Protein AF-0000000076604266 (afdb_homodimer)

InterPro domains:
  IPR003706 CstA, N-terminal domain [PF02554] (2-363)
  IPR003706 CstA, N-terminal domain [PF02554] (373-525)
  IPR051605 Peptide Transporter Carbon Starvation [PTHR30252] (1-569)

Secondary structure (DSSP, 8-state):
-BTHHHHHHHHHHHHHIIIIIHHHIIIIIS---TT---HHHHT--SSS---B-HHHHHHHHHHHH-SSHHHHHHHHHGGG-HHHHHHHHHHHIIIIIHHHHHHHHHHHHTTTT--HHHHHHHHT-HHHHHHHHHHHHHHHHHHHHHHHHHHHHHHHH-GGGHHHHHHHHHHHHHHHHHHHHH---SHHHHHHHHHHHHHHHHHHHH-GGG---HHHHTT-TT-B-GGG-BHHHHHHHHHHHHHHHHHHHHHHS-TTTTHHHHHHHHHHHHHHHHHHHHHHHHHH-PBP-S-SS-TT--SS-HHHHHHHHS-TTT--HHHHHHIIIIIHHHBSSTTHHIIIIIHHHHHHHHHHHHHHHHHHTSSSSHHHHHHHTSSHHHHHHHHHHHHHHHHHHHHGGGT--HHHHHHHHHHHHHHHHHHHHHHHHHHHHHHHHHHHHHTT-GGGGSHHHHHHHHHHHHHHHHHS--BTTBSS-HHHHHHHHHHHHHHHHHHHHHHHHHHHHHHTT---HHHHHHHHHHHHHHHHHHHHIIIIIIT-TTSSPP-HHHHHHHHHHHHHHHHHHHHHHHHHHS-------SGGG-/-BTHHHHHHHHHHHHHIIIIIHHHIIIIIS---TT---HHHHT--SSS---B-HHHHHHHHHHHH-SSHHHHHHHHHGGG-HHHHHHHHHHHIIIIIHHHHHHHHHHHHTTTT--HHHHHHHHT-HHHHHHHHHHHHHHHHHHHHHHHHHHHHHHHH-GGGHHHHHHHHHHHHHHHHHHHHH---SHHHHHHHHHHHHHHHHHHHH-GGG---HHHHTT-TT-B-GGG-BHHHHHHHHHHHHHHHHHHHHHHS-TTTTHHHHHHHHHHHHHHHHHHHHHHHHHH-PBP-S-SS-TT--SS-HHHHHHHHS-TTT--HHHHHHIIIIIHHHBSSTTHHIIIIIHHHHHHHHHHHHHHHHHHTSSSSHHHHHHHTSSHHHHHHHHHHHHHHHHHHHHGGGT--HHHHHHHHHHHHHHHHHHHHHHHHHHHHHHHHHHHHHTT-GGGGSHHHHHHHHHHHHHHHHHS-EETTEES-HHHHHHHHHHHHHHHHHHHHHHHHHHHHHHTT---HHHHHHHHHHHHHHHHHHHHIIIIIIS-TTSSPP-HHHHHHHHHHHHHHHHHHHHHHHHHHS-------STT--

Solvent-accessible surface area (backbone atoms only — not comparable to full-atom values): 54873 Å² total; per-residue (Å²): 95,59,46,54,54,58,54,50,53,45,47,52,52,50,50,48,29,55,67,48,51,48,45,48,40,42,59,72,51,71,47,62,42,80,81,47,81,22,24,3,64,78,55,53,66,78,76,71,17,34,63,36,60,58,71,60,47,22,35,46,47,30,31,52,62,40,32,43,48,20,38,36,16,32,28,28,37,41,49,50,4,46,48,64,43,49,50,46,30,52,49,24,12,53,55,32,18,14,51,44,24,23,42,34,23,52,54,11,29,77,49,70,24,36,33,59,48,57,46,32,30,76,74,74,25,62,38,52,16,53,54,46,46,48,53,50,46,54,38,32,42,40,47,37,13,31,35,49,44,51,43,33,51,45,35,69,74,38,19,30,25,42,53,28,55,56,54,44,52,64,49,15,35,51,49,17,50,47,29,69,73,63,70,47,80,63,63,65,61,30,51,51,49,46,49,52,29,52,52,40,22,51,49,21,57,74,34,70,88,60,28,59,46,53,29,63,75,46,64,25,72,82,24,77,48,74,96,74,29,32,7,51,51,44,35,40,51,51,42,47,51,52,51,39,53,49,43,50,52,60,49,71,43,60,54,59,44,37,57,50,37,39,37,50,32,47,27,52,49,49,51,51,53,50,52,44,35,54,50,3,36,68,63,52,50,48,49,48,21,51,51,57,62,33,84,80,44,69,91,57,62,54,80,41,44,43,68,31,46,32,15,38,27,15,36,43,17,66,38,30,49,44,20,4,61,48,49,14,20,24,37,48,43,48,60,43,38,51,58,27,24,25,47,24,28,44,52,30,22,52,48,17,50,50,22,38,51,18,42,30,41,53,40,94,35,50,67,56,37,44,63,55,39,65,39,73,68,40,14,64,70,40,14,56,58,40,28,35,53,11,39,9,56,26,26,35,40,72,71,41,54,55,66,43,26,34,29,49,44,44,35,51,49,41,53,22,22,47,45,29,34,44,52,30,51,35,48,36,22,52,50,44,21,51,51,15,60,76,69,70,35,68,71,39,45,38,67,68,49,18,36,47,52,44,42,52,52,23,50,46,50,20,48,64,38,72,38,97,79,35,71,45,21,21,16,69,69,38,45,67,57,39,20,41,45,29,41,49,43,30,26,50,54,23,47,52,49,24,52,52,28,48,74,70,72,39,77,29,60,71,37,41,52,46,23,53,53,43,49,50,37,44,49,52,35,42,55,49,39,36,57,36,41,24,44,16,72,70,73,42,73,47,35,69,67,59,27,48,56,39,24,36,49,44,47,48,49,53,47,50,52,52,46,50,53,53,64,73,62,54,76,81,68,75,68,73,76,67,71,81,69,116,96,58,46,55,53,60,53,51,52,46,48,52,52,51,50,48,29,56,64,48,52,47,45,48,42,42,59,70,51,70,48,61,42,81,80,46,82,23,24,4,65,76,55,53,67,76,74,70,17,34,62,36,60,60,71,59,48,21,34,47,47,28,31,52,61,40,32,43,48,20,39,37,16,31,28,27,37,41,48,50,5,46,47,65,42,47,49,46,29,50,49,23,13,53,54,33,18,15,49,45,25,23,43,32,23,52,53,11,28,76,50,70,25,35,32,59,49,56,46,30,31,74,75,75,25,62,38,53,18,55,55,46,46,48,54,51,46,53,39,33,42,41,48,37,13,30,35,47,44,50,40,35,51,46,35,69,76,38,18,31,24,42,51,27,56,58,55,44,53,64,50,15,34,50,48,17,51,48,29,70,73,63,72,48,78,64,62,65,60,30,52,50,49,46,50,51,30,53,52,40,23,50,49,20,57,74,34,70,86,62,29,58,45,51,29,62,75,47,64,25,73,84,23,76,48,73,98,75,29,31,7,51,52,44,33,41,52,50,41,47,51,52,50,40,54,48,43,51,52,60,49,71,43,60,53,57,45,38,57,48,38,39,37,49,32,46,27,53,48,50,52,49,50,51,50,46,34,54,50,3,36,68,64,53,50,48,48,47,20,51,51,58,63,32,83,80,45,71,88,57,61,55,82,42,42,44,66,30,47,33,15,39,26,14,36,46,17,65,37,32,50,45,20,5,61,48,50,14,20,25,37,48,43,49,59,44,38,52,57,28,23,24,47,26,29,44,52,30,22,52,48,16,52,51,21,38,53,18,43,30,41,53,39,95,35,52,68,56,36,45,64,56,39,66,40,73,67,39,15,63,72,39,14,58,57,40,28,36,54,11,40,8,56,25,26,34,40,72,69,42,54,56,66,44,26,34,31,47,44,45,35,51,47,41,51,22,22,48,43,29,35,44,53,32,51,35,50,37,22,51,49,43,22,51,50,15,61,74,70,70,36,68,71,40,45,38,66,68,49,17,38,48,52,44,42,51,54,23,48,47,48,19,47,63,40,71,37,97,80,34,72,44,24,20,17,70,69,39,46,67,56,40,20,41,46,29,40,50,43,30,26,49,53,24,48,54,49,22,54,53,29,48,73,71,73,38,77,29,61,70,37,42,52,47,23,52,52,44,49,50,36,44,50,53,35,41,54,50,40,37,57,37,41,25,44,16,73,69,73,41,74,46,34,67,67,59,27,48,57,39,24,36,51,45,48,48,48,53,47,50,53,52,48,50,52,53,64,72,62,52,77,81,67,76,70,71,76,69,69,83,69,117

Nearest PDB structures (foldseek):
  8j74-assembly1_B  TM=5.129E-01  e=2.762E-05  Homo sapiens
  8y91-assembly1_D  TM=5.102E-01  e=1.073E-04  Homo sapiens
  6yu3-assembly1_A  TM=5.644E-01  e=4.756E-04  Halalkalibacterium halodurans
  3ncy-assembly1_A  TM=5.770E-01  e=7.503E-03  Salmonella enterica subsp. enterica serovar Typhimurium
  3ncy-assembly1_B  TM=5.090E-01  e=2.447E-02  Salmonella enterica subsp. enterica serovar Typhimurium

Foldseek 3Di:
DFLVVLVVVLVVLLVCLLPPVLVCCCCAFLNFDQPDFWLLRVVPPVFFRHADDLVLLLLLLLLQLQALLLQQLLLLLCLFPLQVSSCLLSCLLRQAQLCLQLLLLSVLRLVSLAALLVLCCVQFRDVRSLLLLVLLLVLLLLLLQQLLQVLLVLCQVQLLQVVLLVLLQVLLLVLLVCCVVVVDDLVVSLVVNLVVSLVSLLVSLPDVVPGDHQLVVQPHQADQHPPRDHSSLVSSLVSLVVLLVVLLVLLLDRCSRGLSSLSSSLSVLLVVLLVLLSLLSVQVRFDFARHRGDPLAPVDDVFLLSCLSNDFSSHWLVSSRCSSNRSSSHHNGSSSSSVNRSVSSSSSNSVSSSSSSLLRRLDPHNVVSCVCSVYSLSSLVCSSVSSLSSSLNSSCSVPDDSSSSSSSSSSSNSSSSSSNSSVSLNVSLVSQLVVCVVVVNNVSVDNSNSSCCSSVSSSCQQAPDQDPVGGRCSSSVCSSVSSLSGLLSSLSSLLSSLSVSVLVVGDSCSSVVVSVVSLVRSLVVLVCCQPPNQCCVVPHDHDPVCNVSSVSVNVVSVVSVVSSCVSVVDDSPDNPPPVSVD/DFLVVLVVVLVVLLVCLLVPVLVCCCCAFLNFDQPDFWLLRVVPPVFFRHADDLVLLLLLLLLQLQALLLQQLLLLLCLFPLQVSSCLLSCLLRQAQLCLQLLLLSVLRLVSLAALLVLCCVQFRDVRSLLLLVLLLVLLLLLLQQLLQVLLVLCQVQLLQVVLLVLLQVLLLVLLVCCVVVVDDLVVSLVVSLCVSLVSLLVSLPDVVPGDNQLVVQPHQADQHPPRDHSSLVSSLVSLVVLLVVLLVLLLDRCSRGLSSLSSSLSVLLVVLLVLLSLLSVQVRFDFAEHRGDPLAPVDDVFLLSCLSNDFSSHWLVSSRCSSPRSSSHHNGSSSSSVSRSVSSSSSNSVSSSSSSLLRRLDPHHVVSCVCSVYSLSSLVCSSVSSLSSSLNSSCSVPDDSSSSSSSSSSSNSSSSSSNSSVSLNSSLVSQLVVCVVVVNNVSVDNSNSSCCSSVSSSCQQAPDQDPVGGRCSSSVCSSVSSLSGLLSSLSSLLSSLSVSVLVVGDSCSSVVVSVVSLVRSLVVLVCCQPPNQCCVVPHDHDPVCNVSSVSVNVVSVVSVVSSCVSVVDDNPDNPPVVSVD

Sequence (1164 aa):
MSAIWLAVVGTIVFVLGYRYYSKFVAEKIYRLDPNFVTPAHEFRDDVDFVPTKRSVLWGHHFTSVAGAAPILGPAIAVYWGWLPALLWVVLGTVFAAGVHDFGTLVLSVRNKGQSVGTLANKLIGRNAKLLFLFIILILVLMVNAVFAWVISNLFIRFPASVLPVLIEIPLAIWIGYAVFKRKKSMLIPSIIALLVMYGTAVVTSKVPFLQIDLVRYFGGEGSTVLFGLDGVSMAFFVWIIILMVYCYIASTLPVWKLLQPRDYINSHQLVVGLVIMYAGLLFLNPEITAPMTNPDAADKSWLPLMFITIACGAISGFHGLVSSGTTSKQLDKETDARFVGYFGAVGEGFLALISIIACVTLFANIGEFKEAYSSFGAANQGGLGNFIAGGAQLVTGIGIPADIARTIISVIVVSFAATTLDSSVRLMRYIISELGVEYKVPTITKTHVATSIAVLSSAALVLLPKGPNGFGSGGYILWPLFGTTNQLLAGISLLLISVWLKRQGRNYLVTFIPMVFLLVMTTWAMIQQVFFEWSGLQGTNANLLLFIFGAIILVFAIWIVLTAIYELSKKDNNSLDNTFKQMSAIWLAVVGTIVFVLGYRYYSKFVAEKIYRLDPNFVTPAHEFRDDVDFVPTKRSVLWGHHFTSVAGAAPILGPAIAVYWGWLPALLWVVLGTVFAAGVHDFGTLVLSVRNKGQSVGTLANKLIGRNAKLLFLFIILILVLMVNAVFAWVISNLFIRFPASVLPVLIEIPLAIWIGYAVFKRKKSMLIPSIIALLVMYGTAVVTSKVPFLQIDLVRYFGGEGSTVLFGLDGVSMAFFVWIIILMVYCYIASTLPVWKLLQPRDYINSHQLVVGLVIMYAGLLFLNPEITAPMTNPDAADKSWLPLMFITIACGAISGFHGLVSSGTTSKQLDKETDARFVGYFGAVGEGFLALISIIACVTLFANIGEFKEAYSSFGAANQGGLGNFIAGGAQLVTGIGIPADIARTIISVIVVSFAATTLDSSVRLMRYIISELGVEYKVPTITKTHVATSIAVLSSAALVLLPKGPNGFGSGGYILWPLFGTTNQLLAGISLLLISVWLKRQGRNYLVTFIPMVFLLVMTTWAMIQQVFFEWSGLQGTNANLLLFIFGAIILVFAIWIVLTAIYELSKKDNNSLDNTFKQ

Organism: NCBI:txid33932

pLDDT: mean 89.99, std 10.27, range [22.59, 98.38]

Structure (mmCIF, N/CA/C/O backbone):
data_AF-0000000076604266-model_v1
#
loop_
_entity.id
_entity.type
_entity.pdbx_description
1 polymer 'Carbon starvation protein A'
#
loop_
_atom_site.group_PDB
_atom_site.id
_atom_site.type_symbol
_atom_site.label_atom_id
_atom_site.label_alt_id
_atom_site.label_comp_id
_atom_site.label_asym_id
_atom_site.label_entity_id
_atom_site.label_seq_id
_atom_site.pdbx_PDB_ins_code
_atom_site.Cartn_x
_atom_site.Cartn_y
_atom_site.Cartn_z
_atom_site.occupancy
_atom_site.B_iso_or_equiv
_atom_site.auth_seq_id
_atom_site.auth_comp_id
_atom_site.auth_asym_id
_atom_site.auth_atom_id
_atom_site.pdbx_PDB_model_num
ATOM 1 N N . MET A 1 1 ? -20.531 27.516 33.062 1 87.69 1 MET A N 1
ATOM 2 C CA . MET A 1 1 ? -19.234 28.109 33.375 1 87.69 1 MET A CA 1
ATOM 3 C C . MET A 1 1 ? -18.781 29.047 32.25 1 87.69 1 MET A C 1
ATOM 5 O O . MET A 1 1 ? -19.016 28.766 31.078 1 87.69 1 MET A O 1
ATOM 9 N N . SER A 1 2 ? -18.203 30.109 32.688 1 94.38 2 SER A N 1
ATOM 10 C CA . SER A 1 2 ? -17.734 31.078 31.703 1 94.38 2 SER A CA 1
ATOM 11 C C . SER A 1 2 ? -16.531 30.531 30.922 1 94.38 2 SER A C 1
ATOM 13 O O . SER A 1 2 ? -15.617 29.969 31.516 1 94.38 2 SER A O 1
ATOM 15 N N . ALA A 1 3 ? -16.594 30.734 29.641 1 96.31 3 ALA A N 1
ATOM 16 C CA . ALA A 1 3 ? -15.57 30.172 28.766 1 96.31 3 ALA A CA 1
ATOM 17 C C . ALA A 1 3 ? -14.242 30.922 28.938 1 96.31 3 ALA A C 1
ATOM 19 O O . ALA A 1 3 ? -13.188 30.406 28.531 1 96.31 3 ALA A O 1
ATOM 20 N N . ILE A 1 4 ? -14.242 32.062 29.516 1 96.38 4 ILE A N 1
ATOM 21 C CA . ILE A 1 4 ? -13.047 32.875 29.703 1 96.38 4 ILE A CA 1
ATOM 22 C C . ILE A 1 4 ? -12.039 32.094 30.562 1 96.38 4 ILE A C 1
ATOM 24 O O . ILE A 1 4 ? -10.828 32.25 30.391 1 96.38 4 ILE A O 1
ATOM 28 N N . TRP A 1 5 ? -12.477 31.266 31.422 1 96 5 TRP A N 1
ATOM 29 C CA . TRP A 1 5 ? -11.602 30.531 32.312 1 96 5 TRP A CA 1
ATOM 30 C C . TRP A 1 5 ? -10.75 29.531 31.547 1 96 5 TRP A C 1
ATOM 32 O O . TRP A 1 5 ? -9.602 29.266 31.922 1 96 5 TRP A O 1
ATOM 42 N N . LEU A 1 6 ? -11.312 28.953 30.516 1 97.25 6 LEU A N 1
ATOM 43 C CA . LEU A 1 6 ? -10.516 28.062 29.656 1 97.25 6 LEU A CA 1
ATOM 44 C C . LEU A 1 6 ? -9.352 28.828 29.031 1 97.25 6 LEU A C 1
ATOM 46 O O . LEU A 1 6 ? -8.227 28.312 28.984 1 97.25 6 LEU A O 1
ATOM 50 N N . ALA A 1 7 ? -9.633 30.047 28.547 1 97.5 7 ALA A N 1
ATOM 51 C CA . ALA A 1 7 ? -8.602 30.891 27.938 1 97.5 7 ALA A CA 1
ATOM 52 C C . ALA A 1 7 ? -7.547 31.281 28.969 1 97.5 7 ALA A C 1
ATOM 54 O O . ALA A 1 7 ? -6.348 31.297 28.672 1 97.5 7 ALA A O 1
ATOM 55 N N . VAL A 1 8 ? -7.996 31.609 30.141 1 97.38 8 VAL A N 1
ATOM 56 C CA . VAL A 1 8 ? -7.094 32.062 31.203 1 97.38 8 VAL A CA 1
ATOM 57 C C . VAL A 1 8 ? -6.172 30.922 31.609 1 97.38 8 VAL A C 1
ATOM 59 O O . VAL A 1 8 ? -4.953 31.094 31.688 1 97.38 8 VAL A O 1
ATOM 62 N N . VAL A 1 9 ? -6.719 29.766 31.844 1 97.06 9 VAL A N 1
ATOM 63 C CA . VAL A 1 9 ? -5.934 28.609 32.25 1 97.06 9 VAL A CA 1
ATOM 64 C C . VAL A 1 9 ? -4.945 28.234 31.141 1 97.06 9 VAL A C 1
ATOM 66 O O . VAL A 1 9 ? -3.766 28 31.406 1 97.06 9 VAL A O 1
ATOM 69 N N . GLY A 1 10 ? -5.461 28.141 29.891 1 97.81 10 GLY A N 1
ATOM 70 C CA . GLY A 1 10 ? -4.578 27.844 28.766 1 97.81 10 GLY A CA 1
ATOM 71 C C . GLY A 1 10 ? -3.439 28.844 28.641 1 97.81 10 GLY A C 1
ATOM 72 O O . GLY A 1 10 ? -2.287 28.453 28.438 1 97.81 10 GLY A O 1
ATOM 73 N N . THR A 1 11 ? -3.738 30.109 28.812 1 97.56 11 THR A N 1
ATOM 74 C CA . THR A 1 11 ? -2.742 31.172 28.688 1 97.56 11 THR A CA 1
ATOM 75 C C . THR A 1 11 ? -1.697 31.062 29.797 1 97.56 11 THR A C 1
ATOM 77 O O . THR A 1 11 ? -0.502 31.234 29.547 1 97.56 11 THR A O 1
ATOM 80 N N . ILE A 1 12 ? -2.135 30.797 30.953 1 98 12 ILE A N 1
ATOM 81 C CA . ILE A 1 12 ? -1.216 30.672 32.094 1 98 12 ILE A CA 1
ATOM 82 C C . ILE A 1 12 ? -0.241 29.531 31.828 1 98 12 ILE A C 1
ATOM 84 O O . ILE A 1 12 ? 0.966 29.672 32.031 1 98 12 ILE A O 1
ATOM 88 N N . VAL A 1 13 ? -0.745 28.406 31.406 1 98.25 13 VAL A N 1
ATOM 89 C CA . VAL A 1 13 ? 0.103 27.25 31.141 1 98.25 13 VAL A CA 1
ATOM 90 C C . VAL A 1 13 ? 1.072 27.562 30 1 98.25 13 VAL A C 1
ATOM 92 O O . VAL A 1 13 ? 2.252 27.219 30.062 1 98.25 13 VAL A O 1
ATOM 95 N N . PHE A 1 14 ? 0.575 28.25 28.969 1 98.38 14 PHE A N 1
ATOM 96 C CA . PHE A 1 14 ? 1.421 28.609 27.828 1 98.38 14 PHE A CA 1
ATOM 97 C C . PHE A 1 14 ? 2.525 29.562 28.266 1 98.38 14 PHE A C 1
ATOM 99 O O . PHE A 1 14 ? 3.682 29.406 27.859 1 98.38 14 PHE A O 1
ATOM 106 N N . VAL A 1 15 ? 2.18 30.531 29.078 1 97.75 15 VAL A N 1
ATOM 107 C CA . VAL A 1 15 ? 3.145 31.531 29.516 1 97.75 15 VAL A CA 1
ATOM 108 C C . VAL A 1 15 ? 4.188 30.859 30.422 1 97.75 15 VAL A C 1
ATOM 110 O O . VAL A 1 15 ? 5.387 31.125 30.281 1 97.75 15 VAL A O 1
ATOM 113 N N . LEU A 1 16 ? 3.766 30.031 31.328 1 97.94 16 LEU A N 1
ATOM 114 C CA . LEU A 1 16 ? 4.691 29.328 32.188 1 97.94 16 LEU A CA 1
ATOM 115 C C . LEU A 1 16 ? 5.57 28.375 31.391 1 97.94 16 LEU A C 1
ATOM 117 O O . LEU A 1 16 ? 6.758 28.219 31.703 1 97.94 16 LEU A O 1
ATOM 121 N N . GLY A 1 17 ? 4.98 27.734 30.469 1 98 17 GLY A N 1
ATOM 122 C CA . GLY A 1 17 ? 5.75 26.859 29.594 1 98 17 GLY A CA 1
ATOM 123 C C . GLY A 1 17 ? 6.84 27.578 28.828 1 98 17 GLY A C 1
ATOM 124 O O . GLY A 1 17 ? 7.977 27.109 28.766 1 98 17 GLY A O 1
ATOM 125 N N . TYR A 1 18 ? 6.492 28.734 28.297 1 97.94 18 TYR A N 1
ATOM 126 C CA . TYR A 1 18 ? 7.477 29.484 27.531 1 97.94 18 TYR A CA 1
ATOM 127 C C . TYR A 1 18 ? 8.523 30.109 28.438 1 97.94 18 TYR A C 1
ATOM 129 O O . TYR A 1 18 ? 9.711 30.125 28.109 1 97.94 18 TYR A O 1
ATOM 137 N N . ARG A 1 19 ? 8.117 30.609 29.562 1 97.88 19 ARG A N 1
ATOM 138 C CA . ARG A 1 19 ? 9.016 31.344 30.438 1 97.88 19 ARG A CA 1
ATOM 139 C C . ARG A 1 19 ? 9.984 30.406 31.141 1 97.88 19 ARG A C 1
ATOM 141 O O . ARG A 1 19 ? 11.172 30.719 31.266 1 97.88 19 ARG A O 1
ATOM 148 N N . TYR A 1 20 ? 9.492 29.281 31.578 1 97.81 20 TYR A N 1
ATOM 149 C CA . TYR A 1 20 ? 10.328 28.438 32.438 1 97.81 20 TYR A CA 1
ATOM 150 C C . TYR A 1 20 ? 10.758 27.172 31.688 1 97.81 20 TYR A C 1
ATOM 152 O O . TYR A 1 20 ? 11.953 26.891 31.562 1 97.81 20 TYR A O 1
ATOM 160 N N . TYR A 1 21 ? 9.844 26.453 31.188 1 97.81 21 TYR A N 1
ATOM 161 C CA . TYR A 1 21 ? 10.172 25.156 30.578 1 97.81 21 TYR A CA 1
ATOM 162 C C . TYR A 1 21 ? 11.008 25.344 29.328 1 97.81 21 TYR A C 1
ATOM 164 O O . TYR A 1 21 ? 12.008 24.656 29.125 1 97.81 21 TYR A O 1
ATOM 172 N N . SER A 1 22 ? 10.562 26.219 28.469 1 98.12 22 SER A N 1
ATOM 173 C CA . SER A 1 22 ? 11.305 26.438 27.219 1 98.12 22 SER A CA 1
ATOM 174 C C . SER A 1 22 ? 12.719 26.938 27.5 1 98.12 22 SER A C 1
ATOM 176 O O . SER A 1 22 ? 13.656 26.594 26.781 1 98.12 22 SER A O 1
ATOM 178 N N . LYS A 1 23 ? 12.906 27.75 28.516 1 98 23 LYS A N 1
ATOM 179 C CA . LYS A 1 23 ? 14.234 28.219 28.906 1 98 23 LYS A CA 1
ATOM 180 C C . LYS A 1 23 ? 15.102 27.062 29.391 1 98 23 LYS A C 1
ATOM 182 O O . LYS A 1 23 ? 16.281 26.984 29.062 1 98 23 LYS A O 1
ATOM 187 N N . PHE A 1 24 ? 14.508 26.266 30.188 1 97.88 24 PHE A N 1
ATOM 188 C CA . PHE A 1 24 ? 15.195 25.078 30.672 1 97.88 24 PHE A CA 1
ATOM 189 C C . PHE A 1 24 ? 15.672 24.219 29.5 1 97.88 24 PHE A C 1
ATOM 191 O O . PHE A 1 24 ? 16.828 23.781 29.453 1 97.88 24 PHE A O 1
ATOM 198 N N . VAL A 1 25 ? 14.844 24.016 28.531 1 98.12 25 VAL A N 1
ATOM 199 C CA . VAL A 1 25 ? 15.18 23.203 27.375 1 98.12 25 VAL A CA 1
ATOM 200 C C . VAL A 1 25 ? 16.281 23.891 26.562 1 98.12 25 VAL A C 1
ATOM 202 O O . VAL A 1 25 ? 17.219 23.234 26.109 1 98.12 25 VAL A O 1
ATOM 205 N N . ALA A 1 26 ? 16.203 25.172 26.391 1 98.19 26 ALA A N 1
ATOM 206 C CA . ALA A 1 26 ? 17.156 25.953 25.594 1 98.19 26 ALA A CA 1
ATOM 207 C C . ALA A 1 26 ? 18.547 25.922 26.203 1 98.19 26 ALA A C 1
ATOM 209 O O . ALA A 1 26 ? 19.547 25.781 25.5 1 98.19 26 ALA A O 1
ATOM 210 N N . GLU A 1 27 ? 18.625 26 27.531 1 97.5 27 GLU A N 1
ATOM 211 C CA . GLU A 1 27 ? 19.906 26.219 28.188 1 97.5 27 GLU A CA 1
ATOM 212 C C . GLU A 1 27 ? 20.5 24.906 28.688 1 97.5 27 GLU A C 1
ATOM 214 O O . GLU A 1 27 ? 21.703 24.703 28.641 1 97.5 27 GLU A O 1
ATOM 219 N N . LYS A 1 28 ? 19.656 23.984 29.094 1 97.69 28 LYS A N 1
ATOM 220 C CA . LYS A 1 28 ? 20.172 22.797 29.75 1 97.69 28 LYS A CA 1
ATOM 221 C C . LYS A 1 28 ? 20.125 21.578 28.828 1 97.69 28 LYS A C 1
ATOM 223 O O . LYS A 1 28 ? 20.922 20.641 28.984 1 97.69 28 LYS A O 1
ATOM 228 N N . ILE A 1 29 ? 19.234 21.594 27.953 1 97.94 29 ILE A N 1
ATOM 229 C CA . ILE A 1 29 ? 19.062 20.406 27.125 1 97.94 29 ILE A CA 1
ATOM 230 C C . ILE A 1 29 ? 19.703 20.625 25.766 1 97.94 29 ILE A C 1
ATOM 232 O O . ILE A 1 29 ? 20.75 20.047 25.453 1 97.94 29 ILE A O 1
ATOM 236 N N . TYR A 1 30 ? 19.141 21.625 24.984 1 97.94 30 TYR A N 1
ATOM 237 C CA . TYR A 1 30 ? 19.688 21.891 23.656 1 97.94 30 TYR A CA 1
ATOM 238 C C . TYR A 1 30 ? 20.969 22.719 23.766 1 97.94 30 TYR A C 1
ATOM 240 O O . TYR A 1 30 ? 21.781 22.734 22.828 1 97.94 30 TYR A O 1
ATOM 248 N N . ARG A 1 31 ? 21.234 23.438 24.844 1 97.56 31 ARG A N 1
ATOM 249 C CA . ARG A 1 31 ? 22.453 24.203 25.109 1 97.56 31 ARG A CA 1
ATOM 250 C C . ARG A 1 31 ? 22.797 25.109 23.938 1 97.56 31 ARG A C 1
ATOM 252 O O . ARG A 1 31 ? 23.875 25 23.359 1 97.56 31 ARG A O 1
ATOM 259 N N . LEU A 1 32 ? 21.938 26.062 23.734 1 97.81 32 LEU A N 1
ATOM 260 C CA . LEU A 1 32 ? 22.109 27 22.625 1 97.81 32 LEU A CA 1
ATOM 261 C C . LEU A 1 32 ? 23.359 27.859 22.828 1 97.81 32 LEU A C 1
ATOM 263 O O . LEU A 1 32 ? 23.656 28.25 23.953 1 97.81 32 LEU A O 1
ATOM 267 N N . ASP A 1 33 ? 24.062 28.094 21.719 1 96.88 33 ASP A N 1
ATOM 268 C CA . ASP A 1 33 ? 25.297 28.891 21.703 1 96.88 33 ASP A CA 1
ATOM 269 C C . ASP A 1 33 ? 25.094 30.203 20.953 1 96.88 33 ASP A C 1
ATOM 271 O O . ASP A 1 33 ? 24.906 30.203 19.734 1 96.88 33 ASP A O 1
ATOM 275 N N . PRO A 1 34 ? 25.203 31.297 21.703 1 95.31 34 PRO A N 1
ATOM 276 C CA . PRO A 1 34 ? 25 32.594 21.031 1 95.31 34 PRO A CA 1
ATOM 277 C C . PRO A 1 34 ? 26.062 32.875 19.969 1 95.31 34 PRO A C 1
ATOM 279 O O . PRO A 1 34 ? 25.859 33.688 19.094 1 95.31 34 PRO A O 1
ATOM 282 N N . ASN A 1 35 ? 27.172 32.125 19.969 1 95.94 35 ASN A N 1
ATOM 283 C CA . ASN A 1 35 ? 28.266 32.406 19.047 1 95.94 35 ASN A CA 1
ATOM 284 C C . ASN A 1 35 ? 28.266 31.391 17.891 1 95.94 35 ASN A C 1
ATOM 286 O O . ASN A 1 35 ? 29.125 31.453 17.016 1 95.94 35 ASN A O 1
ATOM 290 N N . PHE A 1 36 ? 27.297 30.594 17.938 1 96.69 36 PHE A N 1
ATOM 291 C CA . PHE A 1 36 ? 27.219 29.609 16.844 1 96.69 36 PHE A CA 1
ATOM 292 C C . PHE A 1 36 ? 26.906 30.297 15.523 1 96.69 36 PHE A C 1
ATOM 294 O O . PHE A 1 36 ? 26 31.109 15.445 1 96.69 36 PHE A O 1
ATOM 301 N N . VAL A 1 37 ? 27.719 29.984 14.484 1 97.31 37 VAL A N 1
ATOM 302 C CA . VAL A 1 37 ? 27.453 30.531 13.156 1 97.31 37 VAL A CA 1
ATOM 303 C C . VAL A 1 37 ? 26.406 29.672 12.453 1 97.31 37 VAL A C 1
ATOM 305 O O . VAL A 1 37 ? 26.688 28.531 12.055 1 97.31 37 VAL A O 1
ATOM 308 N N . THR A 1 38 ? 25.266 30.188 12.258 1 97.25 38 THR A N 1
ATOM 309 C CA . THR A 1 38 ? 24.141 29.438 11.695 1 97.25 38 THR A CA 1
ATOM 310 C C . THR A 1 38 ? 24.328 29.25 10.188 1 97.25 38 THR A C 1
ATOM 312 O O . THR A 1 38 ? 25.078 30 9.555 1 97.25 38 THR A O 1
ATOM 315 N N . PRO A 1 39 ? 23.609 28.312 9.625 1 96.12 39 PRO A N 1
ATOM 316 C CA . PRO A 1 39 ? 23.688 28.078 8.18 1 96.12 39 PRO A CA 1
ATOM 317 C C . PRO A 1 39 ? 23.25 29.297 7.363 1 96.12 39 PRO A C 1
ATOM 319 O O . PRO A 1 39 ? 23.719 29.5 6.246 1 96.12 39 PRO A O 1
ATOM 322 N N . ALA A 1 40 ? 22.406 30.078 7.887 1 93.12 40 ALA A N 1
ATOM 323 C CA . ALA A 1 40 ? 21.953 31.297 7.207 1 93.12 40 ALA A CA 1
ATOM 324 C C . ALA A 1 40 ? 23.141 32.219 6.883 1 93.12 40 ALA A C 1
ATOM 326 O O . ALA A 1 40 ? 23.125 32.906 5.871 1 93.12 40 ALA A O 1
ATOM 327 N N . HIS A 1 41 ? 24.141 32.188 7.73 1 95.31 41 HIS A N 1
ATOM 328 C CA . HIS A 1 41 ? 25.344 33 7.535 1 95.31 41 HIS A CA 1
ATOM 329 C C . HIS A 1 41 ? 26.406 32.219 6.781 1 95.31 41 HIS A C 1
ATOM 331 O O . HIS A 1 41 ? 27.016 32.719 5.84 1 95.31 41 HIS A O 1
ATOM 337 N N . GLU A 1 42 ? 26.625 31 7.133 1 96.12 42 GLU A N 1
ATOM 338 C CA . GLU A 1 42 ? 27.688 30.156 6.578 1 96.12 42 GLU A CA 1
ATOM 339 C C . GLU A 1 42 ? 27.469 29.922 5.086 1 96.12 42 GLU A C 1
ATOM 341 O O . GLU A 1 42 ? 28.422 29.891 4.309 1 96.12 42 GLU A O 1
ATOM 346 N N . PHE A 1 43 ? 26.234 29.703 4.777 1 93.5 43 PHE A N 1
ATOM 347 C CA . PHE A 1 43 ? 25.922 29.344 3.395 1 93.5 43 PHE A CA 1
ATOM 348 C C . PHE A 1 43 ? 25.094 30.422 2.729 1 93.5 43 PHE A C 1
ATOM 350 O O . PHE A 1 43 ? 24.297 30.141 1.832 1 93.5 43 PHE A O 1
ATOM 357 N N . ARG A 1 44 ? 25.281 31.578 3.051 1 90.12 44 ARG A N 1
ATOM 358 C CA . ARG A 1 44 ? 24.453 32.688 2.566 1 90.12 44 ARG A CA 1
ATOM 359 C C . ARG A 1 44 ? 24.5 32.781 1.044 1 90.12 44 ARG A C 1
ATOM 361 O O . ARG A 1 44 ? 25.562 32.875 0.452 1 90.12 44 ARG A O 1
ATOM 368 N N . ASP A 1 45 ? 23.328 32.625 0.415 1 82.5 45 ASP A N 1
ATOM 369 C CA . ASP A 1 45 ? 23.203 32.75 -1.034 1 82.5 45 ASP A CA 1
ATOM 370 C C . ASP A 1 45 ? 22.125 33.75 -1.404 1 82.5 45 ASP A C 1
ATOM 372 O O . ASP A 1 45 ? 21.875 34 -2.586 1 82.5 45 ASP A O 1
ATOM 376 N N . ASP A 1 46 ? 21.438 34.312 -0.39 1 74.06 46 ASP A N 1
ATOM 377 C CA . ASP A 1 46 ? 20.375 35.312 -0.521 1 74.06 46 ASP A CA 1
ATOM 378 C C . ASP A 1 46 ? 19.219 34.781 -1.365 1 74.06 46 ASP A C 1
ATOM 380 O O . ASP A 1 46 ? 18.531 35.531 -2.043 1 74.06 46 ASP A O 1
ATOM 384 N N . VAL A 1 47 ? 19.188 33.531 -1.424 1 73.88 47 VAL A N 1
ATOM 385 C CA . VAL A 1 47 ? 18.062 32.844 -2.076 1 73.88 47 VAL A CA 1
ATOM 386 C C . VAL A 1 47 ? 17.344 31.953 -1.07 1 73.88 47 VAL A C 1
ATOM 388 O O . VAL A 1 47 ? 16.266 32.312 -0.593 1 73.88 47 VAL A O 1
ATOM 391 N N . ASP A 1 48 ? 18.109 31.047 -0.615 1 73.31 48 ASP A N 1
ATOM 392 C CA . ASP A 1 48 ? 17.516 30.141 0.369 1 73.31 48 ASP A CA 1
ATOM 393 C C . ASP A 1 48 ? 18.078 30.406 1.765 1 73.31 48 ASP A C 1
ATOM 395 O O . ASP A 1 48 ? 17.344 30.359 2.754 1 73.31 48 ASP A O 1
ATOM 399 N N . PHE A 1 49 ? 19.312 30.641 1.793 1 86 49 PHE A N 1
ATOM 400 C CA . PHE A 1 49 ? 20 30.922 3.055 1 86 49 PHE A CA 1
ATOM 401 C C . PHE A 1 49 ? 20.141 32.406 3.27 1 86 49 PHE A C 1
ATOM 403 O O . PHE A 1 49 ? 20.969 33.062 2.631 1 86 49 PHE A O 1
ATOM 410 N N . VAL A 1 50 ? 19.453 32.938 4.141 1 83.88 50 VAL A N 1
ATOM 411 C CA . VAL A 1 50 ? 19.406 34.375 4.375 1 83.88 50 VAL A CA 1
ATOM 412 C C . VAL A 1 50 ? 19.188 34.625 5.855 1 83.88 50 VAL A C 1
ATOM 414 O O . VAL A 1 50 ? 18.125 34.312 6.398 1 83.88 50 VAL A O 1
ATOM 417 N N . PRO A 1 51 ? 20.141 35.312 6.461 1 91.38 51 PRO A N 1
ATOM 418 C CA . PRO A 1 51 ? 19.875 35.688 7.852 1 91.38 51 PRO A CA 1
ATOM 419 C C . PRO A 1 51 ? 18.688 36.625 7.992 1 91.38 51 PRO A C 1
ATOM 421 O O . PRO A 1 51 ? 18.641 37.688 7.336 1 91.38 51 PRO A O 1
ATOM 424 N N . THR A 1 52 ? 17.734 36.219 8.758 1 86.25 52 THR A N 1
ATOM 425 C CA . THR A 1 52 ? 16.484 36.969 8.883 1 86.25 52 THR A CA 1
ATOM 426 C C . THR A 1 52 ? 16.219 37.344 10.336 1 86.25 52 THR A C 1
ATOM 428 O O . THR A 1 52 ? 16.531 36.562 11.25 1 86.25 52 THR A O 1
ATOM 431 N N . LYS A 1 53 ? 15.625 38.562 10.453 1 87.19 53 LYS A N 1
ATOM 432 C CA . LYS A 1 53 ? 15.258 39 11.797 1 87.19 53 LYS A CA 1
ATOM 433 C C . LYS A 1 53 ? 14.305 38 12.461 1 87.19 53 LYS A C 1
ATOM 435 O O . LYS A 1 53 ? 13.406 37.469 11.805 1 87.19 53 LYS A O 1
ATOM 440 N N . ARG A 1 54 ? 14.445 37.75 13.773 1 90.69 54 ARG A N 1
ATOM 441 C CA . ARG A 1 54 ? 13.727 36.719 14.484 1 90.69 54 ARG A CA 1
ATOM 442 C C . ARG A 1 54 ? 12.219 36.906 14.398 1 90.69 54 ARG A C 1
ATOM 444 O O . ARG A 1 54 ? 11.461 35.938 14.297 1 90.69 54 ARG A O 1
ATOM 451 N N . SER A 1 55 ? 11.734 38.188 14.43 1 85.5 55 SER A N 1
ATOM 452 C CA . SER A 1 55 ? 10.305 38.469 14.375 1 85.5 55 SER A CA 1
ATOM 453 C C . SER A 1 55 ? 9.719 38.094 13.016 1 85.5 55 SER A C 1
ATOM 455 O O . SER A 1 55 ? 8.617 37.562 12.93 1 85.5 55 SER A O 1
ATOM 457 N N . VAL A 1 56 ? 10.453 38.344 11.992 1 78.94 56 VAL A N 1
ATOM 458 C CA . VAL A 1 56 ? 10.039 38.031 10.625 1 78.94 56 VAL A CA 1
ATOM 459 C C . VAL A 1 56 ? 10.039 36.5 10.43 1 78.94 56 VAL A C 1
ATOM 461 O O . VAL A 1 56 ? 9.102 35.938 9.859 1 78.94 56 VAL A O 1
ATOM 464 N N . LEU A 1 57 ? 11.078 35.938 10.898 1 87.81 57 LEU A N 1
ATOM 465 C CA . LEU A 1 57 ? 11.195 34.5 10.742 1 87.81 57 LEU A CA 1
ATOM 466 C C . LEU A 1 57 ? 10.117 33.781 11.547 1 87.81 57 LEU A C 1
ATOM 468 O O . LEU A 1 57 ? 9.602 32.75 11.117 1 87.81 57 LEU A O 1
ATOM 472 N N . TRP A 1 58 ? 9.836 34.281 12.742 1 89.94 58 TRP A N 1
ATOM 473 C CA . TRP A 1 58 ? 8.742 33.75 13.531 1 89.94 58 TRP A CA 1
ATOM 474 C C . TRP A 1 58 ? 7.43 33.781 12.758 1 89.94 58 TRP A C 1
ATOM 476 O O . TRP A 1 58 ? 6.656 32.844 12.766 1 89.94 58 TRP A O 1
ATOM 486 N N . GLY A 1 59 ? 7.125 34.938 12.148 1 82.12 59 GLY A N 1
ATOM 487 C CA . GLY A 1 59 ? 5.922 35.062 11.344 1 82.12 59 GLY A CA 1
ATOM 488 C C . GLY A 1 59 ? 5.828 34 10.25 1 82.12 59 GLY A C 1
ATOM 489 O O . GLY A 1 59 ? 4.773 33.406 10.047 1 82.12 59 GLY A O 1
ATOM 490 N N . HIS A 1 60 ? 6.922 33.875 9.609 1 79.12 60 HIS A N 1
ATOM 491 C CA . HIS A 1 60 ? 6.977 32.875 8.555 1 79.12 60 HIS A CA 1
ATOM 492 C C . HIS A 1 60 ? 6.742 31.453 9.102 1 79.12 60 HIS A C 1
ATOM 494 O O . HIS A 1 60 ? 5.949 30.688 8.547 1 79.12 60 HIS A O 1
ATOM 500 N N . HIS A 1 61 ? 7.461 31.094 10.156 1 87.94 61 HIS A N 1
ATOM 501 C CA . HIS A 1 61 ? 7.34 29.781 10.766 1 87.94 61 HIS A CA 1
ATOM 502 C C . HIS A 1 61 ? 5.93 29.547 11.289 1 87.94 61 HIS A C 1
ATOM 504 O O . HIS A 1 61 ? 5.324 28.516 11.016 1 87.94 61 HIS A O 1
ATOM 510 N N . PHE A 1 62 ? 5.406 30.547 11.922 1 87.94 62 PHE A N 1
ATOM 511 C CA . PHE A 1 62 ? 4.094 30.453 12.555 1 87.94 62 PHE A CA 1
ATOM 512 C C . PHE A 1 62 ? 3.004 30.25 11.508 1 87.94 62 PHE A C 1
ATOM 514 O O . PHE A 1 62 ? 2.139 29.391 11.664 1 87.94 62 PHE A O 1
ATOM 521 N N . THR A 1 63 ? 3.006 30.953 10.461 1 82.25 63 THR A N 1
ATOM 522 C CA . THR A 1 63 ? 1.955 30.859 9.445 1 82.25 63 THR A CA 1
ATOM 523 C C . THR A 1 63 ? 2.074 29.578 8.641 1 82.25 63 THR A C 1
ATOM 525 O O . THR A 1 63 ? 1.079 29.062 8.125 1 82.25 63 THR A O 1
ATOM 528 N N . SER A 1 64 ? 3.266 29.078 8.586 1 82.44 64 SER A N 1
ATOM 529 C CA . SER A 1 64 ? 3.477 27.844 7.855 1 82.44 64 SER A CA 1
ATOM 530 C C . SER A 1 64 ? 2.936 26.641 8.633 1 82.44 64 SER A C 1
ATOM 532 O O . SER A 1 64 ? 2.469 25.672 8.039 1 82.44 64 SER A O 1
ATOM 534 N N . VAL A 1 65 ? 3.006 26.734 9.922 1 87.56 65 VAL A N 1
ATOM 535 C CA . VAL A 1 65 ? 2.637 25.578 10.734 1 87.56 65 VAL A CA 1
ATOM 536 C C . VAL A 1 65 ? 1.185 25.703 11.188 1 87.56 65 VAL A C 1
ATOM 538 O O . VAL A 1 65 ? 0.535 24.703 11.5 1 87.56 65 VAL A O 1
ATOM 541 N N . ALA A 1 66 ? 0.737 26.984 11.258 1 86.88 66 ALA A N 1
ATOM 542 C CA . ALA A 1 66 ? -0.638 27.219 11.688 1 86.88 66 ALA A CA 1
ATOM 543 C C . ALA A 1 66 ? -1.609 27.109 10.516 1 86.88 66 ALA A C 1
ATOM 545 O O . ALA A 1 66 ? -2.033 28.125 9.953 1 86.88 66 ALA A O 1
ATOM 546 N N . GLY A 1 67 ? -2.023 25.969 10.117 1 81.62 67 GLY A N 1
ATOM 547 C CA . GLY A 1 67 ? -2.965 25.75 9.023 1 81.62 67 GLY A CA 1
ATOM 548 C C . GLY A 1 67 ? -4.371 25.453 9.508 1 81.62 67 GLY A C 1
ATOM 549 O O . GLY A 1 67 ? -4.84 26.047 10.477 1 81.62 67 GLY A O 1
ATOM 550 N N . ALA A 1 68 ? -5.055 24.688 8.789 1 85.94 68 ALA A N 1
ATOM 551 C CA . ALA A 1 68 ? -6.445 24.375 9.109 1 85.94 68 ALA A CA 1
ATOM 552 C C . ALA A 1 68 ? -6.527 23.25 10.141 1 85.94 68 ALA A C 1
ATOM 554 O O . ALA A 1 68 ? -7.535 23.109 10.836 1 85.94 68 ALA A O 1
ATOM 555 N N . ALA A 1 69 ? -5.477 22.531 10.258 1 89.69 69 ALA A N 1
ATOM 556 C CA . ALA A 1 69 ? -5.52 21.328 11.086 1 89.69 69 ALA A CA 1
ATOM 557 C C . ALA A 1 69 ? -5.637 21.688 12.562 1 89.69 69 ALA A C 1
ATOM 559 O O . ALA A 1 69 ? -6.379 21.047 13.305 1 89.69 69 ALA A O 1
ATOM 560 N N . PRO A 1 70 ? -4.973 22.734 13.062 1 94.06 70 PRO A N 1
ATOM 561 C CA . PRO A 1 70 ? -5.125 23.125 14.469 1 94.06 70 PRO A CA 1
ATOM 562 C C . PRO A 1 70 ? -6.5 23.703 14.781 1 94.06 70 PRO A C 1
ATOM 564 O O . PRO A 1 70 ? -6.836 23.922 15.945 1 94.06 70 PRO A O 1
ATOM 567 N N . ILE A 1 71 ? -7.234 23.938 13.766 1 94.38 71 ILE A N 1
ATOM 568 C CA . ILE A 1 71 ? -8.609 24.406 13.914 1 94.38 71 ILE A CA 1
ATOM 569 C C . ILE A 1 71 ? -9.562 23.219 13.859 1 94.38 71 ILE A C 1
ATOM 571 O O . ILE A 1 71 ? -10.375 23.016 14.766 1 94.38 71 ILE A O 1
ATOM 575 N N . LEU A 1 72 ? -9.359 22.422 12.867 1 92.56 72 LEU A N 1
ATOM 576 C CA . LEU A 1 72 ? -10.281 21.328 12.586 1 92.56 72 LEU A CA 1
ATOM 577 C C . LEU A 1 72 ? -10.172 20.234 13.641 1 92.56 72 LEU A C 1
ATOM 579 O O . LEU A 1 72 ? -11.188 19.703 14.109 1 92.56 72 LEU A O 1
ATOM 583 N N . GLY A 1 73 ? -9.023 19.844 14 1 94.56 73 GLY A N 1
ATOM 584 C CA . GLY A 1 73 ? -8.82 18.797 14.984 1 94.56 73 GLY A CA 1
ATOM 585 C C . GLY A 1 73 ? -9.547 19.047 16.297 1 94.56 73 GLY A C 1
ATOM 586 O O . GLY A 1 73 ? -10.398 18.266 16.703 1 94.56 73 GLY A O 1
ATOM 587 N N . PRO A 1 74 ? -9.25 20.172 16.875 1 97.06 74 PRO A N 1
ATOM 588 C CA . PRO A 1 74 ? -9.922 20.516 18.125 1 97.06 74 PRO A CA 1
ATOM 589 C C . PRO A 1 74 ? -11.438 20.656 17.969 1 97.06 74 PRO A C 1
ATOM 591 O O . PRO A 1 74 ? -12.203 20.266 18.844 1 97.06 74 PRO A O 1
ATOM 594 N N . ALA A 1 75 ? -11.844 21.203 16.844 1 96.69 75 ALA A N 1
ATOM 595 C CA . ALA A 1 75 ? -13.273 21.359 16.594 1 96.69 75 ALA A CA 1
ATOM 596 C C . ALA A 1 75 ? -13.984 20.016 16.578 1 96.69 75 ALA A C 1
ATOM 598 O O . ALA A 1 75 ? -15.141 19.906 17.016 1 96.69 75 ALA A O 1
ATOM 599 N N . ILE A 1 76 ? -13.312 19.016 16.125 1 95.06 76 ILE A N 1
ATOM 600 C CA . ILE A 1 76 ? -13.883 17.672 16.078 1 95.06 76 ILE A CA 1
ATOM 601 C C . ILE A 1 76 ? -13.773 17.016 17.453 1 95.06 76 ILE A C 1
ATOM 603 O O . ILE A 1 76 ? -14.711 16.359 17.906 1 95.06 76 ILE A O 1
ATOM 607 N N . ALA A 1 77 ? -12.734 17.266 18.156 1 96.94 77 ALA A N 1
ATOM 608 C CA . ALA A 1 77 ? -12.383 16.531 19.375 1 96.94 77 ALA A CA 1
ATOM 609 C C . ALA A 1 77 ? -13.305 16.906 20.516 1 96.94 77 ALA A C 1
ATOM 611 O O . ALA A 1 77 ? -13.43 16.156 21.5 1 96.94 77 ALA A O 1
ATOM 612 N N . VAL A 1 78 ? -13.977 18.031 20.422 1 97.56 78 VAL A N 1
ATOM 613 C CA . VAL A 1 78 ? -14.883 18.422 21.5 1 97.56 78 VAL A CA 1
ATOM 614 C C . VAL A 1 78 ? -16.062 17.453 21.547 1 97.56 78 VAL A C 1
ATOM 616 O O . VAL A 1 78 ? -16.828 17.438 22.516 1 97.56 78 VAL A O 1
ATOM 619 N N . TYR A 1 79 ? -16.156 16.609 20.5 1 97.12 79 TYR A N 1
ATOM 620 C CA . TYR A 1 79 ? -17.109 15.516 20.484 1 97.12 79 TYR A CA 1
ATOM 621 C C . TYR A 1 79 ? -16.984 14.672 21.75 1 97.12 79 TYR A C 1
ATOM 623 O O . TYR A 1 79 ? -18 14.227 22.297 1 97.12 79 TYR A O 1
ATOM 631 N N . TRP A 1 80 ? -15.82 14.523 22.234 1 97.38 80 TRP A N 1
ATOM 632 C CA . TRP A 1 80 ? -15.586 13.688 23.406 1 97.38 80 TRP A CA 1
ATOM 633 C C . TRP A 1 80 ? -15.68 14.508 24.688 1 97.38 80 TRP A C 1
ATOM 635 O O . TRP A 1 80 ? -15.586 13.969 25.797 1 97.38 80 TRP A O 1
ATOM 645 N N . GLY A 1 81 ? -15.883 15.773 24.609 1 97 81 GLY A N 1
ATOM 646 C CA . GLY A 1 81 ? -15.867 16.703 25.719 1 97 81 GLY A CA 1
ATOM 647 C C . GLY A 1 81 ? -14.766 17.734 25.625 1 97 81 GLY A C 1
ATOM 648 O O . GLY A 1 81 ? -13.703 17.469 25.062 1 97 81 GLY A O 1
ATOM 649 N N . TRP A 1 82 ? -15.008 18.891 26.203 1 97.06 82 TRP A N 1
ATOM 650 C CA . TRP A 1 82 ? -14.039 19.984 26.016 1 97.06 82 TRP A CA 1
ATOM 651 C C . TRP A 1 82 ? -12.828 19.781 26.922 1 97.06 82 TRP A C 1
ATOM 653 O O . TRP A 1 82 ? -11.734 20.266 26.609 1 97.06 82 TRP A O 1
ATOM 663 N N . LEU A 1 83 ? -12.945 19.047 28.016 1 97.25 83 LEU A N 1
ATOM 664 C CA . LEU A 1 83 ? -11.844 18.922 28.953 1 97.25 83 LEU A CA 1
ATOM 665 C C . LEU A 1 83 ? -10.719 18.078 28.375 1 97.25 83 LEU A C 1
ATOM 667 O O . LEU A 1 83 ? -9.555 18.484 28.391 1 97.25 83 LEU A O 1
ATOM 671 N N . PRO A 1 84 ? -11.039 16.859 27.891 1 96.88 84 PRO A N 1
ATOM 672 C CA . PRO A 1 84 ? -9.93 16.094 27.297 1 96.88 84 PRO A CA 1
ATOM 673 C C . PRO A 1 84 ? -9.258 16.828 26.141 1 96.88 84 PRO A C 1
ATOM 675 O O . PRO A 1 84 ? -8.039 16.766 26 1 96.88 84 PRO A O 1
ATOM 678 N N . ALA A 1 85 ? -10.039 17.469 25.344 1 97.56 85 ALA A N 1
ATOM 679 C CA . ALA A 1 85 ? -9.484 18.234 24.219 1 97.56 85 ALA A CA 1
ATOM 680 C C . ALA A 1 85 ? -8.594 19.359 24.719 1 97.56 85 ALA A C 1
ATOM 682 O O . ALA A 1 85 ? -7.496 19.578 24.203 1 97.56 85 ALA A O 1
ATOM 683 N N . LEU A 1 86 ? -9.07 20.047 25.719 1 97.94 86 LEU A N 1
ATOM 684 C CA . LEU A 1 86 ? -8.32 21.156 26.297 1 97.94 86 LEU A CA 1
ATOM 685 C C . LEU A 1 86 ? -6.996 20.672 26.875 1 97.94 86 LEU A C 1
ATOM 687 O O . LEU A 1 86 ? -5.949 21.281 26.656 1 97.94 86 LEU A O 1
ATOM 691 N N . LEU A 1 87 ? -7.055 19.594 27.594 1 97.88 87 LEU A N 1
ATOM 692 C CA . LEU A 1 87 ? -5.859 19.078 28.25 1 97.88 87 LEU A CA 1
ATOM 693 C C . LEU A 1 87 ? -4.805 18.672 27.219 1 97.88 87 LEU A C 1
ATOM 695 O O . LEU A 1 87 ? -3.617 18.969 27.406 1 97.88 87 LEU A O 1
ATOM 699 N N . TRP A 1 88 ? -5.199 18.047 26.203 1 97.69 88 TRP A N 1
ATOM 700 C CA . TRP A 1 88 ? -4.25 17.609 25.172 1 97.69 88 TRP A CA 1
ATOM 701 C C . TRP A 1 88 ? -3.645 18.812 24.453 1 97.69 88 TRP A C 1
ATOM 703 O O . TRP A 1 88 ? -2.438 18.844 24.203 1 97.69 88 TRP A O 1
ATOM 713 N N . VAL A 1 89 ? -4.441 19.812 24.156 1 98.19 89 VAL A N 1
ATOM 714 C CA . VAL A 1 89 ? -3.963 21 23.438 1 98.19 89 VAL A CA 1
ATOM 715 C C . VAL A 1 89 ? -2.965 21.75 24.312 1 98.19 89 VAL A C 1
ATOM 717 O O . VAL A 1 89 ? -1.876 22.109 23.859 1 98.19 89 VAL A O 1
ATOM 720 N N . VAL A 1 90 ? -3.295 21.938 25.562 1 98.12 90 VAL A N 1
ATOM 721 C CA . VAL A 1 90 ? -2.486 22.797 26.438 1 98.12 90 VAL A CA 1
ATOM 722 C C . VAL A 1 90 ? -1.204 22.062 26.828 1 98.12 90 VAL A C 1
ATOM 724 O O . VAL A 1 90 ? -0.107 22.609 26.703 1 98.12 90 VAL A O 1
ATOM 727 N N . LEU A 1 91 ? -1.321 20.812 27.219 1 97.81 91 LEU A N 1
ATOM 728 C CA . LEU A 1 91 ? -0.15 20.047 27.625 1 97.81 91 LEU A CA 1
ATOM 729 C C . LEU A 1 91 ? 0.688 19.625 26.422 1 97.81 91 LEU A C 1
ATOM 731 O O . LEU A 1 91 ? 1.919 19.625 26.5 1 97.81 91 LEU A O 1
ATOM 735 N N . GLY A 1 92 ? 0.034 19.266 25.375 1 97.56 92 GLY A N 1
ATOM 736 C CA . GLY A 1 92 ? 0.74 18.906 24.156 1 97.56 92 GLY A CA 1
ATOM 737 C C . GLY A 1 92 ? 1.56 20.031 23.578 1 97.56 92 GLY A C 1
ATOM 738 O O . GLY A 1 92 ? 2.686 19.828 23.125 1 97.56 92 GLY A O 1
ATOM 739 N N . THR A 1 93 ? 1.026 21.234 23.641 1 97.88 93 THR A N 1
ATOM 740 C CA . THR A 1 93 ? 1.73 22.406 23.125 1 97.88 93 THR A CA 1
ATOM 741 C C . THR A 1 93 ? 3.021 22.641 23.906 1 97.88 93 THR A C 1
ATOM 743 O O . THR A 1 93 ? 4.074 22.875 23.312 1 97.88 93 THR A O 1
ATOM 746 N N . VAL A 1 94 ? 2.945 22.484 25.172 1 98.12 94 VAL A N 1
ATOM 747 C CA . VAL A 1 94 ? 4.066 22.859 26.031 1 98.12 94 VAL A CA 1
ATOM 748 C C . VAL A 1 94 ? 5.098 21.719 26.047 1 98.12 94 VAL A C 1
ATOM 750 O O . VAL A 1 94 ? 6.293 21.969 25.859 1 98.12 94 VAL A O 1
ATOM 753 N N . PHE A 1 95 ? 4.652 20.484 26.141 1 97.94 95 PHE A N 1
ATOM 754 C CA . PHE A 1 95 ? 5.586 19.406 26.438 1 97.94 95 PHE A CA 1
ATOM 755 C C . PHE A 1 95 ? 5.906 18.609 25.172 1 97.94 95 PHE A C 1
ATOM 757 O O . PHE A 1 95 ? 6.871 17.844 25.141 1 97.94 95 PHE A O 1
ATOM 764 N N . ALA A 1 96 ? 5.148 18.812 24.156 1 97.75 96 ALA A N 1
ATOM 765 C CA . ALA A 1 96 ? 5.387 18.031 22.938 1 97.75 96 ALA A CA 1
ATOM 766 C C . ALA A 1 96 ? 5.684 18.922 21.75 1 97.75 96 ALA A C 1
ATOM 768 O O . ALA A 1 96 ? 6.82 18.984 21.281 1 97.75 96 ALA A O 1
ATOM 769 N N . ALA A 1 97 ? 4.793 19.797 21.359 1 97.62 97 ALA A N 1
ATOM 770 C CA . ALA A 1 97 ? 4.941 20.625 20.172 1 97.62 97 ALA A CA 1
ATOM 771 C C . ALA A 1 97 ? 6.121 21.578 20.328 1 97.62 97 ALA A C 1
ATOM 773 O O . ALA A 1 97 ? 6.922 21.734 19.391 1 97.62 97 ALA A O 1
ATOM 774 N N . GLY A 1 98 ? 6.16 22.25 21.438 1 97.81 98 GLY A N 1
ATOM 775 C CA . GLY A 1 98 ? 7.246 23.188 21.672 1 97.81 98 GLY A CA 1
ATOM 776 C C . GLY A 1 98 ? 8.617 22.562 21.594 1 97.81 98 GLY A C 1
ATOM 777 O O . GLY A 1 98 ? 9.516 23.078 20.922 1 97.81 98 GLY A O 1
ATOM 778 N N . VAL A 1 99 ? 8.75 21.406 22.188 1 97.69 99 VAL A N 1
ATOM 779 C CA . VAL A 1 99 ? 10.016 20.672 22.219 1 97.69 99 VAL A CA 1
ATOM 780 C C . VAL A 1 99 ? 10.344 20.141 20.812 1 97.69 99 VAL A C 1
ATOM 782 O O . VAL A 1 99 ? 11.5 20.188 20.391 1 97.69 99 VAL A O 1
ATOM 785 N N . HIS A 1 100 ? 9.344 19.703 20.188 1 97.88 100 HIS A N 1
ATOM 786 C CA . HIS A 1 100 ? 9.469 19.109 18.859 1 97.88 100 HIS A CA 1
ATOM 787 C C . HIS A 1 100 ? 9.891 20.141 17.828 1 97.88 100 HIS A C 1
ATOM 789 O O . HIS A 1 100 ? 10.898 19.969 17.141 1 97.88 100 HIS A O 1
ATOM 795 N N . ASP A 1 101 ? 9.164 21.281 17.734 1 97.5 101 ASP A N 1
ATOM 796 C CA . ASP A 1 101 ? 9.461 22.312 16.75 1 97.5 101 ASP A CA 1
ATOM 797 C C . ASP A 1 101 ? 10.82 22.953 17.031 1 97.5 101 ASP A C 1
ATOM 799 O O . ASP A 1 101 ? 11.625 23.156 16.109 1 97.5 101 ASP A O 1
ATOM 803 N N . PHE A 1 102 ? 11.016 23.25 18.266 1 98 102 PHE A N 1
ATOM 804 C CA . PHE A 1 102 ? 12.266 23.828 18.75 1 98 102 PHE A CA 1
ATOM 805 C C . PHE A 1 102 ? 13.438 22.891 18.484 1 98 102 PHE A C 1
ATOM 807 O O . PHE A 1 102 ? 14.461 23.312 17.938 1 98 102 PHE A O 1
ATOM 814 N N . GLY A 1 103 ? 13.281 21.703 18.781 1 98.06 103 GLY A N 1
ATOM 815 C CA . GLY A 1 103 ? 14.328 20.703 18.641 1 98.06 103 GLY A CA 1
ATOM 816 C C . GLY A 1 103 ? 14.695 20.406 17.203 1 98.06 103 GLY A C 1
ATOM 817 O O . GLY A 1 103 ? 15.875 20.25 16.875 1 98.06 103 GLY A O 1
ATOM 818 N N . THR A 1 104 ? 13.75 20.281 16.359 1 97.88 104 THR A N 1
ATOM 819 C CA . THR A 1 104 ? 14.023 20 14.953 1 97.88 104 THR A CA 1
ATOM 820 C C . THR A 1 104 ? 14.75 21.172 14.305 1 97.88 104 THR A C 1
ATOM 822 O O . THR A 1 104 ? 15.609 20.984 13.438 1 97.88 104 THR A O 1
ATOM 825 N N . LEU A 1 105 ? 14.406 22.344 14.734 1 97.75 105 LEU A N 1
ATOM 826 C CA . LEU A 1 105 ? 15.078 23.547 14.242 1 97.75 105 LEU A CA 1
ATOM 827 C C . LEU A 1 105 ? 16.547 23.547 14.664 1 97.75 105 LEU A C 1
ATOM 829 O O . LEU A 1 105 ? 17.438 23.766 13.828 1 97.75 105 LEU A O 1
ATOM 833 N N . VAL A 1 106 ? 16.812 23.266 15.906 1 98 106 VAL A N 1
ATOM 834 C CA . VAL A 1 106 ? 18.172 23.266 16.438 1 98 106 VAL A CA 1
ATOM 835 C C . VAL A 1 106 ? 18.984 22.156 15.773 1 98 106 VAL A C 1
ATOM 837 O O . VAL A 1 106 ? 20.125 22.391 15.367 1 98 106 VAL A O 1
ATOM 840 N N . LEU A 1 107 ? 18.344 21.062 15.688 1 97.62 107 LEU A N 1
ATOM 841 C CA . LEU A 1 107 ? 19.031 19.922 15.078 1 97.62 107 LEU A CA 1
ATOM 842 C C . LEU A 1 107 ? 19.422 20.234 13.633 1 97.62 107 LEU A C 1
ATOM 844 O O . LEU A 1 107 ? 20.547 19.953 13.219 1 97.62 107 LEU A O 1
ATOM 848 N N . SER A 1 108 ? 18.562 20.797 12.891 1 96.81 108 SER A N 1
ATOM 849 C CA . SER A 1 108 ? 18.828 21.156 11.5 1 96.81 108 SER A CA 1
ATOM 850 C C . SER A 1 108 ? 19.906 22.234 11.398 1 96.81 108 SER A C 1
ATOM 852 O O . SER A 1 108 ? 20.812 22.125 10.578 1 96.81 108 SER A O 1
ATOM 854 N N . VAL A 1 109 ? 19.859 23.234 12.227 1 97.25 109 VAL A N 1
ATOM 855 C CA . VAL A 1 109 ? 20.797 24.344 12.211 1 97.25 109 VAL A CA 1
ATOM 856 C C . VAL A 1 109 ? 22.203 23.844 12.523 1 97.25 109 VAL A C 1
ATOM 858 O O . VAL A 1 109 ? 23.172 24.297 11.906 1 97.25 109 VAL A O 1
ATOM 861 N N . ARG A 1 110 ? 22.281 22.953 13.352 1 97.12 110 ARG A N 1
ATOM 862 C CA . ARG A 1 110 ? 23.594 22.438 13.742 1 97.12 110 ARG A CA 1
ATOM 863 C C . ARG A 1 110 ? 24.094 21.406 12.742 1 97.12 110 ARG A C 1
ATOM 865 O O . ARG A 1 110 ? 25.203 20.875 12.883 1 97.12 110 ARG A O 1
ATOM 872 N N . ASN A 1 111 ? 23.281 21.078 11.867 1 96.25 111 ASN A N 1
ATOM 873 C CA . ASN A 1 111 ? 23.656 20.172 10.789 1 96.25 111 ASN A CA 1
ATOM 874 C C . ASN A 1 111 ? 23.469 20.812 9.422 1 96.25 111 ASN A C 1
ATOM 876 O O . ASN A 1 111 ? 22.828 20.25 8.539 1 96.25 111 ASN A O 1
ATOM 880 N N . LYS A 1 112 ? 23.922 22.031 9.328 1 94.19 112 LYS A N 1
ATOM 881 C CA . LYS A 1 112 ? 24.062 22.781 8.078 1 94.19 112 LYS A CA 1
ATOM 882 C C . LYS A 1 112 ? 22.703 23.062 7.449 1 94.19 112 LYS A C 1
ATOM 884 O O . LYS A 1 112 ? 22.578 23.141 6.227 1 94.19 112 LYS A O 1
ATOM 889 N N . GLY A 1 113 ? 21.688 23.047 8.234 1 93.12 113 GLY A N 1
ATOM 890 C CA . GLY A 1 113 ? 20.375 23.375 7.723 1 93.12 113 GLY A CA 1
ATOM 891 C C . GLY A 1 113 ? 19.734 22.25 6.926 1 93.12 113 GLY A C 1
ATOM 892 O O . GLY A 1 113 ? 18.906 22.5 6.055 1 93.12 113 GLY A O 1
ATOM 893 N N . GLN A 1 114 ? 20.094 21.062 7.188 1 90.69 114 GLN A N 1
ATOM 894 C CA . GLN A 1 114 ? 19.594 19.906 6.449 1 90.69 114 GLN A CA 1
ATOM 895 C C . GLN A 1 114 ? 18.203 19.516 6.922 1 90.69 114 GLN A C 1
ATOM 897 O O . GLN A 1 114 ? 17.844 19.75 8.078 1 90.69 114 GLN A O 1
ATOM 902 N N . SER A 1 115 ? 17.484 18.891 6.004 1 88.62 115 SER A N 1
ATOM 903 C CA . SER A 1 115 ? 16.125 18.469 6.301 1 88.62 115 SER A CA 1
ATOM 904 C C . SER A 1 115 ? 16.109 17.234 7.195 1 88.62 115 SER A C 1
ATOM 906 O O . SER A 1 115 ? 17.125 16.531 7.305 1 88.62 115 SER A O 1
ATOM 908 N N . VAL A 1 116 ? 14.977 16.984 7.832 1 89.56 116 VAL A N 1
ATOM 909 C CA . VAL A 1 116 ? 14.805 15.828 8.711 1 89.56 116 VAL A CA 1
ATOM 910 C C . VAL A 1 116 ? 15.086 14.547 7.941 1 89.56 116 VAL A C 1
ATOM 912 O O . VAL A 1 116 ? 15.625 13.586 8.5 1 89.56 116 VAL A O 1
ATOM 915 N N . GLY A 1 117 ? 14.734 14.484 6.676 1 85.56 117 GLY A N 1
ATOM 916 C CA . GLY A 1 117 ? 15.039 13.32 5.859 1 85.56 117 GLY A CA 1
ATOM 917 C C . GLY A 1 117 ? 16.531 13.055 5.742 1 85.56 117 GLY A C 1
ATOM 918 O O . GLY A 1 117 ? 16.969 11.922 5.93 1 85.56 117 GLY A O 1
ATOM 919 N N . THR A 1 118 ? 17.25 14.094 5.473 1 87.56 118 THR A N 1
ATOM 920 C CA . THR A 1 118 ? 18.703 13.969 5.344 1 87.56 118 THR A CA 1
ATOM 921 C C . THR A 1 118 ? 19.344 13.648 6.695 1 87.56 118 THR A C 1
ATOM 923 O O . THR A 1 118 ? 20.312 12.906 6.766 1 87.56 118 THR A O 1
ATOM 926 N N . LEU A 1 119 ? 18.797 14.195 7.66 1 92.94 119 LEU A N 1
ATOM 927 C CA . LEU A 1 119 ? 19.312 13.969 9 1 92.94 119 LEU A CA 1
ATOM 928 C C . LEU A 1 119 ? 19.078 12.523 9.438 1 92.94 119 LEU A C 1
ATOM 930 O O . LEU A 1 119 ? 19.859 11.969 10.219 1 92.94 119 LEU A O 1
ATOM 934 N N . ALA A 1 120 ? 18.016 11.961 8.93 1 91.44 120 ALA A N 1
ATOM 935 C CA . ALA A 1 120 ? 17.766 10.547 9.203 1 91.44 120 ALA A CA 1
ATOM 936 C C . ALA A 1 120 ? 18.891 9.68 8.648 1 91.44 120 ALA A C 1
ATOM 938 O O . ALA A 1 120 ? 19.281 8.688 9.266 1 91.44 120 ALA A O 1
ATOM 939 N N . ASN A 1 121 ? 19.344 10.07 7.496 1 90.69 121 ASN A N 1
ATOM 940 C CA . ASN A 1 121 ? 20.484 9.359 6.91 1 90.69 121 ASN A CA 1
ATOM 941 C C . ASN A 1 121 ? 21.719 9.453 7.793 1 90.69 121 ASN A C 1
ATOM 943 O O . ASN A 1 121 ? 22.391 8.453 8.031 1 90.69 121 ASN A O 1
ATOM 947 N N . LYS A 1 122 ? 21.953 10.602 8.289 1 91.25 122 LYS A N 1
ATOM 948 C CA . LYS A 1 122 ? 23.156 10.875 9.078 1 91.25 122 LYS A CA 1
ATOM 949 C C . LYS A 1 122 ? 23.078 10.195 10.445 1 91.25 122 LYS A C 1
ATOM 951 O O . LYS A 1 122 ? 24.078 9.688 10.945 1 91.25 122 LYS A O 1
ATOM 956 N N . LEU A 1 123 ? 21.938 10.164 11.016 1 92.44 123 LEU A N 1
ATOM 957 C CA . LEU A 1 123 ? 21.812 9.75 12.406 1 92.44 123 LEU A CA 1
ATOM 958 C C . LEU A 1 123 ? 21.453 8.273 12.508 1 92.44 123 LEU A C 1
ATOM 960 O O . LEU A 1 123 ? 21.797 7.613 13.484 1 92.44 123 LEU A O 1
ATOM 964 N N . ILE A 1 124 ? 20.75 7.781 11.547 1 90.31 124 ILE A N 1
ATOM 965 C CA . ILE A 1 124 ? 20.281 6.406 11.641 1 90.31 124 ILE A CA 1
ATOM 966 C C . ILE A 1 124 ? 20.828 5.586 10.477 1 90.31 124 ILE A C 1
ATOM 968 O O . ILE A 1 124 ? 21.406 4.516 10.688 1 90.31 124 ILE A O 1
ATOM 972 N N . GLY A 1 125 ? 20.703 6.078 9.273 1 89.69 125 GLY A N 1
ATOM 973 C CA . GLY A 1 125 ? 21.219 5.371 8.117 1 89.69 125 GLY A CA 1
ATOM 974 C C . GLY A 1 125 ? 20.391 5.574 6.867 1 89.69 125 GLY A C 1
ATOM 975 O O . GLY A 1 125 ? 19.312 6.172 6.922 1 89.69 125 GLY A O 1
ATOM 976 N N . ARG A 1 126 ? 20.859 5.047 5.816 1 87.81 126 ARG A N 1
ATOM 977 C CA . ARG A 1 126 ? 20.266 5.262 4.5 1 87.81 126 ARG A CA 1
ATOM 978 C C . ARG A 1 126 ? 18.891 4.613 4.41 1 87.81 126 ARG A C 1
ATOM 980 O O . ARG A 1 126 ? 17.969 5.168 3.799 1 87.81 126 ARG A O 1
ATOM 987 N N . ASN A 1 127 ? 18.75 3.455 4.949 1 86.94 127 ASN A N 1
ATOM 988 C CA . ASN A 1 127 ? 17.469 2.77 4.914 1 86.94 127 ASN A CA 1
ATOM 989 C C . ASN A 1 127 ? 16.375 3.588 5.598 1 86.94 127 ASN A C 1
ATOM 991 O O . ASN A 1 127 ? 15.258 3.693 5.09 1 86.94 127 ASN A O 1
ATOM 995 N N . ALA A 1 128 ? 16.781 4.141 6.699 1 87.69 128 ALA A N 1
ATOM 996 C CA . ALA A 1 128 ? 15.844 4.988 7.422 1 87.69 128 ALA A CA 1
ATOM 997 C C . ALA A 1 128 ? 15.469 6.219 6.602 1 87.69 128 ALA A C 1
ATOM 999 O O . ALA A 1 128 ? 14.305 6.621 6.562 1 87.69 128 ALA A O 1
ATOM 1000 N N . LYS A 1 129 ? 16.422 6.797 5.977 1 89.44 129 LYS A N 1
ATOM 1001 C CA . LYS A 1 129 ? 16.172 7.957 5.133 1 89.44 129 LYS A CA 1
ATOM 1002 C C . LYS A 1 129 ? 15.125 7.637 4.059 1 89.44 129 LYS A C 1
ATOM 1004 O O . LYS A 1 129 ? 14.172 8.383 3.871 1 89.44 129 LYS A O 1
ATOM 1009 N N . LEU A 1 130 ? 15.297 6.547 3.414 1 88 130 LEU A N 1
ATOM 1010 C CA . LEU A 1 130 ? 14.406 6.164 2.322 1 88 130 LEU A CA 1
ATOM 1011 C C . LEU A 1 130 ? 12.984 5.938 2.83 1 88 130 LEU A C 1
ATOM 1013 O O . LEU A 1 130 ? 12.023 6.398 2.219 1 88 130 LEU A O 1
ATOM 1017 N N . LEU A 1 131 ? 12.938 5.246 3.844 1 86.25 131 LEU A N 1
ATOM 1018 C CA . LEU A 1 131 ? 11.617 4.949 4.398 1 86.25 131 LEU A CA 1
ATOM 1019 C C . LEU A 1 131 ? 10.953 6.215 4.93 1 86.25 131 LEU A C 1
ATOM 1021 O O . LEU A 1 131 ? 9.75 6.406 4.762 1 86.25 131 LEU A O 1
ATOM 1025 N N . PHE A 1 132 ? 11.727 7.09 5.484 1 88.5 132 PHE A N 1
ATOM 1026 C CA . PHE A 1 132 ? 11.188 8.344 6 1 88.5 132 PHE A CA 1
ATOM 1027 C C . PHE A 1 132 ? 10.727 9.242 4.863 1 88.5 132 PHE A C 1
ATOM 1029 O O . PHE A 1 132 ? 9.688 9.898 4.961 1 88.5 132 PHE A O 1
ATOM 1036 N N . LEU A 1 133 ? 11.531 9.266 3.826 1 89.56 133 LEU A N 1
ATOM 1037 C CA . LEU A 1 133 ? 11.125 10.047 2.666 1 89.56 133 LEU A CA 1
ATOM 1038 C C . LEU A 1 133 ? 9.789 9.555 2.117 1 89.56 133 LEU A C 1
ATOM 1040 O O . LEU A 1 133 ? 8.961 10.359 1.693 1 89.56 133 LEU A O 1
ATOM 1044 N N . PHE A 1 134 ? 9.641 8.305 2.227 1 89.62 134 PHE A N 1
ATOM 1045 C CA . PHE A 1 134 ? 8.406 7.73 1.717 1 89.62 134 PHE A CA 1
ATOM 1046 C C . PHE A 1 134 ? 7.223 8.133 2.59 1 89.62 134 PHE A C 1
ATOM 1048 O O . PHE A 1 134 ? 6.16 8.492 2.076 1 89.62 134 PHE A O 1
ATOM 1055 N N . ILE A 1 135 ? 7.32 8.047 3.826 1 88.25 135 ILE A N 1
ATOM 1056 C CA . ILE A 1 135 ? 6.227 8.406 4.723 1 88.25 135 ILE A CA 1
ATOM 1057 C C . ILE A 1 135 ? 5.926 9.898 4.598 1 88.25 135 ILE A C 1
ATOM 1059 O O . ILE A 1 135 ? 4.773 10.32 4.719 1 88.25 135 ILE A O 1
ATOM 1063 N N . ILE A 1 136 ? 6.961 10.711 4.441 1 91 136 ILE A N 1
ATOM 1064 C CA . ILE A 1 136 ? 6.77 12.141 4.23 1 91 136 ILE A CA 1
ATOM 1065 C C . ILE A 1 136 ? 5.957 12.367 2.957 1 91 136 ILE A C 1
ATOM 1067 O O . ILE A 1 136 ? 5.059 13.211 2.93 1 91 136 ILE A O 1
ATOM 1071 N N . LEU A 1 137 ? 6.309 11.57 1.972 1 91.81 137 LEU A N 1
ATOM 1072 C CA . LEU A 1 137 ? 5.59 11.688 0.707 1 91.81 137 LEU A CA 1
ATOM 1073 C C . LEU A 1 137 ? 4.105 11.398 0.896 1 91.81 137 LEU A C 1
ATOM 1075 O O . LEU A 1 137 ? 3.256 12.133 0.38 1 91.81 137 LEU A O 1
ATOM 1079 N N . ILE A 1 138 ? 3.801 10.359 1.613 1 90.56 138 ILE A N 1
ATOM 1080 C CA . ILE A 1 138 ? 2.412 9.992 1.868 1 90.56 138 ILE A CA 1
ATOM 1081 C C . ILE A 1 138 ? 1.723 11.102 2.664 1 90.56 138 ILE A C 1
ATOM 1083 O O . ILE A 1 138 ? 0.583 11.469 2.369 1 90.56 138 ILE A O 1
ATOM 1087 N N . LEU A 1 139 ? 2.332 11.641 3.613 1 91.88 139 LEU A N 1
ATOM 1088 C CA . LEU A 1 139 ? 1.762 12.688 4.449 1 91.88 139 LEU A CA 1
ATOM 1089 C C . LEU A 1 139 ? 1.44 13.93 3.625 1 91.88 139 LEU A C 1
ATOM 1091 O O . LEU A 1 139 ? 0.328 14.461 3.695 1 91.88 139 LEU A O 1
ATOM 1095 N N . VAL A 1 140 ? 2.441 14.375 2.875 1 92.31 140 VAL A N 1
ATOM 1096 C CA . VAL A 1 140 ? 2.242 15.625 2.145 1 92.31 140 VAL A CA 1
ATOM 1097 C C . VAL A 1 140 ? 1.169 15.43 1.076 1 92.31 140 VAL A C 1
ATOM 1099 O O . VAL A 1 140 ? 0.411 16.359 0.774 1 92.31 140 VAL A O 1
ATOM 1102 N N . LEU A 1 141 ? 1.134 14.234 0.534 1 92.81 141 LEU A N 1
ATOM 1103 C CA . LEU A 1 141 ? 0.056 13.914 -0.398 1 92.81 141 LEU A CA 1
ATOM 1104 C C . LEU A 1 141 ? -1.304 14.047 0.28 1 92.81 141 LEU A C 1
ATOM 1106 O O . LEU A 1 141 ? -2.234 14.617 -0.29 1 92.81 141 LEU A O 1
ATOM 1110 N N . MET A 1 142 ? -1.39 13.57 1.427 1 90.62 142 MET A N 1
ATOM 1111 C CA . MET A 1 142 ? -2.646 13.625 2.168 1 90.62 142 MET A CA 1
ATOM 1112 C C . MET A 1 142 ? -2.973 15.055 2.59 1 90.62 142 MET A C 1
ATOM 1114 O O . MET A 1 142 ? -4.133 15.469 2.535 1 90.62 142 MET A O 1
ATOM 1118 N N . VAL A 1 143 ? -2.002 15.758 3.02 1 90.81 143 VAL A N 1
ATOM 1119 C CA . VAL A 1 143 ? -2.189 17.156 3.381 1 90.81 143 VAL A CA 1
ATOM 1120 C C . VAL A 1 143 ? -2.762 17.922 2.193 1 90.81 143 VAL A C 1
ATOM 1122 O O . VAL A 1 143 ? -3.717 18.688 2.342 1 90.81 143 VAL A O 1
ATOM 1125 N N . ASN A 1 144 ? -2.168 17.688 1.043 1 93.94 144 ASN A N 1
ATOM 1126 C CA . ASN A 1 144 ? -2.629 18.359 -0.163 1 93.94 144 ASN A CA 1
ATOM 1127 C C . ASN A 1 144 ? -4.094 18.062 -0.453 1 93.94 144 ASN A C 1
ATOM 1129 O O . ASN A 1 144 ? -4.875 18.969 -0.76 1 93.94 144 ASN A O 1
ATOM 1133 N N . ALA A 1 145 ? -4.43 16.844 -0.283 1 91.56 145 ALA A N 1
ATOM 1134 C CA . ALA A 1 145 ? -5.797 16.422 -0.58 1 91.56 145 ALA A CA 1
ATOM 1135 C C . ALA A 1 145 ? -6.777 17 0.436 1 91.56 145 ALA A C 1
ATOM 1137 O O . ALA A 1 145 ? -7.832 17.516 0.063 1 91.56 145 ALA A O 1
ATOM 1138 N N . VAL A 1 146 ? -6.457 16.922 1.656 1 88.94 146 VAL A N 1
ATOM 1139 C CA . VAL A 1 146 ? -7.344 17.359 2.732 1 88.94 146 VAL A CA 1
ATOM 1140 C C . VAL A 1 146 ? -7.535 18.875 2.678 1 88.94 146 VAL A C 1
ATOM 1142 O O . VAL A 1 146 ? -8.656 19.359 2.787 1 88.94 146 VAL A O 1
ATOM 1145 N N . PHE A 1 147 ? -6.496 19.594 2.496 1 92 147 PHE A N 1
ATOM 1146 C CA . PHE A 1 147 ? -6.594 21.047 2.547 1 92 147 PHE A CA 1
ATOM 1147 C C . PHE A 1 147 ? -7.215 21.594 1.266 1 92 147 PHE A C 1
ATOM 1149 O O . PHE A 1 147 ? -7.922 22.609 1.292 1 92 147 PHE A O 1
ATOM 1156 N N . ALA A 1 148 ? -6.984 20.922 0.151 1 93.88 148 ALA A N 1
ATOM 1157 C CA . ALA A 1 148 ? -7.723 21.297 -1.055 1 93.88 148 ALA A CA 1
ATOM 1158 C C . ALA A 1 148 ? -9.219 21.078 -0.872 1 93.88 148 ALA A C 1
ATOM 1160 O O . ALA A 1 148 ? -10.031 21.891 -1.323 1 93.88 148 ALA A O 1
ATOM 1161 N N . TRP A 1 149 ? -9.516 20 -0.254 1 90.81 149 TRP A N 1
ATOM 1162 C CA . TRP A 1 149 ? -10.906 19.688 0.048 1 90.81 149 TRP A CA 1
ATOM 1163 C C . TRP A 1 149 ? -11.516 20.734 0.967 1 90.81 149 TRP A C 1
ATOM 1165 O O . TRP A 1 149 ? -12.633 21.203 0.727 1 90.81 149 TRP A O 1
ATOM 1175 N N . VAL A 1 150 ? -10.82 21.156 1.971 1 89.31 150 VAL A N 1
ATOM 1176 C CA . VAL A 1 150 ? -11.289 22.125 2.947 1 89.31 150 VAL A CA 1
ATOM 1177 C C . VAL A 1 150 ? -11.523 23.469 2.264 1 89.31 150 VAL A C 1
ATOM 1179 O O . VAL A 1 150 ? -12.578 24.094 2.434 1 89.31 150 VAL A O 1
ATOM 1182 N N . ILE A 1 151 ? -10.625 23.906 1.501 1 93.94 151 ILE A N 1
ATOM 1183 C CA . ILE A 1 151 ? -10.703 25.219 0.849 1 93.94 151 ILE A CA 1
ATOM 1184 C C . ILE A 1 151 ? -11.883 25.234 -0.12 1 93.94 151 ILE A C 1
ATOM 1186 O O . ILE A 1 151 ? -12.672 26.188 -0.123 1 93.94 151 ILE A O 1
ATOM 1190 N N . SER A 1 152 ? -11.984 24.203 -0.913 1 93.44 152 SER A N 1
ATOM 1191 C CA . SER A 1 152 ? -13.047 24.141 -1.905 1 93.44 152 SER A CA 1
ATOM 1192 C C . SER A 1 152 ? -14.422 24.141 -1.241 1 93.44 152 SER A C 1
ATOM 1194 O O . SER A 1 152 ? -15.336 24.828 -1.703 1 93.44 152 SER A O 1
ATOM 1196 N N . ASN A 1 153 ? -14.531 23.453 -0.176 1 89.75 153 ASN A N 1
ATOM 1197 C CA . ASN A 1 153 ? -15.805 23.406 0.535 1 89.75 153 ASN A CA 1
ATOM 1198 C C . ASN A 1 153 ? -16.125 24.75 1.186 1 89.75 153 ASN A C 1
ATOM 1200 O O . ASN A 1 153 ? -17.297 25.156 1.247 1 89.75 153 ASN A O 1
ATOM 1204 N N . LEU A 1 154 ? -15.18 25.406 1.672 1 90.62 154 LEU A N 1
ATOM 1205 C CA . LEU A 1 154 ? -15.398 26.703 2.285 1 90.62 154 LEU A CA 1
ATOM 1206 C C . LEU A 1 154 ? -15.773 27.75 1.231 1 90.62 154 LEU A C 1
ATOM 1208 O O . LEU A 1 154 ? -16.625 28.609 1.471 1 90.62 154 LEU A O 1
ATOM 1212 N N . PHE A 1 155 ? -15.156 27.641 0.073 1 94 155 PHE A N 1
ATOM 1213 C CA . PHE A 1 155 ? -15.492 28.562 -1.013 1 94 155 PHE A CA 1
ATOM 1214 C C . PHE A 1 155 ? -16.938 28.344 -1.471 1 94 155 PHE A C 1
ATOM 1216 O O . PHE A 1 155 ? -17.609 29.312 -1.854 1 94 155 PHE A O 1
ATOM 1223 N N . ILE A 1 156 ? -17.359 27.156 -1.441 1 91.69 156 ILE A N 1
ATOM 1224 C CA . ILE A 1 156 ? -18.734 26.828 -1.851 1 91.69 156 ILE A CA 1
ATOM 1225 C C . ILE A 1 156 ? -19.719 27.297 -0.785 1 91.69 156 ILE A C 1
ATOM 1227 O O . ILE A 1 156 ? -20.75 27.891 -1.104 1 91.69 156 ILE A O 1
ATOM 1231 N N . ARG A 1 157 ? -19.359 27.125 0.45 1 88.88 157 ARG A N 1
ATOM 1232 C CA . ARG A 1 157 ? -20.266 27.453 1.549 1 88.88 157 ARG A CA 1
ATOM 1233 C C . ARG A 1 157 ? -20.266 28.953 1.825 1 88.88 157 ARG A C 1
ATOM 1235 O O . ARG A 1 157 ? -21.281 29.516 2.244 1 88.88 157 ARG A O 1
ATOM 1242 N N . PHE A 1 158 ? -19.141 29.562 1.651 1 91.75 158 PHE A N 1
ATOM 1243 C CA . PHE A 1 158 ? -18.984 30.984 1.914 1 91.75 158 PHE A CA 1
ATOM 1244 C C . PHE A 1 158 ? -18.406 31.703 0.696 1 91.75 158 PHE A C 1
ATOM 1246 O O . PHE A 1 158 ? -17.281 32.188 0.73 1 91.75 158 PHE A O 1
ATOM 1253 N N . PRO A 1 159 ? -19.25 31.875 -0.279 1 94.06 159 PRO A N 1
ATOM 1254 C CA . PRO A 1 159 ? -18.781 32.469 -1.531 1 94.06 159 PRO A CA 1
ATOM 1255 C C . PRO A 1 159 ? -18.234 33.875 -1.348 1 94.06 159 PRO A C 1
ATOM 1257 O O . PRO A 1 159 ? -17.422 34.344 -2.146 1 94.06 159 PRO A O 1
ATOM 1260 N N . ALA A 1 160 ? -18.656 34.594 -0.273 1 94.31 160 ALA A N 1
ATOM 1261 C CA . ALA A 1 160 ? -18.203 35.938 0.008 1 94.31 160 ALA A CA 1
ATOM 1262 C C . ALA A 1 160 ? -16.703 35.969 0.324 1 94.31 160 ALA A C 1
ATOM 1264 O O . ALA A 1 160 ? -16.062 37.031 0.24 1 94.31 160 ALA A O 1
ATOM 1265 N N . SER A 1 161 ? -16.156 34.875 0.672 1 94.94 161 SER A N 1
ATOM 1266 C CA . SER A 1 161 ? -14.758 34.812 1.096 1 94.94 161 SER A CA 1
ATOM 1267 C C . SER A 1 161 ? -13.828 34.656 -0.099 1 94.94 161 SER A C 1
ATOM 1269 O O . SER A 1 161 ? -12.617 34.844 0.022 1 94.94 161 SER A O 1
ATOM 1271 N N . VAL A 1 162 ? -14.32 34.344 -1.306 1 96.19 162 VAL A N 1
ATOM 1272 C CA . VAL A 1 162 ? -13.508 33.969 -2.459 1 96.19 162 VAL A CA 1
ATOM 1273 C C . VAL A 1 162 ? -12.695 35.188 -2.936 1 96.19 162 VAL A C 1
ATOM 1275 O O . VAL A 1 162 ? -11.469 35.094 -3.035 1 96.19 162 VAL A O 1
ATOM 1278 N N . LEU A 1 163 ? -13.32 36.281 -3.178 1 95.88 163 LEU A N 1
ATOM 1279 C CA . LEU A 1 163 ? -12.656 37.438 -3.754 1 95.88 163 LEU A CA 1
ATOM 1280 C C . LEU A 1 163 ? -11.602 38 -2.803 1 95.88 163 LEU A C 1
ATOM 1282 O O . LEU A 1 163 ? -10.492 38.312 -3.227 1 95.88 163 LEU A O 1
ATOM 1286 N N . PRO A 1 164 ? -11.891 38.156 -1.518 1 95.88 164 PRO A N 1
ATOM 1287 C CA . PRO A 1 164 ? -10.859 38.625 -0.591 1 95.88 164 PRO A CA 1
ATOM 1288 C C . PRO A 1 164 ? -9.617 37.719 -0.599 1 95.88 164 PRO A C 1
ATOM 1290 O O . PRO A 1 164 ? -8.492 38.219 -0.444 1 95.88 164 PRO A O 1
ATOM 1293 N N . VAL A 1 165 ? -9.773 36.438 -0.739 1 95.5 165 VAL A N 1
ATOM 1294 C CA . VAL A 1 165 ? -8.641 35.531 -0.731 1 95.5 165 VAL A CA 1
ATOM 1295 C C . VAL A 1 165 ? -7.887 35.625 -2.055 1 95.5 165 VAL A C 1
ATOM 1297 O O . VAL A 1 165 ? -6.652 35.625 -2.076 1 95.5 165 VAL A O 1
ATOM 1300 N N . LEU A 1 166 ? -8.602 35.75 -3.178 1 95.38 166 LEU A N 1
ATOM 1301 C CA . LEU A 1 166 ? -7.98 35.75 -4.5 1 95.38 166 LEU A CA 1
ATOM 1302 C C . LEU A 1 166 ? -7.227 37.062 -4.742 1 95.38 166 LEU A C 1
ATOM 1304 O O . LEU A 1 166 ? -6.211 37.062 -5.438 1 95.38 166 LEU A O 1
ATOM 1308 N N . ILE A 1 167 ? -7.715 38.125 -4.191 1 95.75 167 ILE A N 1
ATOM 1309 C CA . ILE A 1 167 ? -7.086 39.406 -4.406 1 95.75 167 ILE A CA 1
ATOM 1310 C C . ILE A 1 167 ? -5.719 39.438 -3.73 1 95.75 167 ILE A C 1
ATOM 1312 O O . ILE A 1 167 ? -4.852 40.25 -4.105 1 95.75 167 ILE A O 1
ATOM 1316 N N . GLU A 1 168 ? -5.547 38.625 -2.748 1 95.38 168 GLU A N 1
ATOM 1317 C CA . GLU A 1 168 ? -4.273 38.5 -2.039 1 95.38 168 GLU A CA 1
ATOM 1318 C C . GLU A 1 168 ? -3.148 38.094 -2.98 1 95.38 168 GLU A C 1
ATOM 1320 O O . GLU A 1 168 ? -2.002 38.531 -2.809 1 95.38 168 GLU A O 1
ATOM 1325 N N . ILE A 1 169 ? -3.463 37.344 -4.012 1 94.5 169 ILE A N 1
ATOM 1326 C CA . ILE A 1 169 ? -2.453 36.75 -4.887 1 94.5 169 ILE A CA 1
ATOM 1327 C C . ILE A 1 169 ? -1.758 37.875 -5.68 1 94.5 169 ILE A C 1
ATOM 1329 O O . ILE A 1 169 ? -0.536 38 -5.609 1 94.5 169 ILE A O 1
ATOM 1333 N N . PRO A 1 170 ? -2.496 38.719 -6.41 1 94.94 170 PRO A N 1
ATOM 1334 C CA . PRO A 1 170 ? -1.811 39.812 -7.113 1 94.94 170 PRO A CA 1
ATOM 1335 C C . PRO A 1 170 ? -1.148 40.812 -6.16 1 94.94 170 PRO A C 1
ATOM 1337 O O . PRO A 1 170 ? -0.1 41.375 -6.48 1 94.94 170 PRO A O 1
ATOM 1340 N N . LEU A 1 171 ? -1.697 41 -5.027 1 94.56 171 LEU A N 1
ATOM 1341 C CA . LEU A 1 171 ? -1.096 41.906 -4.043 1 94.56 171 LEU A CA 1
ATOM 1342 C C . LEU A 1 171 ? 0.233 41.344 -3.543 1 94.56 171 LEU A C 1
ATOM 1344 O O . LEU A 1 171 ? 1.205 42.094 -3.395 1 94.56 171 LEU A O 1
ATOM 1348 N N . ALA A 1 172 ? 0.244 40.062 -3.23 1 93.31 172 ALA A N 1
ATOM 1349 C CA . ALA A 1 172 ? 1.467 39.438 -2.764 1 93.31 172 ALA A CA 1
ATOM 1350 C C . ALA A 1 172 ? 2.562 39.5 -3.826 1 93.31 172 ALA A C 1
ATOM 1352 O O . ALA A 1 172 ? 3.729 39.75 -3.51 1 93.31 172 ALA A O 1
ATOM 1353 N N . ILE A 1 173 ? 2.215 39.25 -5.086 1 91.88 173 ILE A N 1
ATOM 1354 C CA . ILE A 1 173 ? 3.178 39.312 -6.184 1 91.88 173 ILE A CA 1
ATOM 1355 C C . ILE A 1 173 ? 3.744 40.75 -6.297 1 91.88 173 ILE A C 1
ATOM 1357 O O . ILE A 1 173 ? 4.953 40.906 -6.473 1 91.88 173 ILE A O 1
ATOM 1361 N N . TRP A 1 174 ? 2.854 41.656 -6.168 1 92.69 174 TRP A N 1
ATOM 1362 C CA . TRP A 1 174 ? 3.275 43.062 -6.23 1 92.69 174 TRP A CA 1
ATOM 1363 C C . TRP A 1 174 ? 4.238 43.375 -5.094 1 92.69 174 TRP A C 1
ATOM 1365 O O . TRP A 1 174 ? 5.25 44.062 -5.305 1 92.69 174 TRP A O 1
ATOM 1375 N N . ILE A 1 175 ? 3.949 42.969 -3.959 1 90.25 175 ILE A N 1
ATOM 1376 C CA . ILE A 1 175 ? 4.793 43.188 -2.795 1 90.25 175 ILE A CA 1
ATOM 1377 C C . ILE A 1 175 ? 6.137 42.5 -2.977 1 90.25 175 ILE A C 1
ATOM 1379 O O . ILE A 1 175 ? 7.188 43.062 -2.674 1 90.25 175 ILE A O 1
ATOM 1383 N N . GLY A 1 176 ? 6.121 41.281 -3.424 1 85.56 176 GLY A N 1
ATOM 1384 C CA . GLY A 1 176 ? 7.359 40.562 -3.689 1 85.56 176 GLY A CA 1
ATOM 1385 C C . GLY A 1 176 ? 8.281 41.312 -4.645 1 85.56 176 GLY A C 1
ATOM 1386 O O . GLY A 1 176 ? 9.477 41.406 -4.391 1 85.56 176 GLY A O 1
ATOM 1387 N N . TYR A 1 177 ? 7.785 41.844 -5.664 1 86 177 TYR A N 1
ATOM 1388 C CA . TYR A 1 177 ? 8.555 42.562 -6.66 1 86 177 TYR A CA 1
ATOM 1389 C C . TYR A 1 177 ? 9.086 43.875 -6.082 1 86 177 TYR A C 1
ATOM 1391 O O . TYR A 1 177 ? 10.227 44.281 -6.34 1 86 177 TYR A O 1
ATOM 1399 N N . ALA A 1 178 ? 8.273 44.469 -5.348 1 85.38 178 ALA A N 1
ATOM 1400 C CA . ALA A 1 178 ? 8.656 45.75 -4.754 1 85.38 178 ALA A CA 1
ATOM 1401 C C . ALA A 1 178 ? 9.797 45.562 -3.754 1 85.38 178 ALA A C 1
ATOM 1403 O O . ALA A 1 178 ? 10.719 46.375 -3.699 1 85.38 178 ALA A O 1
ATOM 1404 N N . VAL A 1 179 ? 9.703 44.594 -3.014 1 80.25 179 VAL A N 1
ATOM 1405 C CA . VAL A 1 179 ? 10.711 44.344 -1.99 1 80.25 179 VAL A CA 1
ATOM 1406 C C . VAL A 1 179 ? 12 43.844 -2.646 1 80.25 179 VAL A C 1
ATOM 1408 O O . VAL A 1 179 ? 13.102 44.188 -2.227 1 80.25 179 VAL A O 1
ATOM 1411 N N . PHE A 1 180 ? 11.859 43 -3.545 1 72 180 PHE A N 1
ATOM 1412 C CA . PHE A 1 180 ? 13.023 42.469 -4.238 1 72 180 PHE A CA 1
ATOM 1413 C C . PHE A 1 180 ? 13.773 43.562 -4.988 1 72 180 PHE A C 1
ATOM 1415 O O . PHE A 1 180 ? 15.008 43.594 -4.977 1 72 180 PHE A O 1
ATOM 1422 N N . LYS A 1 181 ? 13.141 44.469 -5.594 1 72 181 LYS A N 1
ATOM 1423 C CA . LYS A 1 181 ? 13.766 45.5 -6.398 1 72 181 LYS A CA 1
ATOM 1424 C C . LYS A 1 181 ? 14.227 46.688 -5.531 1 72 181 LYS A C 1
ATOM 1426 O O . LYS A 1 181 ? 15.289 47.25 -5.766 1 72 181 LYS A O 1
ATOM 1431 N N . ARG A 1 182 ? 13.461 47.031 -4.586 1 73.25 182 ARG A N 1
ATOM 1432 C CA . ARG A 1 182 ? 13.734 48.25 -3.883 1 73.25 182 ARG A CA 1
ATOM 1433 C C . ARG A 1 182 ? 14.289 48 -2.49 1 73.25 182 ARG A C 1
ATOM 1435 O O . ARG A 1 182 ? 14.617 48.938 -1.755 1 73.25 182 ARG A O 1
ATOM 1442 N N . LYS A 1 183 ? 14.508 46.812 -2.08 1 65.69 183 LYS A N 1
ATOM 1443 C CA . LYS A 1 183 ? 15.062 46.406 -0.793 1 65.69 183 LYS A CA 1
ATOM 1444 C C . LYS A 1 183 ? 14.328 47.094 0.36 1 65.69 183 LYS A C 1
ATOM 1446 O O . LYS A 1 183 ? 14.953 47.594 1.294 1 65.69 183 LYS A O 1
ATOM 1451 N N . LYS A 1 184 ? 13.031 47.375 0.187 1 71 184 LYS A N 1
ATOM 1452 C CA . LYS A 1 184 ? 12.227 48 1.229 1 71 184 LYS A CA 1
ATOM 1453 C C . LYS A 1 184 ? 11.594 46.969 2.137 1 71 184 LYS A C 1
ATOM 1455 O O . LYS A 1 184 ? 11.609 45.781 1.825 1 71 184 LYS A O 1
ATOM 1460 N N . SER A 1 185 ? 11.148 47.5 3.293 1 79.81 185 SER A N 1
ATOM 1461 C CA . SER A 1 185 ? 10.508 46.656 4.281 1 79.81 185 SER A CA 1
ATOM 1462 C C . SER A 1 185 ? 9.164 46.125 3.775 1 79.81 185 SER A C 1
ATOM 1464 O O . SER A 1 185 ? 8.453 46.844 3.057 1 79.81 185 SER A O 1
ATOM 1466 N N . MET A 1 186 ? 8.852 44.844 4.07 1 83 186 MET A N 1
ATOM 1467 C CA . MET A 1 186 ? 7.625 44.188 3.643 1 83 186 MET A CA 1
ATOM 1468 C C . MET A 1 186 ? 6.469 44.531 4.578 1 83 186 MET A C 1
ATOM 1470 O O . MET A 1 186 ? 5.305 44.312 4.234 1 83 186 MET A O 1
ATOM 1474 N N . LEU A 1 187 ? 6.656 45.094 5.719 1 84.94 187 LEU A N 1
ATOM 1475 C CA . LEU A 1 187 ? 5.664 45.25 6.781 1 84.94 187 LEU A CA 1
ATOM 1476 C C . LEU A 1 187 ? 4.527 46.156 6.332 1 84.94 187 LEU A C 1
ATOM 1478 O O . LEU A 1 187 ? 3.357 45.781 6.371 1 84.94 187 LEU A O 1
ATOM 1482 N N . ILE A 1 188 ? 4.875 47.375 5.867 1 88.38 188 ILE A N 1
ATOM 1483 C CA . ILE A 1 188 ? 3.855 48.375 5.539 1 88.38 188 ILE A CA 1
ATOM 1484 C C . ILE A 1 188 ? 3.023 47.875 4.359 1 88.38 188 ILE A C 1
ATOM 1486 O O . ILE A 1 188 ? 1.791 47.875 4.422 1 88.38 188 ILE A O 1
ATOM 1490 N N . PRO A 1 189 ? 3.67 47.469 3.305 1 89.44 189 PRO A N 1
ATOM 1491 C CA . PRO A 1 189 ? 2.861 46.938 2.199 1 89.44 189 PRO A CA 1
ATOM 1492 C C . PRO A 1 189 ? 1.98 45.75 2.613 1 89.44 189 PRO A C 1
ATOM 1494 O O . PRO A 1 189 ? 0.867 45.625 2.104 1 89.44 189 PRO A O 1
ATOM 1497 N N . SER A 1 190 ? 2.402 44.938 3.473 1 90.94 190 SER A N 1
ATOM 1498 C CA . SER A 1 190 ? 1.629 43.781 3.91 1 90.94 190 SER A CA 1
ATOM 1499 C C . SER A 1 190 ? 0.419 44.219 4.734 1 90.94 190 SER A C 1
ATOM 1501 O O . SER A 1 190 ? -0.639 43.594 4.664 1 90.94 190 SER A O 1
ATOM 1503 N N . ILE A 1 191 ? 0.578 45.188 5.523 1 92.31 191 ILE A N 1
ATOM 1504 C CA . ILE A 1 191 ? -0.537 45.719 6.312 1 92.31 191 ILE A CA 1
ATOM 1505 C C . ILE A 1 191 ? -1.59 46.312 5.391 1 92.31 191 ILE A C 1
ATOM 1507 O O . ILE A 1 191 ? -2.791 46.156 5.605 1 92.31 191 ILE A O 1
ATOM 1511 N N . ILE A 1 192 ? -1.124 47 4.41 1 93.44 192 ILE A N 1
ATOM 1512 C CA . ILE A 1 192 ? -2.035 47.562 3.434 1 93.44 192 ILE A CA 1
ATOM 1513 C C . ILE A 1 192 ? -2.799 46.469 2.711 1 93.44 192 ILE A C 1
ATOM 1515 O O . ILE A 1 192 ? -4.008 46.562 2.498 1 93.44 192 ILE A O 1
ATOM 1519 N N . ALA A 1 193 ? -2.051 45.5 2.334 1 94.62 193 ALA A N 1
ATOM 1520 C CA . ALA A 1 193 ? -2.689 44.344 1.674 1 94.62 193 ALA A CA 1
ATOM 1521 C C . ALA A 1 193 ? -3.758 43.719 2.566 1 94.62 193 ALA A C 1
ATOM 1523 O O . ALA A 1 193 ? -4.824 43.344 2.088 1 94.62 193 ALA A O 1
ATOM 1524 N N . LEU A 1 194 ? -3.482 43.594 3.826 1 94.75 194 LEU A N 1
ATOM 1525 C CA . LEU A 1 194 ? -4.43 43.031 4.785 1 94.75 194 LEU A CA 1
ATOM 1526 C C . LEU A 1 194 ? -5.684 43.906 4.875 1 94.75 194 LEU A C 1
ATOM 1528 O O . LEU A 1 194 ? -6.801 43.375 4.91 1 94.75 194 LEU A O 1
ATOM 1532 N N . LEU A 1 195 ? -5.504 45.188 4.895 1 95.19 195 LEU A N 1
ATOM 1533 C CA . LEU A 1 195 ? -6.629 46.094 4.945 1 95.19 195 LEU A CA 1
ATOM 1534 C C . LEU A 1 195 ? -7.492 46 3.693 1 95.19 195 LEU A C 1
ATOM 1536 O O . LEU A 1 195 ? -8.719 46.062 3.77 1 95.19 195 LEU A O 1
ATOM 1540 N N . VAL A 1 196 ? -6.812 45.844 2.623 1 95.69 196 VAL A N 1
ATOM 1541 C CA . VAL A 1 196 ? -7.535 45.688 1.366 1 95.69 196 VAL A CA 1
ATOM 1542 C C . VAL A 1 196 ? -8.336 44.375 1.402 1 95.69 196 VAL A C 1
ATOM 1544 O O . VAL A 1 196 ? -9.5 44.344 0.98 1 95.69 196 VAL A O 1
ATOM 1547 N N . MET A 1 197 ? -7.766 43.312 1.881 1 95.44 197 MET A N 1
ATOM 1548 C CA . MET A 1 197 ? -8.438 42 1.962 1 95.44 197 MET A CA 1
ATOM 1549 C C . MET A 1 197 ? -9.664 42.094 2.865 1 95.44 197 MET A C 1
ATOM 1551 O O . MET A 1 197 ? -10.75 41.656 2.484 1 95.44 197 MET A O 1
ATOM 1555 N N . TYR A 1 198 ? -9.5 42.688 4.055 1 94.44 198 TYR A N 1
ATOM 1556 C CA . TYR A 1 198 ? -10.609 42.781 5 1 94.44 198 TYR A CA 1
ATOM 1557 C C . TYR A 1 198 ? -11.656 43.75 4.523 1 94.44 198 TYR A C 1
ATOM 1559 O O . TYR A 1 198 ? -12.852 43.562 4.754 1 94.44 198 TYR A O 1
ATOM 1567 N N . GLY A 1 199 ? -11.172 44.844 3.936 1 95.12 199 GLY A N 1
ATOM 1568 C CA . GLY A 1 199 ? -12.133 45.75 3.309 1 95.12 199 GLY A CA 1
ATOM 1569 C C . GLY A 1 199 ? -12.984 45.094 2.252 1 95.12 199 GLY A C 1
ATOM 1570 O O . GLY A 1 199 ? -14.195 45.312 2.188 1 95.12 199 GLY A O 1
ATOM 1571 N N . THR A 1 200 ? -12.352 44.281 1.443 1 95.81 200 THR A N 1
ATOM 1572 C CA . THR A 1 200 ? -13.062 43.531 0.416 1 95.81 200 THR A CA 1
ATOM 1573 C C . THR A 1 200 ? -14.023 42.531 1.048 1 95.81 200 THR A C 1
ATOM 1575 O O . THR A 1 200 ? -15.117 42.312 0.535 1 95.81 200 THR A O 1
ATOM 1578 N N . ALA A 1 201 ? -13.625 41.875 2.141 1 94.62 201 ALA A N 1
ATOM 1579 C CA . ALA A 1 201 ? -14.477 40.938 2.846 1 94.62 201 ALA A CA 1
ATOM 1580 C C . ALA A 1 201 ? -15.75 41.594 3.355 1 94.62 201 ALA A C 1
ATOM 1582 O O . ALA A 1 201 ? -16.828 41.031 3.285 1 94.62 201 ALA A O 1
ATOM 1583 N N . VAL A 1 202 ? -15.594 42.812 3.855 1 94.44 202 VAL A N 1
ATOM 1584 C CA . VAL A 1 202 ? -16.75 43.562 4.348 1 94.44 202 VAL A CA 1
ATOM 1585 C C . VAL A 1 202 ? -17.688 43.875 3.188 1 94.44 202 VAL A C 1
ATOM 1587 O O . VAL A 1 202 ? -18.906 43.719 3.303 1 94.44 202 VAL A O 1
ATOM 1590 N N . VAL A 1 203 ? -17.094 44.25 2.07 1 95.5 203 VAL A N 1
ATOM 1591 C CA . VAL A 1 203 ? -17.891 44.656 0.913 1 95.5 203 VAL A CA 1
ATOM 1592 C C . VAL A 1 203 ? -18.594 43.438 0.316 1 95.5 203 VAL A C 1
ATOM 1594 O O . VAL A 1 203 ? -19.781 43.5 -0.002 1 95.5 203 VAL A O 1
ATOM 1597 N N . THR A 1 204 ? -17.875 42.375 0.167 1 94.94 204 THR A N 1
ATOM 1598 C CA . THR A 1 204 ? -18.438 41.188 -0.474 1 94.94 204 THR A CA 1
ATOM 1599 C C . THR A 1 204 ? -19.516 40.562 0.4 1 94.94 204 THR A C 1
ATOM 1601 O O . THR A 1 204 ? -20.422 39.906 -0.105 1 94.94 204 THR A O 1
ATOM 1604 N N . SER A 1 205 ? -19.438 40.75 1.752 1 92.69 205 SER A N 1
ATOM 1605 C CA . SER A 1 205 ? -20.469 40.219 2.646 1 92.69 205 SER A CA 1
ATOM 1606 C C . SER A 1 205 ? -21.797 40.938 2.439 1 92.69 205 SER A C 1
ATOM 1608 O O . SER A 1 205 ? -22.859 40.344 2.672 1 92.69 205 SER A O 1
ATOM 1610 N N . LYS A 1 206 ? -21.734 42.156 1.922 1 92.06 206 LYS A N 1
ATOM 1611 C CA . LYS A 1 206 ? -22.938 43 1.812 1 92.06 206 LYS A CA 1
ATOM 1612 C C . LYS A 1 206 ? -23.406 43.094 0.364 1 92.06 206 LYS A C 1
ATOM 1614 O O . LYS A 1 206 ? -24.578 43.406 0.104 1 92.06 206 LYS A O 1
ATOM 1619 N N . VAL A 1 207 ? -22.547 42.781 -0.557 1 93.19 207 VAL A N 1
ATOM 1620 C CA . VAL A 1 207 ? -22.875 42.938 -1.972 1 93.19 207 VAL A CA 1
ATOM 1621 C C . VAL A 1 207 ? -22.875 41.562 -2.65 1 93.19 207 VAL A C 1
ATOM 1623 O O . VAL A 1 207 ? -21.844 41.094 -3.15 1 93.19 207 VAL A O 1
ATOM 1626 N N . PRO A 1 208 ? -24.031 41.031 -2.928 1 88.44 208 PRO A N 1
ATOM 1627 C CA . PRO A 1 208 ? -24.156 39.656 -3.463 1 88.44 208 PRO A CA 1
ATOM 1628 C C . PRO A 1 208 ? -23.531 39.5 -4.844 1 88.44 208 PRO A C 1
ATOM 1630 O O . PRO A 1 208 ? -23.016 38.438 -5.176 1 88.44 208 PRO A O 1
ATOM 1633 N N . PHE A 1 209 ? -23.484 40.562 -5.57 1 88.62 209 PHE A N 1
ATOM 1634 C CA . PHE A 1 209 ? -22.953 40.5 -6.93 1 88.62 209 PHE A CA 1
ATOM 1635 C C . PHE A 1 209 ? -21.469 40.219 -6.922 1 88.62 209 PHE A C 1
ATOM 1637 O O . PHE A 1 209 ? -20.922 39.688 -7.883 1 88.62 209 PHE A O 1
ATOM 1644 N N . LEU A 1 210 ? -20.797 40.5 -5.84 1 90 210 LEU A N 1
ATOM 1645 C CA . LEU A 1 210 ? -19.344 40.344 -5.754 1 90 210 LEU A CA 1
ATOM 1646 C C . LEU A 1 210 ? -18.984 39 -5.191 1 90 210 LEU A C 1
ATOM 1648 O O . LEU A 1 210 ? -17.797 38.625 -5.156 1 90 210 LEU A O 1
ATOM 1652 N N . GLN A 1 211 ? -20 38.25 -4.844 1 91.25 211 GLN A N 1
ATOM 1653 C CA . GLN A 1 211 ? -19.766 36.906 -4.344 1 91.25 211 GLN A CA 1
ATOM 1654 C C . GLN A 1 211 ? -19.594 35.906 -5.492 1 91.25 211 GLN A C 1
ATOM 1656 O O . GLN A 1 211 ? -20.344 35.938 -6.465 1 91.25 211 GLN A O 1
ATOM 1661 N N . ILE A 1 212 ? -18.547 35.188 -5.508 1 92.38 212 ILE A N 1
ATOM 1662 C CA . ILE A 1 212 ? -18.297 34.188 -6.543 1 92.38 212 ILE A CA 1
ATOM 1663 C C . ILE A 1 212 ? -18.906 32.844 -6.121 1 92.38 212 ILE A C 1
ATOM 1665 O O . ILE A 1 212 ? -18.234 32.031 -5.488 1 92.38 212 ILE A O 1
ATOM 1669 N N . ASP A 1 213 ? -20.078 32.625 -6.508 1 92.25 213 ASP A N 1
ATOM 1670 C CA . ASP A 1 213 ? -20.844 31.438 -6.172 1 92.25 213 ASP A CA 1
ATOM 1671 C C . ASP A 1 213 ? -20.953 30.5 -7.367 1 92.25 213 ASP A C 1
ATOM 1673 O O . ASP A 1 213 ? -21.938 30.531 -8.102 1 92.25 213 ASP A O 1
ATOM 1677 N N . LEU A 1 214 ? -20.047 29.594 -7.438 1 90.12 214 LEU A N 1
ATOM 1678 C CA . LEU A 1 214 ? -19.984 28.688 -8.586 1 90.12 214 LEU A CA 1
ATOM 1679 C C . LEU A 1 214 ? -21.188 27.766 -8.617 1 90.12 214 LEU A C 1
ATOM 1681 O O . LEU A 1 214 ? -21.656 27.391 -9.695 1 90.12 214 LEU A O 1
ATOM 1685 N N . VAL A 1 215 ? -21.688 27.438 -7.449 1 89.75 215 VAL A N 1
ATOM 1686 C CA . VAL A 1 215 ? -22.859 26.562 -7.395 1 89.75 215 VAL A CA 1
ATOM 1687 C C . VAL A 1 215 ? -24.031 27.234 -8.109 1 89.75 215 VAL A C 1
ATOM 1689 O O . VAL A 1 215 ? -24.734 26.594 -8.891 1 89.75 215 VAL A O 1
ATOM 1692 N N . ARG A 1 216 ? -24.219 28.484 -7.793 1 87.88 216 ARG A N 1
ATOM 1693 C CA . ARG A 1 216 ? -25.281 29.25 -8.438 1 87.88 216 ARG A CA 1
ATOM 1694 C C . ARG A 1 216 ? -25.016 29.406 -9.93 1 87.88 216 ARG A C 1
ATOM 1696 O O . ARG A 1 216 ? -25.953 29.344 -10.734 1 87.88 216 ARG A O 1
ATOM 1703 N N . TYR A 1 217 ? -23.766 29.609 -10.312 1 89.19 217 TYR A N 1
ATOM 1704 C CA . TYR A 1 217 ? -23.406 29.781 -11.711 1 89.19 217 TYR A CA 1
ATOM 1705 C C . TYR A 1 217 ? -23.703 28.5 -12.508 1 89.19 217 TYR A C 1
ATOM 1707 O O . TYR A 1 217 ? -23.984 28.562 -13.703 1 89.19 217 TYR A O 1
ATOM 1715 N N . PHE A 1 218 ? -23.672 27.328 -11.828 1 88.12 218 PHE A N 1
ATOM 1716 C CA . PHE A 1 218 ? -23.906 26.062 -12.508 1 88.12 218 PHE A CA 1
ATOM 1717 C C . PHE A 1 218 ? -25.359 25.609 -12.359 1 88.12 218 PHE A C 1
ATOM 1719 O O . PHE A 1 218 ? -25.688 24.453 -12.594 1 88.12 218 PHE A O 1
ATOM 1726 N N . GLY A 1 219 ? -26.25 26.375 -11.898 1 83.5 219 GLY A N 1
ATOM 1727 C CA . GLY A 1 219 ? -27.672 26.109 -11.906 1 83.5 219 GLY A CA 1
ATOM 1728 C C . GLY A 1 219 ? -28.203 25.672 -10.555 1 83.5 219 GLY A C 1
ATOM 1729 O O . GLY A 1 219 ? -29.375 25.297 -10.43 1 83.5 219 GLY A O 1
ATOM 1730 N N . GLY A 1 220 ? -27.328 25.578 -9.562 1 83 220 GLY A N 1
ATOM 1731 C CA . GLY A 1 220 ? -27.797 25.266 -8.211 1 83 220 GLY A CA 1
ATOM 1732 C C . GLY A 1 220 ? -27.594 23.812 -7.832 1 83 220 GLY A C 1
ATOM 1733 O O . GLY A 1 220 ? -27.078 23.031 -8.625 1 83 220 GLY A O 1
ATOM 1734 N N . GLU A 1 221 ? -27.781 23.25 -6.578 1 77.12 221 GLU A N 1
ATOM 1735 C CA . GLU A 1 221 ? -27.5 21.953 -5.98 1 77.12 221 GLU A CA 1
ATOM 1736 C C . GLU A 1 221 ? -28.188 20.828 -6.738 1 77.12 221 GLU A C 1
ATOM 1738 O O . GLU A 1 221 ? -27.641 19.734 -6.895 1 77.12 221 GLU A O 1
ATOM 1743 N N . GLY A 1 222 ? -29.203 21.031 -7.488 1 76.06 222 GLY A N 1
ATOM 1744 C CA . GLY A 1 222 ? -30.031 20.016 -8.117 1 76.06 222 GLY A CA 1
ATOM 1745 C C . GLY A 1 222 ? -29.891 19.984 -9.625 1 76.06 222 GLY A C 1
ATOM 1746 O O . GLY A 1 222 ? -30.422 19.094 -10.289 1 76.06 222 GLY A O 1
ATOM 1747 N N . SER A 1 223 ? -29.047 20.703 -10.133 1 80 223 SER A N 1
ATOM 1748 C CA . SER A 1 223 ? -28.938 20.797 -11.578 1 80 223 SER A CA 1
ATOM 1749 C C . SER A 1 223 ? -27.906 19.797 -12.117 1 80 223 SER A C 1
ATOM 1751 O O . SER A 1 223 ? -26.953 19.453 -11.43 1 80 223 SER A O 1
ATOM 1753 N N . THR A 1 224 ? -28.25 19.141 -13.203 1 80.75 224 THR A N 1
ATOM 1754 C CA . THR A 1 224 ? -27.281 18.266 -13.867 1 80.75 224 THR A CA 1
ATOM 1755 C C . THR A 1 224 ? -26.406 19.062 -14.836 1 80.75 224 THR A C 1
ATOM 1757 O O . THR A 1 224 ? -26.922 19.75 -15.719 1 80.75 224 THR A O 1
ATOM 1760 N N . VAL A 1 225 ? -25.219 19 -14.547 1 79.12 225 VAL A N 1
ATOM 1761 C CA . VAL A 1 225 ? -24.281 19.797 -15.344 1 79.12 225 VAL A CA 1
ATOM 1762 C C . VAL A 1 225 ? -23.422 18.875 -16.219 1 79.12 225 VAL A C 1
ATOM 1764 O O . VAL A 1 225 ? -23.891 17.828 -16.672 1 79.12 225 VAL A O 1
ATOM 1767 N N . LEU A 1 226 ? -22.156 19.156 -16.406 1 70.56 226 LEU A N 1
ATOM 1768 C CA . LEU A 1 226 ? -21.234 18.406 -17.266 1 70.56 226 LEU A CA 1
ATOM 1769 C C . LEU A 1 226 ? -20.828 17.094 -16.609 1 70.56 226 LEU A C 1
ATOM 1771 O O . LEU A 1 226 ? -20.625 17.031 -15.398 1 70.56 226 LEU A O 1
ATOM 1775 N N . PHE A 1 227 ? -20.625 16 -17.328 1 70.31 227 PHE A N 1
ATOM 1776 C CA . PHE A 1 227 ? -20.141 14.695 -16.922 1 70.31 227 PHE A CA 1
ATOM 1777 C C . PHE A 1 227 ? -21.109 14.023 -15.953 1 70.31 227 PHE A C 1
ATOM 1779 O O . PHE A 1 227 ? -20.703 13.188 -15.148 1 70.31 227 PHE A O 1
ATOM 1786 N N . GLY A 1 228 ? -22.359 14.625 -15.852 1 70.31 228 GLY A N 1
ATOM 1787 C CA . GLY A 1 228 ? -23.375 14.023 -15.016 1 70.31 228 GLY A CA 1
ATOM 1788 C C . GLY A 1 228 ? -23.281 14.445 -13.562 1 70.31 228 GLY A C 1
ATOM 1789 O O . GLY A 1 228 ? -23.922 13.844 -12.695 1 70.31 228 GLY A O 1
ATOM 1790 N N . LEU A 1 229 ? -22.484 15.5 -13.297 1 79.38 229 LEU A N 1
ATOM 1791 C CA . LEU A 1 229 ? -22.328 16 -11.938 1 79.38 229 LEU A CA 1
ATOM 1792 C C . LEU A 1 229 ? -23.391 17.047 -11.609 1 79.38 229 LEU A C 1
ATOM 1794 O O . LEU A 1 229 ? -23.906 17.703 -12.5 1 79.38 229 LEU A O 1
ATOM 1798 N N . ASP A 1 230 ? -23.75 17.172 -10.328 1 83.94 230 ASP A N 1
ATOM 1799 C CA . ASP A 1 230 ? -24.672 18.219 -9.906 1 83.94 230 ASP A CA 1
ATOM 1800 C C . ASP A 1 230 ? -23.922 19.531 -9.688 1 83.94 230 ASP A C 1
ATOM 1802 O O . ASP A 1 230 ? -22.688 19.578 -9.781 1 83.94 230 ASP A O 1
ATOM 1806 N N . GLY A 1 231 ? -24.641 20.562 -9.438 1 84.81 231 GLY A N 1
ATOM 1807 C CA . GLY A 1 231 ? -24.062 21.891 -9.305 1 84.81 231 GLY A CA 1
ATOM 1808 C C . GLY A 1 231 ? -23 21.984 -8.227 1 84.81 231 GLY A C 1
ATOM 1809 O O . GLY A 1 231 ? -21.969 22.641 -8.414 1 84.81 231 GLY A O 1
ATOM 1810 N N . VAL A 1 232 ? -23.156 21.391 -7.121 1 86.5 232 VAL A N 1
ATOM 1811 C CA . VAL A 1 232 ? -22.219 21.438 -5.996 1 86.5 232 VAL A CA 1
ATOM 1812 C C . VAL A 1 232 ? -20.953 20.641 -6.34 1 86.5 232 VAL A C 1
ATOM 1814 O O . VAL A 1 232 ? -19.844 21.125 -6.109 1 86.5 232 VAL A O 1
ATOM 1817 N N . SER A 1 233 ? -21.172 19.484 -6.938 1 86.44 233 SER A N 1
ATOM 1818 C CA . SER A 1 233 ? -20.031 18.641 -7.316 1 86.44 233 SER A CA 1
ATOM 1819 C C . SER A 1 233 ? -19.203 19.297 -8.406 1 86.44 233 SER A C 1
ATOM 1821 O O . SER A 1 233 ? -17.969 19.188 -8.406 1 86.44 233 SER A O 1
ATOM 1823 N N . MET A 1 234 ? -19.891 19.953 -9.281 1 88.06 234 MET A N 1
ATOM 1824 C CA . MET A 1 234 ? -19.172 20.641 -10.352 1 88.06 234 MET A CA 1
ATOM 1825 C C . MET A 1 234 ? -18.375 21.812 -9.797 1 88.06 234 MET A C 1
ATOM 1827 O O . MET A 1 234 ? -17.234 22.047 -10.211 1 88.06 234 MET A O 1
ATOM 1831 N N . ALA A 1 235 ? -19.016 22.562 -8.953 1 91.69 235 ALA A N 1
ATOM 1832 C CA . ALA A 1 235 ? -18.312 23.656 -8.312 1 91.69 235 ALA A CA 1
ATOM 1833 C C . ALA A 1 235 ? -17.062 23.156 -7.582 1 91.69 235 ALA A C 1
ATOM 1835 O O . ALA A 1 235 ? -16 23.781 -7.656 1 91.69 235 ALA A O 1
ATOM 1836 N N . PHE A 1 236 ? -17.219 22.094 -6.914 1 91.81 236 PHE A N 1
ATOM 1837 C CA . PHE A 1 236 ? -16.109 21.469 -6.195 1 91.81 236 PHE A CA 1
ATOM 1838 C C . PHE A 1 236 ? -15 21.062 -7.152 1 91.81 236 PHE A C 1
ATOM 1840 O O . PHE A 1 236 ? -13.828 21.344 -6.906 1 91.81 236 PHE A O 1
ATOM 1847 N N . PHE A 1 237 ? -15.391 20.469 -8.242 1 90.25 237 PHE A N 1
ATOM 1848 C CA . PHE A 1 237 ? -14.438 20.047 -9.258 1 90.25 237 PHE A CA 1
ATOM 1849 C C . PHE A 1 237 ? -13.656 21.234 -9.812 1 90.25 237 PHE A C 1
ATOM 1851 O O . PHE A 1 237 ? -12.43 21.172 -9.922 1 90.25 237 PHE A O 1
ATOM 1858 N N . VAL A 1 238 ? -14.328 22.25 -10.109 1 92.75 238 VAL A N 1
ATOM 1859 C CA . VAL A 1 238 ? -13.711 23.422 -10.711 1 92.75 238 VAL A CA 1
ATOM 1860 C C . VAL A 1 238 ? -12.758 24.078 -9.711 1 92.75 238 VAL A C 1
ATOM 1862 O O . VAL A 1 238 ? -11.648 24.469 -10.078 1 92.75 238 VAL A O 1
ATOM 1865 N N . TRP A 1 239 ? -13.172 24.188 -8.469 1 95.06 239 TRP A N 1
ATOM 1866 C CA . TRP A 1 239 ? -12.305 24.781 -7.449 1 95.06 239 TRP A CA 1
ATOM 1867 C C . TRP A 1 239 ? -11.039 23.969 -7.27 1 95.06 239 TRP A C 1
ATOM 1869 O O . TRP A 1 239 ? -9.953 24.516 -7.078 1 95.06 239 TRP A O 1
ATOM 1879 N N . ILE A 1 240 ? -11.148 22.656 -7.312 1 94.62 240 ILE A N 1
ATOM 1880 C CA . ILE A 1 240 ? -9.977 21.812 -7.164 1 94.62 240 ILE A CA 1
ATOM 1881 C C . ILE A 1 240 ? -9.008 22.062 -8.32 1 94.62 240 ILE A C 1
ATOM 1883 O O . ILE A 1 240 ? -7.801 22.172 -8.117 1 94.62 240 ILE A O 1
ATOM 1887 N N . ILE A 1 241 ? -9.539 22.141 -9.539 1 94.44 241 ILE A N 1
ATOM 1888 C CA . ILE A 1 241 ? -8.695 22.375 -10.711 1 94.44 241 ILE A CA 1
ATOM 1889 C C . ILE A 1 241 ? -8 23.734 -10.594 1 94.44 241 ILE A C 1
ATOM 1891 O O . ILE A 1 241 ? -6.801 23.844 -10.852 1 94.44 241 ILE A O 1
ATOM 1895 N N . ILE A 1 242 ? -8.734 24.703 -10.18 1 95.56 242 ILE A N 1
ATOM 1896 C CA . ILE A 1 242 ? -8.18 26.047 -10.039 1 95.56 242 ILE A CA 1
ATOM 1897 C C . ILE A 1 242 ? -7.074 26.031 -8.977 1 95.56 242 ILE A C 1
ATOM 1899 O O . ILE A 1 242 ? -6 26.609 -9.188 1 95.56 242 ILE A O 1
ATOM 1903 N N . LEU A 1 243 ? -7.383 25.391 -7.875 1 95.81 243 LEU A N 1
ATOM 1904 C CA . LEU A 1 243 ? -6.414 25.312 -6.785 1 95.81 243 LEU A CA 1
ATOM 1905 C C . LEU A 1 243 ? -5.156 24.578 -7.219 1 95.81 243 LEU A C 1
ATOM 1907 O O . LEU A 1 243 ? -4.043 24.984 -6.883 1 95.81 243 LEU A O 1
ATOM 1911 N N . MET A 1 244 ? -5.359 23.5 -7.98 1 95.94 244 MET A N 1
ATOM 1912 C CA . MET A 1 244 ? -4.215 22.703 -8.414 1 95.94 244 MET A CA 1
ATOM 1913 C C . MET A 1 244 ? -3.365 23.469 -9.414 1 95.94 244 MET A C 1
ATOM 1915 O O . MET A 1 244 ? -2.135 23.391 -9.383 1 95.94 244 MET A O 1
ATOM 1919 N N . VAL A 1 245 ? -3.977 24.156 -10.32 1 95.88 245 VAL A N 1
ATOM 1920 C CA . VAL A 1 245 ? -3.248 25 -11.273 1 95.88 245 VAL A CA 1
ATOM 1921 C C . VAL A 1 245 ? -2.482 26.078 -10.523 1 95.88 245 VAL A C 1
ATOM 1923 O O . VAL A 1 245 ? -1.313 26.344 -10.812 1 95.88 245 VAL A O 1
ATOM 1926 N N . TYR A 1 246 ? -3.148 26.703 -9.594 1 95.75 246 TYR A N 1
ATOM 1927 C CA . TYR A 1 246 ? -2.504 27.703 -8.758 1 95.75 246 TYR A CA 1
ATOM 1928 C C . TYR A 1 246 ? -1.299 27.125 -8.031 1 95.75 246 TYR A C 1
ATOM 1930 O O . TYR A 1 246 ? -0.22 27.719 -8.023 1 95.75 246 TYR A O 1
ATOM 1938 N N . CYS A 1 247 ? -1.479 25.969 -7.398 1 94.88 247 CYS A N 1
ATOM 1939 C CA . CYS A 1 247 ? -0.401 25.344 -6.645 1 94.88 247 CYS A CA 1
ATOM 1940 C C . CYS A 1 247 ? 0.772 25 -7.555 1 94.88 247 CYS A C 1
ATOM 1942 O O . CYS A 1 247 ? 1.93 25.062 -7.137 1 94.88 247 CYS A O 1
ATOM 1944 N N . TYR A 1 248 ? 0.442 24.594 -8.797 1 95.19 248 TYR A N 1
ATOM 1945 C CA . TYR A 1 248 ? 1.498 24.328 -9.766 1 95.19 248 TYR A CA 1
ATOM 1946 C C . TYR A 1 248 ? 2.365 25.547 -9.992 1 95.19 248 TYR A C 1
ATOM 1948 O O . TYR A 1 248 ? 3.594 25.469 -9.945 1 95.19 248 TYR A O 1
ATOM 1956 N N . ILE A 1 249 ? 1.744 26.609 -10.148 1 93.56 249 ILE A N 1
ATOM 1957 C CA . ILE A 1 249 ? 2.445 27.859 -10.414 1 93.56 249 ILE A CA 1
ATOM 1958 C C . ILE A 1 249 ? 3.199 28.297 -9.164 1 93.56 249 ILE A C 1
ATOM 1960 O O . ILE A 1 249 ? 4.379 28.656 -9.234 1 93.56 249 ILE A O 1
ATOM 1964 N N . ALA A 1 250 ? 2.557 28.266 -8.07 1 90 250 ALA A N 1
ATOM 1965 C CA . ALA A 1 250 ? 3.15 28.719 -6.816 1 90 250 ALA A CA 1
ATOM 1966 C C . ALA A 1 250 ? 4.371 27.875 -6.453 1 90 250 ALA A C 1
ATOM 1968 O O . ALA A 1 250 ? 5.352 28.391 -5.918 1 90 250 ALA A O 1
ATOM 1969 N N . SER A 1 251 ? 4.328 26.594 -6.727 1 88.31 251 SER A N 1
ATOM 1970 C CA . SER A 1 251 ? 5.406 25.688 -6.355 1 88.31 251 SER A CA 1
ATOM 1971 C C . SER A 1 251 ? 6.625 25.875 -7.258 1 88.31 251 SER A C 1
ATOM 1973 O O . SER A 1 251 ? 7.742 25.516 -6.879 1 88.31 251 SER A O 1
ATOM 1975 N N . THR A 1 252 ? 6.445 26.375 -8.477 1 89.62 252 THR A N 1
ATOM 1976 C CA . THR A 1 252 ? 7.535 26.5 -9.438 1 89.62 252 THR A CA 1
ATOM 1977 C C . THR A 1 252 ? 8.141 27.891 -9.398 1 89.62 252 THR A C 1
ATOM 1979 O O . THR A 1 252 ? 9.258 28.109 -9.883 1 89.62 252 THR A O 1
ATOM 1982 N N . LEU A 1 253 ? 7.465 28.828 -8.781 1 85.12 253 LEU A N 1
ATOM 1983 C CA . LEU A 1 253 ? 7.969 30.188 -8.672 1 85.12 253 LEU A CA 1
ATOM 1984 C C . LEU A 1 253 ? 8.961 30.312 -7.52 1 85.12 253 LEU A C 1
ATOM 1986 O O . LEU A 1 253 ? 8.859 29.594 -6.527 1 85.12 253 LEU A O 1
ATOM 1990 N N . PRO A 1 254 ? 9.891 31.203 -7.746 1 79.75 254 PRO A N 1
ATOM 1991 C CA . PRO A 1 254 ? 10.758 31.484 -6.602 1 79.75 254 PRO A CA 1
ATOM 1992 C C . PRO A 1 254 ? 9.984 31.938 -5.367 1 79.75 254 PRO A C 1
ATOM 1994 O O . PRO A 1 254 ? 9 32.656 -5.488 1 79.75 254 PRO A O 1
ATOM 1997 N N . VAL A 1 255 ? 10.477 31.609 -4.227 1 75.25 255 VAL A N 1
ATOM 1998 C CA . VAL A 1 255 ? 9.773 31.812 -2.959 1 75.25 255 VAL A CA 1
ATOM 1999 C C . VAL A 1 255 ? 9.516 33.281 -2.732 1 75.25 255 VAL A C 1
ATOM 2001 O O . VAL A 1 255 ? 8.469 33.656 -2.199 1 75.25 255 VAL A O 1
ATOM 2004 N N . TRP A 1 256 ? 10.406 34.125 -3.168 1 75 256 TRP A N 1
ATOM 2005 C CA . TRP A 1 256 ? 10.297 35.562 -2.889 1 75 256 TRP A CA 1
ATOM 2006 C C . TRP A 1 256 ? 9.203 36.188 -3.736 1 75 256 TRP A C 1
ATOM 2008 O O . TRP A 1 256 ? 8.711 37.281 -3.41 1 75 256 TRP A O 1
ATOM 2018 N N . LYS A 1 257 ? 8.805 35.531 -4.773 1 83.5 257 LYS A N 1
ATOM 2019 C CA . LYS A 1 257 ? 7.883 36.156 -5.727 1 83.5 257 LYS A CA 1
ATOM 2020 C C . LYS A 1 257 ? 6.441 36.062 -5.238 1 83.5 257 LYS A C 1
ATOM 2022 O O . LYS A 1 257 ? 5.625 36.938 -5.516 1 83.5 257 LYS A O 1
ATOM 2027 N N . LEU A 1 258 ? 6.109 35.062 -4.559 1 86.69 258 LEU A N 1
ATOM 2028 C CA . LEU A 1 258 ? 4.707 34.875 -4.199 1 86.69 258 LEU A CA 1
ATOM 2029 C C . LEU A 1 258 ? 4.578 34.312 -2.791 1 86.69 258 LEU A C 1
ATOM 2031 O O . LEU A 1 258 ? 3.951 34.906 -1.924 1 86.69 258 LEU A O 1
ATOM 2035 N N . LEU A 1 259 ? 5.258 33.188 -2.514 1 81.12 259 LEU A N 1
ATOM 2036 C CA . LEU A 1 259 ? 5.035 32.438 -1.277 1 81.12 259 LEU A CA 1
ATOM 2037 C C . LEU A 1 259 ? 5.422 33.281 -0.063 1 81.12 259 LEU A C 1
ATOM 2039 O O . LEU A 1 259 ? 4.652 33.406 0.893 1 81.12 259 LEU A O 1
ATOM 2043 N N . GLN A 1 260 ? 6.582 33.844 -0.076 1 77 260 GLN A N 1
ATOM 2044 C CA . GLN A 1 260 ? 7.086 34.594 1.068 1 77 260 GLN A CA 1
ATOM 2045 C C . GLN A 1 260 ? 6.211 35.812 1.357 1 77 260 GLN A C 1
ATOM 2047 O O . GLN A 1 260 ? 5.766 36 2.49 1 77 260 GLN A O 1
ATOM 2052 N N . PRO A 1 261 ? 5.938 36.656 0.364 1 85.75 261 PRO A N 1
ATOM 2053 C CA . PRO A 1 261 ? 5.086 37.781 0.649 1 85.75 261 PRO A CA 1
ATOM 2054 C C . PRO A 1 261 ? 3.672 37.406 1.068 1 85.75 261 PRO A C 1
ATOM 2056 O O . PRO A 1 261 ? 3.084 38.031 1.952 1 85.75 261 PRO A O 1
ATOM 2059 N N . ARG A 1 262 ? 3.107 36.469 0.452 1 89.5 262 ARG A N 1
ATOM 2060 C CA . ARG A 1 262 ? 1.771 36.031 0.816 1 89.5 262 ARG A CA 1
ATOM 2061 C C . ARG A 1 262 ? 1.751 35.469 2.24 1 89.5 262 ARG A C 1
ATOM 2063 O O . ARG A 1 262 ? 0.816 35.75 2.998 1 89.5 262 ARG A O 1
ATOM 2070 N N . ASP A 1 263 ? 2.717 34.719 2.598 1 83.62 263 ASP A N 1
ATOM 2071 C CA . ASP A 1 263 ? 2.822 34.188 3.945 1 83.62 263 ASP A CA 1
ATOM 2072 C C . ASP A 1 263 ? 2.955 35.281 4.984 1 83.62 263 ASP A C 1
ATOM 2074 O O . ASP A 1 263 ? 2.436 35.188 6.094 1 83.62 263 ASP A O 1
ATOM 2078 N N . TYR A 1 264 ? 3.664 36.281 4.578 1 83.19 264 TYR A N 1
ATOM 2079 C CA . TYR A 1 264 ? 3.832 37.406 5.492 1 83.19 264 TYR A CA 1
ATOM 2080 C C . TYR A 1 264 ? 2.51 38.125 5.715 1 83.19 264 TYR A C 1
ATOM 2082 O O . TYR A 1 264 ? 2.188 38.5 6.844 1 83.19 264 TYR A O 1
ATOM 2090 N N . ILE A 1 265 ? 1.759 38.312 4.711 1 90.25 265 ILE A N 1
ATOM 2091 C CA . ILE A 1 265 ? 0.425 38.906 4.836 1 90.25 265 ILE A CA 1
ATOM 2092 C C . ILE A 1 265 ? -0.431 38.031 5.75 1 90.25 265 ILE A C 1
ATOM 2094 O O . ILE A 1 265 ? -1.089 38.531 6.664 1 90.25 265 ILE A O 1
ATOM 2098 N N . ASN A 1 266 ? -0.364 36.75 5.535 1 89.88 266 ASN A N 1
ATOM 2099 C CA . ASN A 1 266 ? -1.193 35.812 6.277 1 89.88 266 ASN A CA 1
ATOM 2100 C C . ASN A 1 266 ? -0.782 35.75 7.746 1 89.88 266 ASN A C 1
ATOM 2102 O O . ASN A 1 266 ? -1.612 35.469 8.617 1 89.88 266 ASN A O 1
ATOM 2106 N N . SER A 1 267 ? 0.479 36 7.996 1 86.75 267 SER A N 1
ATOM 2107 C CA . SER A 1 267 ? 0.915 36 9.391 1 86.75 267 SER A CA 1
ATOM 2108 C C . SER A 1 267 ? 0.236 37.125 10.164 1 86.75 267 SER A C 1
ATOM 2110 O O . SER A 1 267 ? -0.168 36.938 11.312 1 86.75 267 SER A O 1
ATOM 2112 N N . HIS A 1 268 ? 0.119 38.25 9.5 1 89.44 268 HIS A N 1
ATOM 2113 C CA . HIS A 1 268 ? -0.607 39.344 10.117 1 89.44 268 HIS A CA 1
ATOM 2114 C C . HIS A 1 268 ? -2.09 39 10.266 1 89.44 268 HIS A C 1
ATOM 2116 O O . HIS A 1 268 ? -2.717 39.375 11.258 1 89.44 268 HIS A O 1
ATOM 2122 N N . GLN A 1 269 ? -2.547 38.375 9.266 1 91.75 269 GLN A N 1
ATOM 2123 C CA . GLN A 1 269 ? -3.949 38 9.297 1 91.75 269 GLN A CA 1
ATOM 2124 C C . GLN A 1 269 ? -4.234 37.062 10.477 1 91.75 269 GLN A C 1
ATOM 2126 O O . GLN A 1 269 ? -5.266 37.188 11.133 1 91.75 269 GLN A O 1
ATOM 2131 N N . LEU A 1 270 ? -3.379 36.156 10.688 1 88.25 270 LEU A N 1
ATOM 2132 C CA . LEU A 1 270 ? -3.547 35.219 11.781 1 88.25 270 LEU A CA 1
ATOM 2133 C C . LEU A 1 270 ? -3.533 35.906 13.133 1 88.25 270 LEU A C 1
ATOM 2135 O O . LEU A 1 270 ? -4.363 35.625 13.992 1 88.25 270 LEU A O 1
ATOM 2139 N N . VAL A 1 271 ? -2.643 36.812 13.297 1 88.88 271 VAL A N 1
ATOM 2140 C CA . VAL A 1 271 ? -2.525 37.531 14.555 1 88.88 271 VAL A CA 1
ATOM 2141 C C . VAL A 1 271 ? -3.779 38.375 14.781 1 88.88 271 VAL A C 1
ATOM 2143 O O . VAL A 1 271 ? -4.344 38.375 15.883 1 88.88 271 VAL A O 1
ATOM 2146 N N . VAL A 1 272 ? -4.168 39 13.75 1 90.81 272 VAL A N 1
ATOM 2147 C CA . VAL A 1 272 ? -5.371 39.844 13.852 1 90.81 272 VAL A CA 1
ATOM 2148 C C . VAL A 1 272 ? -6.574 38.938 14.164 1 90.81 272 VAL A C 1
ATOM 2150 O O . VAL A 1 272 ? -7.418 39.312 14.992 1 90.81 272 VAL A O 1
ATOM 2153 N N . GLY A 1 273 ? -6.684 37.844 13.477 1 91.62 273 GLY A N 1
ATOM 2154 C CA . GLY A 1 273 ? -7.762 36.906 13.727 1 91.62 273 GLY A CA 1
ATOM 2155 C C . GLY A 1 273 ? -7.809 36.438 15.164 1 91.62 273 GLY A C 1
ATOM 2156 O O . GLY A 1 273 ? -8.875 36.375 15.773 1 91.62 273 GLY A O 1
ATOM 2157 N N . LEU A 1 274 ? -6.668 36.094 15.703 1 93.62 274 LEU A N 1
ATOM 2158 C CA . LEU A 1 274 ? -6.586 35.656 17.094 1 93.62 274 LEU A CA 1
ATOM 2159 C C . LEU A 1 274 ? -6.98 36.781 18.047 1 93.62 274 LEU A C 1
ATOM 2161 O O . LEU A 1 274 ? -7.758 36.562 18.984 1 93.62 274 LEU A O 1
ATOM 2165 N N . VAL A 1 275 ? -6.492 37.938 17.734 1 95.12 275 VAL A N 1
ATOM 2166 C CA . VAL A 1 275 ? -6.746 39.094 18.609 1 95.12 275 VAL A CA 1
ATOM 2167 C C . VAL A 1 275 ? -8.242 39.406 18.641 1 95.12 275 VAL A C 1
ATOM 2169 O O . VAL A 1 275 ? -8.82 39.594 19.703 1 95.12 275 VAL A O 1
ATOM 2172 N N . ILE A 1 276 ? -8.883 39.406 17.5 1 95.69 276 ILE A N 1
ATOM 2173 C CA . ILE A 1 276 ? -10.289 39.781 17.469 1 95.69 276 ILE A CA 1
ATOM 2174 C C . ILE A 1 276 ? -11.148 38.688 18.109 1 95.69 276 ILE A C 1
ATOM 2176 O O . ILE A 1 276 ? -12.148 39 18.766 1 95.69 276 ILE A O 1
ATOM 2180 N N . MET A 1 277 ? -10.82 37.438 17.953 1 96.88 277 MET A N 1
ATOM 2181 C CA . MET A 1 277 ? -11.602 36.375 18.547 1 96.88 277 MET A CA 1
ATOM 2182 C C . MET A 1 277 ? -11.438 36.344 20.062 1 96.88 277 MET A C 1
ATOM 2184 O O . MET A 1 277 ? -12.414 36.188 20.797 1 96.88 277 MET A O 1
ATOM 2188 N N . TYR A 1 278 ? -10.203 36.5 20.594 1 97.44 278 TYR A N 1
ATOM 2189 C CA . TYR A 1 278 ? -9.984 36.531 22.031 1 97.44 278 TYR A CA 1
ATOM 2190 C C . TYR A 1 278 ? -10.578 37.781 22.672 1 97.44 278 TYR A C 1
ATOM 2192 O O . TYR A 1 278 ? -11.086 37.719 23.781 1 97.44 278 TYR A O 1
ATOM 2200 N N . ALA A 1 279 ? -10.438 38.906 21.938 1 97.44 279 ALA A N 1
ATOM 2201 C CA . ALA A 1 279 ? -11.102 40.125 22.422 1 97.44 279 ALA A CA 1
ATOM 2202 C C . ALA A 1 279 ? -12.609 39.906 22.484 1 97.44 279 ALA A C 1
ATOM 2204 O O . ALA A 1 279 ? -13.258 40.344 23.453 1 97.44 279 ALA A O 1
ATOM 2205 N N . GLY A 1 280 ? -13.141 39.344 21.422 1 97.56 280 GLY A N 1
ATOM 2206 C CA . GLY A 1 280 ? -14.562 39 21.422 1 97.56 280 GLY A CA 1
ATOM 2207 C C . GLY A 1 280 ? -14.961 38.094 22.578 1 97.56 280 GLY A C 1
ATOM 2208 O O . GLY A 1 280 ? -16.031 38.281 23.172 1 97.56 280 GLY A O 1
ATOM 2209 N N . LEU A 1 281 ? -14.164 37.156 22.906 1 97.31 281 LEU A N 1
ATOM 2210 C CA . LEU A 1 281 ? -14.398 36.281 24.031 1 97.31 281 LEU A CA 1
ATOM 2211 C C . LEU A 1 281 ? -14.461 37.062 25.344 1 97.31 281 LEU A C 1
ATOM 2213 O O . LEU A 1 281 ? -15.336 36.812 26.172 1 97.31 281 LEU A O 1
ATOM 2217 N N . LEU A 1 282 ? -13.555 38 25.516 1 96.31 282 LEU A N 1
ATOM 2218 C CA . LEU A 1 282 ? -13.469 38.781 26.734 1 96.31 282 LEU A CA 1
ATOM 2219 C C . LEU A 1 282 ? -14.719 39.656 26.906 1 96.31 282 LEU A C 1
ATOM 2221 O O . LEU A 1 282 ? -15.258 39.75 28.016 1 96.31 282 LEU A O 1
ATOM 2225 N N . PHE A 1 283 ? -15.242 40.219 25.859 1 96.5 283 PHE A N 1
ATOM 2226 C CA . PHE A 1 283 ? -16.359 41.156 25.938 1 96.5 283 PHE A CA 1
ATOM 2227 C C . PHE A 1 283 ? -17.688 40.406 25.984 1 96.5 283 PHE A C 1
ATOM 2229 O O . PHE A 1 283 ? -18.609 40.812 26.688 1 96.5 283 PHE A O 1
ATOM 2236 N N . LEU A 1 284 ? -17.766 39.312 25.25 1 94.75 284 LEU A N 1
ATOM 2237 C CA . LEU A 1 284 ? -19.016 38.562 25.219 1 94.75 284 LEU A CA 1
ATOM 2238 C C . LEU A 1 284 ? -19.156 37.688 26.453 1 94.75 284 LEU A C 1
ATOM 2240 O O . LEU A 1 284 ? -20.266 37.469 26.953 1 94.75 284 LEU A O 1
ATOM 2244 N N . ASN A 1 285 ? -18.094 37.094 26.953 1 95.38 285 ASN A N 1
ATOM 2245 C CA . ASN A 1 285 ? -18.031 36.188 28.109 1 95.38 285 ASN A CA 1
ATOM 2246 C C . ASN A 1 285 ? -19.125 35.125 28.062 1 95.38 285 ASN A C 1
ATOM 2248 O O . ASN A 1 285 ? -19.922 35 28.984 1 95.38 285 ASN A O 1
ATOM 2252 N N . PRO A 1 286 ? -19.094 34.406 26.984 1 95.69 286 PRO A N 1
ATOM 2253 C CA . PRO A 1 286 ? -20.141 33.406 26.828 1 95.69 286 PRO A CA 1
ATOM 2254 C C . PRO A 1 286 ? -20 32.219 27.766 1 95.69 286 PRO A C 1
ATOM 2256 O O . PRO A 1 286 ? -18.906 31.984 28.312 1 95.69 286 PRO A O 1
ATOM 2259 N N . GLU A 1 287 ? -21.125 31.484 27.938 1 96.38 287 GLU A N 1
ATOM 2260 C CA . GLU A 1 287 ? -21.125 30.266 28.766 1 96.38 287 GLU A CA 1
ATOM 2261 C C . GLU A 1 287 ? -20.828 29.031 27.922 1 96.38 287 GLU A C 1
ATOM 2263 O O . GLU A 1 287 ? -21.172 28.984 26.734 1 96.38 287 GLU A O 1
ATOM 2268 N N . ILE A 1 288 ? -20.156 28.047 28.531 1 97.44 288 ILE A N 1
ATOM 2269 C CA . ILE A 1 288 ? -19.875 26.781 27.875 1 97.44 288 ILE A CA 1
ATOM 2270 C C . ILE A 1 288 ? -21.141 25.922 27.828 1 97.44 288 ILE A C 1
ATOM 2272 O O . ILE A 1 288 ? -21.781 25.703 28.844 1 97.44 288 ILE A O 1
ATOM 2276 N N . THR A 1 289 ? -21.453 25.531 26.688 1 96.62 289 THR A N 1
ATOM 2277 C CA . THR A 1 289 ? -22.688 24.766 26.516 1 96.62 289 THR A CA 1
ATOM 2278 C C . THR A 1 289 ? -22.375 23.344 26.078 1 96.62 289 THR A C 1
ATOM 2280 O O . THR A 1 289 ? -23.281 22.562 25.766 1 96.62 289 THR A O 1
ATOM 2283 N N . ALA A 1 290 ? -21.141 22.984 25.984 1 96.88 290 ALA A N 1
ATOM 2284 C CA . ALA A 1 290 ? -20.688 21.625 25.703 1 96.88 290 ALA A CA 1
ATOM 2285 C C . ALA A 1 290 ? -20.328 20.875 26.984 1 96.88 290 ALA A C 1
ATOM 2287 O O . ALA A 1 290 ? -19.953 21.5 27.984 1 96.88 290 ALA A O 1
ATOM 2288 N N . PRO A 1 291 ? -20.516 19.594 27.016 1 96.38 291 PRO A N 1
ATOM 2289 C CA . PRO A 1 291 ? -20.188 18.844 28.234 1 96.38 291 PRO A CA 1
ATOM 2290 C C . PRO A 1 291 ? -18.672 18.781 28.484 1 96.38 291 PRO A C 1
ATOM 2292 O O . PRO A 1 291 ? -17.891 18.828 27.547 1 96.38 291 PRO A O 1
ATOM 2295 N N . MET A 1 292 ? -18.328 18.688 29.719 1 96.19 292 MET A N 1
ATOM 2296 C CA . MET A 1 292 ? -16.938 18.531 30.109 1 96.19 292 MET A CA 1
ATOM 2297 C C . MET A 1 292 ? -16.359 17.219 29.578 1 96.19 292 MET A C 1
ATOM 2299 O O . MET A 1 292 ? -15.258 17.203 29.047 1 96.19 292 MET A O 1
ATOM 2303 N N . THR A 1 293 ? -17 16.156 29.781 1 95.88 293 THR A N 1
ATOM 2304 C CA . THR A 1 293 ? -16.812 14.852 29.156 1 95.88 293 THR A CA 1
ATOM 2305 C C . THR A 1 293 ? -18.109 14.336 28.562 1 95.88 293 THR A C 1
ATOM 2307 O O . THR A 1 293 ? -19.188 14.562 29.125 1 95.88 293 THR A O 1
ATOM 2310 N N . ASN A 1 294 ? -18.031 13.727 27.406 1 95.31 294 ASN A N 1
ATOM 2311 C CA . ASN A 1 294 ? -19.234 13.266 26.734 1 95.31 294 ASN A CA 1
ATOM 2312 C C . ASN A 1 294 ? -19.359 11.742 26.75 1 95.31 294 ASN A C 1
ATOM 2314 O O . ASN A 1 294 ? -18.953 11.07 25.797 1 95.31 294 ASN A O 1
ATOM 2318 N N . PRO A 1 295 ? -19.984 11.18 27.734 1 90.69 295 PRO A N 1
ATOM 2319 C CA . PRO A 1 295 ? -20.141 9.727 27.812 1 90.69 295 PRO A CA 1
ATOM 2320 C C . PRO A 1 295 ? -21 9.164 26.688 1 90.69 295 PRO A C 1
ATOM 2322 O O . PRO A 1 295 ? -20.938 7.965 26.406 1 90.69 295 PRO A O 1
ATOM 2325 N N . ASP A 1 296 ? -21.781 10.023 26.062 1 90.75 296 ASP A N 1
ATOM 2326 C CA . ASP A 1 296 ? -22.672 9.586 25 1 90.75 296 ASP A CA 1
ATOM 2327 C C . ASP A 1 296 ? -21.906 9.328 23.703 1 90.75 296 ASP A C 1
ATOM 2329 O O . ASP A 1 296 ? -22.438 8.758 22.766 1 90.75 296 ASP A O 1
ATOM 2333 N N . ALA A 1 297 ? -20.688 9.781 23.672 1 92.44 297 ALA A N 1
ATOM 2334 C CA . ALA A 1 297 ? -19.844 9.516 22.5 1 92.44 297 ALA A CA 1
ATOM 2335 C C . ALA A 1 297 ? -19.406 8.062 22.469 1 92.44 297 ALA A C 1
ATOM 2337 O O . ALA A 1 297 ? -18.219 7.758 22.609 1 92.44 297 ALA A O 1
ATOM 2338 N N . ALA A 1 298 ? -20.25 7.113 22.188 1 84.94 298 ALA A N 1
ATOM 2339 C CA . ALA A 1 298 ? -20.031 5.68 22.344 1 84.94 298 ALA A CA 1
ATOM 2340 C C . ALA A 1 298 ? -19.562 5.047 21.031 1 84.94 298 ALA A C 1
ATOM 2342 O O . ALA A 1 298 ? -19 3.955 21.031 1 84.94 298 ALA A O 1
ATOM 2343 N N . ASP A 1 299 ? -19.766 5.781 19.969 1 88 299 ASP A N 1
ATOM 2344 C CA . ASP A 1 299 ? -19.438 5.16 18.688 1 88 299 ASP A CA 1
ATOM 2345 C C . ASP A 1 299 ? -17.922 5.082 18.484 1 88 299 ASP A C 1
ATOM 2347 O O . ASP A 1 299 ? -17.438 4.191 17.781 1 88 299 ASP A O 1
ATOM 2351 N N . LYS A 1 300 ? -17.234 6.07 19.016 1 89.88 300 LYS A N 1
ATOM 2352 C CA . LYS A 1 300 ? -15.773 6.078 18.953 1 89.88 300 LYS A CA 1
ATOM 2353 C C . LYS A 1 300 ? -15.164 6.477 20.297 1 89.88 300 LYS A C 1
ATOM 2355 O O . LYS A 1 300 ? -15.5 7.527 20.844 1 89.88 300 LYS A O 1
ATOM 2360 N N . SER A 1 301 ? -14.266 5.641 20.703 1 90.75 301 SER A N 1
ATOM 2361 C CA . SER A 1 301 ? -13.594 5.945 21.969 1 90.75 301 SER A CA 1
ATOM 2362 C C . SER A 1 301 ? -12.562 7.055 21.781 1 90.75 301 SER A C 1
ATOM 2364 O O . SER A 1 301 ? -11.898 7.129 20.75 1 90.75 301 SER A O 1
ATOM 2366 N N . TRP A 1 302 ? -12.43 7.93 22.797 1 92.81 302 TRP A N 1
ATOM 2367 C CA . TRP A 1 302 ? -11.461 9.023 22.719 1 92.81 302 TRP A CA 1
ATOM 2368 C C . TRP A 1 302 ? -10.031 8.492 22.828 1 92.81 302 TRP A C 1
ATOM 2370 O O . TRP A 1 302 ? -9.102 9.07 22.266 1 92.81 302 TRP A O 1
ATOM 2380 N N . LEU A 1 303 ? -9.875 7.41 23.609 1 91.25 303 LEU A N 1
ATOM 2381 C CA . LEU A 1 303 ? -8.57 6.777 23.75 1 91.25 303 LEU A CA 1
ATOM 2382 C C . LEU A 1 303 ? -8.43 5.613 22.781 1 91.25 303 LEU A C 1
ATOM 2384 O O . LEU A 1 303 ? -9.141 4.613 22.891 1 91.25 303 LEU A O 1
ATOM 2388 N N . PRO A 1 304 ? -7.562 5.707 21.844 1 94.38 304 PRO A N 1
ATOM 2389 C CA . PRO A 1 304 ? -6.484 6.676 21.641 1 94.38 304 PRO A CA 1
ATOM 2390 C C . PRO A 1 304 ? -6.812 7.715 20.578 1 94.38 304 PRO A C 1
ATOM 2392 O O . PRO A 1 304 ? -5.977 8.57 20.266 1 94.38 304 PRO A O 1
ATOM 2395 N N . LEU A 1 305 ? -7.926 7.789 20.094 1 92.94 305 LEU A N 1
ATOM 2396 C CA . LEU A 1 305 ? -8.266 8.469 18.859 1 92.94 305 LEU A CA 1
ATOM 2397 C C . LEU A 1 305 ? -8.172 9.984 19.016 1 92.94 305 LEU A C 1
ATOM 2399 O O . LEU A 1 305 ? -7.875 10.695 18.047 1 92.94 305 LEU A O 1
ATOM 2403 N N . MET A 1 306 ? -8.359 10.477 20.141 1 95.19 306 MET A N 1
ATOM 2404 C CA . MET A 1 306 ? -8.328 11.922 20.375 1 95.19 306 MET A CA 1
ATOM 2405 C C . MET A 1 306 ? -6.941 12.492 20.094 1 95.19 306 MET A C 1
ATOM 2407 O O . MET A 1 306 ? -6.816 13.586 19.562 1 95.19 306 MET A O 1
ATOM 2411 N N . PHE A 1 307 ? -5.898 11.727 20.375 1 95.31 307 PHE A N 1
ATOM 2412 C CA . PHE A 1 307 ? -4.523 12.203 20.266 1 95.31 307 PHE A CA 1
ATOM 2413 C C . PHE A 1 307 ? -4.09 12.273 18.797 1 95.31 307 PHE A C 1
ATOM 2415 O O . PHE A 1 307 ? -3.121 12.961 18.469 1 95.31 307 PHE A O 1
ATOM 2422 N N . ILE A 1 308 ? -4.84 11.625 17.953 1 92.62 308 ILE A N 1
ATOM 2423 C CA . ILE A 1 308 ? -4.551 11.68 16.531 1 92.62 308 ILE A CA 1
ATOM 2424 C C . ILE A 1 308 ? -5.48 12.68 15.852 1 92.62 308 ILE A C 1
ATOM 2426 O O . ILE A 1 308 ? -5.141 13.25 14.805 1 92.62 308 ILE A O 1
ATOM 2430 N N . THR A 1 309 ? -6.652 12.852 16.453 1 93.69 309 THR A N 1
ATOM 2431 C CA . THR A 1 309 ? -7.605 13.828 15.93 1 93.69 309 THR A CA 1
ATOM 2432 C C . THR A 1 309 ? -7.074 15.25 16.094 1 93.69 309 THR A C 1
ATOM 2434 O O . THR A 1 309 ? -7.172 16.062 15.172 1 93.69 309 THR A O 1
ATOM 2437 N N . ILE A 1 310 ? -6.512 15.414 17.281 1 96.12 310 ILE A N 1
ATOM 2438 C CA . ILE A 1 310 ? -5.801 16.672 17.484 1 96.12 310 ILE A CA 1
ATOM 2439 C C . ILE A 1 310 ? -4.309 16.469 17.219 1 96.12 310 ILE A C 1
ATOM 2441 O O . ILE A 1 310 ? -3.527 16.328 18.172 1 96.12 310 ILE A O 1
ATOM 2445 N N . ALA A 1 311 ? -4.043 16.438 15.984 1 92.44 311 ALA A N 1
ATOM 2446 C CA . ALA A 1 311 ? -2.629 16.391 15.625 1 92.44 311 ALA A CA 1
ATOM 2447 C C . ALA A 1 311 ? -1.989 17.766 15.703 1 92.44 311 ALA A C 1
ATOM 2449 O O . ALA A 1 311 ? -1.604 18.219 16.781 1 92.44 311 ALA A O 1
ATOM 2450 N N . CYS A 1 312 ? -2.207 18.516 14.633 1 90.5 312 CYS A N 1
ATOM 2451 C CA . CYS A 1 312 ? -1.79 19.906 14.719 1 90.5 312 CYS A CA 1
ATOM 2452 C C . CYS A 1 312 ? -2.57 20.641 15.797 1 90.5 312 CYS A C 1
ATOM 2454 O O . CYS A 1 312 ? -3.783 20.453 15.922 1 90.5 312 CYS A O 1
ATOM 2456 N N . GLY A 1 313 ? -1.925 21.344 16.641 1 92.38 313 GLY A N 1
ATOM 2457 C CA . GLY A 1 313 ? -2.496 22 17.797 1 92.38 313 GLY A CA 1
ATOM 2458 C C . GLY A 1 313 ? -1.901 21.5 19.109 1 92.38 313 GLY A C 1
ATOM 2459 O O . GLY A 1 313 ? -1.964 22.203 20.125 1 92.38 313 GLY A O 1
ATOM 2460 N N . ALA A 1 314 ? -1.484 20.281 19 1 94.5 314 ALA A N 1
ATOM 2461 C CA . ALA A 1 314 ? -0.77 19.703 20.141 1 94.5 314 ALA A CA 1
ATOM 2462 C C . ALA A 1 314 ? 0.643 19.281 19.734 1 94.5 314 ALA A C 1
ATOM 2464 O O . ALA A 1 314 ? 1.605 19.578 20.453 1 94.5 314 ALA A O 1
ATOM 2465 N N . ILE A 1 315 ? 0.775 18.609 18.641 1 95.88 315 ILE A N 1
ATOM 2466 C CA . ILE A 1 315 ? 2.066 18.266 18.062 1 95.88 315 ILE A CA 1
ATOM 2467 C C . ILE A 1 315 ? 1.876 17.844 16.609 1 95.88 315 ILE A C 1
ATOM 2469 O O . ILE A 1 315 ? 0.867 17.234 16.266 1 95.88 315 ILE A O 1
ATOM 2473 N N . SER A 1 316 ? 2.85 18.203 15.766 1 95.5 316 SER A N 1
ATOM 2474 C CA . SER A 1 316 ? 2.719 17.875 14.344 1 95.5 316 SER A CA 1
ATOM 2475 C C . SER A 1 316 ? 4.074 17.562 13.719 1 95.5 316 SER A C 1
ATOM 2477 O O . SER A 1 316 ? 5.035 18.328 13.898 1 95.5 316 SER A O 1
ATOM 2479 N N . GLY A 1 317 ? 4.102 16.516 13.023 1 94.12 317 GLY A N 1
ATOM 2480 C CA . GLY A 1 317 ? 5.301 16.172 12.281 1 94.12 317 GLY A CA 1
ATOM 2481 C C . GLY A 1 317 ? 5.613 17.141 11.156 1 94.12 317 GLY A C 1
ATOM 2482 O O . GLY A 1 317 ? 6.781 17.375 10.844 1 94.12 317 GLY A O 1
ATOM 2483 N N . PHE A 1 318 ? 4.578 17.703 10.57 1 91.69 318 PHE A N 1
ATOM 2484 C CA . PHE A 1 318 ? 4.738 18.672 9.5 1 91.69 318 PHE A CA 1
ATOM 2485 C C . PHE A 1 318 ? 5.59 19.859 9.961 1 91.69 318 PHE A C 1
ATOM 2487 O O . PHE A 1 318 ? 6.359 20.422 9.172 1 91.69 318 PHE A O 1
ATOM 2494 N N . HIS A 1 319 ? 5.508 20.141 11.203 1 94.38 319 HIS A N 1
ATOM 2495 C CA . HIS A 1 319 ? 6.266 21.266 11.75 1 94.38 319 HIS A CA 1
ATOM 2496 C C . HIS A 1 319 ? 7.766 21 11.664 1 94.38 319 HIS A C 1
ATOM 2498 O O . HIS A 1 319 ? 8.547 21.938 11.438 1 94.38 319 HIS A O 1
ATOM 2504 N N . GLY A 1 320 ? 8.086 19.75 11.828 1 94.12 320 GLY A N 1
ATOM 2505 C CA . GLY A 1 320 ? 9.492 19.391 11.695 1 94.12 320 GLY A CA 1
ATOM 2506 C C . GLY A 1 320 ? 10.031 19.594 10.297 1 94.12 320 GLY A C 1
ATOM 2507 O O . GLY A 1 320 ? 11.203 19.953 10.125 1 94.12 320 GLY A O 1
ATOM 2508 N N . LEU A 1 321 ? 9.18 19.422 9.359 1 90.81 321 LEU A N 1
ATOM 2509 C CA . LEU A 1 321 ? 9.578 19.625 7.969 1 90.81 321 LEU A CA 1
ATOM 2510 C C . LEU A 1 321 ? 9.797 21.109 7.684 1 90.81 321 LEU A C 1
ATOM 2512 O O . LEU A 1 321 ? 10.758 21.469 6.992 1 90.81 321 LEU A O 1
ATOM 2516 N N . VAL A 1 322 ? 8.969 21.875 8.242 1 88.69 322 VAL A N 1
ATOM 2517 C CA . VAL A 1 322 ? 9.086 23.328 8.062 1 88.69 322 VAL A CA 1
ATOM 2518 C C . VAL A 1 322 ? 10.312 23.844 8.812 1 88.69 322 VAL A C 1
ATOM 2520 O O . VAL A 1 322 ? 11.094 24.625 8.273 1 88.69 322 VAL A O 1
ATOM 2523 N N . SER A 1 323 ? 10.477 23.359 10.023 1 94.12 323 SER A N 1
ATOM 2524 C CA . SER A 1 323 ? 11.594 23.781 10.867 1 94.12 323 SER A CA 1
ATOM 2525 C C . SER A 1 323 ? 12.93 23.438 10.227 1 94.12 323 SER A C 1
ATOM 2527 O O . SER A 1 323 ? 13.852 24.25 10.211 1 94.12 323 SER A O 1
ATOM 2529 N N . SER A 1 324 ? 13.055 22.25 9.68 1 91.31 324 SER A N 1
ATOM 2530 C CA . SER A 1 324 ? 14.32 21.766 9.148 1 91.31 324 SER A CA 1
ATOM 2531 C C . SER A 1 324 ? 14.492 22.156 7.684 1 91.31 324 SER A C 1
ATOM 2533 O O . SER A 1 324 ? 15.617 22.312 7.203 1 91.31 324 SER A O 1
ATOM 2535 N N . GLY A 1 325 ? 13.477 22.391 7 1 81.62 325 GLY A N 1
ATOM 2536 C CA . GLY A 1 325 ? 13.562 22.594 5.562 1 81.62 325 GLY A CA 1
ATOM 2537 C C . GLY A 1 325 ? 13.617 24.047 5.172 1 81.62 325 GLY A C 1
ATOM 2538 O O . GLY A 1 325 ? 14.141 24.391 4.109 1 81.62 325 GLY A O 1
ATOM 2539 N N . THR A 1 326 ? 12.992 24.859 5.949 1 81.62 326 THR A N 1
ATOM 2540 C CA . THR A 1 326 ? 12.906 26.266 5.551 1 81.62 326 THR A CA 1
ATOM 2541 C C . THR A 1 326 ? 13.383 27.172 6.676 1 81.62 326 THR A C 1
ATOM 2543 O O . THR A 1 326 ? 14.367 27.906 6.516 1 81.62 326 THR A O 1
ATOM 2546 N N . THR A 1 327 ? 12.852 27.047 7.844 1 90 327 THR A N 1
ATOM 2547 C CA . THR A 1 327 ? 13.133 27.953 8.953 1 90 327 THR A CA 1
ATOM 2548 C C . THR A 1 327 ? 14.609 27.891 9.336 1 90 327 THR A C 1
ATOM 2550 O O . THR A 1 327 ? 15.219 28.922 9.641 1 90 327 THR A O 1
ATOM 2553 N N . SER A 1 328 ? 15.195 26.781 9.258 1 94.62 328 SER A N 1
ATOM 2554 C CA . SER A 1 328 ? 16.578 26.578 9.68 1 94.62 328 SER A CA 1
ATOM 2555 C C . SER A 1 328 ? 17.547 27.328 8.766 1 94.62 328 SER A C 1
ATOM 2557 O O . SER A 1 328 ? 18.641 27.719 9.195 1 94.62 328 SER A O 1
ATOM 2559 N N . LYS A 1 329 ? 17.188 27.578 7.629 1 89.31 329 LYS A N 1
ATOM 2560 C CA . LYS A 1 329 ? 18.047 28.203 6.637 1 89.31 329 LYS A CA 1
ATOM 2561 C C . LYS A 1 329 ? 18.016 29.734 6.758 1 89.31 329 LYS A C 1
ATOM 2563 O O . LYS A 1 329 ? 18.859 30.422 6.176 1 89.31 329 LYS A O 1
ATOM 2568 N N . GLN A 1 330 ? 17.141 30.188 7.582 1 89.69 330 GLN A N 1
ATOM 2569 C CA . GLN A 1 330 ? 16.953 31.625 7.691 1 89.69 330 GLN A CA 1
ATOM 2570 C C . GLN A 1 330 ? 17.234 32.094 9.109 1 89.69 330 GLN A C 1
ATOM 2572 O O . GLN A 1 330 ? 17.188 33.312 9.383 1 89.69 330 GLN A O 1
ATOM 2577 N N . LEU A 1 331 ? 17.547 31.234 10.016 1 94.62 331 LEU A N 1
ATOM 2578 C CA . LEU A 1 331 ? 17.75 31.578 11.414 1 94.62 331 LEU A CA 1
ATOM 2579 C C . LEU A 1 331 ? 19 32.438 11.57 1 94.62 331 LEU A C 1
ATOM 2581 O O . LEU A 1 331 ? 20.109 32 11.234 1 94.62 331 LEU A O 1
ATOM 2585 N N . ASP A 1 332 ? 18.906 33.594 12.094 1 95.06 332 ASP A N 1
ATOM 2586 C CA . ASP A 1 332 ? 20.016 34.531 12.242 1 95.06 332 ASP A CA 1
ATOM 2587 C C . ASP A 1 332 ? 20.938 34.125 13.367 1 95.06 332 ASP A C 1
ATOM 2589 O O . ASP A 1 332 ? 22.141 33.938 13.156 1 95.06 332 ASP A O 1
ATOM 2593 N N . LYS A 1 333 ? 20.375 33.969 14.562 1 97.5 333 LYS A N 1
ATOM 2594 C CA . LYS A 1 333 ? 21.109 33.5 15.727 1 97.5 333 LYS A CA 1
ATOM 2595 C C . LYS A 1 333 ? 20.531 32.219 16.266 1 97.5 333 LYS A C 1
ATOM 2597 O O . LYS A 1 333 ? 19.312 32.031 16.297 1 97.5 333 LYS A O 1
ATOM 2602 N N . GLU A 1 334 ? 21.406 31.406 16.688 1 97.56 334 GLU A N 1
ATOM 2603 C CA . GLU A 1 334 ? 20.938 30.125 17.203 1 97.56 334 GLU A CA 1
ATOM 2604 C C . GLU A 1 334 ? 19.969 30.312 18.375 1 97.56 334 GLU A C 1
ATOM 2606 O O . GLU A 1 334 ? 19.031 29.531 18.531 1 97.56 334 GLU A O 1
ATOM 2611 N N . THR A 1 335 ? 20.188 31.328 19.188 1 97.5 335 THR A N 1
ATOM 2612 C CA . THR A 1 335 ? 19.375 31.562 20.375 1 97.5 335 THR A CA 1
ATOM 2613 C C . THR A 1 335 ? 17.953 31.969 19.984 1 97.5 335 THR A C 1
ATOM 2615 O O . THR A 1 335 ? 17.031 31.859 20.797 1 97.5 335 THR A O 1
ATOM 2618 N N . ASP A 1 336 ? 17.797 32.406 18.734 1 97.75 336 ASP A N 1
ATOM 2619 C CA . ASP A 1 336 ? 16.469 32.781 18.25 1 97.75 336 ASP A CA 1
ATOM 2620 C C . ASP A 1 336 ? 15.602 31.562 18.047 1 97.75 336 ASP A C 1
ATOM 2622 O O . ASP A 1 336 ? 14.383 31.672 17.891 1 97.75 336 ASP A O 1
ATOM 2626 N N . ALA A 1 337 ? 16.203 30.391 18.109 1 98.12 337 ALA A N 1
ATOM 2627 C CA . ALA A 1 337 ? 15.469 29.156 17.844 1 98.12 337 ALA A CA 1
ATOM 2628 C C . ALA A 1 337 ? 14.359 28.938 18.875 1 98.12 337 ALA A C 1
ATOM 2630 O O . ALA A 1 337 ? 13.312 28.375 18.547 1 98.12 337 ALA A O 1
ATOM 2631 N N . ARG A 1 338 ? 14.602 29.359 20.078 1 98.19 338 ARG A N 1
ATOM 2632 C CA . ARG A 1 338 ? 13.586 29.25 21.109 1 98.19 338 ARG A CA 1
ATOM 2633 C C . ARG A 1 338 ? 12.359 30.078 20.766 1 98.19 338 ARG A C 1
ATOM 2635 O O . ARG A 1 338 ? 11.227 29.594 20.844 1 98.19 338 ARG A O 1
ATOM 2642 N N . PHE A 1 339 ? 12.617 31.297 20.375 1 97.25 339 PHE A N 1
ATOM 2643 C CA . PHE A 1 339 ? 11.539 32.219 20.031 1 97.25 339 PHE A CA 1
ATOM 2644 C C . PHE A 1 339 ? 10.82 31.766 18.766 1 97.25 339 PHE A C 1
ATOM 2646 O O . PHE A 1 339 ? 9.586 31.734 18.734 1 97.25 339 PHE A O 1
ATOM 2653 N N . VAL A 1 340 ? 11.508 31.359 17.781 1 95.75 340 VAL A N 1
ATOM 2654 C CA . VAL A 1 340 ? 10.922 31.016 16.5 1 95.75 340 VAL A CA 1
ATOM 2655 C C . VAL A 1 340 ? 10.25 29.641 16.578 1 95.75 340 VAL A C 1
ATOM 2657 O O . VAL A 1 340 ? 9.086 29.5 16.203 1 95.75 340 VAL A O 1
ATOM 2660 N N . GLY A 1 341 ? 10.953 28.703 17.125 1 96.44 341 GLY A N 1
ATOM 2661 C CA . GLY A 1 341 ? 10.453 27.328 17.141 1 96.44 341 GLY A CA 1
ATOM 2662 C C . GLY A 1 341 ? 9.453 27.094 18.266 1 96.44 341 GLY A C 1
ATOM 2663 O O . GLY A 1 341 ? 8.305 26.734 18.016 1 96.44 341 GLY A O 1
ATOM 2664 N N . TYR A 1 342 ? 9.836 27.312 19.516 1 97.94 342 TYR A N 1
ATOM 2665 C CA . TYR A 1 342 ? 8.992 27.016 20.672 1 97.94 342 TYR A CA 1
ATOM 2666 C C . TYR A 1 342 ? 7.812 27.984 20.75 1 97.94 342 TYR A C 1
ATOM 2668 O O . TYR A 1 342 ? 6.668 27.562 20.938 1 97.94 342 TYR A O 1
ATOM 2676 N N . PHE A 1 343 ? 8.102 29.234 20.625 1 96.81 343 PHE A N 1
ATOM 2677 C CA . PHE A 1 343 ? 7.027 30.219 20.719 1 96.81 343 PHE A CA 1
ATOM 2678 C C . PHE A 1 343 ? 6.098 30.109 19.516 1 96.81 343 PHE A C 1
ATOM 2680 O O . PHE A 1 343 ? 4.906 30.406 19.609 1 96.81 343 PHE A O 1
ATOM 2687 N N . GLY A 1 344 ? 6.602 29.703 18.359 1 94 344 GLY A N 1
ATOM 2688 C CA . GLY A 1 344 ? 5.742 29.391 17.234 1 94 344 GLY A CA 1
ATOM 2689 C C . GLY A 1 344 ? 4.73 28.297 17.547 1 94 344 GLY A C 1
ATOM 2690 O O . GLY A 1 344 ? 3.559 28.406 17.172 1 94 344 GLY A O 1
ATOM 2691 N N . ALA A 1 345 ? 5.191 27.297 18.25 1 95.62 345 ALA A N 1
ATOM 2692 C CA . ALA A 1 345 ? 4.309 26.219 18.672 1 95.62 345 ALA A CA 1
ATOM 2693 C C . ALA A 1 345 ? 3.254 26.719 19.656 1 95.62 345 ALA A C 1
ATOM 2695 O O . ALA A 1 345 ? 2.104 26.281 19.625 1 95.62 345 ALA A O 1
ATOM 2696 N N . VAL A 1 346 ? 3.664 27.609 20.484 1 96.25 346 VAL A N 1
ATOM 2697 C CA . VAL A 1 346 ? 2.734 28.188 21.438 1 96.25 346 VAL A CA 1
ATOM 2698 C C . VAL A 1 346 ? 1.664 28.984 20.688 1 96.25 346 VAL A C 1
ATOM 2700 O O . VAL A 1 346 ? 0.492 28.984 21.078 1 96.25 346 VAL A O 1
ATOM 2703 N N . GLY A 1 347 ? 2.072 29.703 19.672 1 94 347 GLY A N 1
ATOM 2704 C CA . GLY A 1 347 ? 1.105 30.391 18.844 1 94 347 GLY A CA 1
ATOM 2705 C C . GLY A 1 347 ? 0.038 29.484 18.281 1 94 347 GLY A C 1
ATOM 2706 O O . GLY A 1 347 ? -1.148 29.812 18.297 1 94 347 GLY A O 1
ATOM 2707 N N . GLU A 1 348 ? 0.415 28.359 17.766 1 93.88 348 GLU A N 1
ATOM 2708 C CA . GLU A 1 348 ? -0.544 27.391 17.25 1 93.88 348 GLU A CA 1
ATOM 2709 C C . GLU A 1 348 ? -1.437 26.859 18.375 1 93.88 348 GLU A C 1
ATOM 2711 O O . GLU A 1 348 ? -2.615 26.562 18.156 1 93.88 348 GLU A O 1
ATOM 2716 N N . GLY A 1 349 ? -0.798 26.688 19.547 1 96.56 349 GLY A N 1
ATOM 2717 C CA . GLY A 1 349 ? -1.591 26.297 20.703 1 96.56 349 GLY A CA 1
ATOM 2718 C C . GLY A 1 349 ? -2.729 27.266 21 1 96.56 349 GLY A C 1
ATOM 2719 O O . GLY A 1 349 ? -3.842 26.828 21.297 1 96.56 349 GLY A O 1
ATOM 2720 N N . PHE A 1 350 ? -2.439 28.516 20.875 1 96.62 350 PHE A N 1
ATOM 2721 C CA . PHE A 1 350 ? -3.465 29.531 21.094 1 96.62 350 PHE A CA 1
ATOM 2722 C C . PHE A 1 350 ? -4.57 29.422 20.047 1 96.62 350 PHE A C 1
ATOM 2724 O O . PHE A 1 350 ? -5.742 29.656 20.344 1 96.62 350 PHE A O 1
ATOM 2731 N N . LEU A 1 351 ? -4.168 29.109 18.844 1 95.81 351 LEU A N 1
ATOM 2732 C CA . LEU A 1 351 ? -5.152 28.906 17.797 1 95.81 351 LEU A CA 1
ATOM 2733 C C . LEU A 1 351 ? -6.043 27.703 18.094 1 95.81 351 LEU A C 1
ATOM 2735 O O . LEU A 1 351 ? -7.266 27.781 17.938 1 95.81 351 LEU A O 1
ATOM 2739 N N . ALA A 1 352 ? -5.457 26.641 18.516 1 97.75 352 ALA A N 1
ATOM 2740 C CA . ALA A 1 352 ? -6.215 25.438 18.859 1 97.75 352 ALA A CA 1
ATOM 2741 C C . ALA A 1 352 ? -7.133 25.688 20.047 1 97.75 352 ALA A C 1
ATOM 2743 O O . ALA A 1 352 ? -8.258 25.188 20.094 1 97.75 352 ALA A O 1
ATOM 2744 N N . LEU A 1 353 ? -6.645 26.469 21 1 98.12 353 LEU A N 1
ATOM 2745 C CA . LEU A 1 353 ? -7.414 26.781 22.203 1 98.12 353 LEU A CA 1
ATOM 2746 C C . LEU A 1 353 ? -8.664 27.578 21.844 1 98.12 353 LEU A C 1
ATOM 2748 O O . LEU A 1 353 ? -9.758 27.281 22.328 1 98.12 353 LEU A O 1
ATOM 2752 N N . ILE A 1 354 ? -8.523 28.562 21.016 1 97.75 354 ILE A N 1
ATOM 2753 C CA . ILE A 1 354 ? -9.672 29.391 20.656 1 97.75 354 ILE A CA 1
ATOM 2754 C C . ILE A 1 354 ? -10.648 28.594 19.797 1 97.75 354 ILE A C 1
ATOM 2756 O O . ILE A 1 354 ? -11.852 28.844 19.812 1 97.75 354 ILE A O 1
ATOM 2760 N N . SER A 1 355 ? -10.156 27.609 19.031 1 97.56 355 SER A N 1
ATOM 2761 C CA . SER A 1 355 ? -11.031 26.719 18.281 1 97.56 355 SER A CA 1
ATOM 2762 C C . SER A 1 355 ? -11.93 25.906 19.203 1 97.56 355 SER A C 1
ATOM 2764 O O . SER A 1 355 ? -13.133 25.781 18.953 1 97.56 355 SER A O 1
ATOM 2766 N N . ILE A 1 356 ? -11.367 25.391 20.281 1 98.19 356 ILE A N 1
ATOM 2767 C CA . ILE A 1 356 ? -12.156 24.672 21.266 1 98.19 356 ILE A CA 1
ATOM 2768 C C . ILE A 1 356 ? -13.219 25.594 21.859 1 98.19 356 ILE A C 1
ATOM 2770 O O . ILE A 1 356 ? -14.398 25.25 21.891 1 98.19 356 ILE A O 1
ATOM 2774 N N . ILE A 1 357 ? -12.82 26.781 22.219 1 98.31 357 ILE A N 1
ATOM 2775 C CA . ILE A 1 357 ? -13.695 27.734 22.891 1 98.31 357 ILE A CA 1
ATOM 2776 C C . ILE A 1 357 ? -14.828 28.141 21.953 1 98.31 357 ILE A C 1
ATOM 2778 O O . ILE A 1 357 ? -15.992 28.203 22.359 1 98.31 357 ILE A O 1
ATOM 2782 N N . ALA A 1 358 ? -14.492 28.406 20.719 1 97.88 358 ALA A N 1
ATOM 2783 C CA . ALA A 1 358 ? -15.492 28.812 19.734 1 97.88 358 ALA A CA 1
ATOM 2784 C C . ALA A 1 358 ? -16.547 27.719 19.547 1 97.88 358 ALA A C 1
ATOM 2786 O O . ALA A 1 358 ? -17.75 28.031 19.453 1 97.88 358 ALA A O 1
ATOM 2787 N N . CYS A 1 359 ? -16.172 26.484 19.547 1 97.94 359 CYS A N 1
ATOM 2788 C CA . CYS A 1 359 ? -17.094 25.375 19.281 1 97.94 359 CYS A CA 1
ATOM 2789 C C . CYS A 1 359 ? -17.953 25.094 20.516 1 97.94 359 CYS A C 1
ATOM 2791 O O . CYS A 1 359 ? -19.125 24.75 20.375 1 97.94 359 CYS A O 1
ATOM 2793 N N . VAL A 1 360 ? -17.406 25.25 21.719 1 98 360 VAL A N 1
ATOM 2794 C CA . VAL A 1 360 ? -18.125 24.812 22.906 1 98 360 VAL A CA 1
ATOM 2795 C C . VAL A 1 360 ? -19.016 25.938 23.406 1 98 360 VAL A C 1
ATOM 2797 O O . VAL A 1 360 ? -19.859 25.719 24.297 1 98 360 VAL A O 1
ATOM 2800 N N . THR A 1 361 ? -18.938 27.156 22.828 1 97.56 361 THR A N 1
ATOM 2801 C CA . THR A 1 361 ? -19.781 28.266 23.219 1 97.56 361 THR A CA 1
ATOM 2802 C C . THR A 1 361 ? -20.75 28.625 22.109 1 97.56 361 THR A C 1
ATOM 2804 O O . THR A 1 361 ? -21.5 29.609 22.219 1 97.56 361 THR A O 1
ATOM 2807 N N . LEU A 1 362 ? -20.719 27.938 21.062 1 96.94 362 LEU A N 1
ATOM 2808 C CA . LEU A 1 362 ? -21.5 28.25 19.859 1 96.94 362 LEU A CA 1
ATOM 2809 C C . LEU A 1 362 ? -22.984 28.047 20.109 1 96.94 362 LEU A C 1
ATOM 2811 O O . LEU A 1 362 ? -23.812 28.844 19.672 1 96.94 362 LEU A O 1
ATOM 2815 N N . PHE A 1 363 ? -23.344 27.047 20.844 1 96.38 363 PHE A N 1
ATOM 2816 C CA . PHE A 1 363 ? -24.719 26.594 20.922 1 96.38 363 PHE A CA 1
ATOM 2817 C C . PHE A 1 363 ? -25.438 27.203 22.109 1 96.38 363 PHE A C 1
ATOM 2819 O O . PHE A 1 363 ? -24.797 27.594 23.094 1 96.38 363 PHE A O 1
ATOM 2826 N N . ALA A 1 364 ? -26.766 27.203 22.031 1 94 364 ALA A N 1
ATOM 2827 C CA . ALA A 1 364 ? -27.562 27.844 23.062 1 94 364 ALA A CA 1
ATOM 2828 C C . ALA A 1 364 ? -27.625 26.984 24.328 1 94 364 ALA A C 1
ATOM 2830 O O . ALA A 1 364 ? -27.703 27.516 25.438 1 94 364 ALA A O 1
ATOM 2831 N N . ASN A 1 365 ? -27.609 25.672 24.141 1 94.56 365 ASN A N 1
ATOM 2832 C CA . ASN A 1 365 ? -27.688 24.75 25.266 1 94.56 365 ASN A CA 1
ATOM 2833 C C . ASN A 1 365 ? -27.016 23.422 24.938 1 94.56 365 ASN A C 1
ATOM 2835 O O . ASN A 1 365 ? -26.562 23.203 23.812 1 94.56 365 ASN A O 1
ATOM 2839 N N . ILE A 1 366 ? -26.938 22.609 25.922 1 94.69 366 ILE A N 1
ATOM 2840 C CA . ILE A 1 366 ? -26.234 21.328 25.812 1 94.69 366 ILE A CA 1
ATOM 2841 C C . ILE A 1 366 ? -26.969 20.422 24.812 1 94.69 366 ILE A C 1
ATOM 2843 O O . ILE A 1 366 ? -26.328 19.641 24.109 1 94.69 366 ILE A O 1
ATOM 2847 N N . GLY A 1 367 ? -28.297 20.516 24.734 1 94.94 367 GLY A N 1
ATOM 2848 C CA . GLY A 1 367 ? -29.078 19.734 23.797 1 94.94 367 GLY A CA 1
ATOM 2849 C C . GLY A 1 367 ? -28.719 20.016 22.344 1 94.94 367 GLY A C 1
ATOM 2850 O O . GLY A 1 367 ? -28.578 19.078 21.547 1 94.94 367 GLY A O 1
ATOM 2851 N N . GLU A 1 368 ? -28.578 21.266 22.031 1 96.31 368 GLU A N 1
ATOM 2852 C CA . GLU A 1 368 ? -28.219 21.656 20.672 1 96.31 368 GLU A CA 1
ATOM 2853 C C . GLU A 1 368 ? -26.797 21.203 20.328 1 96.31 368 GLU A C 1
ATOM 2855 O O . GLU A 1 368 ? -26.531 20.828 19.188 1 96.31 368 GLU A O 1
ATOM 2860 N N . PHE A 1 369 ? -25.969 21.281 21.312 1 96.75 369 PHE A N 1
ATOM 2861 C CA . PHE A 1 369 ? -24.609 20.781 21.109 1 96.75 369 PHE A CA 1
ATOM 2862 C C . PHE A 1 369 ? -24.625 19.297 20.781 1 96.75 369 PHE A C 1
ATOM 2864 O O . PHE A 1 369 ? -23.969 18.859 19.812 1 96.75 369 PHE A O 1
ATOM 2871 N N . LYS A 1 370 ? -25.375 18.578 21.547 1 95.56 370 LYS A N 1
ATOM 2872 C CA . LYS A 1 370 ? -25.422 17.125 21.375 1 95.56 370 LYS A CA 1
ATOM 2873 C C . LYS A 1 370 ? -26.031 16.734 20.031 1 95.56 370 LYS A C 1
ATOM 2875 O O . LYS A 1 370 ? -25.656 15.727 19.438 1 95.56 370 LYS A O 1
ATOM 2880 N N . GLU A 1 371 ? -26.922 17.578 19.547 1 95.31 371 GLU A N 1
ATOM 2881 C CA . GLU A 1 371 ? -27.5 17.328 18.234 1 95.31 371 GLU A CA 1
ATOM 2882 C C . GLU A 1 371 ? -26.484 17.547 17.109 1 95.31 371 GLU A C 1
ATOM 2884 O O . GLU A 1 371 ? -26.422 16.766 16.172 1 95.31 371 GLU A O 1
ATOM 2889 N N . ALA A 1 372 ? -25.703 18.562 17.281 1 95.12 372 ALA A N 1
ATOM 2890 C CA . ALA A 1 372 ? -24.688 18.891 16.297 1 95.12 372 ALA A CA 1
ATOM 2891 C C . ALA A 1 372 ? -23.531 17.891 16.344 1 95.12 372 ALA A C 1
ATOM 2893 O O . ALA A 1 372 ? -22.922 17.594 15.312 1 95.12 372 ALA A O 1
ATOM 2894 N N . TYR A 1 373 ? -23.281 17.391 17.516 1 96.56 373 TYR A N 1
ATOM 2895 C CA . TYR A 1 373 ? -22.234 16.406 17.75 1 96.56 373 TYR A CA 1
ATOM 2896 C C . TYR A 1 373 ? -22.812 15.055 18.109 1 96.56 373 TYR A C 1
ATOM 2898 O O . TYR A 1 373 ? -22.375 14.43 19.094 1 96.56 373 TYR A O 1
ATOM 2906 N N . SER A 1 374 ? -23.766 14.555 17.344 1 94.81 374 SER A N 1
ATOM 2907 C CA . SER A 1 374 ? -24.531 13.344 17.625 1 94.81 374 SER A CA 1
ATOM 2908 C C . SER A 1 374 ? -23.703 12.086 17.375 1 94.81 374 SER A C 1
ATOM 2910 O O . SER A 1 374 ? -23.984 11.031 17.938 1 94.81 374 SER A O 1
ATOM 2912 N N . SER A 1 375 ? -22.719 12.203 16.531 1 93.62 375 SER A N 1
ATOM 2913 C CA . SER A 1 375 ? -21.797 11.125 16.203 1 93.62 375 SER A CA 1
ATOM 2914 C C . SER A 1 375 ? -20.438 11.664 15.797 1 93.62 375 SER A C 1
ATOM 2916 O O . SER A 1 375 ? -20.281 12.859 15.547 1 93.62 375 SER A O 1
ATOM 2918 N N . PHE A 1 376 ? -19.484 10.781 15.805 1 91.38 376 PHE A N 1
ATOM 2919 C CA . PHE A 1 376 ? -18.156 11.195 15.367 1 91.38 376 PHE A CA 1
ATOM 2920 C C . PHE A 1 376 ? -18.188 11.648 13.906 1 91.38 376 PHE A C 1
ATOM 2922 O O . PHE A 1 376 ? -17.484 12.594 13.531 1 91.38 376 PHE A O 1
ATOM 2929 N N . GLY A 1 377 ? -19.016 10.977 13.125 1 86.88 377 GLY A N 1
ATOM 2930 C CA . GLY A 1 377 ? -19.219 11.391 11.75 1 86.88 377 GLY A CA 1
ATOM 2931 C C . GLY A 1 377 ? -19.797 12.797 11.625 1 86.88 377 GLY A C 1
ATOM 2932 O O . GLY A 1 377 ? -19.359 13.578 10.773 1 86.88 377 GLY A O 1
ATOM 2933 N N . ALA A 1 378 ? -20.75 13.109 12.438 1 90.88 378 ALA A N 1
ATOM 2934 C CA . ALA A 1 378 ? -21.344 14.445 12.453 1 90.88 378 ALA A CA 1
ATOM 2935 C C . ALA A 1 378 ? -20.328 15.5 12.875 1 90.88 378 ALA A C 1
ATOM 2937 O O . ALA A 1 378 ? -20.297 16.609 12.328 1 90.88 378 ALA A O 1
ATOM 2938 N N . ALA A 1 379 ? -19.531 15.133 13.836 1 92.81 379 ALA A N 1
ATOM 2939 C CA . ALA A 1 379 ? -18.469 16.031 14.297 1 92.81 379 ALA A CA 1
ATOM 2940 C C . ALA A 1 379 ? -17.469 16.328 13.188 1 92.81 379 ALA A C 1
ATOM 2942 O O . ALA A 1 379 ? -17.031 17.469 13.023 1 92.81 379 ALA A O 1
ATOM 2943 N N . ASN A 1 380 ? -17.125 15.297 12.477 1 88.19 380 ASN A N 1
ATOM 2944 C CA . ASN A 1 380 ? -16.172 15.43 11.383 1 88.19 380 ASN A CA 1
ATOM 2945 C C . ASN A 1 380 ? -16.734 16.297 10.258 1 88.19 380 ASN A C 1
ATOM 2947 O O . ASN A 1 380 ? -16 17.094 9.672 1 88.19 380 ASN A O 1
ATOM 2951 N N . GLN A 1 381 ? -17.969 16.172 10.016 1 83.56 381 GLN A N 1
ATOM 2952 C CA . GLN A 1 381 ? -18.594 16.891 8.914 1 83.56 381 GLN A CA 1
ATOM 2953 C C . GLN A 1 381 ? -18.859 18.359 9.297 1 83.56 381 GLN A C 1
ATOM 2955 O O . GLN A 1 381 ? -18.75 19.25 8.453 1 83.56 381 GLN A O 1
ATOM 2960 N N . GLY A 1 382 ? -19.188 18.531 10.492 1 88.94 382 GLY A N 1
ATOM 2961 C CA . GLY A 1 382 ? -19.672 19.844 10.898 1 88.94 382 GLY A CA 1
ATOM 2962 C C . GLY A 1 382 ? -18.625 20.656 11.648 1 88.94 382 GLY A C 1
ATOM 2963 O O . GLY A 1 382 ? -18.797 21.859 11.867 1 88.94 382 GLY A O 1
ATOM 2964 N N . GLY A 1 383 ? -17.484 20.031 11.984 1 91.31 383 GLY A N 1
ATOM 2965 C CA . GLY A 1 383 ? -16.516 20.656 12.867 1 91.31 383 GLY A CA 1
ATOM 2966 C C . GLY A 1 383 ? -16.016 22 12.367 1 91.31 383 GLY A C 1
ATOM 2967 O O . GLY A 1 383 ? -16.047 22.984 13.102 1 91.31 383 GLY A O 1
ATOM 2968 N N . LEU A 1 384 ? -15.648 22.109 11.164 1 89.69 384 LEU A N 1
ATOM 2969 C CA . LEU A 1 384 ? -15.109 23.344 10.602 1 89.69 384 LEU A CA 1
ATOM 2970 C C . LEU A 1 384 ? -16.172 24.422 10.547 1 89.69 384 LEU A C 1
ATOM 2972 O O . LEU A 1 384 ? -15.906 25.594 10.844 1 89.69 384 LEU A O 1
ATOM 2976 N N . GLY A 1 385 ? -17.359 24.031 10.156 1 91.31 385 GLY A N 1
ATOM 2977 C CA . GLY A 1 385 ? -18.469 24.969 10.156 1 91.31 385 GLY A CA 1
ATOM 2978 C C . GLY A 1 385 ? -18.797 25.5 11.531 1 91.31 385 GLY A C 1
ATOM 2979 O O . GLY A 1 385 ? -19.109 26.688 11.688 1 91.31 385 GLY A O 1
ATOM 2980 N N . ASN A 1 386 ? -18.766 24.609 12.469 1 95.44 386 ASN A N 1
ATOM 2981 C CA . ASN A 1 386 ? -19.031 25.031 13.852 1 95.44 386 ASN A CA 1
ATOM 2982 C C . ASN A 1 386 ? -18 26.031 14.344 1 95.44 386 ASN A C 1
ATOM 2984 O O . ASN A 1 386 ? -18.328 26.969 15.07 1 95.44 386 ASN A O 1
ATOM 2988 N N . PHE A 1 387 ? -16.781 25.812 13.969 1 96.5 387 PHE A N 1
ATOM 2989 C CA . PHE A 1 387 ? -15.742 26.766 14.344 1 96.5 387 PHE A CA 1
ATOM 2990 C C . PHE A 1 387 ? -16.016 28.125 13.719 1 96.5 387 PHE A C 1
ATOM 2992 O O . PHE A 1 387 ? -15.906 29.156 14.391 1 96.5 387 PHE A O 1
ATOM 2999 N N . ILE A 1 388 ? -16.297 28.141 12.453 1 94.88 388 ILE A N 1
ATOM 3000 C CA . ILE A 1 388 ? -16.531 29.391 11.758 1 94.88 388 ILE A CA 1
ATOM 3001 C C . ILE A 1 388 ? -17.703 30.141 12.383 1 94.88 388 ILE A C 1
ATOM 3003 O O . ILE A 1 388 ? -17.625 31.344 12.641 1 94.88 388 ILE A O 1
ATOM 3007 N N . ALA A 1 389 ? -18.781 29.391 12.695 1 95.38 389 ALA A N 1
ATOM 3008 C CA . ALA A 1 389 ? -19.953 29.984 13.328 1 95.38 389 ALA A CA 1
ATOM 3009 C C . ALA A 1 389 ? -19.625 30.469 14.742 1 95.38 389 ALA A C 1
ATOM 3011 O O . ALA A 1 389 ? -20.016 31.578 15.125 1 95.38 389 ALA A O 1
ATOM 3012 N N . GLY A 1 390 ? -18.953 29.641 15.469 1 97.06 390 GLY A N 1
ATOM 3013 C CA . GLY A 1 390 ? -18.578 30.016 16.828 1 97.06 390 GLY A CA 1
ATOM 3014 C C . GLY A 1 390 ? -17.594 31.172 16.859 1 97.06 390 GLY A C 1
ATOM 3015 O O . GLY A 1 390 ? -17.703 32.062 17.719 1 97.06 390 GLY A O 1
ATOM 3016 N N . GLY A 1 391 ? -16.625 31.141 16.016 1 96.94 391 GLY A N 1
ATOM 3017 C CA . GLY A 1 391 ? -15.68 32.25 15.898 1 96.94 391 GLY A CA 1
ATOM 3018 C C . GLY A 1 391 ? -16.359 33.562 15.539 1 96.94 391 GLY A C 1
ATOM 3019 O O . GLY A 1 391 ? -16.016 34.625 16.094 1 96.94 391 GLY A O 1
ATOM 3020 N N . ALA A 1 392 ? -17.234 33.406 14.609 1 96.25 392 ALA A N 1
ATOM 3021 C CA . ALA A 1 392 ? -17.984 34.594 14.219 1 96.25 392 ALA A CA 1
ATOM 3022 C C . ALA A 1 392 ? -18.781 35.156 15.398 1 96.25 392 ALA A C 1
ATOM 3024 O O . ALA A 1 392 ? -18.859 36.375 15.57 1 96.25 392 ALA A O 1
ATOM 3025 N N . GLN A 1 393 ? -19.406 34.312 16.094 1 96.75 393 GLN A N 1
ATOM 3026 C CA . GLN A 1 393 ? -20.172 34.75 17.266 1 96.75 393 GLN A CA 1
ATOM 3027 C C . GLN A 1 393 ? -19.266 35.469 18.266 1 96.75 393 GLN A C 1
ATOM 3029 O O . GLN A 1 393 ? -19.656 36.469 18.844 1 96.75 393 GLN A O 1
ATOM 3034 N N . LEU A 1 394 ? -18.109 34.938 18.547 1 97.06 394 LEU A N 1
ATOM 3035 C CA . LEU A 1 394 ? -17.172 35.594 19.453 1 97.06 394 LEU A CA 1
ATOM 3036 C C . LEU A 1 394 ? -16.828 37 18.969 1 97.06 394 LEU A C 1
ATOM 3038 O O . LEU A 1 394 ? -16.812 37.938 19.75 1 97.06 394 LEU A O 1
ATOM 3042 N N . VAL A 1 395 ? -16.594 37.125 17.703 1 96.69 395 VAL A N 1
ATOM 3043 C CA . VAL A 1 395 ? -16.141 38.375 17.109 1 96.69 395 VAL A CA 1
ATOM 3044 C C . VAL A 1 395 ? -17.234 39.438 17.219 1 96.69 395 VAL A C 1
ATOM 3046 O O . VAL A 1 395 ? -16.953 40.656 17.25 1 96.69 395 VAL A O 1
ATOM 3049 N N . THR A 1 396 ? -18.469 39.062 17.281 1 96.12 396 THR A N 1
ATOM 3050 C CA . THR A 1 396 ? -19.547 40.031 17.469 1 96.12 396 THR A CA 1
ATOM 3051 C C . THR A 1 396 ? -19.375 40.781 18.797 1 96.12 396 THR A C 1
ATOM 3053 O O . THR A 1 396 ? -19.906 41.875 18.969 1 96.12 396 THR A O 1
ATOM 3056 N N . GLY A 1 397 ? -18.641 40.219 19.734 1 95.62 397 GLY A N 1
ATOM 3057 C CA . GLY A 1 397 ? -18.391 40.844 21.016 1 95.62 397 GLY A CA 1
ATOM 3058 C C . GLY A 1 397 ? -17.672 42.188 20.891 1 95.62 397 GLY A C 1
ATOM 3059 O O . GLY A 1 397 ? -17.766 43.031 21.781 1 95.62 397 GLY A O 1
ATOM 3060 N N . ILE A 1 398 ? -17.031 42.375 19.797 1 95.94 398 ILE A N 1
ATOM 3061 C CA . ILE A 1 398 ? -16.312 43.656 19.625 1 95.94 398 ILE A CA 1
ATOM 3062 C C . ILE A 1 398 ? -17.062 44.531 18.625 1 95.94 398 ILE A C 1
ATOM 3064 O O . ILE A 1 398 ? -16.484 45.5 18.094 1 95.94 398 ILE A O 1
ATOM 3068 N N . GLY A 1 399 ? -18.219 44.188 18.281 1 94.44 399 GLY A N 1
ATOM 3069 C CA . GLY A 1 399 ? -19.094 45.094 17.531 1 94.44 399 GLY A CA 1
ATOM 3070 C C . GLY A 1 399 ? -19.125 44.781 16.047 1 94.44 399 GLY A C 1
ATOM 3071 O O . GLY A 1 399 ? -19.719 45.531 15.281 1 94.44 399 GLY A O 1
ATOM 3072 N N . ILE A 1 400 ? -18.578 43.75 15.594 1 94.69 400 ILE A N 1
ATOM 3073 C CA . ILE A 1 400 ? -18.625 43.375 14.188 1 94.69 400 ILE A CA 1
ATOM 3074 C C . ILE A 1 400 ? -19.859 42.5 13.922 1 94.69 400 ILE A C 1
ATOM 3076 O O . ILE A 1 400 ? -20.078 41.5 14.609 1 94.69 400 ILE A O 1
ATOM 3080 N N . PRO A 1 401 ? -20.625 42.906 12.953 1 94.75 401 PRO A N 1
ATOM 3081 C CA . PRO A 1 401 ? -21.828 42.125 12.672 1 94.75 401 PRO A CA 1
ATOM 3082 C C . PRO A 1 401 ? -21.531 40.688 12.305 1 94.75 401 PRO A C 1
ATOM 3084 O O . PRO A 1 401 ? -20.5 40.406 11.688 1 94.75 401 PRO A O 1
ATOM 3087 N N . ALA A 1 402 ? -22.484 39.844 12.57 1 92.12 402 ALA A N 1
ATOM 3088 C CA . ALA A 1 402 ? -22.312 38.406 12.453 1 92.12 402 ALA A CA 1
ATOM 3089 C C . ALA A 1 402 ? -21.984 38 11.023 1 92.12 402 ALA A C 1
ATOM 3091 O O . ALA A 1 402 ? -21.188 37.094 10.789 1 92.12 402 ALA A O 1
ATOM 3092 N N . ASP A 1 403 ? -22.609 38.562 10.055 1 91.5 403 ASP A N 1
ATOM 3093 C CA . ASP A 1 403 ? -22.406 38.188 8.648 1 91.5 403 ASP A CA 1
ATOM 3094 C C . ASP A 1 403 ? -21 38.562 8.195 1 91.5 403 ASP A C 1
ATOM 3096 O O . ASP A 1 403 ? -20.328 37.781 7.512 1 91.5 403 ASP A O 1
ATOM 3100 N N . ILE A 1 404 ? -20.578 39.719 8.617 1 93.88 404 ILE A N 1
ATOM 3101 C CA . ILE A 1 404 ? -19.234 40.156 8.297 1 93.88 404 ILE A CA 1
ATOM 3102 C C . ILE A 1 404 ? -18.219 39.281 9.039 1 93.88 404 ILE A C 1
ATOM 3104 O O . ILE A 1 404 ? -17.188 38.906 8.469 1 93.88 404 ILE A O 1
ATOM 3108 N N . ALA A 1 405 ? -18.531 38.969 10.273 1 95.62 405 ALA A N 1
ATOM 3109 C CA . ALA A 1 405 ? -17.641 38.125 11.094 1 95.62 405 ALA A CA 1
ATOM 3110 C C . ALA A 1 405 ? -17.453 36.75 10.477 1 95.62 405 ALA A C 1
ATOM 3112 O O . ALA A 1 405 ? -16.328 36.25 10.453 1 95.62 405 ALA A O 1
ATOM 3113 N N . ARG A 1 406 ? -18.5 36.219 9.984 1 94.5 406 ARG A N 1
ATOM 3114 C CA . ARG A 1 406 ? -18.422 34.906 9.352 1 94.5 406 ARG A CA 1
ATOM 3115 C C . ARG A 1 406 ? -17.531 34.938 8.125 1 94.5 406 ARG A C 1
ATOM 3117 O O . ARG A 1 406 ? -16.734 34 7.891 1 94.5 406 ARG A O 1
ATOM 3124 N N . THR A 1 407 ? -17.656 35.938 7.348 1 94.19 407 THR A N 1
ATOM 3125 C CA . THR A 1 407 ? -16.828 36.094 6.156 1 94.19 407 THR A CA 1
ATOM 3126 C C . THR A 1 407 ? -15.367 36.25 6.539 1 94.19 407 THR A C 1
ATOM 3128 O O . THR A 1 407 ? -14.484 35.625 5.945 1 94.19 407 THR A O 1
ATOM 3131 N N . ILE A 1 408 ? -15.164 37.062 7.535 1 94.06 408 ILE A N 1
ATOM 3132 C CA . ILE A 1 408 ? -13.805 37.344 7.98 1 94.06 408 ILE A CA 1
ATOM 3133 C C . ILE A 1 408 ? -13.148 36.062 8.492 1 94.06 408 ILE A C 1
ATOM 3135 O O . ILE A 1 408 ? -12.016 35.75 8.125 1 94.06 408 ILE A O 1
ATOM 3139 N N . ILE A 1 409 ? -13.844 35.281 9.289 1 94.5 409 ILE A N 1
ATOM 3140 C CA . ILE A 1 409 ? -13.289 34.031 9.852 1 94.5 409 ILE A CA 1
ATOM 3141 C C . ILE A 1 409 ? -13.055 33.031 8.734 1 94.5 409 ILE A C 1
ATOM 3143 O O . ILE A 1 409 ? -12.055 32.312 8.742 1 94.5 409 ILE A O 1
ATOM 3147 N N . SER A 1 410 ? -13.969 33 7.809 1 94.44 410 SER A N 1
ATOM 3148 C CA . SER A 1 410 ? -13.797 32.094 6.672 1 94.44 410 SER A CA 1
ATOM 3149 C C . SER A 1 410 ? -12.555 32.469 5.863 1 94.44 410 SER A C 1
ATOM 3151 O O . SER A 1 410 ? -11.805 31.594 5.441 1 94.44 410 SER A O 1
ATOM 3153 N N . VAL A 1 411 ? -12.352 33.719 5.629 1 94.69 411 VAL A N 1
ATOM 3154 C CA . VAL A 1 411 ? -11.18 34.219 4.902 1 94.69 411 VAL A CA 1
ATOM 3155 C C . VAL A 1 411 ? -9.906 33.812 5.637 1 94.69 411 VAL A C 1
ATOM 3157 O O . VAL A 1 411 ? -8.93 33.375 5.012 1 94.69 411 VAL A O 1
ATOM 3160 N N . ILE A 1 412 ? -9.938 33.906 6.91 1 92.62 412 ILE A N 1
ATOM 3161 C CA . ILE A 1 412 ? -8.781 33.531 7.73 1 92.62 412 ILE A CA 1
ATOM 3162 C C . ILE A 1 412 ? -8.484 32.062 7.578 1 92.62 412 ILE A C 1
ATOM 3164 O O . ILE A 1 412 ? -7.348 31.672 7.312 1 92.62 412 ILE A O 1
ATOM 3168 N N . VAL A 1 413 ? -9.484 31.203 7.703 1 92.38 413 VAL A N 1
ATOM 3169 C CA . VAL A 1 413 ? -9.305 29.75 7.656 1 92.38 413 VAL A CA 1
ATOM 3170 C C . VAL A 1 413 ? -8.82 29.344 6.266 1 92.38 413 VAL A C 1
ATOM 3172 O O . VAL A 1 413 ? -7.914 28.516 6.141 1 92.38 413 VAL A O 1
ATOM 3175 N N . VAL A 1 414 ? -9.391 29.906 5.234 1 94.12 414 VAL A N 1
ATOM 3176 C CA . VAL A 1 414 ? -9.016 29.578 3.865 1 94.12 414 VAL A CA 1
ATOM 3177 C C . VAL A 1 414 ? -7.578 30 3.598 1 94.12 414 VAL A C 1
ATOM 3179 O O . VAL A 1 414 ? -6.812 29.281 2.959 1 94.12 414 VAL A O 1
ATOM 3182 N N . SER A 1 415 ? -7.234 31.172 4.047 1 92.56 415 SER A N 1
ATOM 3183 C CA . SER A 1 415 ? -5.891 31.688 3.822 1 92.56 415 SER A CA 1
ATOM 3184 C C . SER A 1 415 ? -4.84 30.812 4.496 1 92.56 415 SER A C 1
ATOM 3186 O O . SER A 1 415 ? -3.787 30.531 3.916 1 92.56 415 SER A O 1
ATOM 3188 N N . PHE A 1 416 ? -5.141 30.375 5.656 1 89.75 416 PHE A N 1
ATOM 3189 C CA . PHE A 1 416 ? -4.199 29.516 6.371 1 89.75 416 PHE A CA 1
ATOM 3190 C C . PHE A 1 416 ? -4.098 28.156 5.699 1 89.75 416 PHE A C 1
ATOM 3192 O O . PHE A 1 416 ? -3.004 27.609 5.57 1 89.75 416 PHE A O 1
ATOM 3199 N N . ALA A 1 417 ? -5.211 27.641 5.336 1 91.25 417 ALA A N 1
ATOM 3200 C CA . ALA A 1 417 ? -5.215 26.359 4.637 1 91.25 417 ALA A CA 1
ATOM 3201 C C . ALA A 1 417 ? -4.43 26.453 3.328 1 91.25 417 ALA A C 1
ATOM 3203 O O . ALA A 1 417 ? -3.709 25.516 2.969 1 91.25 417 ALA A O 1
ATOM 3204 N N . ALA A 1 418 ? -4.574 27.562 2.668 1 91.69 418 ALA A N 1
ATOM 3205 C CA . ALA A 1 418 ? -3.895 27.75 1.391 1 91.69 418 ALA A CA 1
ATOM 3206 C C . ALA A 1 418 ? -2.385 27.859 1.585 1 91.69 418 ALA A C 1
ATOM 3208 O O . ALA A 1 418 ? -1.61 27.391 0.749 1 91.69 418 ALA A O 1
ATOM 3209 N N . THR A 1 419 ? -2.004 28.516 2.631 1 87.88 419 THR A N 1
ATOM 3210 C CA . THR A 1 419 ? -0.579 28.625 2.928 1 87.88 419 THR A CA 1
ATOM 3211 C C . THR A 1 419 ? 0.023 27.234 3.172 1 87.88 419 THR A C 1
ATOM 3213 O O . THR A 1 419 ? 1.099 26.922 2.658 1 87.88 419 THR A O 1
ATOM 3216 N N . THR A 1 420 ? -0.608 26.484 3.975 1 88.31 420 THR A N 1
ATOM 3217 C CA . THR A 1 420 ? -0.131 25.125 4.242 1 88.31 420 THR A CA 1
ATOM 3218 C C . THR A 1 420 ? -0.113 24.297 2.959 1 88.31 420 THR A C 1
ATOM 3220 O O . THR A 1 420 ? 0.821 23.531 2.725 1 88.31 420 THR A O 1
ATOM 3223 N N . LEU A 1 421 ? -1.149 24.469 2.156 1 91.69 421 LEU A N 1
ATOM 3224 C CA . LEU A 1 421 ? -1.236 23.734 0.897 1 91.69 421 LEU A CA 1
ATOM 3225 C C . LEU A 1 421 ? -0.069 24.094 -0.019 1 91.69 421 LEU A C 1
ATOM 3227 O O . LEU A 1 421 ? 0.554 23.203 -0.607 1 91.69 421 LEU A O 1
ATOM 3231 N N . ASP A 1 422 ? 0.263 25.375 -0.083 1 89.94 422 ASP A N 1
ATOM 3232 C CA . ASP A 1 422 ? 1.382 25.828 -0.898 1 89.94 422 ASP A CA 1
ATOM 3233 C C . ASP A 1 422 ? 2.695 25.203 -0.433 1 89.94 422 ASP A C 1
ATOM 3235 O O . ASP A 1 422 ? 3.473 24.703 -1.248 1 89.94 422 ASP A O 1
ATOM 3239 N N . SER A 1 423 ? 2.852 25.328 0.824 1 85.88 423 SER A N 1
ATOM 3240 C CA . SER A 1 423 ? 4.078 24.781 1.396 1 85.88 423 SER A CA 1
ATOM 3241 C C . SER A 1 423 ? 4.16 23.266 1.207 1 85.88 423 SER A C 1
ATOM 3243 O O . SER A 1 423 ? 5.23 22.734 0.921 1 85.88 423 SER A O 1
ATOM 3245 N N . SER A 1 424 ? 3.074 22.656 1.363 1 91.19 424 SER A N 1
ATOM 3246 C CA . SER A 1 424 ? 3.033 21.203 1.274 1 91.19 424 SER A CA 1
ATOM 3247 C C . SER A 1 424 ? 3.33 20.719 -0.144 1 91.19 424 SER A C 1
ATOM 3249 O O . SER A 1 424 ? 4.051 19.734 -0.337 1 91.19 424 SER A O 1
ATOM 3251 N N . VAL A 1 425 ? 2.797 21.375 -1.175 1 92.75 425 VAL A N 1
ATOM 3252 C CA . VAL A 1 425 ? 3.031 20.984 -2.561 1 92.75 425 VAL A CA 1
ATOM 3253 C C . VAL A 1 425 ? 4.504 21.188 -2.91 1 92.75 425 VAL A C 1
ATOM 3255 O O . VAL A 1 425 ? 5.105 20.344 -3.6 1 92.75 425 VAL A O 1
ATOM 3258 N N . ARG A 1 426 ? 5.059 22.234 -2.441 1 85.62 426 ARG A N 1
ATOM 3259 C CA . ARG A 1 426 ? 6.48 22.484 -2.666 1 85.62 426 ARG A CA 1
ATOM 3260 C C . ARG A 1 426 ? 7.336 21.422 -1.993 1 85.62 426 ARG A C 1
ATOM 3262 O O . ARG A 1 426 ? 8.297 20.922 -2.584 1 85.62 426 ARG A O 1
ATOM 3269 N N . LEU A 1 427 ? 6.965 21.156 -0.781 1 85.56 427 LEU A N 1
ATOM 3270 C CA . LEU A 1 427 ? 7.684 20.109 -0.057 1 85.56 427 LEU A CA 1
ATOM 3271 C C . LEU A 1 427 ? 7.57 18.781 -0.775 1 85.56 427 LEU A C 1
ATOM 3273 O O . LEU A 1 427 ? 8.539 18.016 -0.822 1 85.56 427 LEU A O 1
ATOM 3277 N N . MET A 1 428 ? 6.387 18.516 -1.267 1 92 428 MET A N 1
ATOM 3278 C CA . MET A 1 428 ? 6.191 17.266 -1.991 1 92 428 MET A CA 1
ATOM 3279 C C . MET A 1 428 ? 7.086 17.203 -3.225 1 92 428 MET A C 1
ATOM 3281 O O . MET A 1 428 ? 7.664 16.156 -3.525 1 92 428 MET A O 1
ATOM 3285 N N . ARG A 1 429 ? 7.188 18.312 -3.918 1 90.12 429 ARG A N 1
ATOM 3286 C CA . ARG A 1 429 ? 8.078 18.375 -5.07 1 90.12 429 ARG A CA 1
ATOM 3287 C C . ARG A 1 429 ? 9.516 18.062 -4.668 1 90.12 429 ARG A C 1
ATOM 3289 O O . ARG A 1 429 ? 10.203 17.281 -5.348 1 90.12 429 ARG A O 1
ATOM 3296 N N . TYR A 1 430 ? 9.953 18.609 -3.578 1 83.38 430 TYR A N 1
ATOM 3297 C CA . TYR A 1 430 ? 11.312 18.375 -3.1 1 83.38 430 TYR A CA 1
ATOM 3298 C C . TYR A 1 430 ? 11.531 16.906 -2.758 1 83.38 430 TYR A C 1
ATOM 3300 O O . TYR A 1 430 ? 12.578 16.344 -3.068 1 83.38 430 TYR A O 1
ATOM 3308 N N . ILE A 1 431 ? 10.586 16.359 -2.109 1 87.38 431 ILE A N 1
ATOM 3309 C CA . ILE A 1 431 ? 10.695 14.961 -1.688 1 87.38 431 ILE A CA 1
ATOM 3310 C C . ILE A 1 431 ? 10.742 14.055 -2.914 1 87.38 431 ILE A C 1
ATOM 3312 O O . ILE A 1 431 ? 11.516 13.094 -2.955 1 87.38 431 ILE A O 1
ATOM 3316 N N . ILE A 1 432 ? 9.914 14.32 -3.934 1 90.56 432 ILE A N 1
ATOM 3317 C CA . ILE A 1 432 ? 9.898 13.555 -5.176 1 90.56 432 ILE A CA 1
ATOM 3318 C C . ILE A 1 432 ? 11.266 13.664 -5.855 1 90.56 432 ILE A C 1
ATOM 3320 O O . ILE A 1 432 ? 11.812 12.656 -6.312 1 90.56 432 ILE A O 1
ATOM 3324 N N . SER A 1 433 ? 11.828 14.852 -5.871 1 87.69 433 SER A N 1
ATOM 3325 C CA . SER A 1 433 ? 13.141 15.07 -6.457 1 87.69 433 SER A CA 1
ATOM 3326 C C . SER A 1 433 ? 14.219 14.297 -5.699 1 87.69 433 SER A C 1
ATOM 3328 O O . SER A 1 433 ? 15.125 13.727 -6.312 1 87.69 433 SER A O 1
ATOM 3330 N N . GLU A 1 434 ? 14.125 14.328 -4.379 1 85.44 434 GLU A N 1
ATOM 3331 C CA . GLU A 1 434 ? 15.102 13.617 -3.561 1 85.44 434 GLU A CA 1
ATOM 3332 C C . GLU A 1 434 ? 15.016 12.109 -3.791 1 85.44 434 GLU A C 1
ATOM 3334 O O . GLU A 1 434 ? 16.047 11.422 -3.824 1 85.44 434 GLU A O 1
ATOM 3339 N N . LEU A 1 435 ? 13.875 11.602 -3.883 1 86.06 435 LEU A N 1
ATOM 3340 C CA . LEU A 1 435 ? 13.688 10.188 -4.184 1 86.06 435 LEU A CA 1
ATOM 3341 C C . LEU A 1 435 ? 14.234 9.852 -5.566 1 86.06 435 LEU A C 1
ATOM 3343 O O . LEU A 1 435 ? 14.805 8.773 -5.773 1 86.06 435 LEU A O 1
ATOM 3347 N N . GLY A 1 436 ? 14.023 10.734 -6.504 1 86.38 436 GLY A N 1
ATOM 3348 C CA . GLY A 1 436 ? 14.586 10.555 -7.832 1 86.38 436 GLY A CA 1
ATOM 3349 C C . GLY A 1 436 ? 16.094 10.453 -7.832 1 86.38 436 GLY A C 1
ATOM 3350 O O . GLY A 1 436 ? 16.672 9.648 -8.57 1 86.38 436 GLY A O 1
ATOM 3351 N N . VAL A 1 437 ? 16.703 11.25 -7 1 84.31 437 VAL A N 1
ATOM 3352 C CA . VAL A 1 437 ? 18.156 11.219 -6.879 1 84.31 437 VAL A CA 1
ATOM 3353 C C . VAL A 1 437 ? 18.609 9.906 -6.242 1 84.31 437 VAL A C 1
ATOM 3355 O O . VAL A 1 437 ? 19.547 9.273 -6.711 1 84.31 437 VAL A O 1
ATOM 3358 N N . GLU A 1 438 ? 17.922 9.477 -5.199 1 81.44 438 GLU A N 1
ATOM 3359 C CA . GLU A 1 438 ? 18.266 8.258 -4.477 1 81.44 438 GLU A CA 1
ATOM 3360 C C . GLU A 1 438 ? 18.125 7.031 -5.367 1 81.44 438 GLU A C 1
ATOM 3362 O O . GLU A 1 438 ? 18.906 6.09 -5.266 1 81.44 438 GLU A O 1
ATOM 3367 N N . TYR A 1 439 ? 17.156 6.988 -6.262 1 78.75 439 TYR A N 1
ATOM 3368 C CA . TYR A 1 439 ? 16.891 5.832 -7.109 1 78.75 439 TYR A CA 1
ATOM 3369 C C . TYR A 1 439 ? 17.469 6.031 -8.5 1 78.75 439 TYR A C 1
ATOM 3371 O O . TYR A 1 439 ? 17.203 5.246 -9.414 1 78.75 439 TYR A O 1
ATOM 3379 N N . LYS A 1 440 ? 18.188 7.094 -8.711 1 80.19 440 LYS A N 1
ATOM 3380 C CA . LYS A 1 440 ? 18.906 7.418 -9.945 1 80.19 440 LYS A CA 1
ATOM 3381 C C . LYS A 1 440 ? 17.953 7.512 -11.125 1 80.19 440 LYS A C 1
ATOM 3383 O O . LYS A 1 440 ? 18.188 6.91 -12.18 1 80.19 440 LYS A O 1
ATOM 3388 N N . VAL A 1 441 ? 16.875 8.203 -10.898 1 82.31 441 VAL A N 1
ATOM 3389 C CA . VAL A 1 441 ? 15.922 8.531 -11.953 1 82.31 441 VAL A CA 1
ATOM 3390 C C . VAL A 1 441 ? 15.906 10.039 -12.188 1 82.31 441 VAL A C 1
ATOM 3392 O O . VAL A 1 441 ? 15.023 10.742 -11.688 1 82.31 441 VAL A O 1
ATOM 3395 N N . PRO A 1 442 ? 16.641 10.477 -13.07 1 85.12 442 PRO A N 1
ATOM 3396 C CA . PRO A 1 442 ? 16.828 11.922 -13.242 1 85.12 442 PRO A CA 1
ATOM 3397 C C . PRO A 1 442 ? 15.578 12.617 -13.773 1 85.12 442 PRO A C 1
ATOM 3399 O O . PRO A 1 442 ? 15.352 13.797 -13.5 1 85.12 442 PRO A O 1
ATOM 3402 N N . THR A 1 443 ? 14.75 11.938 -14.43 1 83.5 443 THR A N 1
ATOM 3403 C CA . THR A 1 443 ? 13.562 12.531 -15.023 1 83.5 443 THR A CA 1
ATOM 3404 C C . THR A 1 443 ? 12.633 13.086 -13.945 1 83.5 443 THR A C 1
ATOM 3406 O O . THR A 1 443 ? 12.023 14.141 -14.125 1 83.5 443 THR A O 1
ATOM 3409 N N . ILE A 1 444 ? 12.609 12.453 -12.859 1 89.12 444 ILE A N 1
ATOM 3410 C CA . ILE A 1 444 ? 11.656 12.859 -11.828 1 89.12 444 ILE A CA 1
ATOM 3411 C C . ILE A 1 444 ? 12.273 13.945 -10.953 1 89.12 444 ILE A C 1
ATOM 3413 O O . ILE A 1 444 ? 11.586 14.562 -10.133 1 89.12 444 ILE A O 1
ATOM 3417 N N . THR A 1 445 ? 13.547 14.281 -11.172 1 88.5 445 THR A N 1
ATOM 3418 C CA . THR A 1 445 ? 14.211 15.336 -10.422 1 88.5 445 THR A CA 1
ATOM 3419 C C . THR A 1 445 ? 13.922 16.703 -11.031 1 88.5 445 THR A C 1
ATOM 3421 O O . THR A 1 445 ? 14.148 17.734 -10.391 1 88.5 445 THR A O 1
ATOM 3424 N N . LYS A 1 446 ? 13.461 16.641 -12.234 1 91 446 LYS A N 1
ATOM 3425 C CA . LYS A 1 446 ? 13.141 17.891 -12.914 1 91 446 LYS A CA 1
ATOM 3426 C C . LYS A 1 446 ? 11.961 18.594 -12.258 1 91 446 LYS A C 1
ATOM 3428 O O . LYS A 1 446 ? 10.961 17.953 -11.914 1 91 446 LYS A O 1
ATOM 3433 N N . THR A 1 447 ? 11.992 19.875 -12.102 1 90.56 447 THR A N 1
ATOM 3434 C CA . THR A 1 447 ? 11.039 20.672 -11.352 1 90.56 447 THR A CA 1
ATOM 3435 C C . THR A 1 447 ? 9.625 20.5 -11.898 1 90.56 447 THR A C 1
ATOM 3437 O O . THR A 1 447 ? 8.695 20.234 -11.141 1 90.56 447 THR A O 1
ATOM 3440 N N . HIS A 1 448 ? 9.492 20.594 -13.156 1 92.44 448 HIS A N 1
ATOM 3441 C CA . HIS A 1 448 ? 8.156 20.562 -13.742 1 92.44 448 HIS A CA 1
ATOM 3442 C C . HIS A 1 448 ? 7.574 19.156 -13.703 1 92.44 448 HIS A C 1
ATOM 3444 O O . HIS A 1 448 ? 6.359 18.984 -13.578 1 92.44 448 HIS A O 1
ATOM 3450 N N . VAL A 1 449 ? 8.422 18.172 -13.82 1 91.69 449 VAL A N 1
ATOM 3451 C CA . VAL A 1 449 ? 7.941 16.797 -13.75 1 91.69 449 VAL A CA 1
ATOM 3452 C C . VAL A 1 449 ? 7.531 16.469 -12.32 1 91.69 449 VAL A C 1
ATOM 3454 O O . VAL A 1 449 ? 6.441 15.93 -12.086 1 91.69 449 VAL A O 1
ATOM 3457 N N . ALA A 1 450 ? 8.406 16.781 -11.422 1 92.56 450 ALA A N 1
ATOM 3458 C CA . ALA A 1 450 ? 8.117 16.531 -10.016 1 92.56 450 ALA A CA 1
ATOM 3459 C C . ALA A 1 450 ? 6.855 17.266 -9.57 1 92.56 450 ALA A C 1
ATOM 3461 O O . ALA A 1 450 ? 6.023 16.703 -8.852 1 92.56 450 ALA A O 1
ATOM 3462 N N . THR A 1 451 ? 6.695 18.469 -10.047 1 93.88 451 THR A N 1
ATOM 3463 C CA . THR A 1 451 ? 5.531 19.266 -9.688 1 93.88 451 THR A CA 1
ATOM 3464 C C . THR A 1 451 ? 4.262 18.672 -10.305 1 93.88 451 THR A C 1
ATOM 3466 O O . THR A 1 451 ? 3.211 18.641 -9.656 1 93.88 451 THR A O 1
ATOM 3469 N N . SER A 1 452 ? 4.363 18.297 -11.531 1 95.12 452 SER A N 1
ATOM 3470 C CA . SER A 1 452 ? 3.207 17.688 -12.188 1 95.12 452 SER A CA 1
ATOM 3471 C C . SER A 1 452 ? 2.746 16.438 -11.453 1 95.12 452 SER A C 1
ATOM 3473 O O . SER A 1 452 ? 1.546 16.219 -11.273 1 95.12 452 SER A O 1
ATOM 3475 N N . ILE A 1 453 ? 3.68 15.656 -11.047 1 93 453 ILE A N 1
ATOM 3476 C CA . ILE A 1 453 ? 3.354 14.445 -10.297 1 93 453 ILE A CA 1
ATOM 3477 C C . ILE A 1 453 ? 2.672 14.82 -8.984 1 93 453 ILE A C 1
ATOM 3479 O O . ILE A 1 453 ? 1.67 14.211 -8.602 1 93 453 ILE A O 1
ATOM 3483 N N . ALA A 1 454 ? 3.199 15.812 -8.344 1 93.75 454 ALA A N 1
ATOM 3484 C CA . ALA A 1 454 ? 2.664 16.25 -7.055 1 93.75 454 ALA A CA 1
ATOM 3485 C C . ALA A 1 454 ? 1.226 16.734 -7.195 1 93.75 454 ALA A C 1
ATOM 3487 O O . ALA A 1 454 ? 0.338 16.297 -6.461 1 93.75 454 ALA A O 1
ATOM 3488 N N . VAL A 1 455 ? 1.001 17.547 -8.164 1 95.69 455 VAL A N 1
ATOM 3489 C CA . VAL A 1 455 ? -0.291 18.203 -8.328 1 95.69 455 VAL A CA 1
ATOM 3490 C C . VAL A 1 455 ? -1.315 17.203 -8.867 1 95.69 455 VAL A C 1
ATOM 3492 O O . VAL A 1 455 ? -2.455 17.156 -8.398 1 95.69 455 VAL A O 1
ATOM 3495 N N . LEU A 1 456 ? -0.95 16.375 -9.812 1 93.5 456 LEU A N 1
ATOM 3496 C CA . LEU A 1 456 ? -1.876 15.43 -10.422 1 93.5 456 LEU A CA 1
ATOM 3497 C C . LEU A 1 456 ? -2.258 14.336 -9.43 1 93.5 456 LEU A C 1
ATOM 3499 O O . LEU A 1 456 ? -3.42 13.93 -9.375 1 93.5 456 LEU A O 1
ATOM 3503 N N . SER A 1 457 ? -1.276 13.867 -8.711 1 93.19 457 SER A N 1
ATOM 3504 C CA . SER A 1 457 ? -1.574 12.844 -7.719 1 93.19 457 SER A CA 1
ATOM 3505 C C . SER A 1 457 ? -2.455 13.391 -6.602 1 93.19 457 SER A C 1
ATOM 3507 O O . SER A 1 457 ? -3.354 12.703 -6.117 1 93.19 457 SER A O 1
ATOM 3509 N N . SER A 1 458 ? -2.236 14.633 -6.188 1 94.44 458 SER A N 1
ATOM 3510 C CA . SER A 1 458 ? -3.066 15.266 -5.168 1 94.44 458 SER A CA 1
ATOM 3511 C C . SER A 1 458 ? -4.492 15.469 -5.664 1 94.44 458 SER A C 1
ATOM 3513 O O . SER A 1 458 ? -5.453 15.219 -4.93 1 94.44 458 SER A O 1
ATOM 3515 N N . ALA A 1 459 ? -4.59 15.891 -6.918 1 93.12 459 ALA A N 1
ATOM 3516 C CA . ALA A 1 459 ? -5.91 16.078 -7.516 1 93.12 459 ALA A CA 1
ATOM 3517 C C . ALA A 1 459 ? -6.676 14.766 -7.598 1 93.12 459 ALA A C 1
ATOM 3519 O O . ALA A 1 459 ? -7.871 14.711 -7.297 1 93.12 459 ALA A O 1
ATOM 3520 N N . ALA A 1 460 ? -5.992 13.758 -7.965 1 88.62 460 ALA A N 1
ATOM 3521 C CA . ALA A 1 460 ? -6.617 12.438 -8.078 1 88.62 460 ALA A CA 1
ATOM 3522 C C . ALA A 1 460 ? -7.098 11.945 -6.715 1 88.62 460 ALA A C 1
ATOM 3524 O O . ALA A 1 460 ? -8.188 11.375 -6.605 1 88.62 460 ALA A O 1
ATOM 3525 N N . LEU A 1 461 ? -6.32 12.18 -5.766 1 88.19 461 LEU A N 1
ATOM 3526 C CA . LEU A 1 461 ? -6.637 11.688 -4.43 1 88.19 461 LEU A CA 1
ATOM 3527 C C . LEU A 1 461 ? -7.836 12.422 -3.846 1 88.19 461 LEU A C 1
ATOM 3529 O O . LEU A 1 461 ? -8.617 11.844 -3.084 1 88.19 461 LEU A O 1
ATOM 3533 N N . VAL A 1 462 ? -7.984 13.672 -4.18 1 89.44 462 VAL A N 1
ATOM 3534 C CA . VAL A 1 462 ? -9.086 14.453 -3.639 1 89.44 462 VAL A CA 1
ATOM 3535 C C . VAL A 1 462 ? -10.367 14.156 -4.422 1 89.44 462 VAL A C 1
ATOM 3537 O O . VAL A 1 462 ? -11.453 14.086 -3.844 1 89.44 462 VAL A O 1
ATOM 3540 N N . LEU A 1 463 ? -10.305 13.859 -5.711 1 85.25 463 LEU A N 1
ATOM 3541 C CA . LEU A 1 463 ? -11.469 13.805 -6.594 1 85.25 463 LEU A CA 1
ATOM 3542 C C . LEU A 1 463 ? -11.984 12.375 -6.715 1 85.25 463 LEU A C 1
ATOM 3544 O O . LEU A 1 463 ? -13.195 12.164 -6.859 1 85.25 463 LEU A O 1
ATOM 3548 N N . LEU A 1 464 ? -11.203 11.391 -6.605 1 71.38 464 LEU A N 1
ATOM 3549 C CA . LEU A 1 464 ? -11.57 10.055 -7.062 1 71.38 464 LEU A CA 1
ATOM 3550 C C . LEU A 1 464 ? -12.367 9.312 -5.992 1 71.38 464 LEU A C 1
ATOM 3552 O O . LEU A 1 464 ? -13.367 8.672 -6.297 1 71.38 464 LEU A O 1
ATOM 3556 N N . PRO A 1 465 ? -12 9.414 -4.812 1 69.25 465 PRO A N 1
ATOM 3557 C CA . PRO A 1 465 ? -12.75 8.625 -3.828 1 69.25 465 PRO A CA 1
ATOM 3558 C C . PRO A 1 465 ? -14.188 9.109 -3.654 1 69.25 465 PRO A C 1
ATOM 3560 O O . PRO A 1 465 ? -14.445 10.312 -3.682 1 69.25 465 PRO A O 1
ATOM 3563 N N . LYS A 1 466 ? -15.109 8.156 -3.658 1 67.06 466 LYS A N 1
ATOM 3564 C CA . LYS A 1 466 ? -16.516 8.477 -3.422 1 67.06 466 LYS A CA 1
ATOM 3565 C C . LYS A 1 466 ? -16.891 8.258 -1.958 1 67.06 466 LYS A C 1
ATOM 3567 O O . LYS A 1 466 ? -16.516 7.254 -1.356 1 67.06 466 LYS A O 1
ATOM 3572 N N . GLY A 1 467 ? -17.234 9.289 -1.319 1 62.31 467 GLY A N 1
ATOM 3573 C CA . GLY A 1 467 ? -17.641 9.219 0.071 1 62.31 467 GLY A CA 1
ATOM 3574 C C . GLY A 1 467 ? -19.125 9.5 0.262 1 62.31 467 GLY A C 1
ATOM 3575 O O . GLY A 1 467 ? -19.906 9.398 -0.684 1 62.31 467 GLY A O 1
ATOM 3576 N N . PRO A 1 468 ? -19.5 9.625 1.483 1 55.5 468 PRO A N 1
ATOM 3577 C CA . PRO A 1 468 ? -20.906 9.852 1.824 1 55.5 468 PRO A CA 1
ATOM 3578 C C . PRO A 1 468 ? -21.516 11.023 1.062 1 55.5 468 PRO A C 1
ATOM 3580 O O . PRO A 1 468 ? -22.719 11.031 0.787 1 55.5 468 PRO A O 1
ATOM 3583 N N . ASN A 1 469 ? -20.625 11.938 0.756 1 58.5 469 ASN A N 1
ATOM 3584 C CA . ASN A 1 469 ? -21.141 13.109 0.073 1 58.5 469 ASN A CA 1
ATOM 3585 C C . ASN A 1 469 ? -20.969 13.008 -1.439 1 58.5 469 ASN A C 1
ATOM 3587 O O . ASN A 1 469 ? -21.156 13.992 -2.158 1 58.5 469 ASN A O 1
ATOM 3591 N N . GLY A 1 470 ? -20.641 11.828 -1.782 1 62.59 470 GLY A N 1
ATOM 3592 C CA . GLY A 1 470 ? -20.562 11.609 -3.217 1 62.59 470 GLY A CA 1
ATOM 3593 C C . GLY A 1 470 ? -19.188 11.859 -3.787 1 62.59 470 GLY A C 1
ATOM 3594 O O . GLY A 1 470 ? -18.188 11.453 -3.195 1 62.59 470 GLY A O 1
ATOM 3595 N N . PHE A 1 471 ? -19.219 12.711 -4.82 1 70.62 471 PHE A N 1
ATOM 3596 C CA . PHE A 1 471 ? -18.031 12.984 -5.605 1 70.62 471 PHE A CA 1
ATOM 3597 C C . PHE A 1 471 ? -17.062 13.867 -4.828 1 70.62 471 PHE A C 1
ATOM 3599 O O . PHE A 1 471 ? -17.484 14.828 -4.176 1 70.62 471 PHE A O 1
ATOM 3606 N N . GLY A 1 472 ? -15.844 13.43 -4.793 1 74.38 472 GLY A N 1
ATOM 3607 C CA . GLY A 1 472 ? -14.812 14.289 -4.238 1 74.38 472 GLY A CA 1
ATOM 3608 C C . GLY A 1 472 ? -14.711 14.203 -2.729 1 74.38 472 GLY A C 1
ATOM 3609 O O . GLY A 1 472 ? -14.656 15.234 -2.047 1 74.38 472 GLY A O 1
ATOM 3610 N N . SER A 1 473 ? -14.766 13.062 -2.121 1 76.56 473 SER A N 1
ATOM 3611 C CA . SER A 1 473 ? -14.758 12.906 -0.671 1 76.56 473 SER A CA 1
ATOM 3612 C C . SER A 1 473 ? -13.398 12.453 -0.165 1 76.56 473 SER A C 1
ATOM 3614 O O . SER A 1 473 ? -13.25 12.078 1 1 76.56 473 SER A O 1
ATOM 3616 N N . GLY A 1 474 ? -12.453 12.547 -1.056 1 77.31 474 GLY A N 1
ATOM 3617 C CA . GLY A 1 474 ? -11.141 12.047 -0.681 1 77.31 474 GLY A CA 1
ATOM 3618 C C . GLY A 1 474 ? -10.57 12.742 0.538 1 77.31 474 GLY A C 1
ATOM 3619 O O . GLY A 1 474 ? -10.055 12.094 1.446 1 77.31 474 GLY A O 1
ATOM 3620 N N . GLY A 1 475 ? -10.695 14.047 0.575 1 77.12 475 GLY A N 1
ATOM 3621 C CA . GLY A 1 475 ? -10.172 14.797 1.705 1 77.12 475 GLY A CA 1
ATOM 3622 C C . GLY A 1 475 ? -10.844 14.438 3.02 1 77.12 475 GLY A C 1
ATOM 3623 O O . GLY A 1 475 ? -10.172 14.297 4.043 1 77.12 475 GLY A O 1
ATOM 3624 N N . TYR A 1 476 ? -12.07 14.219 2.959 1 74.81 476 TYR A N 1
ATOM 3625 C CA . TYR A 1 476 ? -12.844 13.859 4.141 1 74.81 476 TYR A CA 1
ATOM 3626 C C . TYR A 1 476 ? -12.461 12.477 4.641 1 74.81 476 TYR A C 1
ATOM 3628 O O . TYR A 1 476 ? -12.234 12.281 5.84 1 74.81 476 TYR A O 1
ATOM 3636 N N . ILE A 1 477 ? -12.297 11.602 3.742 1 79.56 477 ILE A N 1
ATOM 3637 C CA . ILE A 1 477 ? -12.047 10.211 4.078 1 79.56 477 ILE A CA 1
ATOM 3638 C C . ILE A 1 477 ? -10.625 10.055 4.617 1 79.56 477 ILE A C 1
ATOM 3640 O O . ILE A 1 477 ? -10.375 9.234 5.504 1 79.56 477 ILE A O 1
ATOM 3644 N N . LEU A 1 478 ? -9.742 10.945 4.227 1 84.19 478 LEU A N 1
ATOM 3645 C CA . LEU A 1 478 ? -8.328 10.758 4.52 1 84.19 478 LEU A CA 1
ATOM 3646 C C . LEU A 1 478 ? -7.938 11.484 5.801 1 84.19 478 LEU A C 1
ATOM 3648 O O . LEU A 1 478 ? -6.836 11.289 6.32 1 84.19 478 LEU A O 1
ATOM 3652 N N . TRP A 1 479 ? -8.797 12.211 6.359 1 81.5 479 TRP A N 1
ATOM 3653 C CA . TRP A 1 479 ? -8.477 13.047 7.516 1 81.5 479 TRP A CA 1
ATOM 3654 C C . TRP A 1 479 ? -7.906 12.203 8.648 1 81.5 479 TRP A C 1
ATOM 3656 O O . TRP A 1 479 ? -6.867 12.539 9.219 1 81.5 479 TRP A O 1
ATOM 3666 N N . PRO A 1 480 ? -8.555 11.086 8.992 1 82 480 PRO A N 1
ATOM 3667 C CA . PRO A 1 480 ? -7.996 10.289 10.086 1 82 480 PRO A CA 1
ATOM 3668 C C . PRO A 1 480 ? -6.602 9.758 9.773 1 82 480 PRO A C 1
ATOM 3670 O O . PRO A 1 480 ? -5.746 9.688 10.664 1 82 480 PRO A O 1
ATOM 3673 N N . LEU A 1 481 ? -6.43 9.414 8.547 1 88.06 481 LEU A N 1
ATOM 3674 C CA . LEU A 1 481 ? -5.125 8.906 8.148 1 88.06 481 LEU A CA 1
ATOM 3675 C C . LEU A 1 481 ? -4.082 10.016 8.141 1 88.06 481 LEU A C 1
ATOM 3677 O O . LEU A 1 481 ? -2.91 9.781 8.445 1 88.06 481 LEU A O 1
ATOM 3681 N N . PHE A 1 482 ? -4.535 11.195 7.836 1 89.94 482 PHE A N 1
ATOM 3682 C CA . PHE A 1 482 ? -3.666 12.367 7.902 1 89.94 482 PHE A CA 1
ATOM 3683 C C . PHE A 1 482 ? -3.137 12.57 9.312 1 89.94 482 PHE A C 1
ATOM 3685 O O . PHE A 1 482 ? -1.932 12.742 9.516 1 89.94 482 PHE A O 1
ATOM 3692 N N . GLY A 1 483 ? -3.984 12.492 10.258 1 91.31 483 GLY A N 1
ATOM 3693 C CA . GLY A 1 483 ? -3.576 12.68 11.641 1 91.31 483 GLY A CA 1
ATOM 3694 C C . GLY A 1 483 ? -2.576 11.641 12.117 1 91.31 483 GLY A C 1
ATOM 3695 O O . GLY A 1 483 ? -1.575 11.977 12.75 1 91.31 483 GLY A O 1
ATOM 3696 N N . THR A 1 484 ? -2.824 10.438 11.758 1 91.56 484 THR A N 1
ATOM 3697 C CA . THR A 1 484 ? -1.955 9.344 12.188 1 91.56 484 THR A CA 1
ATOM 3698 C C . THR A 1 484 ? -0.58 9.461 11.539 1 91.56 484 THR A C 1
ATOM 3700 O O . THR A 1 484 ? 0.443 9.266 12.195 1 91.56 484 THR A O 1
ATOM 3703 N N . THR A 1 485 ? -0.619 9.758 10.281 1 93 485 THR A N 1
ATOM 3704 C CA . THR A 1 485 ? 0.646 9.883 9.57 1 93 485 THR A CA 1
ATOM 3705 C C . THR A 1 485 ? 1.454 11.062 10.102 1 93 485 THR A C 1
ATOM 3707 O O . THR A 1 485 ? 2.676 10.977 10.234 1 93 485 THR A O 1
ATOM 3710 N N . ASN A 1 486 ? 0.746 12.133 10.352 1 94.5 486 ASN A N 1
ATOM 3711 C CA . ASN A 1 486 ? 1.391 13.312 10.914 1 94.5 486 ASN A CA 1
ATOM 3712 C C . ASN A 1 486 ? 2.016 13.016 12.273 1 94.5 486 ASN A C 1
ATOM 3714 O O . ASN A 1 486 ? 3.133 13.453 12.562 1 94.5 486 ASN A O 1
ATOM 3718 N N . GLN A 1 487 ? 1.311 12.266 13.086 1 95.38 487 GLN A N 1
ATOM 3719 C CA . GLN A 1 487 ? 1.814 11.922 14.414 1 95.38 487 GLN A CA 1
ATOM 3720 C C . GLN A 1 487 ? 3.006 10.969 14.312 1 95.38 487 GLN A C 1
ATOM 3722 O O . GLN A 1 487 ? 3.934 11.047 15.125 1 95.38 487 GLN A O 1
ATOM 3727 N N . LEU A 1 488 ? 2.998 10.125 13.383 1 93.12 488 LEU A N 1
ATOM 3728 C CA . LEU A 1 488 ? 4.137 9.234 13.172 1 93.12 488 LEU A CA 1
ATOM 3729 C C . LEU A 1 488 ? 5.375 10.023 12.766 1 93.12 488 LEU A C 1
ATOM 3731 O O . LEU A 1 488 ? 6.48 9.734 13.227 1 93.12 488 LEU A O 1
ATOM 3735 N N . LEU A 1 489 ? 5.16 11 11.914 1 93.44 489 LEU A N 1
ATOM 3736 C CA . LEU A 1 489 ? 6.277 11.844 11.508 1 93.44 489 LEU A CA 1
ATOM 3737 C C . LEU A 1 489 ? 6.832 12.625 12.695 1 93.44 489 LEU A C 1
ATOM 3739 O O . LEU A 1 489 ? 8.047 12.82 12.797 1 93.44 489 LEU A O 1
ATOM 3743 N N . ALA A 1 490 ? 5.91 13.047 13.508 1 96.56 490 ALA A N 1
ATOM 3744 C CA . ALA A 1 490 ? 6.363 13.711 14.727 1 96.56 490 ALA A CA 1
ATOM 3745 C C . ALA A 1 490 ? 7.207 12.766 15.586 1 96.56 490 ALA A C 1
ATOM 3747 O O . ALA A 1 490 ? 8.219 13.18 16.156 1 96.56 490 ALA A O 1
ATOM 3748 N N . GLY A 1 491 ? 6.773 11.555 15.656 1 94.81 491 GLY A N 1
ATOM 3749 C CA . GLY A 1 491 ? 7.539 10.555 16.375 1 94.81 491 GLY A CA 1
ATOM 3750 C C . GLY A 1 491 ? 8.93 10.344 15.812 1 94.81 491 GLY A C 1
ATOM 3751 O O . GLY A 1 491 ? 9.898 10.203 16.562 1 94.81 491 GLY A O 1
ATOM 3752 N N . ILE A 1 492 ? 9.055 10.383 14.555 1 92.12 492 ILE A N 1
ATOM 3753 C CA . ILE A 1 492 ? 10.344 10.219 13.883 1 92.12 492 ILE A CA 1
ATOM 3754 C C . ILE A 1 492 ? 11.25 11.398 14.211 1 92.12 492 ILE A C 1
ATOM 3756 O O . ILE A 1 492 ? 12.43 11.211 14.523 1 92.12 492 ILE A O 1
ATOM 3760 N N . SER A 1 493 ? 10.703 12.547 14.062 1 96 493 SER A N 1
ATOM 3761 C CA . SER A 1 493 ? 11.492 13.727 14.375 1 96 493 SER A CA 1
ATOM 3762 C C . SER A 1 493 ? 11.992 13.703 15.82 1 96 493 SER A C 1
ATOM 3764 O O . SER A 1 493 ? 13.148 14.016 16.094 1 96 493 SER A O 1
ATOM 3766 N N . LEU A 1 494 ? 11.102 13.328 16.688 1 97.38 494 LEU A N 1
ATOM 3767 C CA . LEU A 1 494 ? 11.492 13.242 18.078 1 97.38 494 LEU A CA 1
ATOM 3768 C C . LEU A 1 494 ? 12.539 12.148 18.281 1 97.38 494 LEU A C 1
ATOM 3770 O O . LEU A 1 494 ? 13.43 12.289 19.141 1 97.38 494 LEU A O 1
ATOM 3774 N N . LEU A 1 495 ? 12.438 11.078 17.578 1 95.62 495 LEU A N 1
ATOM 3775 C CA . LEU A 1 495 ? 13.445 10.023 17.625 1 95.62 495 LEU A CA 1
ATOM 3776 C C . LEU A 1 495 ? 14.812 10.555 17.203 1 95.62 495 LEU A C 1
ATOM 3778 O O . LEU A 1 495 ? 15.812 10.281 17.859 1 95.62 495 LEU A O 1
ATOM 3782 N N . LEU A 1 496 ? 14.883 11.32 16.141 1 96.06 496 LEU A N 1
ATOM 3783 C CA . LEU A 1 496 ? 16.141 11.875 15.648 1 96.06 496 LEU A CA 1
ATOM 3784 C C . LEU A 1 496 ? 16.75 12.805 16.688 1 96.06 496 LEU A C 1
ATOM 3786 O O . LEU A 1 496 ? 17.969 12.758 16.938 1 96.06 496 LEU A O 1
ATOM 3790 N N . ILE A 1 497 ? 15.93 13.633 17.312 1 97.75 497 ILE A N 1
ATOM 3791 C CA . ILE A 1 497 ? 16.422 14.547 18.344 1 97.75 497 ILE A CA 1
ATOM 3792 C C . ILE A 1 497 ? 16.922 13.75 19.531 1 97.75 497 ILE A C 1
ATOM 3794 O O . ILE A 1 497 ? 17.969 14.062 20.109 1 97.75 497 ILE A O 1
ATOM 3798 N N . SER A 1 498 ? 16.141 12.719 19.891 1 97.19 498 SER A N 1
ATOM 3799 C CA . SER A 1 498 ? 16.531 11.898 21.031 1 97.19 498 SER A CA 1
ATOM 3800 C C . SER A 1 498 ? 17.859 11.195 20.781 1 97.19 498 SER A C 1
ATOM 3802 O O . SER A 1 498 ? 18.719 11.141 21.672 1 97.19 498 SER A O 1
ATOM 3804 N N . VAL A 1 499 ? 18 10.641 19.625 1 95.62 499 VAL A N 1
ATOM 3805 C CA . VAL A 1 499 ? 19.25 9.977 19.266 1 95.62 499 VAL A CA 1
ATOM 3806 C C . VAL A 1 499 ? 20.406 10.984 19.281 1 95.62 499 VAL A C 1
ATOM 3808 O O . VAL A 1 499 ? 21.484 10.688 19.781 1 95.62 499 VAL A O 1
ATOM 3811 N N . TRP A 1 500 ? 20.203 12.156 18.75 1 96.19 500 TRP A N 1
ATOM 3812 C CA . TRP A 1 500 ? 21.203 13.219 18.719 1 96.19 500 TRP A CA 1
ATOM 3813 C C . TRP A 1 500 ? 21.594 13.617 20.141 1 96.19 500 TRP A C 1
ATOM 3815 O O . TRP A 1 500 ? 22.781 13.734 20.453 1 96.19 500 TRP A O 1
ATOM 3825 N N . LEU A 1 501 ? 20.672 13.82 21.016 1 96.94 501 LEU A N 1
ATOM 3826 C CA . LEU A 1 501 ? 20.938 14.203 22.406 1 96.94 501 LEU A CA 1
ATOM 3827 C C . LEU A 1 501 ? 21.672 13.086 23.141 1 96.94 501 LEU A C 1
ATOM 3829 O O . LEU A 1 501 ? 22.625 13.352 23.875 1 96.94 501 LEU A O 1
ATOM 3833 N N . LYS A 1 502 ? 21.234 11.906 22.922 1 95.38 502 LYS A N 1
ATOM 3834 C CA . LYS A 1 502 ? 21.891 10.766 23.562 1 95.38 502 LYS A CA 1
ATOM 3835 C C . LYS A 1 502 ? 23.359 10.664 23.156 1 95.38 502 LYS A C 1
ATOM 3837 O O . LYS A 1 502 ? 24.219 10.43 24 1 95.38 502 LYS A O 1
ATOM 3842 N N . ARG A 1 503 ? 23.594 10.906 21.953 1 93.25 503 ARG A N 1
ATOM 3843 C CA . ARG A 1 503 ? 24.953 10.828 21.438 1 93.25 503 ARG A CA 1
ATOM 3844 C C . ARG A 1 503 ? 25.812 11.945 22.016 1 93.25 503 ARG A C 1
ATOM 3846 O O . ARG A 1 503 ? 27.031 11.789 22.156 1 93.25 503 ARG A O 1
ATOM 3853 N N . GLN A 1 504 ? 25.25 13.031 22.406 1 93.94 504 GLN A N 1
ATOM 3854 C CA . GLN A 1 504 ? 25.969 14.156 22.984 1 93.94 504 GLN A CA 1
ATOM 3855 C C . GLN A 1 504 ? 26.078 14.008 24.5 1 93.94 504 GLN A C 1
ATOM 3857 O O . GLN A 1 504 ? 26.656 14.867 25.172 1 93.94 504 GLN A O 1
ATOM 3862 N N . GLY A 1 505 ? 25.5 12.945 25.016 1 93.38 505 GLY A N 1
ATOM 3863 C CA . GLY A 1 505 ? 25.547 12.711 26.453 1 93.38 505 GLY A CA 1
ATOM 3864 C C . GLY A 1 505 ? 24.609 13.602 27.234 1 93.38 505 GLY A C 1
ATOM 3865 O O . GLY A 1 505 ? 24.844 13.883 28.406 1 93.38 505 GLY A O 1
ATOM 3866 N N . ARG A 1 506 ? 23.625 14.117 26.594 1 95.94 506 ARG A N 1
ATOM 3867 C CA . ARG A 1 506 ? 22.672 15.016 27.234 1 95.94 506 ARG A CA 1
ATOM 3868 C C . ARG A 1 506 ? 21.375 14.273 27.578 1 95.94 506 ARG A C 1
ATOM 3870 O O . ARG A 1 506 ? 21.141 13.172 27.078 1 95.94 506 ARG A O 1
ATOM 3877 N N . ASN A 1 507 ? 20.625 14.875 28.453 1 96 507 ASN A N 1
ATOM 3878 C CA . ASN A 1 507 ? 19.344 14.297 28.828 1 96 507 ASN A CA 1
ATOM 3879 C C . ASN A 1 507 ? 18.344 14.328 27.672 1 96 507 ASN A C 1
ATOM 3881 O O . ASN A 1 507 ? 17.984 15.406 27.188 1 96 507 ASN A O 1
ATOM 3885 N N . TYR A 1 508 ? 17.906 13.195 27.219 1 96.69 508 TYR A N 1
ATOM 3886 C CA . TYR A 1 508 ? 17 13.148 26.078 1 96.69 508 TYR A CA 1
ATOM 3887 C C . TYR A 1 508 ? 15.578 12.805 26.516 1 96.69 508 TYR A C 1
ATOM 3889 O O . TYR A 1 508 ? 14.711 12.547 25.672 1 96.69 508 TYR A O 1
ATOM 3897 N N . LEU A 1 509 ? 15.211 12.789 27.781 1 97 509 LEU A N 1
ATOM 3898 C CA . LEU A 1 509 ? 13.898 12.414 28.297 1 97 509 LEU A CA 1
ATOM 3899 C C . LEU A 1 509 ? 12.828 13.398 27.828 1 97 509 LEU A C 1
ATOM 3901 O O . LEU A 1 509 ? 11.68 13.008 27.625 1 97 509 LEU A O 1
ATOM 3905 N N . VAL A 1 510 ? 13.242 14.672 27.656 1 96.88 510 VAL A N 1
ATOM 3906 C CA . VAL A 1 510 ? 12.312 15.734 27.266 1 96.88 510 VAL A CA 1
ATOM 3907 C C . VAL A 1 510 ? 11.727 15.422 25.891 1 96.88 510 VAL A C 1
ATOM 3909 O O . VAL A 1 510 ? 10.562 15.734 25.609 1 96.88 510 VAL A O 1
ATOM 3912 N N . THR A 1 511 ? 12.484 14.719 25 1 97.62 511 THR A N 1
ATOM 3913 C CA . THR A 1 511 ? 12.008 14.352 23.672 1 97.62 511 THR A CA 1
ATOM 3914 C C . THR A 1 511 ? 11.555 12.891 23.641 1 97.62 511 THR A C 1
ATOM 3916 O O . THR A 1 511 ? 10.648 12.531 22.891 1 97.62 511 THR A O 1
ATOM 3919 N N . PHE A 1 512 ? 12.094 12.086 24.484 1 97.12 512 PHE A N 1
ATOM 3920 C CA . PHE A 1 512 ? 11.828 10.656 24.516 1 97.12 512 PHE A CA 1
ATOM 3921 C C . PHE A 1 512 ? 10.43 10.375 25.047 1 97.12 512 PHE A C 1
ATOM 3923 O O . PHE A 1 512 ? 9.711 9.523 24.5 1 97.12 512 PHE A O 1
ATOM 3930 N N . ILE A 1 513 ? 10.016 11.047 26.062 1 97.56 513 ILE A N 1
ATOM 3931 C CA . ILE A 1 513 ? 8.734 10.781 26.719 1 97.56 513 ILE A CA 1
ATOM 3932 C C . ILE A 1 513 ? 7.598 11.102 25.75 1 97.56 513 ILE A C 1
ATOM 3934 O O . ILE A 1 513 ? 6.723 10.266 25.516 1 97.56 513 ILE A O 1
ATOM 3938 N N . PRO A 1 514 ?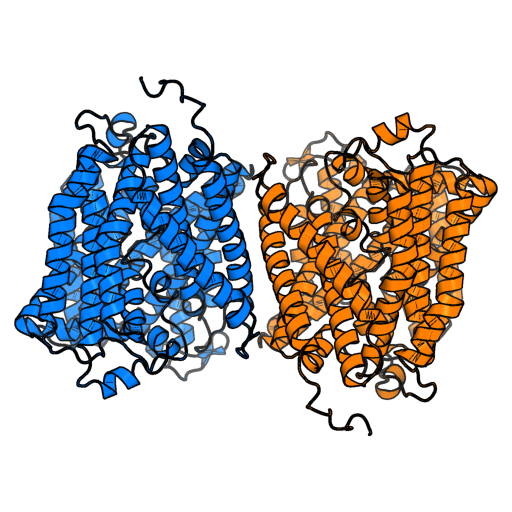 7.582 12.297 25.172 1 97.31 514 PRO A N 1
ATOM 3939 C CA . PRO A 1 514 ? 6.516 12.539 24.203 1 97.31 514 PRO A CA 1
ATOM 3940 C C . PRO A 1 514 ? 6.602 11.625 22.984 1 97.31 514 PRO A C 1
ATOM 3942 O O . PRO A 1 514 ? 5.574 11.266 22.406 1 97.31 514 PRO A O 1
ATOM 3945 N N . MET A 1 515 ? 7.762 11.219 22.594 1 97.19 515 MET A N 1
ATOM 3946 C CA . MET A 1 515 ? 7.926 10.297 21.484 1 97.19 515 MET A CA 1
ATOM 3947 C C . MET A 1 515 ? 7.223 8.969 21.766 1 97.19 515 MET A C 1
ATOM 3949 O O . MET A 1 515 ? 6.441 8.492 20.938 1 97.19 515 MET A O 1
ATOM 3953 N N . VAL A 1 516 ? 7.516 8.383 22.922 1 96.94 516 VAL A N 1
ATOM 3954 C CA . VAL A 1 516 ? 6.953 7.094 23.297 1 96.94 516 VAL A CA 1
ATOM 3955 C C . VAL A 1 516 ? 5.434 7.203 23.391 1 96.94 516 VAL A C 1
ATOM 3957 O O . VAL A 1 516 ? 4.707 6.324 22.922 1 96.94 516 VAL A O 1
ATOM 3960 N N . PHE A 1 517 ? 5.004 8.289 24.047 1 96.69 517 PHE A N 1
ATOM 3961 C CA . PHE A 1 517 ? 3.568 8.516 24.188 1 96.69 517 PHE A CA 1
ATOM 3962 C C . PHE A 1 517 ? 2.898 8.555 22.812 1 96.69 517 PHE A C 1
ATOM 3964 O O . PHE A 1 517 ? 1.902 7.867 22.578 1 96.69 517 PHE A O 1
ATOM 3971 N N . LEU A 1 518 ? 3.445 9.297 21.922 1 95.75 518 LEU A N 1
ATOM 3972 C CA . LEU A 1 518 ? 2.865 9.484 20.609 1 95.75 518 LEU A CA 1
ATOM 3973 C C . LEU A 1 518 ? 2.881 8.18 19.812 1 95.75 518 LEU A C 1
ATOM 3975 O O . LEU A 1 518 ? 1.895 7.836 19.156 1 95.75 518 LEU A O 1
ATOM 3979 N N . LEU A 1 519 ? 4.008 7.492 19.844 1 95.5 519 LEU A N 1
ATOM 3980 C CA . LEU A 1 519 ? 4.133 6.266 19.062 1 95.5 519 LEU A CA 1
ATOM 3981 C C . LEU A 1 519 ? 3.176 5.195 19.578 1 95.5 519 LEU A C 1
ATOM 3983 O O . LEU A 1 519 ? 2.58 4.457 18.797 1 95.5 519 LEU A O 1
ATOM 3987 N N . VAL A 1 520 ? 3.002 5.133 20.875 1 95.69 520 VAL A N 1
ATOM 3988 C CA . VAL A 1 520 ? 2.104 4.145 21.469 1 95.69 520 VAL A CA 1
ATOM 3989 C C . VAL A 1 520 ? 0.658 4.477 21.109 1 95.69 520 VAL A C 1
ATOM 3991 O O . VAL A 1 520 ? -0.09 3.605 20.656 1 95.69 520 VAL A O 1
ATOM 3994 N N . MET A 1 521 ? 0.268 5.727 21.312 1 95.38 521 MET A N 1
ATOM 3995 C CA . MET A 1 521 ? -1.106 6.129 21.031 1 95.38 521 MET A CA 1
ATOM 3996 C C . MET A 1 521 ? -1.421 5.98 19.547 1 95.38 521 MET A C 1
ATOM 3998 O O . MET A 1 521 ? -2.506 5.523 19.172 1 95.38 521 MET A O 1
ATOM 4002 N N . THR A 1 522 ? -0.513 6.34 18.703 1 94.56 522 THR A N 1
ATOM 4003 C CA . THR A 1 522 ? -0.72 6.293 17.25 1 94.56 522 THR A CA 1
ATOM 4004 C C . THR A 1 522 ? -0.809 4.848 16.766 1 94.56 522 THR A C 1
ATOM 4006 O O . THR A 1 522 ? -1.695 4.504 15.984 1 94.56 522 THR A O 1
ATOM 4009 N N . THR A 1 523 ? 0.104 3.979 17.219 1 94.75 523 THR A N 1
ATOM 4010 C CA . THR A 1 523 ? 0.091 2.576 16.812 1 94.75 523 THR A CA 1
ATOM 4011 C C . THR A 1 523 ? -1.176 1.883 17.312 1 94.75 523 THR A C 1
ATOM 4013 O O . THR A 1 523 ? -1.779 1.091 16.578 1 94.75 523 THR A O 1
ATOM 4016 N N . TRP A 1 524 ? -1.508 2.225 18.547 1 94.75 524 TRP A N 1
ATOM 4017 C CA . TRP A 1 524 ? -2.734 1.674 19.109 1 94.75 524 TRP A CA 1
ATOM 4018 C C . TRP A 1 524 ? -3.947 2.076 18.281 1 94.75 524 TRP A C 1
ATOM 4020 O O . TRP A 1 524 ? -4.781 1.233 17.938 1 94.75 524 TRP A O 1
ATOM 4030 N N . ALA A 1 525 ? -4.066 3.285 17.969 1 93.25 525 ALA A N 1
ATOM 4031 C CA . ALA A 1 525 ? -5.172 3.781 17.156 1 93.25 525 ALA A CA 1
ATOM 4032 C C . ALA A 1 525 ? -5.184 3.117 15.781 1 93.25 525 ALA A C 1
ATOM 4034 O O . ALA A 1 525 ? -6.246 2.762 15.266 1 93.25 525 ALA A O 1
ATOM 4035 N N . MET A 1 526 ? -4.07 2.916 15.18 1 93.19 526 MET A N 1
ATOM 4036 C CA . MET A 1 526 ? -3.961 2.332 13.844 1 93.19 526 MET A CA 1
ATOM 4037 C C . MET A 1 526 ? -4.391 0.869 13.852 1 93.19 526 MET A C 1
ATOM 4039 O O . MET A 1 526 ? -5.047 0.405 12.922 1 93.19 526 MET A O 1
ATOM 4043 N N . ILE A 1 527 ? -3.973 0.157 14.852 1 92.75 527 ILE A N 1
ATOM 4044 C CA . ILE A 1 527 ? -4.371 -1.242 14.953 1 92.75 527 ILE A CA 1
ATOM 4045 C C . ILE A 1 527 ? -5.895 -1.34 15.031 1 92.75 527 ILE A C 1
ATOM 4047 O O . ILE A 1 527 ? -6.508 -2.141 14.328 1 92.75 527 ILE A O 1
ATOM 4051 N N . GLN A 1 528 ? -6.5 -0.468 15.836 1 90.38 528 GLN A N 1
ATOM 4052 C CA . GLN A 1 528 ? -7.953 -0.467 15.984 1 90.38 528 GLN A CA 1
ATOM 4053 C C . GLN A 1 528 ? -8.641 -0.094 14.68 1 90.38 528 GLN A C 1
ATOM 4055 O O . GLN A 1 528 ? -9.617 -0.736 14.273 1 90.38 528 GLN A O 1
ATOM 4060 N N . GLN A 1 529 ? -8.141 0.905 14.047 1 90.25 529 GLN A N 1
ATOM 4061 C CA . GLN A 1 529 ? -8.797 1.413 12.844 1 90.25 529 GLN A CA 1
ATOM 4062 C C . GLN A 1 529 ? -8.602 0.461 11.664 1 90.25 529 GLN A C 1
ATOM 4064 O O . GLN A 1 529 ? -9.562 0.142 10.961 1 90.25 529 GLN A O 1
ATOM 4069 N N . VAL A 1 530 ? -7.453 -0.066 11.453 1 90.88 530 VAL A N 1
ATOM 4070 C CA . VAL A 1 530 ? -7.129 -0.882 10.281 1 90.88 530 VAL A CA 1
ATOM 4071 C C . VAL A 1 530 ? -7.824 -2.236 10.391 1 90.88 530 VAL A C 1
ATOM 4073 O O . VAL A 1 530 ? -8.477 -2.684 9.445 1 90.88 530 VAL A O 1
ATOM 4076 N N . PHE A 1 531 ? -7.773 -2.902 11.523 1 88.62 531 PHE A N 1
ATOM 4077 C CA . PHE A 1 531 ? -8.25 -4.277 11.625 1 88.62 531 PHE A CA 1
ATOM 4078 C C . PHE A 1 531 ? -9.734 -4.309 11.984 1 88.62 531 PHE A C 1
ATOM 4080 O O . PHE A 1 531 ? -10.445 -5.234 11.594 1 88.62 531 PHE A O 1
ATOM 4087 N N . PHE A 1 532 ? -10.242 -3.285 12.641 1 84.56 532 PHE A N 1
ATOM 4088 C CA . PHE A 1 532 ? -11.602 -3.426 13.156 1 84.56 532 PHE A CA 1
ATOM 4089 C C . PHE A 1 532 ? -12.547 -2.432 12.484 1 84.56 532 PHE A C 1
ATOM 4091 O O . PHE A 1 532 ? -13.75 -2.68 12.391 1 84.56 532 PHE A O 1
ATOM 4098 N N . GLU A 1 533 ? -12.07 -1.342 12.047 1 86.5 533 GLU A N 1
ATOM 4099 C CA . GLU A 1 533 ? -12.953 -0.345 11.453 1 86.5 533 GLU A CA 1
ATOM 4100 C C . GLU A 1 533 ? -12.867 -0.378 9.93 1 86.5 533 GLU A C 1
ATOM 4102 O O . GLU A 1 533 ? -13.859 -0.674 9.25 1 86.5 533 GLU A O 1
ATOM 4107 N N . TRP A 1 534 ? -11.758 -0.274 9.398 1 85.81 534 TRP A N 1
ATOM 4108 C CA . TRP A 1 534 ? -11.617 -0.091 7.957 1 85.81 534 TRP A CA 1
ATOM 4109 C C . TRP A 1 534 ? -11.688 -1.429 7.227 1 85.81 534 TRP A C 1
ATOM 4111 O O . TRP A 1 534 ? -11.984 -1.476 6.031 1 85.81 534 TRP A O 1
ATOM 4121 N N . SER A 1 535 ? -11.367 -2.533 7.914 1 84.75 535 SER A N 1
ATOM 4122 C CA . SER A 1 535 ? -11.508 -3.863 7.332 1 84.75 535 SER A CA 1
ATOM 4123 C C . SER A 1 535 ? -12.953 -4.344 7.379 1 84.75 535 SER A C 1
ATOM 4125 O O . SER A 1 535 ? -13.336 -5.254 6.637 1 84.75 535 SER A O 1
ATOM 4127 N N . GLY A 1 536 ? -13.797 -3.832 8.297 1 76.88 536 GLY A N 1
ATOM 4128 C CA . GLY A 1 536 ? -15.195 -4.215 8.438 1 76.88 536 GLY A CA 1
ATOM 4129 C C . GLY A 1 536 ? -15.398 -5.402 9.359 1 76.88 536 GLY A C 1
ATOM 4130 O O . GLY A 1 536 ? -16.5 -5.957 9.43 1 76.88 536 GLY A O 1
ATOM 4131 N N . LEU A 1 537 ? -14.414 -5.812 10.039 1 74.94 537 LEU A N 1
ATOM 4132 C CA . LEU A 1 537 ? -14.523 -6.957 10.938 1 74.94 537 LEU A CA 1
ATOM 4133 C C . LEU A 1 537 ? -15.539 -6.684 12.047 1 74.94 537 LEU A C 1
ATOM 4135 O O . LEU A 1 537 ? -16.125 -7.613 12.602 1 74.94 537 LEU A O 1
ATOM 4139 N N . GLN A 1 538 ? -15.812 -5.359 12.367 1 68.94 538 GLN A N 1
ATOM 4140 C CA . GLN A 1 538 ? -16.766 -5.008 13.414 1 68.94 538 GLN A CA 1
ATOM 4141 C C . GLN A 1 538 ? -18.125 -4.672 12.82 1 68.94 538 GLN A C 1
ATOM 4143 O O . GLN A 1 538 ? -18.969 -4.043 13.477 1 68.94 538 GLN A O 1
ATOM 4148 N N . GLY A 1 539 ? -18.312 -5.07 11.609 1 71.06 539 GLY A N 1
ATOM 4149 C CA . GLY A 1 539 ? -19.641 -4.875 11.039 1 71.06 539 GLY A CA 1
ATOM 4150 C C . GLY A 1 539 ? -19.766 -3.596 10.234 1 71.06 539 GLY A C 1
ATOM 4151 O O . GLY A 1 539 ? -20.828 -3.293 9.695 1 71.06 539 GLY A O 1
ATOM 4152 N N . THR A 1 540 ? -18.719 -2.854 10.242 1 72.81 540 THR A N 1
ATOM 4153 C CA . THR A 1 540 ? -18.75 -1.642 9.43 1 72.81 540 THR A CA 1
ATOM 4154 C C . THR A 1 540 ? -18.375 -1.952 7.98 1 72.81 540 THR A C 1
ATOM 4156 O O . THR A 1 540 ? -17.875 -3.037 7.68 1 72.81 540 THR A O 1
ATOM 4159 N N . ASN A 1 541 ? -18.781 -1.048 7.121 1 79.38 541 ASN A N 1
ATOM 4160 C CA . ASN A 1 541 ? -18.422 -1.232 5.723 1 79.38 541 ASN A CA 1
ATOM 4161 C C . ASN A 1 541 ? -16.922 -1.063 5.504 1 79.38 541 ASN A C 1
ATOM 4163 O O . ASN A 1 541 ? -16.328 -0.101 5.988 1 79.38 541 ASN A O 1
ATOM 4167 N N . ALA A 1 542 ? -16.422 -2.016 4.871 1 79.38 542 ALA A N 1
ATOM 4168 C CA . ALA A 1 542 ? -15 -1.954 4.57 1 79.38 542 ALA A CA 1
ATOM 4169 C C . ALA A 1 542 ? -14.68 -0.788 3.635 1 79.38 542 ALA A C 1
ATOM 4171 O O . ALA A 1 542 ? -15.453 -0.499 2.715 1 79.38 542 ALA A O 1
ATOM 4172 N N . ASN A 1 543 ? -13.672 -0.049 3.965 1 83.81 543 ASN A N 1
ATOM 4173 C CA . ASN A 1 543 ? -13.117 0.986 3.1 1 83.81 543 ASN A CA 1
ATOM 4174 C C . ASN A 1 543 ? -11.742 0.595 2.57 1 83.81 543 ASN A C 1
ATOM 4176 O O . ASN A 1 543 ? -10.734 0.731 3.275 1 83.81 543 ASN A O 1
ATOM 4180 N N . LEU A 1 544 ? -11.656 0.204 1.298 1 81.75 544 LEU A N 1
ATOM 4181 C CA . LEU A 1 544 ? -10.438 -0.355 0.727 1 81.75 544 LEU A CA 1
ATOM 4182 C C . LEU A 1 544 ? -9.32 0.686 0.703 1 81.75 544 LEU A C 1
ATOM 4184 O O . LEU A 1 544 ? -8.156 0.362 0.955 1 81.75 544 LEU A O 1
ATOM 4188 N N . LEU A 1 545 ? -9.688 1.937 0.42 1 82.56 545 LEU A N 1
ATOM 4189 C CA . LEU A 1 545 ? -8.68 2.994 0.35 1 82.56 545 LEU A CA 1
ATOM 4190 C C . LEU A 1 545 ? -8.016 3.199 1.705 1 82.56 545 LEU A C 1
ATOM 4192 O O . LEU A 1 545 ? -6.785 3.213 1.799 1 82.56 545 LEU A O 1
ATOM 4196 N N . LEU A 1 546 ? -8.852 3.34 2.721 1 87.31 546 LEU A N 1
ATOM 4197 C CA . LEU A 1 546 ? -8.32 3.551 4.062 1 87.31 546 LEU A CA 1
ATOM 4198 C C . LEU A 1 546 ? -7.578 2.314 4.555 1 87.31 546 LEU A C 1
ATOM 4200 O O . LEU A 1 546 ? -6.57 2.43 5.254 1 87.31 546 LEU A O 1
ATOM 4204 N N . PHE A 1 547 ? -8.016 1.17 4.18 1 88.75 547 PHE A N 1
ATOM 4205 C CA . PHE A 1 547 ? -7.367 -0.067 4.598 1 88.75 547 PHE A CA 1
ATOM 4206 C C . PHE A 1 547 ? -5.98 -0.187 3.975 1 88.75 547 PHE A C 1
ATOM 4208 O O . PHE A 1 547 ? -5.02 -0.544 4.656 1 88.75 547 PHE A O 1
ATOM 4215 N N . ILE A 1 548 ? -5.844 0.122 2.725 1 87.31 548 ILE A N 1
ATOM 4216 C CA . ILE A 1 548 ? -4.586 -0.027 2.004 1 87.31 548 ILE A CA 1
ATOM 4217 C C . ILE A 1 548 ? -3.559 0.961 2.551 1 87.31 548 ILE A C 1
ATOM 4219 O O . ILE A 1 548 ? -2.469 0.565 2.973 1 87.31 548 ILE A O 1
ATOM 4223 N N . PHE A 1 549 ? -3.896 2.215 2.6 1 89 549 PHE A N 1
ATOM 4224 C CA . PHE A 1 549 ? -2.975 3.221 3.111 1 89 549 PHE A CA 1
ATOM 4225 C C . PHE A 1 549 ? -2.691 2.992 4.59 1 89 549 PHE A C 1
ATOM 4227 O O . PHE A 1 549 ? -1.562 3.172 5.047 1 89 549 PHE A O 1
ATOM 4234 N N . GLY A 1 550 ? -3.779 2.623 5.246 1 92.25 550 GLY A N 1
ATOM 4235 C CA . GLY A 1 550 ? -3.607 2.338 6.66 1 92.25 550 GLY A CA 1
ATOM 4236 C C . GLY A 1 550 ? -2.664 1.179 6.926 1 92.25 550 GLY A C 1
ATOM 4237 O O . GLY A 1 550 ? -1.883 1.214 7.879 1 92.25 550 GLY A O 1
ATOM 4238 N N . ALA A 1 551 ? -2.715 0.161 6.109 1 92 551 ALA A N 1
ATOM 4239 C CA . ALA A 1 551 ? -1.84 -0.999 6.258 1 92 551 ALA A CA 1
ATOM 4240 C C . ALA A 1 551 ? -0.375 -0.605 6.09 1 92 551 ALA A C 1
ATOM 4242 O O . ALA A 1 551 ? 0.477 -1.008 6.887 1 92 551 ALA A O 1
ATOM 4243 N N . ILE A 1 552 ? -0.133 0.181 5.102 1 91.69 552 ILE A N 1
ATOM 4244 C CA . ILE A 1 552 ? 1.227 0.642 4.844 1 91.69 552 ILE A CA 1
ATOM 4245 C C . ILE A 1 552 ? 1.738 1.441 6.039 1 91.69 552 ILE A C 1
ATOM 4247 O O . ILE A 1 552 ? 2.834 1.184 6.543 1 91.69 552 ILE A O 1
ATOM 4251 N N . ILE A 1 553 ? 0.911 2.291 6.52 1 91.56 553 ILE A N 1
ATOM 4252 C CA . ILE A 1 553 ? 1.312 3.191 7.598 1 91.56 553 ILE A CA 1
ATOM 4253 C C . ILE A 1 553 ? 1.479 2.4 8.891 1 91.56 553 ILE A C 1
ATOM 4255 O O . ILE A 1 553 ? 2.371 2.693 9.695 1 91.56 553 ILE A O 1
ATOM 4259 N N . LEU A 1 554 ? 0.621 1.415 9.141 1 93.06 554 LEU A N 1
ATOM 4260 C CA . LEU A 1 554 ? 0.727 0.598 10.344 1 93.06 554 LEU A CA 1
ATOM 4261 C C . LEU A 1 554 ? 2.061 -0.141 10.391 1 93.06 554 LEU A C 1
ATOM 4263 O O . LEU A 1 554 ? 2.738 -0.152 11.414 1 93.06 554 LEU A O 1
ATOM 4267 N N . VAL A 1 555 ? 2.408 -0.751 9.32 1 92.06 555 VAL A N 1
ATOM 4268 C CA . VAL A 1 555 ? 3.666 -1.487 9.258 1 92.06 555 VAL A CA 1
ATOM 4269 C C . VAL A 1 555 ? 4.836 -0.525 9.438 1 92.06 555 VAL A C 1
ATOM 4271 O O . VAL A 1 555 ? 5.82 -0.851 10.109 1 92.06 555 VAL A O 1
ATOM 4274 N N . PHE A 1 556 ? 4.695 0.615 8.859 1 89.56 556 PHE A N 1
ATOM 4275 C CA . PHE A 1 556 ? 5.711 1.646 9.055 1 89.56 556 PHE A CA 1
ATOM 4276 C C . PHE A 1 556 ? 5.816 2.037 10.523 1 89.56 556 PHE A C 1
ATOM 4278 O O . PHE A 1 556 ? 6.918 2.256 11.031 1 89.56 556 PHE A O 1
ATOM 4285 N N . ALA A 1 557 ? 4.691 2.227 11.133 1 90.94 557 ALA A N 1
ATOM 4286 C CA . ALA A 1 557 ? 4.672 2.596 12.547 1 90.94 557 ALA A CA 1
ATOM 4287 C C . ALA A 1 557 ? 5.418 1.567 13.391 1 90.94 557 ALA A C 1
ATOM 4289 O O . ALA A 1 557 ? 6.227 1.928 14.25 1 90.94 557 ALA A O 1
ATOM 4290 N N . ILE A 1 558 ? 5.172 0.341 13.133 1 91.38 558 ILE A N 1
ATOM 4291 C CA . ILE A 1 558 ? 5.836 -0.726 13.867 1 91.38 558 ILE A CA 1
ATOM 4292 C C . ILE A 1 558 ? 7.336 -0.708 13.57 1 91.38 558 ILE A C 1
ATOM 4294 O O . ILE A 1 558 ? 8.156 -0.884 14.469 1 91.38 558 ILE A O 1
ATOM 4298 N N . TRP A 1 559 ? 7.668 -0.512 12.336 1 89.25 559 TRP A N 1
ATOM 4299 C CA . TRP A 1 559 ? 9.07 -0.43 11.938 1 89.25 559 TRP A CA 1
ATOM 4300 C C . TRP A 1 559 ? 9.781 0.704 12.672 1 89.25 559 TRP A C 1
ATOM 4302 O O . TRP A 1 559 ? 10.922 0.554 13.102 1 89.25 559 TRP A O 1
ATOM 4312 N N . ILE A 1 560 ? 9.18 1.877 12.836 1 88.31 560 ILE A N 1
ATOM 4313 C CA . ILE A 1 560 ? 9.766 3.014 13.539 1 88.31 560 ILE A CA 1
ATOM 4314 C C . ILE A 1 560 ? 9.992 2.65 15.008 1 88.31 560 ILE A C 1
ATOM 4316 O O . ILE A 1 560 ? 11.016 3.014 15.594 1 88.31 560 ILE A O 1
ATOM 4320 N N . VAL A 1 561 ? 8.977 2.023 15.602 1 89.31 561 VAL A N 1
ATOM 4321 C CA . VAL A 1 561 ? 9.102 1.608 17 1 89.31 561 VAL A CA 1
ATOM 4322 C C . VAL A 1 561 ? 10.297 0.677 17.156 1 89.31 561 VAL A C 1
ATOM 4324 O O . VAL A 1 561 ? 11.102 0.844 18.078 1 89.31 561 VAL A O 1
ATOM 4327 N N . LEU A 1 562 ? 10.469 -0.247 16.219 1 88.94 562 LEU A N 1
ATOM 4328 C CA . LEU A 1 562 ? 11.594 -1.178 16.281 1 88.94 562 LEU A CA 1
ATOM 4329 C C . LEU A 1 562 ? 12.914 -0.446 16.078 1 88.94 562 LEU A C 1
ATOM 4331 O O . LEU A 1 562 ? 13.906 -0.739 16.75 1 88.94 562 LEU A O 1
ATOM 4335 N N . THR A 1 563 ? 12.953 0.467 15.172 1 86.62 563 THR A N 1
ATOM 4336 C CA . THR A 1 563 ? 14.148 1.271 14.922 1 86.62 563 THR A CA 1
ATOM 4337 C C . THR A 1 563 ? 14.508 2.098 16.156 1 86.62 563 THR A C 1
ATOM 4339 O O . THR A 1 563 ? 15.688 2.217 16.5 1 86.62 563 THR A O 1
ATOM 4342 N N . ALA A 1 564 ? 13.469 2.701 16.75 1 88.06 564 ALA A N 1
ATOM 4343 C CA . ALA A 1 564 ? 13.695 3.486 17.969 1 88.06 564 ALA A CA 1
ATOM 4344 C C . ALA A 1 564 ? 14.297 2.629 19.078 1 88.06 564 ALA A C 1
ATOM 4346 O O . ALA A 1 564 ? 15.266 3.035 19.719 1 88.06 564 ALA A O 1
ATOM 4347 N N . ILE A 1 565 ? 13.742 1.448 19.266 1 88.5 565 ILE A N 1
ATOM 4348 C CA . ILE A 1 565 ? 14.242 0.534 20.281 1 88.5 565 ILE A CA 1
ATOM 4349 C C . ILE A 1 565 ? 15.68 0.133 19.969 1 88.5 565 ILE A C 1
ATOM 4351 O O . ILE A 1 565 ? 16.547 0.155 20.828 1 88.5 565 ILE A O 1
ATOM 4355 N N . TYR A 1 566 ? 15.93 -0.136 18.703 1 86.94 566 TYR A N 1
ATOM 4356 C CA . TYR A 1 566 ? 17.25 -0.577 18.266 1 86.94 566 TYR A CA 1
ATOM 4357 C C . TYR A 1 566 ? 18.281 0.529 18.438 1 86.94 566 TYR A C 1
ATOM 4359 O O . TYR A 1 566 ? 19.359 0.298 19 1 86.94 566 TYR A O 1
ATOM 4367 N N . GLU A 1 567 ? 18 1.754 18.047 1 87.12 567 GLU A N 1
ATOM 4368 C CA . GLU A 1 567 ? 18.953 2.863 18.062 1 87.12 567 GLU A CA 1
ATOM 4369 C C . GLU A 1 567 ? 19.188 3.371 19.484 1 87.12 567 GLU A C 1
ATOM 4371 O O . GLU A 1 567 ? 20.297 3.777 19.828 1 87.12 567 GLU A O 1
ATOM 4376 N N . LEU A 1 568 ? 18.188 3.354 20.312 1 90.5 568 LEU A N 1
ATOM 4377 C CA . LEU A 1 568 ? 18.312 3.928 21.641 1 90.5 568 LEU A CA 1
ATOM 4378 C C . LEU A 1 568 ? 18.828 2.889 22.641 1 90.5 568 LEU A C 1
ATOM 4380 O O . LEU A 1 568 ? 19.266 3.236 23.734 1 90.5 568 LEU A O 1
ATOM 4384 N N . SER A 1 569 ? 18.797 1.577 22.203 1 88.56 569 SER A N 1
ATOM 4385 C CA . SER A 1 569 ? 19.344 0.528 23.047 1 88.56 569 SER A CA 1
ATOM 4386 C C . SER A 1 569 ? 20.844 0.325 22.781 1 88.56 569 SER A C 1
ATOM 4388 O O . SER A 1 569 ? 21.547 -0.296 23.578 1 88.56 569 SER A O 1
ATOM 4390 N N . LYS A 1 570 ? 21.375 0.685 21.594 1 82 570 LYS A N 1
ATOM 4391 C CA . LYS A 1 570 ? 22.797 0.558 21.266 1 82 570 LYS A CA 1
ATOM 4392 C C . LYS A 1 570 ? 23.672 1.216 22.328 1 82 570 LYS A C 1
ATOM 4394 O O . LYS A 1 570 ? 23.359 2.297 22.812 1 82 570 LYS A O 1
ATOM 4399 N N . LYS A 1 571 ? 24.609 0.293 22.797 1 65.5 571 LYS A N 1
ATOM 4400 C CA . LYS A 1 571 ? 25.594 0.781 23.75 1 65.5 571 LYS A CA 1
ATOM 4401 C C . LYS A 1 571 ? 26.531 1.793 23.109 1 65.5 571 LYS A C 1
ATOM 4403 O O . LYS A 1 571 ? 26.844 1.689 21.922 1 65.5 571 LYS A O 1
ATOM 4408 N N . ASP A 1 572 ? 26.641 3.066 23.594 1 58.22 572 ASP A N 1
ATOM 4409 C CA . ASP A 1 572 ? 27.328 4.277 23.172 1 58.22 572 ASP A CA 1
ATOM 4410 C C . ASP A 1 572 ? 28.781 3.975 22.797 1 58.22 572 ASP A C 1
ATOM 4412 O O . ASP A 1 572 ? 29.703 4.375 23.516 1 58.22 572 ASP A O 1
ATOM 4416 N N . ASN A 1 573 ? 29.109 2.758 22.328 1 46.75 573 ASN A N 1
ATOM 4417 C CA . ASN A 1 573 ? 30.562 2.779 22.203 1 46.75 573 ASN A CA 1
ATOM 4418 C C . ASN A 1 573 ? 31.031 3.926 21.312 1 46.75 573 ASN A C 1
ATOM 4420 O O . ASN A 1 573 ? 32.219 4.16 21.172 1 46.75 573 ASN A O 1
ATOM 4424 N N . ASN A 1 574 ? 30.453 4.055 20.188 1 41.31 574 ASN A N 1
ATOM 4425 C CA . ASN A 1 574 ? 31.172 4.875 19.219 1 41.31 574 ASN A CA 1
ATOM 4426 C C . ASN A 1 574 ? 31.125 6.355 19.594 1 41.31 574 ASN A C 1
ATOM 4428 O O . ASN A 1 574 ? 30.047 6.965 19.594 1 41.31 574 ASN A O 1
ATOM 4432 N N . SER A 1 575 ? 31.953 6.707 20.484 1 36.78 575 SER A N 1
ATOM 4433 C CA . SER A 1 575 ? 32.375 8.094 20.578 1 36.78 575 SER A CA 1
ATOM 4434 C C . SER A 1 575 ? 32.438 8.75 19.203 1 36.78 575 SER A C 1
ATOM 4436 O O . SER A 1 575 ? 33.125 8.281 18.312 1 36.78 575 SER A O 1
ATOM 4438 N N . LEU A 1 576 ? 31.453 9.227 18.594 1 37.66 576 LEU A N 1
ATOM 4439 C CA . LEU A 1 576 ? 31.625 10.125 17.453 1 37.66 576 LEU A CA 1
ATOM 4440 C C . LEU A 1 576 ? 32.906 10.93 17.578 1 37.66 576 LEU A C 1
ATOM 4442 O O . LEU A 1 576 ? 33.188 11.508 18.625 1 37.66 576 LEU A O 1
ATOM 4446 N N . ASP A 1 577 ? 34.031 10.57 16.875 1 32.72 577 ASP A N 1
ATOM 4447 C CA . ASP A 1 577 ? 35.125 11.516 16.641 1 32.72 577 ASP A CA 1
ATOM 4448 C C . ASP A 1 577 ? 34.594 12.945 16.531 1 32.72 577 ASP A C 1
ATOM 4450 O O . ASP A 1 577 ? 33.5 13.172 16.016 1 32.72 577 ASP A O 1
ATOM 4454 N N . ASN A 1 578 ? 35 13.859 17.359 1 32.97 578 ASN A N 1
ATOM 4455 C CA . ASN A 1 578 ? 35 15.312 17.5 1 32.97 578 ASN A CA 1
ATOM 4456 C C . ASN A 1 578 ? 35.062 16 16.141 1 32.97 578 ASN A C 1
ATOM 4458 O O . ASN A 1 578 ? 35.594 17.109 16.031 1 32.97 578 ASN A O 1
ATOM 4462 N N . THR A 1 579 ? 34.938 15.469 15.016 1 29.61 579 THR A N 1
ATOM 4463 C CA . THR A 1 579 ? 35.156 16.297 13.836 1 29.61 579 THR A CA 1
ATOM 4464 C C . THR A 1 579 ? 34.062 17.344 13.703 1 29.61 579 THR A C 1
ATOM 4466 O O . THR A 1 579 ? 33.969 18.047 12.695 1 29.61 579 THR A O 1
ATOM 4469 N N . PHE A 1 580 ? 33.031 17.344 14.461 1 28.28 580 PHE A N 1
ATOM 4470 C CA . PHE A 1 580 ? 32.281 18.609 14.43 1 28.28 580 PHE A CA 1
ATOM 4471 C C . PHE A 1 580 ? 33.062 19.719 15.102 1 28.28 580 PHE A C 1
ATOM 4473 O O . PHE A 1 580 ? 32.531 20.453 15.922 1 28.28 580 PHE A O 1
ATOM 4480 N N . LYS A 1 581 ? 34.375 19.562 15.664 1 27.94 581 LYS A N 1
ATOM 4481 C CA . LYS A 1 581 ? 35.188 20.672 16.172 1 27.94 581 LYS A CA 1
ATOM 4482 C C . LYS A 1 581 ? 35.344 21.75 15.109 1 27.94 581 LYS A C 1
ATOM 4484 O O . LYS A 1 581 ? 35.812 22.844 15.406 1 27.94 581 LYS A O 1
ATOM 4489 N N . GLN A 1 582 ? 35.844 21.422 13.773 1 22.67 582 GLN A N 1
ATOM 4490 C CA . GLN A 1 582 ? 36 22.656 13.016 1 22.67 582 GLN A CA 1
ATOM 4491 C C . GLN A 1 582 ? 34.656 23.203 12.555 1 22.67 582 GLN A C 1
ATOM 4493 O O . GLN A 1 582 ? 33.812 22.438 12.078 1 22.67 582 GLN A O 1
ATOM 4498 N N . MET B 1 1 ? 23.625 -41.344 -4.895 1 87.69 1 MET B N 1
ATOM 4499 C CA . MET B 1 1 ? 22.344 -42.062 -4.965 1 87.69 1 MET B CA 1
ATOM 4500 C C . MET B 1 1 ? 21.656 -41.812 -6.301 1 87.69 1 MET B C 1
ATOM 4502 O O . MET B 1 1 ? 21.719 -40.688 -6.828 1 87.69 1 MET B O 1
ATOM 4506 N N . SER B 1 2 ? 21.094 -42.844 -6.793 1 94.31 2 SER B N 1
ATOM 4507 C CA . SER B 1 2 ? 20.391 -42.719 -8.07 1 94.31 2 SER B CA 1
ATOM 4508 C C . SER B 1 2 ? 19.141 -41.875 -7.918 1 94.31 2 SER B C 1
ATOM 4510 O O . SER B 1 2 ? 18.359 -42.062 -6.977 1 94.31 2 SER B O 1
ATOM 4512 N N . ALA B 1 3 ? 18.969 -40.969 -8.852 1 96.38 3 ALA B N 1
ATOM 4513 C CA . ALA B 1 3 ? 17.875 -40.031 -8.789 1 96.38 3 ALA B CA 1
ATOM 4514 C C . ALA B 1 3 ? 16.531 -40.719 -9.055 1 96.38 3 ALA B C 1
ATOM 4516 O O . ALA B 1 3 ? 15.469 -40.156 -8.734 1 96.38 3 ALA B O 1
ATOM 4517 N N . ILE B 1 4 ? 16.531 -41.875 -9.594 1 96.31 4 ILE B N 1
ATOM 4518 C CA . ILE B 1 4 ? 15.328 -42.625 -9.922 1 96.31 4 ILE B CA 1
ATOM 4519 C C . ILE B 1 4 ? 14.523 -42.875 -8.656 1 96.31 4 ILE B C 1
ATOM 4521 O O . ILE B 1 4 ? 13.289 -42.906 -8.68 1 96.31 4 ILE B O 1
ATOM 4525 N N . TRP B 1 5 ? 15.156 -43 -7.57 1 96 5 TRP B N 1
ATOM 4526 C CA . TRP B 1 5 ? 14.492 -43.312 -6.309 1 96 5 TRP B CA 1
ATOM 4527 C C . TRP B 1 5 ? 13.602 -42.156 -5.863 1 96 5 TRP B C 1
ATOM 4529 O O . TRP B 1 5 ? 12.555 -42.375 -5.246 1 96 5 TRP B O 1
ATOM 4539 N N . LEU B 1 6 ? 14.047 -40.938 -6.117 1 97.25 6 LEU B N 1
ATOM 4540 C CA . LEU B 1 6 ? 13.195 -39.812 -5.812 1 97.25 6 LEU B CA 1
ATOM 4541 C C . LEU B 1 6 ? 11.891 -39.875 -6.602 1 97.25 6 LEU B C 1
ATOM 4543 O O . LEU B 1 6 ? 10.82 -39.594 -6.059 1 97.25 6 LEU B O 1
ATOM 4547 N N . ALA B 1 7 ? 12 -40.219 -7.891 1 97.5 7 ALA B N 1
ATOM 4548 C CA . ALA B 1 7 ? 10.82 -40.344 -8.75 1 97.5 7 ALA B CA 1
ATOM 4549 C C . ALA B 1 7 ? 9.914 -41.469 -8.281 1 97.5 7 ALA B C 1
ATOM 4551 O O . ALA B 1 7 ? 8.688 -41.344 -8.266 1 97.5 7 ALA B O 1
ATOM 4552 N N . VAL B 1 8 ? 10.516 -42.562 -7.918 1 97.31 8 VAL B N 1
ATOM 4553 C CA . VAL B 1 8 ? 9.758 -43.719 -7.492 1 97.31 8 VAL B CA 1
ATOM 4554 C C . VAL B 1 8 ? 9 -43.406 -6.203 1 97.31 8 VAL B C 1
ATOM 4556 O O . VAL B 1 8 ? 7.801 -43.688 -6.102 1 97.31 8 VAL B O 1
ATOM 4559 N N . VAL B 1 9 ? 9.664 -42.844 -5.246 1 97.06 9 VAL B N 1
ATOM 4560 C CA . VAL B 1 9 ? 9.039 -42.5 -3.971 1 97.06 9 VAL B CA 1
ATOM 4561 C C . VAL B 1 9 ? 7.922 -41.5 -4.195 1 97.06 9 VAL B C 1
ATOM 4563 O O . VAL B 1 9 ? 6.816 -41.656 -3.666 1 97.06 9 VAL B O 1
ATOM 4566 N N . GLY B 1 10 ? 8.242 -40.406 -4.949 1 97.81 10 GLY B N 1
ATOM 4567 C CA . GLY B 1 10 ? 7.227 -39.438 -5.254 1 97.81 10 GLY B CA 1
ATOM 4568 C C . GLY B 1 10 ? 6.008 -40.031 -5.938 1 97.81 10 GLY B C 1
ATOM 4569 O O . GLY B 1 10 ? 4.871 -39.719 -5.566 1 97.81 10 GLY B O 1
ATOM 4570 N N . THR B 1 11 ? 6.234 -40.906 -6.871 1 97.56 11 THR B N 1
ATOM 4571 C CA . THR B 1 11 ? 5.152 -41.531 -7.625 1 97.56 11 THR B CA 1
ATOM 4572 C C . THR B 1 11 ? 4.305 -42.438 -6.715 1 97.56 11 THR B C 1
ATOM 4574 O O . THR B 1 11 ? 3.074 -42.406 -6.812 1 97.56 11 THR B O 1
ATOM 4577 N N . ILE B 1 12 ? 4.93 -43.156 -5.867 1 98.06 12 ILE B N 1
ATOM 4578 C CA . ILE B 1 12 ? 4.211 -44.031 -4.949 1 98.06 12 ILE B CA 1
ATOM 4579 C C . ILE B 1 12 ? 3.297 -43.188 -4.051 1 98.06 12 ILE B C 1
ATOM 4581 O O . ILE B 1 12 ? 2.127 -43.531 -3.857 1 98.06 12 ILE B O 1
ATOM 4585 N N . VAL B 1 13 ? 3.814 -42.125 -3.516 1 98.25 13 VAL B N 1
ATOM 4586 C CA . VAL B 1 13 ? 3.025 -41.281 -2.635 1 98.25 13 VAL B CA 1
ATOM 4587 C C . VAL B 1 13 ? 1.871 -40.656 -3.418 1 98.25 13 VAL B C 1
ATOM 4589 O O . VAL B 1 13 ? 0.745 -40.562 -2.92 1 98.25 13 VAL B O 1
ATOM 4592 N N . PHE B 1 14 ? 2.152 -40.219 -4.648 1 98.38 14 PHE B N 1
ATOM 4593 C CA . PHE B 1 14 ? 1.116 -39.594 -5.48 1 98.38 14 PHE B CA 1
ATOM 4594 C C . PHE B 1 14 ? 0.023 -40.625 -5.801 1 98.38 14 PHE B C 1
ATOM 4596 O O . PHE B 1 14 ? -1.166 -40.312 -5.727 1 98.38 14 PHE B O 1
ATOM 4603 N N . VAL B 1 15 ? 0.409 -41.812 -6.125 1 97.75 15 VAL B N 1
ATOM 4604 C CA . VAL B 1 15 ? -0.547 -42.875 -6.484 1 97.75 15 VAL B CA 1
ATOM 4605 C C . VAL B 1 15 ? -1.386 -43.25 -5.266 1 97.75 15 VAL B C 1
ATOM 4607 O O . VAL B 1 15 ? -2.607 -43.375 -5.363 1 97.75 15 VAL B O 1
ATOM 4610 N N . LEU B 1 16 ? -0.763 -43.406 -4.145 1 97.94 16 LEU B N 1
ATOM 4611 C CA . LEU B 1 16 ? -1.486 -43.719 -2.918 1 97.94 16 LEU B CA 1
ATOM 4612 C C . LEU B 1 16 ? -2.402 -42.594 -2.514 1 97.94 16 LEU B C 1
ATOM 4614 O O . LEU B 1 16 ? -3.512 -42.812 -2.025 1 97.94 16 LEU B O 1
ATOM 4618 N N . GLY B 1 17 ? -1.916 -41.406 -2.66 1 98 17 GLY B N 1
ATOM 4619 C CA . GLY B 1 17 ? -2.742 -40.25 -2.379 1 98 17 GLY B CA 1
ATOM 4620 C C . GLY B 1 17 ? -3.992 -40.188 -3.236 1 98 17 GLY B C 1
ATOM 4621 O O . GLY B 1 17 ? -5.086 -39.938 -2.729 1 98 17 GLY B O 1
ATOM 4622 N N . TYR B 1 18 ? -3.824 -40.438 -4.512 1 97.94 18 TYR B N 1
ATOM 4623 C CA . TYR B 1 18 ? -4.969 -40.375 -5.41 1 97.94 18 TYR B CA 1
ATOM 4624 C C . TYR B 1 18 ? -5.906 -41.562 -5.184 1 97.94 18 TYR B C 1
ATOM 4626 O O . TYR B 1 18 ? -7.133 -41.406 -5.199 1 97.94 18 TYR B O 1
ATOM 4634 N N . ARG B 1 19 ? -5.367 -42.688 -4.969 1 97.81 19 ARG B N 1
ATOM 4635 C CA . ARG B 1 19 ? -6.168 -43.906 -4.883 1 97.81 19 ARG B CA 1
ATOM 4636 C C . ARG B 1 19 ? -6.945 -43.969 -3.57 1 97.81 19 ARG B C 1
ATOM 4638 O O . ARG B 1 19 ? -8.117 -44.344 -3.553 1 97.81 19 ARG B O 1
ATOM 4645 N N . TYR B 1 20 ? -6.309 -43.562 -2.492 1 97.81 20 TYR B N 1
ATOM 4646 C CA . TYR B 1 20 ? -6.934 -43.781 -1.191 1 97.81 20 TYR B CA 1
ATOM 4647 C C . TYR B 1 20 ? -7.375 -42.469 -0.578 1 97.81 20 TYR B C 1
ATOM 4649 O O . TYR B 1 20 ? -8.555 -42.281 -0.249 1 97.81 20 TYR B O 1
ATOM 4657 N N . TYR B 1 21 ? -6.5 -41.562 -0.449 1 97.81 21 TYR B N 1
ATOM 4658 C CA . TYR B 1 21 ? -6.812 -40.312 0.248 1 97.81 21 TYR B CA 1
ATOM 4659 C C . TYR B 1 21 ? -7.848 -39.5 -0.524 1 97.81 21 TYR B C 1
ATOM 4661 O O . TYR B 1 21 ? -8.812 -39 0.056 1 97.81 21 TYR B O 1
ATOM 4669 N N . SER B 1 22 ? -7.613 -39.344 -1.803 1 98.06 22 SER B N 1
ATOM 4670 C CA . SER B 1 22 ? -8.555 -38.562 -2.604 1 98.06 22 SER B CA 1
ATOM 4671 C C . SER B 1 22 ? -9.945 -39.188 -2.6 1 98.06 22 SER B C 1
ATOM 4673 O O . SER B 1 22 ? -10.953 -38.469 -2.621 1 98.06 22 SER B O 1
ATOM 4675 N N . LYS B 1 23 ? -10.031 -40.469 -2.592 1 97.94 23 LYS B N 1
ATOM 4676 C CA . LYS B 1 23 ? -11.312 -41.188 -2.521 1 97.94 23 LYS B CA 1
ATOM 4677 C C . LYS B 1 23 ? -12 -40.938 -1.187 1 97.94 23 LYS B C 1
ATOM 4679 O O . LYS B 1 23 ? -13.219 -40.688 -1.143 1 97.94 23 LYS B O 1
ATOM 4684 N N . PHE B 1 24 ? -11.234 -41 -0.179 1 97.88 24 PHE B N 1
ATOM 4685 C CA . PHE B 1 24 ? -11.75 -40.688 1.148 1 97.88 24 PHE B CA 1
ATOM 4686 C C . PHE B 1 24 ? -12.328 -39.281 1.185 1 97.88 24 PHE B C 1
ATOM 4688 O O . PHE B 1 24 ? -13.43 -39.062 1.687 1 97.88 24 PHE B O 1
ATOM 4695 N N . VAL B 1 25 ? -11.648 -38.344 0.63 1 98.12 25 VAL B N 1
ATOM 4696 C CA . VAL B 1 25 ? -12.094 -36.969 0.622 1 98.12 25 VAL B CA 1
ATOM 4697 C C . VAL B 1 25 ? -13.352 -36.812 -0.23 1 98.12 25 VAL B C 1
ATOM 4699 O O . VAL B 1 25 ? -14.305 -36.125 0.158 1 98.12 25 VAL B O 1
ATOM 4702 N N . ALA B 1 26 ? -13.414 -37.469 -1.355 1 98.12 26 ALA B N 1
ATOM 4703 C CA . ALA B 1 26 ? -14.523 -37.406 -2.297 1 98.12 26 ALA B CA 1
ATOM 4704 C C . ALA B 1 26 ? -15.797 -37.969 -1.686 1 98.12 26 ALA B C 1
ATOM 4706 O O . ALA B 1 26 ? -16.891 -37.406 -1.85 1 98.12 26 ALA B O 1
ATOM 4707 N N . GLU B 1 27 ? -15.68 -39.062 -0.952 1 97.5 27 GLU B N 1
ATOM 4708 C CA . GLU B 1 27 ? -16.844 -39.812 -0.521 1 97.5 27 GLU B CA 1
ATOM 4709 C C . GLU B 1 27 ? -17.25 -39.438 0.902 1 97.5 27 GLU B C 1
ATOM 4711 O O . GLU B 1 27 ? -18.453 -39.375 1.217 1 97.5 27 GLU B O 1
ATOM 4716 N N . LYS B 1 28 ? -16.297 -39.125 1.743 1 97.62 28 LYS B N 1
ATOM 4717 C CA . LYS B 1 28 ? -16.625 -38.938 3.156 1 97.62 28 LYS B CA 1
ATOM 4718 C C . LYS B 1 28 ? -16.625 -37.469 3.545 1 97.62 28 LYS B C 1
ATOM 4720 O O . LYS B 1 28 ? -17.312 -37.094 4.492 1 97.62 28 LYS B O 1
ATOM 4725 N N . ILE B 1 29 ? -15.875 -36.719 2.865 1 97.94 29 ILE B N 1
ATOM 4726 C CA . ILE B 1 29 ? -15.75 -35.344 3.273 1 97.94 29 ILE B CA 1
ATOM 4727 C C . ILE B 1 29 ? -16.609 -34.469 2.375 1 97.94 29 ILE B C 1
ATOM 4729 O O . ILE B 1 29 ? -17.641 -33.938 2.812 1 97.94 29 ILE B O 1
ATOM 4733 N N . TYR B 1 30 ? -16.25 -34.406 1.029 1 97.94 30 TYR B N 1
ATOM 4734 C CA . TYR B 1 30 ? -17.031 -33.594 0.117 1 97.94 30 TYR B CA 1
ATOM 4735 C C . TYR B 1 30 ? -18.328 -34.281 -0.267 1 97.94 30 TYR B C 1
ATOM 4737 O O . TYR B 1 30 ? -19.281 -33.625 -0.706 1 97.94 30 TYR B O 1
ATOM 4745 N N . ARG B 1 31 ? -18.484 -35.562 -0.141 1 97.56 31 ARG B N 1
ATOM 4746 C CA . ARG B 1 31 ? -19.688 -36.344 -0.389 1 97.56 31 ARG B CA 1
ATOM 4747 C C . ARG B 1 31 ? -20.281 -36.031 -1.752 1 97.56 31 ARG B C 1
ATOM 4749 O O . ARG B 1 31 ? -21.438 -35.594 -1.84 1 97.56 31 ARG B O 1
ATOM 4756 N N . LEU B 1 32 ? -19.531 -36.375 -2.764 1 97.81 32 LEU B N 1
ATOM 4757 C CA . LEU B 1 32 ? -19.953 -36.094 -4.133 1 97.81 32 LEU B CA 1
ATOM 4758 C C . LEU B 1 32 ? -21.203 -36.875 -4.496 1 97.81 32 LEU B C 1
ATOM 4760 O O . LEU B 1 32 ? -21.375 -38.031 -4.078 1 97.81 32 LEU B O 1
ATOM 4764 N N . ASP B 1 33 ? -22.094 -36.188 -5.238 1 96.88 33 ASP B N 1
ATOM 4765 C CA . ASP B 1 33 ? -23.375 -36.781 -5.676 1 96.88 33 ASP B CA 1
ATOM 4766 C C . ASP B 1 33 ? -23.391 -36.969 -7.188 1 96.88 33 ASP B C 1
ATOM 4768 O O . ASP B 1 33 ? -23.391 -36 -7.949 1 96.88 33 ASP B O 1
ATOM 4772 N N . PRO B 1 34 ? -23.469 -38.25 -7.578 1 95.25 34 PRO B N 1
ATOM 4773 C CA . PRO B 1 34 ? -23.484 -38.5 -9.023 1 95.25 34 PRO B CA 1
ATOM 4774 C C . PRO B 1 34 ? -24.719 -37.938 -9.711 1 95.25 34 PRO B C 1
ATOM 4776 O O . PRO B 1 34 ? -24.719 -37.75 -10.93 1 95.25 34 PRO B O 1
ATOM 4779 N N . ASN B 1 35 ? -25.734 -37.562 -8.969 1 95.94 35 ASN B N 1
ATOM 4780 C CA . ASN B 1 35 ? -26.984 -37.062 -9.555 1 95.94 35 ASN B CA 1
ATOM 4781 C C . ASN B 1 35 ? -27.078 -35.562 -9.461 1 95.94 35 ASN B C 1
ATOM 4783 O O . ASN B 1 35 ? -28.062 -34.969 -9.906 1 95.94 35 ASN B O 1
ATOM 4787 N N . PHE B 1 36 ? -26.062 -35 -8.945 1 96.69 36 PHE B N 1
ATOM 4788 C CA . PHE B 1 36 ? -26.078 -33.562 -8.844 1 96.69 36 PHE B CA 1
ATOM 4789 C C . PHE B 1 36 ? -26.031 -32.906 -10.227 1 96.69 36 PHE B C 1
ATOM 4791 O O . PHE B 1 36 ? -25.203 -33.281 -11.062 1 96.69 36 PHE B O 1
ATOM 4798 N N . VAL B 1 37 ? -26.969 -31.969 -10.484 1 97.31 37 VAL B N 1
ATOM 4799 C CA . VAL B 1 37 ? -26.953 -31.234 -11.75 1 97.31 37 VAL B CA 1
ATOM 4800 C C . VAL B 1 37 ? -25.969 -30.078 -11.664 1 97.31 37 VAL B C 1
ATOM 4802 O O . VAL B 1 37 ? -26.219 -29.094 -10.961 1 97.31 37 VAL B O 1
ATOM 4805 N N . THR B 1 38 ? -24.906 -30.172 -12.359 1 97.31 38 THR B N 1
ATOM 4806 C CA . THR B 1 38 ? -23.844 -29.188 -12.289 1 97.31 38 THR B CA 1
ATOM 4807 C C . THR B 1 38 ? -24.234 -27.906 -13.023 1 97.31 38 THR B C 1
ATOM 4809 O O . THR B 1 38 ? -25.141 -27.906 -13.859 1 97.31 38 THR B O 1
ATOM 4812 N N . PRO B 1 39 ? -23.547 -26.812 -12.742 1 96.19 39 PRO B N 1
ATOM 4813 C CA . PRO B 1 39 ? -23.828 -25.547 -13.414 1 96.19 39 PRO B CA 1
ATOM 4814 C C . PRO B 1 39 ? -23.609 -25.625 -14.922 1 96.19 39 PRO B C 1
ATOM 4816 O O . PRO B 1 39 ? -24.281 -24.906 -15.68 1 96.19 39 PRO B O 1
ATOM 4819 N N . ALA B 1 40 ? -22.766 -26.453 -15.359 1 93.19 40 ALA B N 1
ATOM 4820 C CA . ALA B 1 40 ? -22.531 -26.625 -16.781 1 93.19 40 ALA B CA 1
ATOM 4821 C C . ALA B 1 40 ? -23.812 -27.031 -17.516 1 93.19 40 ALA B C 1
ATOM 4823 O O . ALA B 1 40 ? -24.016 -26.672 -18.672 1 93.19 40 ALA B O 1
ATOM 4824 N N . HIS B 1 41 ? -24.656 -27.781 -16.844 1 95.31 41 HIS B N 1
ATOM 4825 C CA . HIS B 1 41 ? -25.938 -28.203 -17.391 1 95.31 41 HIS B CA 1
ATOM 4826 C C . HIS B 1 41 ? -27.047 -27.219 -17.062 1 95.31 41 HIS B C 1
ATOM 4828 O O . HIS B 1 41 ? -27.828 -26.828 -17.938 1 95.31 41 HIS B O 1
ATOM 4834 N N . GLU B 1 42 ? -27.109 -26.75 -15.875 1 96.19 42 GLU B N 1
ATOM 4835 C CA . GLU B 1 42 ? -28.172 -25.875 -15.391 1 96.19 42 GLU B CA 1
ATOM 4836 C C . GLU B 1 42 ? -28.172 -24.547 -16.125 1 96.19 42 GLU B C 1
ATOM 4838 O O . GLU B 1 42 ? -29.234 -24 -16.438 1 96.19 42 GLU B O 1
ATOM 4843 N N . PHE B 1 43 ? -26.984 -24.062 -16.344 1 93.5 43 PHE B N 1
ATOM 4844 C CA . PHE B 1 43 ? -26.875 -22.75 -16.938 1 93.5 43 PHE B CA 1
ATOM 4845 C C . PHE B 1 43 ? -26.234 -22.828 -18.328 1 93.5 43 PHE B C 1
ATOM 4847 O O . PHE B 1 43 ? -25.562 -21.891 -18.766 1 93.5 43 PHE B O 1
ATOM 4854 N N . ARG B 1 44 ? -26.453 -23.797 -19 1 90.19 44 ARG B N 1
ATOM 4855 C CA . ARG B 1 44 ? -25.797 -24.047 -20.281 1 90.19 44 ARG B CA 1
ATOM 4856 C C . ARG B 1 44 ? -26.078 -22.906 -21.266 1 90.19 44 ARG B C 1
ATOM 4858 O O . ARG B 1 44 ? -27.234 -22.594 -21.547 1 90.19 44 ARG B O 1
ATOM 4865 N N . ASP B 1 45 ? -25.016 -22.219 -21.688 1 82.5 45 ASP B N 1
ATOM 4866 C CA . ASP B 1 45 ? -25.125 -21.156 -22.688 1 82.5 45 ASP B CA 1
ATOM 4867 C C . ASP B 1 45 ? -24.219 -21.422 -23.875 1 82.5 45 ASP B C 1
ATOM 4869 O O . ASP B 1 45 ? -24.172 -20.625 -24.812 1 82.5 45 ASP B O 1
ATOM 4873 N N . ASP B 1 46 ? -23.406 -22.5 -23.797 1 74 46 ASP B N 1
ATOM 4874 C CA . ASP B 1 46 ? -22.469 -22.938 -24.828 1 74 46 ASP B CA 1
ATOM 4875 C C . ASP B 1 46 ? -21.422 -21.859 -25.094 1 74 46 ASP B C 1
ATOM 4877 O O . ASP B 1 46 ? -20.922 -21.766 -26.219 1 74 46 ASP B O 1
ATOM 4881 N N . VAL B 1 47 ? -21.297 -21.031 -24.156 1 73.81 47 VAL B N 1
ATOM 4882 C CA . VAL B 1 47 ? -20.25 -20.031 -24.203 1 73.81 47 VAL B CA 1
ATOM 4883 C C . VAL B 1 47 ? -19.312 -20.219 -23 1 73.81 47 VAL B C 1
ATOM 4885 O O . VAL B 1 47 ? -18.188 -20.703 -23.156 1 73.81 47 VAL B O 1
ATOM 4888 N N . ASP B 1 48 ? -19.922 -20.078 -21.906 1 73.06 48 ASP B N 1
ATOM 4889 C CA . ASP B 1 48 ? -19.125 -20.25 -20.688 1 73.06 48 ASP B CA 1
ATOM 4890 C C . ASP B 1 48 ? -19.484 -21.547 -19.984 1 73.06 48 ASP B C 1
ATOM 4892 O O . ASP B 1 48 ? -18.609 -22.234 -19.453 1 73.06 48 ASP B O 1
ATOM 4896 N N . PHE B 1 49 ? -20.703 -21.797 -19.953 1 85.94 49 PHE B N 1
ATOM 4897 C CA . PHE B 1 49 ? -21.203 -23.016 -19.297 1 85.94 49 PHE B CA 1
ATOM 4898 C C . PHE B 1 49 ? -21.438 -24.109 -20.328 1 85.94 49 PHE B C 1
ATOM 4900 O O . PHE B 1 49 ? -22.391 -24.062 -21.094 1 85.94 49 PHE B O 1
ATOM 4907 N N . VAL B 1 50 ? -20.656 -25.062 -20.297 1 83.75 50 VAL B N 1
ATOM 4908 C CA . VAL B 1 50 ? -20.688 -26.125 -21.297 1 83.75 50 VAL B CA 1
ATOM 4909 C C . VAL B 1 50 ? -20.25 -27.438 -20.656 1 83.75 50 VAL B C 1
ATOM 4911 O O . VAL B 1 50 ? -19.094 -27.578 -20.25 1 83.75 50 VAL B O 1
ATOM 4914 N N . PRO B 1 51 ? -21.156 -28.391 -20.656 1 91.38 51 PRO B N 1
ATOM 4915 C CA . PRO B 1 51 ? -20.719 -29.703 -20.172 1 91.38 51 PRO B CA 1
ATOM 4916 C C . PRO B 1 51 ? -19.594 -30.297 -21.016 1 91.38 51 PRO B C 1
ATOM 4918 O O . PRO B 1 51 ? -19.719 -30.422 -22.234 1 91.38 51 PRO B O 1
ATOM 4921 N N . THR B 1 52 ? -18.5 -30.578 -20.375 1 86.5 52 THR B N 1
ATOM 4922 C CA . THR B 1 52 ? -17.297 -31.031 -21.078 1 86.5 52 THR B CA 1
ATOM 4923 C C . THR B 1 52 ? -16.859 -32.375 -20.547 1 86.5 52 THR B C 1
ATOM 4925 O O . THR B 1 52 ? -16.953 -32.656 -19.344 1 86.5 52 THR B O 1
ATOM 4928 N N . LYS B 1 53 ? -16.344 -33.188 -21.516 1 87.25 53 LYS B N 1
ATOM 4929 C CA . LYS B 1 53 ? -15.805 -34.469 -21.109 1 87.25 53 LYS B CA 1
ATOM 4930 C C . LYS B 1 53 ? -14.688 -34.312 -20.078 1 87.25 53 LYS B C 1
ATOM 4932 O O . LYS B 1 53 ? -13.859 -33.406 -20.188 1 87.25 53 LYS B O 1
ATOM 4937 N N . ARG B 1 54 ? -14.617 -35.219 -19.078 1 90.81 54 ARG B N 1
ATOM 4938 C CA . ARG B 1 54 ? -13.719 -35.062 -17.938 1 90.81 54 ARG B CA 1
ATOM 4939 C C . ARG B 1 54 ? -12.258 -35 -18.391 1 90.81 54 ARG B C 1
ATOM 4941 O O . ARG B 1 54 ? -11.453 -34.281 -17.812 1 90.81 54 ARG B O 1
ATOM 4948 N N . SER B 1 55 ? -11.867 -35.781 -19.453 1 85.69 55 SER B N 1
ATOM 4949 C CA . SER B 1 55 ? -10.484 -35.812 -19.922 1 85.69 55 SER B CA 1
ATOM 4950 C C . SER B 1 55 ? -10.094 -34.469 -20.531 1 85.69 55 SER B C 1
ATOM 4952 O O . SER B 1 55 ? -8.969 -34 -20.344 1 85.69 55 SER B O 1
ATOM 4954 N N . VAL B 1 56 ? -10.992 -33.875 -21.234 1 79.38 56 VAL B N 1
ATOM 4955 C CA . VAL B 1 56 ? -10.773 -32.562 -21.859 1 79.38 56 VAL B CA 1
ATOM 4956 C C . VAL B 1 56 ? -10.688 -31.484 -20.797 1 79.38 56 VAL B C 1
ATOM 4958 O O . VAL B 1 56 ? -9.805 -30.625 -20.844 1 79.38 56 VAL B O 1
ATOM 4961 N N . LEU B 1 57 ? -11.594 -31.578 -19.906 1 88.06 57 LEU B N 1
ATOM 4962 C CA . LEU B 1 57 ? -11.617 -30.578 -18.844 1 88.06 57 LEU B CA 1
ATOM 4963 C C . LEU B 1 57 ? -10.383 -30.688 -17.969 1 88.06 57 LEU B C 1
ATOM 4965 O O . LEU B 1 57 ? -9.859 -29.672 -17.5 1 88.06 57 LEU B O 1
ATOM 4969 N N . TRP B 1 58 ? -9.961 -31.922 -17.703 1 90.12 58 TRP B N 1
ATOM 4970 C CA . TRP B 1 58 ? -8.719 -32.125 -16.953 1 90.12 58 TRP B CA 1
ATOM 4971 C C . TRP B 1 58 ? -7.547 -31.453 -17.672 1 90.12 58 TRP B C 1
ATOM 4973 O O . TRP B 1 58 ? -6.711 -30.797 -17.031 1 90.12 58 TRP B O 1
ATOM 4983 N N . GLY B 1 59 ? -7.43 -31.641 -18.984 1 82.31 59 GLY B N 1
ATOM 4984 C CA . GLY B 1 59 ? -6.379 -30.984 -19.75 1 82.31 59 GLY B CA 1
ATOM 4985 C C . GLY B 1 59 ? -6.375 -29.484 -19.609 1 82.31 59 GLY B C 1
ATOM 4986 O O . GLY B 1 59 ? -5.32 -28.875 -19.406 1 82.31 59 GLY B O 1
ATOM 4987 N N . HIS B 1 60 ? -7.543 -28.969 -19.703 1 79.69 60 HIS B N 1
ATOM 4988 C CA . HIS B 1 60 ? -7.684 -27.531 -19.547 1 79.69 60 HIS B CA 1
ATOM 4989 C C . HIS B 1 60 ? -7.258 -27.078 -18.156 1 79.69 60 HIS B C 1
ATOM 4991 O O . HIS B 1 60 ? -6.5 -26.125 -18 1 79.69 60 HIS B O 1
ATOM 4997 N N . HIS B 1 61 ? -7.773 -27.734 -17.125 1 88.19 61 HIS B N 1
ATOM 4998 C CA . HIS B 1 61 ? -7.457 -27.406 -15.742 1 88.19 61 HIS B CA 1
ATOM 4999 C C . HIS B 1 61 ? -5.965 -27.562 -15.461 1 88.19 61 HIS B C 1
ATOM 5001 O O . HIS B 1 61 ? -5.332 -26.656 -14.914 1 88.19 61 HIS B O 1
ATOM 5007 N N . PHE B 1 62 ? -5.426 -28.625 -15.945 1 88.19 62 PHE B N 1
ATOM 5008 C CA . PHE B 1 62 ? -4.031 -28.969 -15.695 1 88.19 62 PHE B CA 1
ATOM 5009 C C . PHE B 1 62 ? -3.102 -27.953 -16.344 1 88.19 62 PHE B C 1
ATOM 5011 O O . PHE B 1 62 ? -2.158 -27.469 -15.711 1 88.19 62 PHE B O 1
ATOM 5018 N N . THR B 1 63 ? -3.322 -27.547 -17.516 1 82.56 63 THR B N 1
ATOM 5019 C CA . THR B 1 63 ? -2.439 -26.625 -18.234 1 82.56 63 THR B CA 1
ATOM 5020 C C . THR B 1 63 ? -2.58 -25.219 -17.688 1 82.56 63 THR B C 1
ATOM 5022 O O . THR B 1 63 ? -1.64 -24.422 -17.75 1 82.56 63 THR B O 1
ATOM 5025 N N . SER B 1 64 ? -3.727 -24.953 -17.125 1 82.69 64 SER B N 1
ATOM 5026 C CA . SER B 1 64 ? -3.949 -23.625 -16.562 1 82.69 64 SER B CA 1
ATOM 5027 C C . SER B 1 64 ? -3.203 -23.469 -15.242 1 82.69 64 SER B C 1
ATOM 5029 O O . SER B 1 64 ? -2.758 -22.359 -14.906 1 82.69 64 SER B O 1
ATOM 5031 N N . VAL B 1 65 ? -3.074 -24.547 -14.523 1 87.69 65 VAL B N 1
ATOM 5032 C CA . VAL B 1 65 ? -2.5 -24.453 -13.18 1 87.69 65 VAL B CA 1
ATOM 5033 C C . VAL B 1 65 ? -1.011 -24.781 -13.234 1 87.69 65 VAL B C 1
ATOM 5035 O O . VAL B 1 65 ? -0.246 -24.359 -12.359 1 87.69 65 VAL B O 1
ATOM 5038 N N . ALA B 1 66 ? -0.654 -25.562 -14.281 1 87 66 ALA B N 1
ATOM 5039 C CA . ALA B 1 66 ? 0.748 -25.953 -14.414 1 87 66 ALA B CA 1
ATOM 5040 C C . ALA B 1 66 ? 1.538 -24.891 -15.18 1 87 66 ALA B C 1
ATOM 5042 O O . ALA B 1 66 ? 1.832 -25.062 -16.359 1 87 66 ALA B O 1
ATOM 5043 N N . GLY B 1 67 ? 1.947 -23.828 -14.602 1 81.5 67 GLY B N 1
ATOM 5044 C CA . GLY B 1 67 ? 2.723 -22.781 -15.234 1 81.5 67 GLY B CA 1
ATOM 5045 C C . GLY B 1 67 ? 4.207 -22.859 -14.93 1 81.5 67 GLY B C 1
ATOM 5046 O O . GLY B 1 67 ? 4.773 -23.953 -14.875 1 81.5 67 GLY B O 1
ATOM 5047 N N . ALA B 1 68 ? 4.828 -21.781 -14.875 1 85.81 68 ALA B N 1
ATOM 5048 C CA . ALA B 1 68 ? 6.27 -21.734 -14.648 1 85.81 68 ALA B CA 1
ATOM 5049 C C . ALA B 1 68 ? 6.594 -21.844 -13.164 1 85.81 68 ALA B C 1
ATOM 5051 O O . ALA B 1 68 ? 7.707 -22.219 -12.789 1 85.81 68 ALA B O 1
ATOM 5052 N N . ALA B 1 69 ? 5.621 -21.578 -12.375 1 89.69 69 ALA B N 1
ATOM 5053 C CA . ALA B 1 69 ? 5.887 -21.484 -10.945 1 89.69 69 ALA B CA 1
ATOM 5054 C C . ALA B 1 69 ? 6.203 -22.844 -10.352 1 89.69 69 ALA B C 1
ATOM 5056 O O . ALA B 1 69 ? 7.105 -22.969 -9.516 1 89.69 69 ALA B O 1
ATOM 5057 N N . PRO B 1 70 ? 5.559 -23.938 -10.766 1 94 70 PRO B N 1
ATOM 5058 C CA . PRO B 1 70 ? 5.898 -25.25 -10.234 1 94 70 PRO B CA 1
ATOM 5059 C C . PRO B 1 70 ? 7.254 -25.75 -10.727 1 94 70 PRO B C 1
ATOM 5061 O O . PRO B 1 70 ? 7.75 -26.781 -10.25 1 94 70 PRO B O 1
ATOM 5064 N N . ILE B 1 71 ? 7.801 -25.062 -11.633 1 94.31 71 ILE B N 1
ATOM 5065 C CA . ILE B 1 71 ? 9.141 -25.359 -12.125 1 94.31 71 ILE B CA 1
ATOM 5066 C C . ILE B 1 71 ? 10.164 -24.5 -11.375 1 94.31 71 ILE B C 1
ATOM 5068 O O . ILE B 1 71 ? 11.117 -25.031 -10.797 1 94.31 71 ILE B O 1
ATOM 5072 N N . LEU B 1 72 ? 9.875 -23.25 -11.312 1 92.5 72 LEU B N 1
ATOM 5073 C CA . LEU B 1 72 ? 10.828 -22.297 -10.773 1 92.5 72 LEU B CA 1
ATOM 5074 C C . LEU B 1 72 ? 10.961 -22.453 -9.266 1 92.5 72 LEU B C 1
ATOM 5076 O O . LEU B 1 72 ? 12.078 -22.422 -8.734 1 92.5 72 LEU B O 1
ATOM 5080 N N . GLY B 1 73 ? 9.922 -22.578 -8.57 1 94.5 73 GLY B N 1
ATOM 5081 C CA . GLY B 1 73 ? 9.953 -22.719 -7.125 1 94.5 73 GLY B CA 1
ATOM 5082 C C . GLY B 1 73 ? 10.852 -23.844 -6.648 1 94.5 73 GLY B C 1
ATOM 5083 O O . GLY B 1 73 ? 11.812 -23.609 -5.918 1 94.5 73 GLY B O 1
ATOM 5084 N N . PRO B 1 74 ? 10.562 -25.016 -7.121 1 97.06 74 PRO B N 1
ATOM 5085 C CA . PRO B 1 74 ? 11.398 -26.156 -6.742 1 97.06 74 PRO B CA 1
ATOM 5086 C C . PRO B 1 74 ? 12.852 -26 -7.195 1 97.06 74 PRO B C 1
ATOM 5088 O O . PRO B 1 74 ? 13.773 -26.391 -6.473 1 97.06 74 PRO B O 1
ATOM 5091 N N . ALA B 1 75 ? 13.039 -25.422 -8.359 1 96.69 75 ALA B N 1
ATOM 5092 C CA . ALA B 1 75 ? 14.391 -25.219 -8.859 1 96.69 75 ALA B CA 1
ATOM 5093 C C . ALA B 1 75 ? 15.195 -24.328 -7.918 1 96.69 75 ALA B C 1
ATOM 5095 O O . ALA B 1 75 ? 16.406 -24.5 -7.758 1 96.69 75 ALA B O 1
ATOM 5096 N N . ILE B 1 76 ? 14.531 -23.406 -7.305 1 95 76 ILE B N 1
ATOM 5097 C CA . ILE B 1 76 ? 15.18 -22.5 -6.371 1 95 76 ILE B CA 1
ATOM 5098 C C . ILE B 1 76 ? 15.344 -23.188 -5.016 1 95 76 ILE B C 1
ATOM 5100 O O . ILE B 1 76 ? 16.391 -23.062 -4.371 1 95 76 ILE B O 1
ATOM 5104 N N . ALA B 1 77 ? 14.414 -23.969 -4.621 1 96.94 77 ALA B N 1
ATOM 5105 C CA . ALA B 1 77 ? 14.312 -24.484 -3.262 1 96.94 77 ALA B CA 1
ATOM 5106 C C . ALA B 1 77 ? 15.375 -25.547 -3.002 1 96.94 77 ALA B C 1
ATOM 5108 O O . ALA B 1 77 ? 15.695 -25.844 -1.85 1 96.94 77 ALA B O 1
ATOM 5109 N N . VAL B 1 78 ? 15.938 -26.125 -4.059 1 97.56 78 VAL B N 1
ATOM 5110 C CA . VAL B 1 78 ? 16.969 -27.125 -3.846 1 97.56 78 VAL B CA 1
ATOM 5111 C C . VAL B 1 78 ? 18.219 -26.484 -3.258 1 97.56 78 VAL B C 1
ATOM 5113 O O . VAL B 1 78 ? 19.125 -27.172 -2.783 1 97.56 78 VAL B O 1
ATOM 5116 N N . TYR B 1 79 ? 18.188 -25.125 -3.24 1 97.12 79 TYR B N 1
ATOM 5117 C CA . TYR B 1 79 ? 19.219 -24.375 -2.535 1 97.12 79 TYR B CA 1
ATOM 5118 C C . TYR B 1 79 ? 19.359 -24.844 -1.096 1 97.12 79 TYR B C 1
ATOM 5120 O O . TYR B 1 79 ? 20.469 -24.922 -0.569 1 97.12 79 TYR B O 1
ATOM 5128 N N . TRP B 1 80 ? 18.297 -25.219 -0.503 1 97.44 80 TRP B N 1
ATOM 5129 C CA . TRP B 1 80 ? 18.312 -25.641 0.893 1 97.44 80 TRP B CA 1
ATOM 5130 C C . TRP B 1 80 ? 18.531 -27.156 1.006 1 97.44 80 TRP B C 1
ATOM 5132 O O . TRP B 1 80 ? 18.656 -27.688 2.111 1 97.44 80 TRP B O 1
ATOM 5142 N N . GLY B 1 81 ? 18.641 -27.844 -0.068 1 97 81 GLY B N 1
ATOM 5143 C CA . GLY B 1 81 ? 18.734 -29.297 -0.117 1 97 81 GLY B CA 1
ATOM 5144 C C . GLY B 1 81 ? 17.547 -29.938 -0.811 1 97 81 GLY B C 1
ATOM 5145 O O . GLY B 1 81 ? 16.438 -29.406 -0.779 1 97 81 GLY B O 1
ATOM 5146 N N . TRP B 1 82 ? 17.781 -31.094 -1.417 1 97.12 82 TRP B N 1
ATOM 5147 C CA . TRP B 1 82 ? 16.719 -31.688 -2.223 1 97.12 82 TRP B CA 1
ATOM 5148 C C . TRP B 1 82 ? 15.672 -32.375 -1.339 1 97.12 82 TRP B C 1
ATOM 5150 O O . TRP B 1 82 ? 14.516 -32.5 -1.73 1 97.12 82 TRP B O 1
ATOM 5160 N N . LEU B 1 83 ? 16.016 -32.75 -0.116 1 97.25 83 LEU B N 1
ATOM 5161 C CA . LEU B 1 83 ? 15.086 -33.5 0.721 1 97.25 83 LEU B CA 1
ATOM 5162 C C . LEU B 1 83 ? 13.953 -32.625 1.207 1 97.25 83 LEU B C 1
ATOM 5164 O O . LEU B 1 83 ? 12.773 -32.969 1.069 1 97.25 83 LEU B O 1
ATOM 5168 N N . PRO B 1 84 ? 14.289 -31.453 1.808 1 96.88 84 PRO B N 1
ATOM 5169 C CA . PRO B 1 84 ? 13.172 -30.609 2.227 1 96.88 84 PRO B CA 1
ATOM 5170 C C . PRO B 1 84 ? 12.273 -30.203 1.062 1 96.88 84 PRO B C 1
ATOM 5172 O O . PRO B 1 84 ? 11.047 -30.141 1.217 1 96.88 84 PRO B O 1
ATOM 5175 N N . ALA B 1 85 ? 12.859 -29.922 -0.04 1 97.56 85 ALA B N 1
ATOM 5176 C CA . ALA B 1 85 ? 12.086 -29.562 -1.225 1 97.56 85 ALA B CA 1
ATOM 5177 C C . ALA B 1 85 ? 11.203 -30.719 -1.672 1 97.56 85 ALA B C 1
ATOM 5179 O O . ALA B 1 85 ? 10.023 -30.516 -1.975 1 97.56 85 ALA B O 1
ATOM 5180 N N . LEU B 1 86 ? 11.766 -31.875 -1.675 1 97.88 86 LEU B N 1
ATOM 5181 C CA . LEU B 1 86 ? 11.031 -33.062 -2.08 1 97.88 86 LEU B CA 1
ATOM 5182 C C . LEU B 1 86 ? 9.859 -33.312 -1.146 1 97.88 86 LEU B C 1
ATOM 5184 O O . LEU B 1 86 ? 8.75 -33.625 -1.604 1 97.88 86 LEU B O 1
ATOM 5188 N N . LEU B 1 87 ? 10.109 -33.219 0.114 1 97.81 87 LEU B N 1
ATOM 5189 C CA . LEU B 1 87 ? 9.07 -33.5 1.103 1 97.81 87 LEU B CA 1
ATOM 5190 C C . LEU B 1 87 ? 7.902 -32.531 0.959 1 97.81 87 LEU B C 1
ATOM 5192 O O . LEU B 1 87 ? 6.742 -32.938 1.024 1 97.81 87 LEU B O 1
ATOM 5196 N N . TRP B 1 88 ? 8.188 -31.312 0.776 1 97.69 88 TRP B N 1
ATOM 5197 C CA . TRP B 1 88 ? 7.121 -30.312 0.649 1 97.69 88 TRP B CA 1
ATOM 5198 C C . TRP B 1 88 ? 6.324 -30.531 -0.632 1 97.69 88 TRP B C 1
ATOM 5200 O O . TRP B 1 88 ? 5.094 -30.453 -0.624 1 97.69 88 TRP B O 1
ATOM 5210 N N . VAL B 1 89 ? 6.98 -30.859 -1.723 1 98.12 89 VAL B N 1
ATOM 5211 C CA . VAL B 1 89 ? 6.309 -31.062 -3 1 98.12 89 VAL B CA 1
ATOM 5212 C C . VAL B 1 89 ? 5.402 -32.281 -2.914 1 98.12 89 VAL B C 1
ATOM 5214 O O . VAL B 1 89 ? 4.23 -32.25 -3.293 1 98.12 89 VAL B O 1
ATOM 5217 N N . VAL B 1 90 ? 5.91 -33.375 -2.361 1 98.12 90 VAL B N 1
ATOM 5218 C CA . VAL B 1 90 ? 5.191 -34.625 -2.377 1 98.12 90 VAL B CA 1
ATOM 5219 C C . VAL B 1 90 ? 4.043 -34.594 -1.369 1 98.12 90 VAL B C 1
ATOM 5221 O O . VAL B 1 90 ? 2.902 -34.906 -1.702 1 98.12 90 VAL B O 1
ATOM 5224 N N . LEU B 1 91 ? 4.316 -34.125 -0.169 1 97.81 91 LEU B N 1
ATOM 5225 C CA . LEU B 1 91 ? 3.285 -34.062 0.863 1 97.81 91 LEU B CA 1
ATOM 5226 C C . LEU B 1 91 ? 2.305 -32.938 0.595 1 97.81 91 LEU B C 1
ATOM 5228 O O . LEU B 1 91 ? 1.104 -33.062 0.835 1 97.81 91 LEU B O 1
ATOM 5232 N N . GLY B 1 92 ? 2.816 -31.828 0.147 1 97.56 92 GLY B N 1
ATOM 5233 C CA . GLY B 1 92 ? 1.96 -30.703 -0.187 1 97.56 92 GLY B CA 1
ATOM 5234 C C . GLY B 1 92 ? 0.974 -31 -1.298 1 97.56 92 GLY B C 1
ATOM 5235 O O . GLY B 1 92 ? -0.19 -30.609 -1.229 1 97.56 92 GLY B O 1
ATOM 5236 N N . THR B 1 93 ? 1.414 -31.734 -2.279 1 97.88 93 THR B N 1
ATOM 5237 C CA . THR B 1 93 ? 0.55 -32.125 -3.393 1 97.88 93 THR B CA 1
ATOM 5238 C C . THR B 1 93 ? -0.617 -32.969 -2.91 1 97.88 93 THR B C 1
ATOM 5240 O O . THR B 1 93 ? -1.767 -32.719 -3.285 1 97.88 93 THR B O 1
ATOM 5243 N N . VAL B 1 94 ? -0.334 -33.875 -2.041 1 98.12 94 VAL B N 1
ATOM 5244 C CA . VAL B 1 94 ? -1.334 -34.844 -1.639 1 98.12 94 VAL B CA 1
ATOM 5245 C C . VAL B 1 94 ? -2.262 -34.25 -0.588 1 98.12 94 VAL B C 1
ATOM 5247 O O . VAL B 1 94 ? -3.486 -34.344 -0.708 1 98.12 94 VAL B O 1
ATOM 5250 N N . PHE B 1 95 ? -1.714 -33.531 0.378 1 97.94 95 PHE B N 1
ATOM 5251 C CA . PHE B 1 95 ? -2.506 -33.156 1.544 1 97.94 95 PHE B CA 1
ATOM 5252 C C . PHE B 1 95 ? -2.959 -31.703 1.447 1 97.94 95 PHE B C 1
ATOM 5254 O O . PHE B 1 95 ? -3.854 -31.266 2.18 1 97.94 95 PHE B O 1
ATOM 5261 N N . ALA B 1 96 ? -2.381 -30.953 0.561 1 97.75 96 ALA B N 1
ATOM 5262 C CA . ALA B 1 96 ? -2.742 -29.547 0.492 1 97.75 96 ALA B CA 1
ATOM 5263 C C . ALA B 1 96 ? -3.289 -29.188 -0.886 1 97.75 96 ALA B C 1
ATOM 5265 O O . ALA B 1 96 ? -4.488 -28.922 -1.038 1 97.75 96 ALA B O 1
ATOM 5266 N N . ALA B 1 97 ? -2.541 -29.359 -1.941 1 97.62 97 ALA B N 1
ATOM 5267 C CA . ALA B 1 97 ? -2.938 -28.9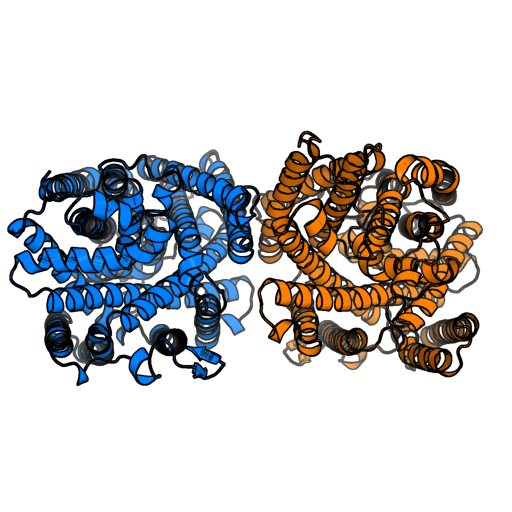53 -3.289 1 97.62 97 ALA B CA 1
ATOM 5268 C C . ALA B 1 97 ? -4.152 -29.75 -3.764 1 97.62 97 ALA B C 1
ATOM 5270 O O . ALA B 1 97 ? -5.098 -29.188 -4.312 1 97.62 97 ALA B O 1
ATOM 5271 N N . GLY B 1 98 ? -4.066 -31.031 -3.613 1 97.75 98 GLY B N 1
ATOM 5272 C CA . GLY B 1 98 ? -5.172 -31.875 -4.039 1 97.75 98 GLY B CA 1
ATOM 5273 C C . GLY B 1 98 ? -6.488 -31.531 -3.371 1 97.75 98 GLY B C 1
ATOM 5274 O O . GLY B 1 98 ? -7.512 -31.391 -4.043 1 97.75 98 GLY B O 1
ATOM 5275 N N . VAL B 1 99 ? -6.434 -31.297 -2.09 1 97.69 99 VAL B N 1
ATOM 5276 C CA . VAL B 1 99 ? -7.617 -30.969 -1.305 1 97.69 99 VAL B CA 1
ATOM 5277 C C . VAL B 1 99 ? -8.117 -29.562 -1.679 1 97.69 99 VAL B C 1
ATOM 5279 O O . VAL B 1 99 ? -9.328 -29.344 -1.784 1 97.69 99 VAL B O 1
ATOM 5282 N N . HIS B 1 100 ? -7.203 -28.719 -1.867 1 97.88 100 HIS B N 1
ATOM 5283 C CA . HIS B 1 100 ? -7.488 -27.328 -2.182 1 97.88 100 HIS B CA 1
ATOM 5284 C C . HIS B 1 100 ? -8.141 -27.188 -3.555 1 97.88 100 HIS B C 1
ATOM 5286 O O . HIS B 1 100 ? -9.234 -26.625 -3.676 1 97.88 100 HIS B O 1
ATOM 5292 N N . ASP B 1 101 ? -7.527 -27.75 -4.609 1 97.5 101 ASP B N 1
ATOM 5293 C CA . ASP B 1 101 ? -8.055 -27.656 -5.969 1 97.5 101 ASP B CA 1
ATOM 5294 C C . ASP B 1 101 ? -9.398 -28.359 -6.09 1 97.5 101 ASP B C 1
ATOM 5296 O O . ASP B 1 101 ? -10.344 -27.828 -6.664 1 97.5 101 ASP B O 1
ATOM 5300 N N . PHE B 1 102 ? -9.43 -29.531 -5.543 1 98 102 PHE B N 1
ATOM 5301 C CA . PHE B 1 102 ? -10.625 -30.359 -5.512 1 98 102 PHE B CA 1
ATOM 5302 C C . PHE B 1 102 ? -11.75 -29.672 -4.758 1 98 102 PHE B C 1
ATOM 5304 O O . PHE B 1 102 ? -12.875 -29.578 -5.254 1 98 102 PHE B O 1
ATOM 5311 N N . GLY B 1 103 ? -11.453 -29.156 -3.672 1 98.06 103 GLY B N 1
ATOM 5312 C CA . GLY B 1 103 ? -12.43 -28.516 -2.805 1 98.06 103 GLY B CA 1
ATOM 5313 C C . GLY B 1 103 ? -12.992 -27.234 -3.383 1 98.06 103 GLY B C 1
ATOM 5314 O O . GLY B 1 103 ? -14.195 -26.969 -3.281 1 98.06 103 GLY B O 1
ATOM 5315 N N . THR B 1 104 ? -12.18 -26.406 -3.939 1 97.88 104 THR B N 1
ATOM 5316 C CA . THR B 1 104 ? -12.648 -25.156 -4.527 1 97.88 104 THR B CA 1
ATOM 5317 C C . THR B 1 104 ? -13.562 -25.438 -5.723 1 97.88 104 THR B C 1
ATOM 5319 O O . THR B 1 104 ? -14.523 -24.703 -5.953 1 97.88 104 THR B O 1
ATOM 5322 N N . LEU B 1 105 ? -13.242 -26.453 -6.434 1 97.75 105 LEU B N 1
ATOM 5323 C CA . LEU B 1 105 ? -14.07 -26.859 -7.559 1 97.75 105 LEU B CA 1
ATOM 5324 C C . LEU B 1 105 ? -15.453 -27.312 -7.082 1 97.75 105 LEU B C 1
ATOM 5326 O O . LEU B 1 105 ? -16.469 -26.844 -7.609 1 97.75 105 LEU B O 1
ATOM 5330 N N . VAL B 1 106 ? -15.5 -28.141 -6.078 1 98 106 VAL B N 1
ATOM 5331 C CA . VAL B 1 106 ? -16.75 -28.656 -5.543 1 98 106 VAL B CA 1
ATOM 5332 C C . VAL B 1 106 ? -17.578 -27.516 -4.945 1 98 106 VAL B C 1
ATOM 5334 O O . VAL B 1 106 ? -18.781 -27.422 -5.18 1 98 106 VAL B O 1
ATOM 5337 N N . LEU B 1 107 ? -16.875 -26.719 -4.23 1 97.62 107 LEU B N 1
ATOM 5338 C CA . LEU B 1 107 ? -17.547 -25.594 -3.602 1 97.62 107 LEU B CA 1
ATOM 5339 C C . LEU B 1 107 ? -18.188 -24.688 -4.652 1 97.62 107 LEU B C 1
ATOM 5341 O O . LEU B 1 107 ? -19.328 -24.266 -4.5 1 97.62 107 LEU B O 1
ATOM 5345 N N . SER B 1 108 ? -17.5 -24.375 -5.676 1 96.88 108 SER B N 1
ATOM 5346 C CA . SER B 1 108 ? -18 -23.516 -6.746 1 96.88 108 SER B CA 1
ATOM 5347 C C . SER B 1 108 ? -19.156 -24.188 -7.484 1 96.88 108 SER B C 1
ATOM 5349 O O . SER B 1 108 ? -20.188 -23.547 -7.742 1 96.88 108 SER B O 1
ATOM 5351 N N . VAL B 1 109 ? -19.062 -25.453 -7.773 1 97.25 109 VAL B N 1
ATOM 5352 C CA . VAL B 1 109 ? -20.078 -26.203 -8.516 1 97.25 109 VAL B CA 1
ATOM 5353 C C . VAL B 1 109 ? -21.375 -26.234 -7.719 1 97.25 109 VAL B C 1
ATOM 5355 O O . VAL B 1 109 ? -22.469 -26.109 -8.289 1 97.25 109 VAL B O 1
ATOM 5358 N N . ARG B 1 110 ? -21.266 -26.344 -6.508 1 97.12 110 ARG B N 1
ATOM 5359 C CA . ARG B 1 110 ? -22.453 -26.438 -5.66 1 97.12 110 ARG B CA 1
ATOM 5360 C C . ARG B 1 110 ? -23.016 -25.047 -5.375 1 97.12 110 ARG B C 1
ATOM 5362 O O . ARG B 1 110 ? -24.047 -24.922 -4.711 1 97.12 110 ARG B O 1
ATOM 5369 N N . ASN B 1 111 ? -22.328 -24.109 -5.77 1 96.25 111 ASN B N 1
ATOM 5370 C CA . ASN B 1 111 ? -22.797 -22.734 -5.645 1 96.25 111 ASN B CA 1
ATOM 5371 C C . ASN B 1 111 ? -22.891 -22.031 -7.004 1 96.25 111 ASN B C 1
ATOM 5373 O O . ASN B 1 111 ? -22.344 -20.953 -7.184 1 96.25 111 ASN B O 1
ATOM 5377 N N . LYS B 1 112 ? -23.422 -22.75 -7.945 1 94.25 112 LYS B N 1
ATOM 5378 C CA . LYS B 1 112 ? -23.828 -22.234 -9.258 1 94.25 112 LYS B CA 1
ATOM 5379 C C . LYS B 1 112 ? -22.594 -21.828 -10.078 1 94.25 112 LYS B C 1
ATOM 5381 O O . LYS B 1 112 ? -22.672 -20.906 -10.891 1 94.25 112 LYS B O 1
ATOM 5386 N N . GLY B 1 113 ? -21.484 -22.344 -9.742 1 93.25 113 GLY B N 1
ATOM 5387 C CA . GLY B 1 113 ? -20.297 -22.062 -10.516 1 93.25 113 GLY B CA 1
ATOM 5388 C C . GLY B 1 113 ? -19.703 -20.688 -10.219 1 93.25 113 GLY B C 1
ATOM 5389 O O . GLY B 1 113 ? -19.031 -20.094 -11.07 1 93.25 113 GLY B O 1
ATOM 5390 N N . GLN B 1 114 ? -19.922 -20.188 -9.062 1 90.81 114 GLN B N 1
ATOM 5391 C CA . GLN B 1 114 ? -19.453 -18.859 -8.688 1 90.81 114 GLN B CA 1
ATOM 5392 C C . GLN B 1 114 ? -17.969 -18.891 -8.312 1 90.81 114 GLN B C 1
ATOM 5394 O O . GLN B 1 114 ? -17.453 -19.906 -7.855 1 90.81 114 GLN B O 1
ATOM 5399 N N . SER B 1 115 ? -17.359 -17.75 -8.5 1 88.75 115 SER B N 1
ATOM 5400 C CA . SER B 1 115 ? -15.945 -17.609 -8.195 1 88.75 115 SER B CA 1
ATOM 5401 C C . SER B 1 115 ? -15.703 -17.547 -6.691 1 88.75 115 SER B C 1
ATOM 5403 O O . SER B 1 115 ? -16.625 -17.281 -5.922 1 88.75 115 SER B O 1
ATOM 5405 N N . VAL B 1 116 ? -14.477 -17.812 -6.281 1 89.62 116 VAL B N 1
ATOM 5406 C CA . VAL B 1 116 ? -14.078 -17.781 -4.879 1 89.62 116 VAL B CA 1
ATOM 5407 C C . VAL B 1 116 ? -14.367 -16.391 -4.293 1 89.62 116 VAL B C 1
ATOM 5409 O O . VAL B 1 116 ? -14.742 -16.281 -3.123 1 89.62 116 VAL B O 1
ATOM 5412 N N . GLY B 1 117 ? -14.211 -15.344 -5.074 1 85.56 117 GLY B N 1
ATOM 5413 C CA . GLY B 1 117 ? -14.547 -14.008 -4.609 1 85.56 117 GLY B CA 1
ATOM 5414 C C . GLY B 1 117 ? -16.016 -13.852 -4.238 1 85.56 117 GLY B C 1
ATOM 5415 O O . GLY B 1 117 ? -16.328 -13.336 -3.166 1 85.56 117 GLY B O 1
ATOM 5416 N N . THR B 1 118 ? -16.844 -14.344 -5.094 1 87.62 118 THR B N 1
ATOM 5417 C CA . THR B 1 118 ? -18.281 -14.273 -4.844 1 87.62 118 THR B CA 1
ATOM 5418 C C . THR B 1 118 ? -18.672 -15.18 -3.682 1 87.62 118 THR B C 1
ATOM 5420 O O . THR B 1 118 ? -19.562 -14.852 -2.898 1 87.62 118 THR B O 1
ATOM 5423 N N . LEU B 1 119 ? -18.047 -16.234 -3.617 1 92.94 119 LEU B N 1
ATOM 5424 C CA . LEU B 1 119 ? -18.328 -17.188 -2.545 1 92.94 119 LEU B CA 1
ATOM 5425 C C . LEU B 1 119 ? -17.906 -16.609 -1.192 1 92.94 119 LEU B C 1
ATOM 5427 O O . LEU B 1 119 ? -18.516 -16.938 -0.167 1 92.94 119 LEU B O 1
ATOM 5431 N N . ALA B 1 120 ? -16.891 -15.797 -1.222 1 91.44 120 ALA B N 1
ATOM 5432 C CA . ALA B 1 120 ? -16.5 -15.117 0.009 1 91.44 120 ALA B CA 1
ATOM 5433 C C . ALA B 1 120 ? -17.625 -14.234 0.533 1 91.44 120 ALA B C 1
ATOM 5435 O O . ALA B 1 120 ? -17.828 -14.133 1.745 1 91.44 120 ALA B O 1
ATOM 5436 N N . ASN B 1 121 ? -18.281 -13.602 -0.392 1 90.69 121 ASN B N 1
ATOM 5437 C CA . ASN B 1 121 ? -19.438 -12.789 -0.016 1 90.69 121 ASN B CA 1
ATOM 5438 C C . ASN B 1 121 ? -20.531 -13.633 0.641 1 90.69 121 ASN B C 1
ATOM 5440 O O . ASN B 1 121 ? -21.078 -13.258 1.678 1 90.69 121 ASN B O 1
ATOM 5444 N N . LYS B 1 122 ? -20.766 -14.75 0.077 1 91.25 122 LYS B N 1
ATOM 5445 C CA . LYS B 1 122 ? -21.844 -15.633 0.523 1 91.25 122 LYS B CA 1
ATOM 5446 C C . LYS B 1 122 ? -21.5 -16.281 1.863 1 91.25 122 LYS B C 1
ATOM 5448 O O . LYS B 1 122 ? -22.375 -16.422 2.725 1 91.25 122 LYS B O 1
ATOM 5453 N N . LEU B 1 123 ? -20.297 -16.625 2.055 1 92.5 123 LEU B N 1
ATOM 5454 C CA . LEU B 1 123 ? -19.938 -17.453 3.197 1 92.5 123 LEU B CA 1
ATOM 5455 C C . LEU B 1 123 ? -19.453 -16.578 4.355 1 92.5 123 LEU B C 1
ATOM 5457 O O . LEU B 1 123 ? -19.578 -16.969 5.52 1 92.5 123 LEU B O 1
ATOM 5461 N N . ILE B 1 124 ? -18.859 -15.469 4.055 1 90.25 124 ILE B N 1
ATOM 5462 C CA . ILE B 1 124 ? -18.266 -14.656 5.109 1 90.25 124 ILE B CA 1
ATOM 5463 C C . ILE B 1 124 ? -18.938 -13.281 5.145 1 90.25 124 ILE B C 1
ATOM 5465 O O . ILE B 1 124 ? -19.391 -12.828 6.199 1 90.25 124 ILE B O 1
ATOM 5469 N N . GLY B 1 125 ? -19.047 -12.641 4.02 1 89.69 125 GLY B N 1
ATOM 5470 C CA . GLY B 1 125 ? -19.688 -11.336 3.959 1 89.69 125 GLY B CA 1
ATOM 5471 C C . GLY B 1 125 ? -19.078 -10.414 2.916 1 89.69 125 GLY B C 1
ATOM 5472 O O . GLY B 1 125 ? -18.047 -10.75 2.312 1 89.69 125 GLY B O 1
ATOM 5473 N N . ARG B 1 126 ? -19.656 -9.312 2.764 1 87.81 126 ARG B N 1
ATOM 5474 C CA . ARG B 1 126 ? -19.297 -8.359 1.713 1 87.81 126 ARG B CA 1
ATOM 5475 C C . ARG B 1 126 ? -17.906 -7.785 1.952 1 87.81 126 ARG B C 1
ATOM 5477 O O . ARG B 1 126 ? -17.141 -7.578 1.006 1 87.81 126 ARG B O 1
ATOM 5484 N N . ASN B 1 127 ? -17.609 -7.492 3.166 1 86.94 127 ASN B N 1
ATOM 5485 C CA . ASN B 1 127 ? -16.281 -6.941 3.48 1 86.94 127 ASN B CA 1
ATOM 5486 C C . ASN B 1 127 ? -15.172 -7.902 3.08 1 86.94 127 ASN B C 1
ATOM 5488 O O . ASN B 1 127 ? -14.156 -7.48 2.516 1 86.94 127 ASN B O 1
ATOM 5492 N N . ALA B 1 128 ? -15.445 -9.125 3.375 1 87.62 128 ALA B N 1
ATOM 5493 C CA . ALA B 1 128 ? -14.469 -10.148 2.998 1 87.62 128 ALA B CA 1
ATOM 5494 C C . ALA B 1 128 ? -14.328 -10.234 1.481 1 87.62 128 ALA B C 1
ATOM 5496 O O . ALA B 1 128 ? -13.211 -10.367 0.962 1 87.62 128 ALA B O 1
ATOM 5497 N N . LYS B 1 129 ? -15.414 -10.172 0.809 1 89.44 129 LYS B N 1
ATOM 5498 C CA . LYS B 1 129 ? -15.375 -10.211 -0.65 1 89.44 129 LYS B CA 1
ATOM 5499 C C . LYS B 1 129 ? -14.5 -9.094 -1.206 1 89.44 129 LYS B C 1
ATOM 5501 O O . LYS B 1 129 ? -13.641 -9.336 -2.057 1 89.44 129 LYS B O 1
ATOM 5506 N N . LEU B 1 130 ? -14.68 -7.926 -0.72 1 87.94 130 LEU B N 1
ATOM 5507 C CA . LEU B 1 130 ? -13.945 -6.77 -1.22 1 87.94 130 LEU B CA 1
ATOM 5508 C C . LEU B 1 130 ? -12.453 -6.918 -0.958 1 87.94 130 LEU B C 1
ATOM 5510 O O . LEU B 1 130 ? -11.633 -6.652 -1.841 1 87.94 130 LEU B O 1
ATOM 5514 N N . LEU B 1 131 ? -12.188 -7.277 0.186 1 86.31 131 LEU B N 1
ATOM 5515 C CA . LEU B 1 131 ? -10.781 -7.426 0.546 1 86.31 131 LEU B CA 1
ATOM 5516 C C . LEU B 1 131 ? -10.141 -8.57 -0.227 1 86.31 131 LEU B C 1
ATOM 5518 O O . LEU B 1 131 ? -8.992 -8.469 -0.67 1 86.31 131 LEU B O 1
ATOM 5522 N N . PHE B 1 132 ? -10.875 -9.609 -0.45 1 88.5 132 PHE B N 1
ATOM 5523 C CA . PHE B 1 132 ? -10.359 -10.75 -1.202 1 88.5 132 PHE B CA 1
ATOM 5524 C C . PHE B 1 132 ? -10.156 -10.383 -2.666 1 88.5 132 PHE B C 1
ATOM 5526 O O . PHE B 1 132 ? -9.164 -10.789 -3.281 1 88.5 132 PHE B O 1
ATOM 5533 N N . LEU B 1 133 ? -11.117 -9.641 -3.178 1 89.44 133 LEU B N 1
ATOM 5534 C CA . LEU B 1 133 ? -10.953 -9.188 -4.555 1 89.44 133 LEU B CA 1
ATOM 5535 C C . LEU B 1 133 ? -9.688 -8.352 -4.715 1 89.44 133 LEU B C 1
ATOM 5537 O O . LEU B 1 133 ? -9 -8.453 -5.727 1 89.44 133 LEU B O 1
ATOM 5541 N N . PHE B 1 134 ? -9.422 -7.656 -3.691 1 89.56 134 PHE B N 1
ATOM 5542 C CA . PHE B 1 134 ? -8.242 -6.809 -3.746 1 89.56 134 PHE B CA 1
ATOM 5543 C C . PHE B 1 134 ? -6.969 -7.652 -3.723 1 89.56 134 PHE B C 1
ATOM 5545 O O . PHE B 1 134 ? -6.027 -7.387 -4.477 1 89.56 134 PHE B O 1
ATOM 5552 N N . ILE B 1 135 ? -6.875 -8.57 -2.898 1 88.19 135 ILE B N 1
ATOM 5553 C CA . ILE B 1 135 ? -5.688 -9.414 -2.812 1 88.19 135 ILE B CA 1
ATOM 5554 C C . ILE B 1 135 ? -5.527 -10.219 -4.102 1 88.19 135 ILE B C 1
ATOM 5556 O O . ILE B 1 135 ? -4.402 -10.484 -4.539 1 88.19 135 ILE B O 1
ATOM 5560 N N . ILE B 1 136 ? -6.625 -10.672 -4.664 1 91.06 136 ILE B N 1
ATOM 5561 C CA . ILE B 1 136 ? -6.578 -11.375 -5.941 1 91.06 136 ILE B CA 1
ATOM 5562 C C . ILE B 1 136 ? -5.996 -10.453 -7.016 1 91.06 136 ILE B C 1
ATOM 5564 O O . ILE B 1 136 ? -5.176 -10.891 -7.828 1 91.06 136 ILE B O 1
ATOM 5568 N N . LEU B 1 137 ? -6.441 -9.227 -6.938 1 91.81 137 LEU B N 1
ATOM 5569 C CA . LEU B 1 137 ? -5.945 -8.25 -7.902 1 91.81 137 LEU B CA 1
ATOM 5570 C C . LEU B 1 137 ? -4.43 -8.109 -7.797 1 91.81 137 LEU B C 1
ATOM 5572 O O . LEU B 1 137 ? -3.732 -8.094 -8.812 1 91.81 137 LEU B O 1
ATOM 5576 N N . ILE B 1 138 ? -3.936 -8 -6.598 1 90.5 138 ILE B N 1
ATOM 5577 C CA . ILE B 1 138 ? -2.5 -7.867 -6.375 1 90.5 138 ILE B CA 1
ATOM 5578 C C . ILE B 1 138 ? -1.78 -9.117 -6.871 1 90.5 138 ILE B C 1
ATOM 5580 O O . ILE B 1 138 ? -0.732 -9.031 -7.512 1 90.5 138 ILE B O 1
ATOM 5584 N N . LEU B 1 139 ? -2.268 -10.242 -6.621 1 91.88 139 LEU B N 1
ATOM 5585 C CA . LEU B 1 139 ? -1.655 -11.508 -7.027 1 91.88 139 LEU B CA 1
ATOM 5586 C C . LEU B 1 139 ? -1.563 -11.602 -8.547 1 91.88 139 LEU B C 1
ATOM 5588 O O . LEU B 1 139 ? -0.496 -11.898 -9.086 1 91.88 139 LEU B O 1
ATOM 5592 N N . VAL B 1 140 ? -2.703 -11.367 -9.188 1 92.38 140 VAL B N 1
ATOM 5593 C CA . VAL B 1 140 ? -2.717 -11.555 -10.633 1 92.38 140 VAL B CA 1
ATOM 5594 C C . VAL B 1 140 ? -1.816 -10.516 -11.297 1 92.38 140 VAL B C 1
ATOM 5596 O O . VAL B 1 140 ? -1.189 -10.797 -12.328 1 92.38 140 VAL B O 1
ATOM 5599 N N . LEU B 1 141 ? -1.775 -9.344 -10.695 1 92.81 141 LEU B N 1
ATOM 5600 C CA . LEU B 1 141 ? -0.836 -8.344 -11.18 1 92.81 141 LEU B CA 1
ATOM 5601 C C . LEU B 1 141 ? 0.599 -8.852 -11.086 1 92.81 141 LEU B C 1
ATOM 5603 O O . LEU B 1 141 ? 1.383 -8.688 -12.023 1 92.81 141 LEU B O 1
ATOM 5607 N N . MET B 1 142 ? 0.9 -9.445 -10.039 1 90.62 142 MET B N 1
ATOM 5608 C CA . MET B 1 142 ? 2.25 -9.961 -9.828 1 90.62 142 MET B CA 1
ATOM 5609 C C . MET B 1 142 ? 2.525 -11.148 -10.742 1 90.62 142 MET B C 1
ATOM 5611 O O . MET B 1 142 ? 3.623 -11.281 -11.289 1 90.62 142 MET B O 1
ATOM 5615 N N . VAL B 1 143 ? 1.584 -11.992 -10.883 1 90.81 143 VAL B N 1
ATOM 5616 C CA . VAL B 1 143 ? 1.717 -13.133 -11.789 1 90.81 143 VAL B CA 1
ATOM 5617 C C . VAL B 1 143 ? 2.035 -12.633 -13.195 1 90.81 143 VAL B C 1
ATOM 5619 O O . VAL B 1 143 ? 2.943 -13.148 -13.852 1 90.81 143 VAL B O 1
ATOM 5622 N N . ASN B 1 144 ? 1.284 -11.625 -13.609 1 93.94 144 ASN B N 1
ATOM 5623 C CA . ASN B 1 144 ? 1.497 -11.07 -14.945 1 93.94 144 ASN B CA 1
ATOM 5624 C C . ASN B 1 144 ? 2.918 -10.539 -15.109 1 93.94 144 ASN B C 1
ATOM 5626 O O . ASN B 1 144 ? 3.566 -10.805 -16.125 1 93.94 144 ASN B O 1
ATOM 5630 N N . ALA B 1 145 ? 3.365 -9.898 -14.094 1 91.56 145 ALA B N 1
ATOM 5631 C CA . ALA B 1 145 ? 4.695 -9.305 -14.164 1 91.56 145 ALA B CA 1
ATOM 5632 C C . ALA B 1 145 ? 5.777 -10.375 -14.156 1 91.56 145 ALA B C 1
ATOM 5634 O O . ALA B 1 145 ? 6.715 -10.328 -14.961 1 91.56 145 ALA B O 1
ATOM 5635 N N . VAL B 1 146 ? 5.668 -11.312 -13.32 1 88.88 146 VAL B N 1
ATOM 5636 C CA . VAL B 1 146 ? 6.68 -12.352 -13.148 1 88.88 146 VAL B CA 1
ATOM 5637 C C . VAL B 1 146 ? 6.738 -13.234 -14.391 1 88.88 146 VAL B C 1
ATOM 5639 O O . VAL B 1 146 ? 7.824 -13.539 -14.891 1 88.88 146 VAL B O 1
ATOM 5642 N N . PHE B 1 147 ? 5.629 -13.617 -14.914 1 91.94 147 PHE B N 1
ATOM 5643 C CA . PHE B 1 147 ? 5.621 -14.547 -16.031 1 91.94 147 PHE B CA 1
ATOM 5644 C C . PHE B 1 147 ? 5.992 -13.836 -17.328 1 91.94 147 PHE B C 1
ATOM 5646 O O . PHE B 1 147 ? 6.613 -14.43 -18.219 1 91.94 147 PHE B O 1
ATOM 5653 N N . ALA B 1 148 ? 5.641 -12.562 -17.438 1 93.81 148 ALA B N 1
ATOM 5654 C CA . ALA B 1 148 ? 6.148 -11.789 -18.578 1 93.81 148 ALA B CA 1
ATOM 5655 C C . ALA B 1 148 ? 7.668 -11.688 -18.531 1 93.81 148 ALA B C 1
ATOM 5657 O O . ALA B 1 148 ? 8.336 -11.773 -19.562 1 93.81 148 ALA B O 1
ATOM 5658 N N . TRP B 1 149 ? 8.133 -11.492 -17.359 1 90.75 149 TRP B N 1
ATOM 5659 C CA . TRP B 1 149 ? 9.578 -11.422 -17.156 1 90.75 149 TRP B CA 1
ATOM 5660 C C . TRP B 1 149 ? 10.242 -12.742 -17.516 1 90.75 149 TRP B C 1
ATOM 5662 O O . TRP B 1 149 ? 11.266 -12.766 -18.203 1 90.75 149 TRP B O 1
ATOM 5672 N N . VAL B 1 150 ? 9.68 -13.844 -17.125 1 89.19 150 VAL B N 1
ATOM 5673 C CA . VAL B 1 150 ? 10.219 -15.172 -17.375 1 89.19 150 VAL B CA 1
ATOM 5674 C C . VAL B 1 150 ? 10.242 -15.453 -18.875 1 89.19 150 VAL B C 1
ATOM 5676 O O . VAL B 1 150 ? 11.258 -15.883 -19.422 1 89.19 150 VAL B O 1
ATOM 5679 N N . ILE B 1 151 ? 9.203 -15.188 -19.531 1 93.88 151 ILE B N 1
ATOM 5680 C CA . ILE B 1 151 ? 9.07 -15.477 -20.953 1 93.88 151 ILE B CA 1
ATOM 5681 C C . ILE B 1 151 ? 10.078 -14.648 -21.75 1 93.88 151 ILE B C 1
ATOM 5683 O O . ILE B 1 151 ? 10.789 -15.172 -22.609 1 93.88 151 ILE B O 1
ATOM 5687 N N . SER B 1 152 ? 10.141 -13.375 -21.438 1 93.38 152 SER B N 1
ATOM 5688 C CA . SER B 1 152 ? 11.039 -12.484 -22.156 1 93.38 152 SER B CA 1
ATOM 5689 C C . SER B 1 152 ? 12.492 -12.898 -21.969 1 93.38 152 SER B C 1
ATOM 5691 O O . SER B 1 152 ? 13.266 -12.891 -22.938 1 93.38 152 SER B O 1
ATOM 5693 N N . ASN B 1 153 ? 12.828 -13.297 -20.812 1 89.56 153 ASN B N 1
ATOM 5694 C CA . ASN B 1 153 ? 14.195 -13.727 -20.547 1 89.56 153 ASN B CA 1
ATOM 5695 C C . ASN B 1 153 ? 14.508 -15.039 -21.266 1 89.56 153 ASN B C 1
ATOM 5697 O O . ASN B 1 153 ? 15.633 -15.25 -21.719 1 89.56 153 ASN B O 1
ATOM 5701 N N . LEU B 1 154 ? 13.602 -15.898 -21.312 1 90.56 154 LEU B N 1
ATOM 5702 C CA . LEU B 1 154 ? 13.82 -17.172 -22 1 90.56 154 LEU B CA 1
ATOM 5703 C C . LEU B 1 154 ? 13.93 -16.953 -23.516 1 90.56 154 LEU B C 1
ATOM 5705 O O . LEU B 1 154 ? 14.742 -17.609 -24.172 1 90.56 154 LEU B O 1
ATOM 5709 N N . PHE B 1 155 ? 13.156 -16.031 -24.031 1 93.88 155 PHE B N 1
ATOM 5710 C CA . PHE B 1 155 ? 13.242 -15.727 -25.453 1 93.88 155 PHE B CA 1
ATOM 5711 C C . PHE B 1 155 ? 14.602 -15.133 -25.797 1 93.88 155 PHE B C 1
ATOM 5713 O O . PHE B 1 155 ? 15.133 -15.367 -26.891 1 93.88 155 PHE B O 1
ATOM 5720 N N . ILE B 1 156 ? 15.125 -14.383 -24.906 1 91.69 156 ILE B N 1
ATOM 5721 C CA . ILE B 1 156 ? 16.422 -13.75 -25.125 1 91.69 156 ILE B CA 1
ATOM 5722 C C . ILE B 1 156 ? 17.531 -14.805 -25.016 1 91.69 156 ILE B C 1
ATOM 5724 O O . ILE B 1 156 ? 18.453 -14.836 -25.828 1 91.69 156 ILE B O 1
ATOM 5728 N N . ARG B 1 157 ? 17.391 -15.695 -24.078 1 88.69 157 ARG B N 1
ATOM 5729 C CA . ARG B 1 157 ? 18.422 -16.688 -23.812 1 88.69 157 ARG B CA 1
ATOM 5730 C C . ARG B 1 157 ? 18.359 -17.828 -24.812 1 88.69 157 ARG B C 1
ATOM 5732 O O . ARG B 1 157 ? 19.375 -18.438 -25.156 1 88.69 157 ARG B O 1
ATOM 5739 N N . PHE B 1 158 ? 17.172 -18.156 -25.219 1 91.62 158 PHE B N 1
ATOM 5740 C CA . PHE B 1 158 ? 16.953 -19.266 -26.156 1 91.62 158 PHE B CA 1
ATOM 5741 C C . PHE B 1 158 ? 16.141 -18.797 -27.359 1 91.62 158 PHE B C 1
ATOM 5743 O O . PHE B 1 158 ? 15 -19.219 -27.547 1 91.62 158 PHE B O 1
ATOM 5750 N N . PRO B 1 159 ? 16.797 -18.062 -28.219 1 93.94 159 PRO B N 1
ATOM 5751 C CA . PRO B 1 159 ? 16.094 -17.5 -29.359 1 93.94 159 PRO B CA 1
ATOM 5752 C C . PRO B 1 159 ? 15.484 -18.562 -30.266 1 93.94 159 PRO B C 1
ATOM 5754 O O . PRO B 1 159 ? 14.516 -18.281 -30.984 1 93.94 159 PRO B O 1
ATOM 5757 N N . ALA B 1 160 ? 16.016 -19.797 -30.234 1 94.25 160 ALA B N 1
ATOM 5758 C CA . ALA B 1 160 ? 15.5 -20.891 -31.047 1 94.25 160 ALA B CA 1
ATOM 5759 C C . ALA B 1 160 ? 14.078 -21.266 -30.641 1 94.25 160 ALA B C 1
ATOM 5761 O O . ALA B 1 160 ? 13.352 -21.906 -31.406 1 94.25 160 ALA B O 1
ATOM 5762 N N . SER B 1 161 ? 13.664 -20.891 -29.469 1 94.88 161 SER B N 1
ATOM 5763 C CA . SER B 1 161 ? 12.367 -21.297 -28.953 1 94.88 161 SER B CA 1
ATOM 5764 C C . SER B 1 161 ? 11.266 -20.328 -29.391 1 94.88 161 SER B C 1
ATOM 5766 O O . SER B 1 161 ? 10.078 -20.641 -29.266 1 94.88 161 SER B O 1
ATOM 5768 N N . VAL B 1 162 ? 11.586 -19.172 -29.969 1 96.12 162 VAL B N 1
ATOM 5769 C CA . VAL B 1 162 ? 10.641 -18.109 -30.25 1 96.12 162 VAL B CA 1
ATOM 5770 C C . VAL B 1 162 ? 9.672 -18.547 -31.344 1 96.12 162 VAL B C 1
ATOM 5772 O O . VAL B 1 162 ? 8.453 -18.516 -31.156 1 96.12 162 VAL B O 1
ATOM 5775 N N . LEU B 1 163 ? 10.164 -18.969 -32.438 1 95.81 163 LEU B N 1
ATOM 5776 C CA . LEU B 1 163 ? 9.336 -19.297 -33.594 1 95.81 163 LEU B CA 1
ATOM 5777 C C . LEU B 1 163 ? 8.398 -20.453 -33.281 1 95.81 163 LEU B C 1
ATOM 5779 O O . LEU B 1 163 ? 7.219 -20.422 -33.625 1 95.81 163 LEU B O 1
ATOM 5783 N N . PRO B 1 164 ? 8.875 -21.547 -32.688 1 95.81 164 PRO B N 1
ATOM 5784 C CA . PRO B 1 164 ? 7.961 -22.625 -32.344 1 95.81 164 PRO B CA 1
ATOM 5785 C C . PRO B 1 164 ? 6.801 -22.172 -31.453 1 95.81 164 PRO B C 1
ATOM 5787 O O . PRO B 1 164 ? 5.688 -22.688 -31.578 1 95.81 164 PRO B O 1
ATOM 5790 N N . VAL B 1 165 ? 7.035 -21.25 -30.547 1 95.44 165 VAL B N 1
ATOM 5791 C CA . VAL B 1 165 ? 5.996 -20.781 -29.641 1 95.44 165 VAL B CA 1
ATOM 5792 C C . VAL B 1 165 ? 5.043 -19.859 -30.406 1 95.44 165 VAL B C 1
ATOM 5794 O O . VAL B 1 165 ? 3.822 -19.938 -30.234 1 95.44 165 VAL B O 1
ATOM 5797 N N . LEU B 1 166 ? 5.555 -19 -31.297 1 95.31 166 LEU B N 1
ATOM 5798 C CA . LEU B 1 166 ? 4.738 -18.016 -32 1 95.31 166 LEU B CA 1
ATOM 5799 C C . LEU B 1 166 ? 3.859 -18.703 -33.062 1 95.31 166 LEU B C 1
ATOM 5801 O O . LEU B 1 166 ? 2.746 -18.234 -33.312 1 95.31 166 LEU B O 1
ATOM 5805 N N . ILE B 1 167 ? 4.344 -19.766 -33.625 1 95.69 167 ILE B N 1
ATOM 5806 C CA . ILE B 1 167 ? 3.588 -20.438 -34.688 1 95.69 167 ILE B CA 1
ATOM 5807 C C . ILE B 1 167 ? 2.346 -21.094 -34.062 1 95.69 167 ILE B C 1
ATOM 5809 O O . ILE B 1 167 ? 1.37 -21.359 -34.781 1 95.69 167 ILE B O 1
ATOM 5813 N N . GLU B 1 168 ? 2.402 -21.359 -32.812 1 95.31 168 GLU B N 1
ATOM 5814 C CA . GLU B 1 168 ? 1.269 -21.953 -32.094 1 95.31 168 GLU B CA 1
ATOM 5815 C C . GLU B 1 168 ? 0.041 -21.047 -32.156 1 95.31 168 GLU B C 1
ATOM 5817 O O . GLU B 1 168 ? -1.092 -21.531 -32.219 1 95.31 168 GLU B O 1
ATOM 5822 N N . ILE B 1 169 ? 0.245 -19.734 -32.25 1 94.44 169 ILE B N 1
ATOM 5823 C CA . ILE B 1 169 ? -0.844 -18.766 -32.156 1 94.44 169 ILE B CA 1
ATOM 5824 C C . ILE B 1 169 ? -1.735 -18.891 -33.406 1 94.44 169 ILE B C 1
ATOM 5826 O O . ILE B 1 169 ? -2.938 -19.141 -33.281 1 94.44 169 ILE B O 1
ATOM 5830 N N . PRO B 1 170 ? -1.188 -18.797 -34.625 1 94.88 170 PRO B N 1
ATOM 5831 C CA . PRO B 1 170 ? -2.055 -18.969 -35.781 1 94.88 170 PRO B CA 1
ATOM 5832 C C . PRO B 1 170 ? -2.633 -20.375 -35.875 1 94.88 170 PRO B C 1
ATOM 5834 O O . PRO B 1 170 ? -3.758 -20.562 -36.375 1 94.88 170 PRO B O 1
ATOM 5837 N N . LEU B 1 171 ? -1.935 -21.375 -35.438 1 94.56 171 LEU B N 1
ATOM 5838 C CA . LEU B 1 171 ? -2.441 -22.734 -35.469 1 94.56 171 LEU B CA 1
ATOM 5839 C C . LEU B 1 171 ? -3.629 -22.891 -34.5 1 94.56 171 LEU B C 1
ATOM 5841 O O . LEU B 1 171 ? -4.621 -23.531 -34.844 1 94.56 171 LEU B O 1
ATOM 5845 N N . ALA B 1 172 ? -3.494 -22.344 -33.344 1 93.25 172 ALA B N 1
ATOM 5846 C CA . ALA B 1 172 ? -4.574 -22.391 -32.344 1 93.25 172 ALA B CA 1
ATOM 5847 C C . ALA B 1 172 ? -5.824 -21.688 -32.875 1 93.25 172 ALA B C 1
ATOM 5849 O O . ALA B 1 172 ? -6.941 -22.172 -32.688 1 93.25 172 ALA B O 1
ATOM 5850 N N . ILE B 1 173 ? -5.66 -20.516 -33.5 1 91.81 173 ILE B N 1
ATOM 5851 C CA . ILE B 1 173 ? -6.781 -19.781 -34.062 1 91.81 173 ILE B CA 1
ATOM 5852 C C . ILE B 1 173 ? -7.465 -20.609 -35.156 1 91.81 173 ILE B C 1
ATOM 5854 O O . ILE B 1 173 ? -8.695 -20.672 -35.219 1 91.81 173 ILE B O 1
ATOM 5858 N N . TRP B 1 174 ? -6.641 -21.219 -35.938 1 92.62 174 TRP B N 1
ATOM 5859 C CA . TRP B 1 174 ? -7.168 -22.062 -37 1 92.62 174 TRP B CA 1
ATOM 5860 C C . TRP B 1 174 ? -7.965 -23.234 -36.406 1 92.62 174 TRP B C 1
ATOM 5862 O O . TRP B 1 174 ? -9.047 -23.562 -36.906 1 92.62 174 TRP B O 1
ATOM 5872 N N . ILE B 1 175 ? -7.469 -23.828 -35.438 1 90.06 175 ILE B N 1
ATOM 5873 C CA . ILE B 1 175 ? -8.133 -24.953 -34.781 1 90.06 175 ILE B CA 1
ATOM 5874 C C . ILE B 1 175 ? -9.438 -24.484 -34.156 1 90.06 175 ILE B C 1
ATOM 5876 O O . ILE B 1 175 ? -10.469 -25.156 -34.25 1 90.06 175 ILE B O 1
ATOM 5880 N N . GLY B 1 176 ? -9.391 -23.375 -33.469 1 85.5 176 GLY B N 1
ATOM 5881 C CA . GLY B 1 176 ? -10.602 -22.828 -32.875 1 85.5 176 GLY B CA 1
ATOM 5882 C C . GLY B 1 176 ? -11.711 -22.609 -33.875 1 85.5 176 GLY B C 1
ATOM 5883 O O . GLY B 1 176 ? -12.859 -22.969 -33.656 1 85.5 176 GLY B O 1
ATOM 5884 N N . TYR B 1 177 ? -11.43 -22.094 -35 1 85.88 177 TYR B N 1
ATOM 5885 C CA . TYR B 1 177 ? -12.398 -21.828 -36.062 1 85.88 177 TYR B CA 1
ATOM 5886 C C . TYR B 1 177 ? -12.93 -23.141 -36.656 1 85.88 177 TYR B C 1
ATOM 5888 O O . TYR B 1 177 ? -14.125 -23.266 -36.938 1 85.88 177 TYR B O 1
ATOM 5896 N N . ALA B 1 178 ? -12.055 -24.016 -36.781 1 85.19 178 ALA B N 1
ATOM 5897 C CA . ALA B 1 178 ? -12.438 -25.312 -37.375 1 85.19 178 ALA B CA 1
ATOM 5898 C C . ALA B 1 178 ? -13.383 -26.062 -36.438 1 85.19 178 ALA B C 1
ATOM 5900 O O . ALA B 1 178 ? -14.344 -26.688 -36.906 1 85.19 178 ALA B O 1
ATOM 5901 N N . VAL B 1 179 ? -13.102 -26.031 -35.25 1 80 179 VAL B N 1
ATOM 5902 C CA . VAL B 1 179 ? -13.914 -26.75 -34.281 1 80 179 VAL B CA 1
ATOM 5903 C C . VAL B 1 179 ? -15.242 -26.031 -34.062 1 80 179 VAL B C 1
ATOM 5905 O O . VAL B 1 179 ? -16.281 -26.672 -33.938 1 80 179 VAL B O 1
ATOM 5908 N N . PHE B 1 180 ? -15.188 -24.797 -34 1 72 180 PHE B N 1
ATOM 5909 C CA . PHE B 1 180 ? -16.391 -24 -33.781 1 72 180 PHE B CA 1
ATOM 5910 C C . PHE B 1 180 ? -17.344 -24.156 -34.969 1 72 180 PHE B C 1
ATOM 5912 O O . PHE B 1 180 ? -18.547 -24.281 -34.812 1 72 180 PHE B O 1
ATOM 5919 N N . LYS B 1 181 ? -16.891 -24.219 -36.156 1 71.62 181 LYS B N 1
ATOM 5920 C CA . LYS B 1 181 ? -17.703 -24.281 -37.375 1 71.62 181 LYS B CA 1
ATOM 5921 C C . LYS B 1 181 ? -18.109 -25.719 -37.688 1 71.62 181 LYS B C 1
ATOM 5923 O O . LYS B 1 181 ? -19.25 -25.969 -38.094 1 71.62 181 LYS B O 1
ATOM 5928 N N . ARG B 1 182 ? -17.234 -26.609 -37.5 1 73.38 182 ARG B N 1
ATOM 5929 C CA . ARG B 1 182 ? -17.484 -27.953 -38 1 73.38 182 ARG B CA 1
ATOM 5930 C C . ARG B 1 182 ? -17.812 -28.906 -36.844 1 73.38 182 ARG B C 1
ATOM 5932 O O . ARG B 1 182 ? -18.094 -30.094 -37.062 1 73.38 182 ARG B O 1
ATOM 5939 N N . LYS B 1 183 ? -17.859 -28.5 -35.656 1 65.44 183 LYS B N 1
ATOM 5940 C CA . LYS B 1 183 ? -18.188 -29.281 -34.469 1 65.44 183 LYS B CA 1
ATOM 5941 C C . LYS B 1 183 ? -17.344 -30.547 -34.406 1 65.44 183 LYS B C 1
ATOM 5943 O O . LYS B 1 183 ? -17.859 -31.641 -34.125 1 65.44 183 LYS B O 1
ATOM 5948 N N . LYS B 1 184 ? -16.109 -30.531 -34.969 1 70.81 184 LYS B N 1
ATOM 5949 C CA . LYS B 1 184 ? -15.211 -31.672 -34.938 1 70.81 184 LYS B CA 1
ATOM 5950 C C . LYS B 1 184 ? -14.352 -31.672 -33.688 1 70.81 184 LYS B C 1
ATOM 5952 O O . LYS B 1 184 ? -14.328 -30.688 -32.938 1 70.81 184 LYS B O 1
ATOM 5957 N N . SER B 1 185 ? -13.766 -32.875 -33.469 1 79.75 185 SER B N 1
ATOM 5958 C CA . SER B 1 185 ? -12.906 -33.062 -32.312 1 79.75 185 SER B CA 1
ATOM 5959 C C . SER B 1 185 ? -11.625 -32.25 -32.438 1 79.75 185 SER B C 1
ATOM 5961 O O . SER B 1 185 ? -11.102 -32.094 -33.531 1 79.75 185 SER B O 1
ATOM 5963 N N . MET B 1 186 ? -11.18 -31.672 -31.297 1 82.94 186 MET B N 1
ATOM 5964 C CA . MET B 1 186 ? -9.992 -30.828 -31.234 1 82.94 186 MET B CA 1
ATOM 5965 C C . MET B 1 186 ? -8.727 -31.672 -31.109 1 82.94 186 MET B C 1
ATOM 5967 O O . MET B 1 186 ? -7.621 -31.188 -31.344 1 82.94 186 MET B O 1
ATOM 5971 N N . LEU B 1 187 ? -8.781 -32.938 -30.844 1 85.06 187 LEU B N 1
ATOM 5972 C CA . LEU B 1 187 ? -7.648 -33.781 -30.484 1 85.06 187 LEU B CA 1
ATOM 5973 C C . LEU B 1 187 ? -6.664 -33.906 -31.641 1 85.06 187 LEU B C 1
ATOM 5975 O O . LEU B 1 187 ? -5.48 -33.594 -31.5 1 85.06 187 LEU B O 1
ATOM 5979 N N . ILE B 1 188 ? -7.18 -34.312 -32.812 1 88.31 188 ILE B N 1
ATOM 5980 C CA . ILE B 1 188 ? -6.301 -34.594 -33.938 1 88.31 188 ILE B CA 1
ATOM 5981 C C . ILE B 1 188 ? -5.629 -33.312 -34.406 1 88.31 188 ILE B C 1
ATOM 5983 O O . ILE B 1 188 ? -4.406 -33.25 -34.562 1 88.31 188 ILE B O 1
ATOM 5987 N N . PRO B 1 189 ? -6.406 -32.281 -34.625 1 89.38 189 PRO B N 1
ATOM 5988 C CA . PRO B 1 189 ? -5.742 -31.031 -35 1 89.38 189 PRO B CA 1
ATOM 5989 C C . PRO B 1 189 ? -4.719 -30.562 -33.969 1 89.38 189 PRO B C 1
ATOM 5991 O O . PRO B 1 189 ? -3.691 -29.984 -34.344 1 89.38 189 PRO B O 1
ATOM 5994 N N . SER B 1 190 ? -4.934 -30.766 -32.75 1 90.88 190 SER B N 1
ATOM 5995 C CA . SER B 1 190 ? -4.012 -30.328 -31.703 1 90.88 190 SER B CA 1
ATOM 5996 C C . SER B 1 190 ? -2.723 -31.141 -31.719 1 90.88 190 SER B C 1
ATOM 5998 O O . SER B 1 190 ? -1.644 -30.625 -31.453 1 90.88 190 SER B O 1
ATOM 6000 N N . ILE B 1 191 ? -2.834 -32.375 -32 1 92.25 191 ILE B N 1
ATOM 6001 C CA . ILE B 1 191 ? -1.651 -33.219 -32.094 1 92.25 191 ILE B CA 1
ATOM 6002 C C . ILE B 1 191 ? -0.808 -32.781 -33.312 1 92.25 191 ILE B C 1
ATOM 6004 O O . ILE B 1 191 ? 0.422 -32.781 -33.219 1 92.25 191 ILE B O 1
ATOM 6008 N N . ILE B 1 192 ? -1.469 -32.469 -34.344 1 93.38 192 ILE B N 1
ATOM 6009 C CA . ILE B 1 192 ? -0.772 -32 -35.531 1 93.38 192 ILE B CA 1
ATOM 6010 C C . ILE B 1 192 ? -0.048 -30.703 -35.219 1 93.38 192 ILE B C 1
ATOM 6012 O O . ILE B 1 192 ? 1.102 -30.516 -35.625 1 93.38 192 ILE B O 1
ATOM 6016 N N . ALA B 1 193 ? -0.765 -29.859 -34.562 1 94.56 193 ALA B N 1
ATOM 6017 C CA . ALA B 1 193 ? -0.152 -28.594 -34.188 1 94.56 193 ALA B CA 1
ATOM 6018 C C . ALA B 1 193 ? 1.088 -28.828 -33.312 1 94.56 193 ALA B C 1
ATOM 6020 O O . ALA B 1 193 ? 2.096 -28.125 -33.469 1 94.56 193 ALA B O 1
ATOM 6021 N N . LEU B 1 194 ? 1.022 -29.75 -32.406 1 94.62 194 LEU B N 1
ATOM 6022 C CA . LEU B 1 194 ? 2.148 -30.078 -31.547 1 94.62 194 LEU B CA 1
ATOM 6023 C C . LEU B 1 194 ? 3.332 -30.594 -32.375 1 94.62 194 LEU B C 1
ATOM 6025 O O . LEU B 1 194 ? 4.477 -30.203 -32.125 1 94.62 194 LEU B O 1
ATOM 6029 N N . LEU B 1 195 ? 3.062 -31.406 -33.344 1 95.12 195 LEU B N 1
ATOM 6030 C CA . LEU B 1 195 ? 4.109 -31.938 -34.188 1 95.12 195 LEU B CA 1
ATOM 6031 C C . LEU B 1 195 ? 4.77 -30.812 -35 1 95.12 195 LEU B C 1
ATOM 6033 O O . LEU B 1 195 ? 5.988 -30.812 -35.188 1 95.12 195 LEU B O 1
ATOM 6037 N N . VAL B 1 196 ? 3.941 -29.938 -35.406 1 95.69 196 VAL B N 1
ATOM 6038 C CA . VAL B 1 196 ? 4.469 -28.797 -36.156 1 95.69 196 VAL B CA 1
ATOM 6039 C C . VAL B 1 196 ? 5.363 -27.953 -35.25 1 95.69 196 VAL B C 1
ATOM 6041 O O . VAL B 1 196 ? 6.441 -27.516 -35.656 1 95.69 196 VAL B O 1
ATOM 6044 N N . MET B 1 197 ? 4.957 -27.719 -34.031 1 95.38 197 MET B N 1
ATOM 6045 C CA . MET B 1 197 ? 5.723 -26.922 -33.062 1 95.38 197 MET B CA 1
ATOM 6046 C C . MET B 1 197 ? 7.07 -27.578 -32.781 1 95.38 197 MET B C 1
ATOM 6048 O O . MET B 1 197 ? 8.109 -26.922 -32.812 1 95.38 197 MET B O 1
ATOM 6052 N N . TYR B 1 198 ? 7.055 -28.906 -32.5 1 94.38 198 TYR B N 1
ATOM 6053 C CA . TYR B 1 198 ? 8.289 -29.609 -32.156 1 94.38 198 TYR B CA 1
ATOM 6054 C C . TYR B 1 198 ? 9.172 -29.766 -33.406 1 94.38 198 TYR B C 1
ATOM 6056 O O . TYR B 1 198 ? 10.406 -29.734 -33.281 1 94.38 198 TYR B O 1
ATOM 6064 N N . GLY B 1 199 ? 8.516 -30.016 -34.531 1 95 199 GLY B N 1
ATOM 6065 C CA . GLY B 1 199 ? 9.289 -30.016 -35.75 1 95 199 GLY B CA 1
ATOM 6066 C C . GLY B 1 199 ? 10.016 -28.703 -36 1 95 199 GLY B C 1
ATOM 6067 O O . GLY B 1 199 ? 11.18 -28.688 -36.406 1 95 199 GLY B O 1
ATOM 6068 N N . THR B 1 200 ? 9.336 -27.625 -35.781 1 95.75 200 THR B N 1
ATOM 6069 C CA . THR B 1 200 ? 9.93 -26.297 -35.906 1 95.75 200 THR B CA 1
ATOM 6070 C C . THR B 1 200 ? 11.047 -26.109 -34.906 1 95.75 200 THR B C 1
ATOM 6072 O O . THR B 1 200 ? 12.062 -25.469 -35.188 1 95.75 200 THR B O 1
ATOM 6075 N N . ALA B 1 201 ? 10.875 -26.594 -33.688 1 94.56 201 ALA B N 1
ATOM 6076 C CA . ALA B 1 201 ? 11.891 -26.484 -32.625 1 94.56 201 ALA B CA 1
ATOM 6077 C C . ALA B 1 201 ? 13.172 -27.203 -33.062 1 94.56 201 ALA B C 1
ATOM 6079 O O . ALA B 1 201 ? 14.281 -26.703 -32.812 1 94.56 201 ALA B O 1
ATOM 6080 N N . VAL B 1 202 ? 13.016 -28.344 -33.688 1 94.31 202 VAL B N 1
ATOM 6081 C CA . VAL B 1 202 ? 14.164 -29.109 -34.156 1 94.31 202 VAL B CA 1
ATOM 6082 C C . VAL B 1 202 ? 14.883 -28.328 -35.25 1 94.31 202 VAL B C 1
ATOM 6084 O O . VAL B 1 202 ? 16.109 -28.219 -35.25 1 94.31 202 VAL B O 1
ATOM 6087 N N . VAL B 1 203 ? 14.102 -27.734 -36.125 1 95.38 203 VAL B N 1
ATOM 6088 C CA . VAL B 1 203 ? 14.664 -27.016 -37.25 1 95.38 203 VAL B CA 1
ATOM 6089 C C . VAL B 1 203 ? 15.359 -25.75 -36.781 1 95.38 203 VAL B C 1
ATOM 6091 O O . VAL B 1 203 ? 16.469 -25.438 -37.219 1 95.38 203 VAL B O 1
ATOM 6094 N N . THR B 1 204 ? 14.719 -25.016 -35.906 1 94.75 204 THR B N 1
ATOM 6095 C CA . THR B 1 204 ? 15.258 -23.75 -35.469 1 94.75 204 THR B CA 1
ATOM 6096 C C . THR B 1 204 ? 16.516 -23.953 -34.625 1 94.75 204 THR B C 1
ATOM 6098 O O . THR B 1 204 ? 17.375 -23.078 -34.531 1 94.75 204 THR B O 1
ATOM 6101 N N . SER B 1 205 ? 16.625 -25.125 -33.906 1 92.62 205 SER B N 1
ATOM 6102 C CA . SER B 1 205 ? 17.828 -25.422 -33.125 1 92.62 205 SER B CA 1
ATOM 6103 C C . SER B 1 205 ? 19.047 -25.609 -34.031 1 92.62 205 SER B C 1
ATOM 6105 O O . SER B 1 205 ? 20.172 -25.359 -33.625 1 92.62 205 SER B O 1
ATOM 6107 N N . LYS B 1 206 ? 18.812 -25.969 -35.312 1 91.94 206 LYS B N 1
ATOM 6108 C CA . LYS B 1 206 ? 19.906 -26.297 -36.188 1 91.94 206 LYS B CA 1
ATOM 6109 C C . LYS B 1 206 ? 20.141 -25.188 -37.219 1 91.94 206 LYS B C 1
ATOM 6111 O O . LYS B 1 206 ? 21.219 -25.109 -37.812 1 91.94 206 LYS B O 1
ATOM 6116 N N . VAL B 1 207 ? 19.156 -24.359 -37.406 1 93.12 207 VAL B N 1
ATOM 6117 C CA . VAL B 1 207 ? 19.25 -23.312 -38.438 1 93.12 207 VAL B CA 1
ATOM 6118 C C . VAL B 1 207 ? 19.25 -21.938 -37.781 1 93.12 207 VAL B C 1
ATOM 6120 O O . VAL B 1 207 ? 18.188 -21.344 -37.562 1 93.12 207 VAL B O 1
ATOM 6123 N N . PRO B 1 208 ? 20.391 -21.297 -37.719 1 88.38 208 PRO B N 1
ATOM 6124 C CA . PRO B 1 208 ? 20.531 -20.031 -37 1 88.38 208 PRO B CA 1
ATOM 6125 C C . PRO B 1 208 ? 19.688 -18.906 -37.594 1 88.38 208 PRO B C 1
ATOM 6127 O O . PRO B 1 208 ? 19.234 -18.016 -36.875 1 88.38 208 PRO B O 1
ATOM 6130 N N . PHE B 1 209 ? 19.453 -18.984 -38.844 1 88.5 209 PHE B N 1
ATOM 6131 C CA . PHE B 1 209 ? 18.734 -17.922 -39.562 1 88.5 209 PHE B CA 1
ATOM 6132 C C . PHE B 1 209 ? 17.281 -17.875 -39.094 1 88.5 209 PHE B C 1
ATOM 6134 O O . PHE B 1 209 ? 16.641 -16.828 -39.156 1 88.5 209 PHE B O 1
ATOM 6141 N N . LEU B 1 210 ? 16.766 -18.953 -38.562 1 89.81 210 LEU B N 1
ATOM 6142 C CA . LEU B 1 210 ? 15.375 -19.031 -38.156 1 89.81 210 LEU B CA 1
ATOM 6143 C C . LEU B 1 210 ? 15.211 -18.656 -36.688 1 89.81 210 LEU B C 1
ATOM 6145 O O . LEU B 1 210 ? 14.086 -18.562 -36.188 1 89.81 210 LEU B O 1
ATOM 6149 N N . GLN B 1 211 ? 16.328 -18.391 -36.062 1 91.19 211 GLN B N 1
ATOM 6150 C CA . GLN B 1 211 ? 16.281 -17.953 -34.656 1 91.19 211 GLN B CA 1
ATOM 6151 C C . GLN B 1 211 ? 16 -16.453 -34.562 1 91.19 211 GLN B C 1
ATOM 6153 O O . GLN B 1 211 ? 16.594 -15.664 -35.281 1 91.19 211 GLN B O 1
ATOM 6158 N N . ILE B 1 212 ? 15.016 -16.078 -33.844 1 92.31 212 ILE B N 1
ATOM 6159 C CA . ILE B 1 212 ? 14.695 -14.672 -33.656 1 92.31 212 ILE B CA 1
ATOM 6160 C C . ILE B 1 212 ? 15.453 -14.125 -32.438 1 92.31 212 ILE B C 1
ATOM 6162 O O . ILE B 1 212 ? 14.961 -14.172 -31.312 1 92.31 212 ILE B O 1
ATOM 6166 N N . ASP B 1 213 ? 16.562 -13.594 -32.688 1 92.19 213 ASP B N 1
ATOM 6167 C CA . ASP B 1 213 ? 17.469 -13.062 -31.672 1 92.19 213 ASP B CA 1
ATOM 6168 C C . ASP B 1 213 ? 17.453 -11.539 -31.672 1 92.19 213 ASP B C 1
ATOM 6170 O O . ASP B 1 213 ? 18.312 -10.906 -32.281 1 92.19 213 ASP B O 1
ATOM 6174 N N . LEU B 1 214 ? 16.609 -10.992 -30.844 1 90.12 214 LEU B N 1
ATOM 6175 C CA . LEU B 1 214 ? 16.438 -9.547 -30.828 1 90.12 214 LEU B CA 1
ATOM 6176 C C . LEU B 1 214 ? 17.703 -8.859 -30.312 1 90.12 214 LEU B C 1
ATOM 6178 O O . LEU B 1 214 ? 18.031 -7.746 -30.75 1 90.12 214 LEU B O 1
ATOM 6182 N N . VAL B 1 215 ? 18.406 -9.516 -29.438 1 89.75 215 VAL B N 1
ATOM 6183 C CA . VAL B 1 215 ? 19.625 -8.93 -28.906 1 89.75 215 VAL B CA 1
ATOM 6184 C C . VAL B 1 215 ? 20.625 -8.695 -30.031 1 89.75 215 VAL B C 1
ATOM 6186 O O . VAL B 1 215 ? 21.234 -7.629 -30.125 1 89.75 215 VAL B O 1
ATOM 6189 N N . ARG B 1 216 ? 20.75 -9.703 -30.859 1 87.81 216 ARG B N 1
ATOM 6190 C CA . ARG B 1 216 ? 21.641 -9.594 -32 1 87.81 216 ARG B CA 1
ATOM 6191 C C . ARG B 1 216 ? 21.141 -8.539 -33 1 87.81 216 ARG B C 1
ATOM 6193 O O . ARG B 1 216 ? 21.938 -7.797 -33.594 1 87.81 216 ARG B O 1
ATOM 6200 N N . TYR B 1 217 ? 19.828 -8.469 -33.188 1 89.19 217 TYR B N 1
ATOM 6201 C CA . TYR B 1 217 ? 19.234 -7.504 -34.094 1 89.19 217 TYR B CA 1
ATOM 6202 C C . TYR B 1 217 ? 19.5 -6.078 -33.625 1 89.19 217 TYR B C 1
ATOM 6204 O O . TYR B 1 217 ? 19.578 -5.156 -34.469 1 89.19 217 TYR B O 1
ATOM 6212 N N . PHE B 1 218 ? 19.672 -5.875 -32.312 1 88.12 218 PHE B N 1
ATOM 6213 C CA . PHE B 1 218 ? 19.891 -4.543 -31.75 1 88.12 218 PHE B CA 1
ATOM 6214 C C . PHE B 1 218 ? 21.375 -4.27 -31.547 1 88.12 218 PHE B C 1
ATOM 6216 O O . PHE B 1 218 ? 21.734 -3.342 -30.828 1 88.12 218 PHE B O 1
ATOM 6223 N N . GLY B 1 219 ? 22.266 -5.031 -32 1 83.69 219 GLY B N 1
ATOM 6224 C CA . GLY B 1 219 ? 23.688 -4.742 -32.031 1 83.69 219 GLY B CA 1
ATOM 6225 C C . GLY B 1 219 ? 24.453 -5.496 -30.953 1 83.69 219 GLY B C 1
ATOM 6226 O O . GLY B 1 219 ? 25.656 -5.266 -30.766 1 83.69 219 GLY B O 1
ATOM 6227 N N . GLY B 1 220 ? 23.766 -6.301 -30.156 1 82.88 220 GLY B N 1
ATOM 6228 C CA . GLY B 1 220 ? 24.453 -7.129 -29.172 1 82.88 220 GLY B CA 1
ATOM 6229 C C . GLY B 1 220 ? 24.438 -6.539 -27.781 1 82.88 220 GLY B C 1
ATOM 6230 O O . GLY B 1 220 ? 23.859 -5.473 -27.562 1 82.88 220 GLY B O 1
ATOM 6231 N N . GLU B 1 221 ? 24.875 -7.156 -26.641 1 76.88 221 GLU B N 1
ATOM 6232 C CA . GLU B 1 221 ? 24.797 -6.836 -25.219 1 76.88 221 GLU B CA 1
ATOM 6233 C C . GLU B 1 221 ? 25.438 -5.488 -24.906 1 76.88 221 GLU B C 1
ATOM 6235 O O . GLU B 1 221 ? 24.953 -4.734 -24.062 1 76.88 221 GLU B O 1
ATOM 6240 N N . GLY B 1 222 ? 26.344 -4.977 -25.672 1 75.25 222 GLY B N 1
ATOM 6241 C CA . GLY B 1 222 ? 27.125 -3.783 -25.375 1 75.25 222 GLY B CA 1
ATOM 6242 C C . GLY B 1 222 ? 26.75 -2.592 -26.234 1 75.25 222 GLY B C 1
ATOM 6243 O O . GLY B 1 222 ? 27.234 -1.483 -26.016 1 75.25 222 GLY B O 1
ATOM 6244 N N . SER B 1 223 ? 25.75 -2.705 -26.953 1 79.75 223 SER B N 1
ATOM 6245 C CA . SER B 1 223 ? 2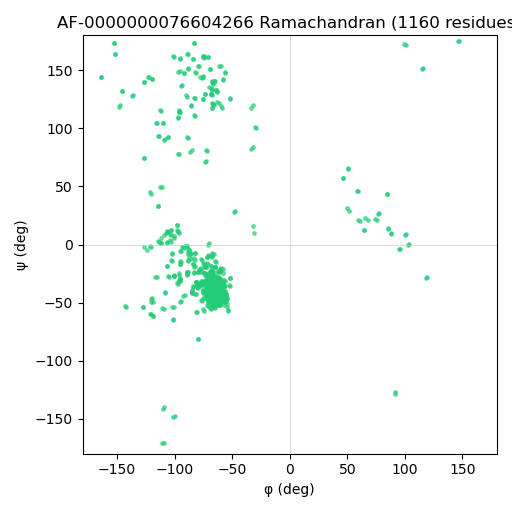5.406 -1.638 -27.875 1 79.75 223 SER B CA 1
ATOM 6246 C C . SER B 1 223 ? 24.391 -0.682 -27.266 1 79.75 223 SER B C 1
ATOM 6248 O O . SER B 1 223 ? 23.578 -1.083 -26.422 1 79.75 223 SER B O 1
ATOM 6250 N N . THR B 1 224 ? 24.594 0.609 -27.438 1 80.62 224 THR B N 1
ATOM 6251 C CA . THR B 1 224 ? 23.609 1.598 -27 1 80.62 224 THR B CA 1
ATOM 6252 C C . THR B 1 224 ? 22.547 1.802 -28.078 1 80.62 224 THR B C 1
ATOM 6254 O O . THR B 1 224 ? 22.859 2.111 -29.219 1 80.62 224 THR B O 1
ATOM 6257 N N . VAL B 1 225 ? 21.406 1.521 -27.688 1 78.75 225 VAL B N 1
ATOM 6258 C CA . VAL B 1 225 ? 20.312 1.582 -28.641 1 78.75 225 VAL B CA 1
ATOM 6259 C C . VAL B 1 225 ? 19.406 2.77 -28.312 1 78.75 225 VAL B C 1
ATOM 6261 O O . VAL B 1 225 ? 19.875 3.822 -27.891 1 78.75 225 VAL B O 1
ATOM 6264 N N . LEU B 1 226 ? 18.094 2.629 -28.406 1 70.62 226 LEU B N 1
ATOM 6265 C CA . LEU B 1 226 ? 17.125 3.691 -28.203 1 70.62 226 LEU B CA 1
ATOM 6266 C C . LEU B 1 226 ? 16.922 3.973 -26.719 1 70.62 226 LEU B C 1
ATOM 6268 O O . LEU B 1 226 ? 16.922 3.049 -25.906 1 70.62 226 LEU B O 1
ATOM 6272 N N . PHE B 1 227 ? 16.703 5.191 -26.281 1 70.31 227 PHE B N 1
ATOM 6273 C CA . PHE B 1 227 ? 16.391 5.652 -24.938 1 70.31 227 PHE B CA 1
ATOM 6274 C C . PHE B 1 227 ? 17.547 5.387 -23.984 1 70.31 227 PHE B C 1
ATOM 6276 O O . PHE B 1 227 ? 17.344 5.234 -22.781 1 70.31 227 PHE B O 1
ATOM 6283 N N . GLY B 1 228 ? 18.734 5.031 -24.578 1 70.38 228 GLY B N 1
ATOM 6284 C CA . GLY B 1 228 ? 19.938 4.82 -23.766 1 70.38 228 GLY B CA 1
ATOM 6285 C C . GLY B 1 228 ? 20.031 3.416 -23.203 1 70.38 228 GLY B C 1
ATOM 6286 O O . GLY B 1 228 ? 20.844 3.154 -22.312 1 70.38 228 GLY B O 1
ATOM 6287 N N . LEU B 1 229 ? 19.188 2.492 -23.75 1 79.62 229 LEU B N 1
ATOM 6288 C CA . LEU B 1 229 ? 19.203 1.106 -23.297 1 79.62 229 LEU B CA 1
ATOM 6289 C C . LEU B 1 229 ? 20.219 0.284 -24.094 1 79.62 229 LEU B C 1
ATOM 6291 O O . LEU B 1 229 ? 20.547 0.614 -25.234 1 79.62 229 LEU B O 1
ATOM 6295 N N . ASP B 1 230 ? 20.781 -0.764 -23.469 1 83.88 230 ASP B N 1
ATOM 6296 C CA . ASP B 1 230 ? 21.672 -1.678 -24.188 1 83.88 230 ASP B CA 1
ATOM 6297 C C . ASP B 1 230 ? 20.859 -2.723 -24.953 1 83.88 230 ASP B C 1
ATOM 6299 O O . ASP B 1 230 ? 19.641 -2.768 -24.859 1 83.88 230 ASP B O 1
ATOM 6303 N N . GLY B 1 231 ? 21.531 -3.5 -25.719 1 84.81 231 GLY B N 1
ATOM 6304 C CA . GLY B 1 231 ? 20.875 -4.465 -26.594 1 84.81 231 GLY B CA 1
ATOM 6305 C C . GLY B 1 231 ? 19.984 -5.445 -25.844 1 84.81 231 GLY B C 1
ATOM 6306 O O . GLY B 1 231 ? 18.891 -5.781 -26.312 1 84.81 231 GLY B O 1
ATOM 6307 N N . VAL B 1 232 ? 20.375 -5.93 -24.734 1 86.44 232 VAL B N 1
ATOM 6308 C CA . VAL B 1 232 ? 19.625 -6.906 -23.953 1 86.44 232 VAL B CA 1
ATOM 6309 C C . VAL B 1 232 ? 18.391 -6.246 -23.344 1 86.44 232 VAL B C 1
ATOM 6311 O O . VAL B 1 232 ? 17.297 -6.805 -23.391 1 86.44 232 VAL B O 1
ATOM 6314 N N . SER B 1 233 ? 18.594 -5.051 -22.828 1 86.38 233 SER B N 1
ATOM 6315 C CA . SER B 1 233 ? 17.484 -4.32 -22.219 1 86.38 233 SER B CA 1
ATOM 6316 C C . SER B 1 233 ? 16.438 -3.938 -23.266 1 86.38 233 SER B C 1
ATOM 6318 O O . SER B 1 233 ? 15.234 -3.961 -22.969 1 86.38 233 SER B O 1
ATOM 6320 N N . MET B 1 234 ? 16.938 -3.6 -24.406 1 88.06 234 MET B N 1
ATOM 6321 C CA . MET B 1 234 ? 16 -3.244 -25.469 1 88.06 234 MET B CA 1
ATOM 6322 C C . MET B 1 234 ? 15.211 -4.465 -25.938 1 88.06 234 MET B C 1
ATOM 6324 O O . MET B 1 234 ? 14.008 -4.371 -26.172 1 88.06 234 MET B O 1
ATOM 6328 N N . ALA B 1 235 ? 15.922 -5.531 -26.109 1 91.69 235 ALA B N 1
ATOM 6329 C CA . ALA B 1 235 ? 15.234 -6.77 -26.469 1 91.69 235 ALA B CA 1
ATOM 6330 C C . ALA B 1 235 ? 14.164 -7.125 -25.438 1 91.69 235 ALA B C 1
ATOM 6332 O O . ALA B 1 235 ? 13.062 -7.531 -25.797 1 91.69 235 ALA B O 1
ATOM 6333 N N . PHE B 1 236 ? 14.5 -6.98 -24.234 1 91.75 236 PHE B N 1
ATOM 6334 C CA . PHE B 1 236 ? 13.578 -7.246 -23.141 1 91.75 236 PHE B CA 1
ATOM 6335 C C . PHE B 1 236 ? 12.359 -6.332 -23.219 1 91.75 236 PHE B C 1
ATOM 6337 O O . PHE B 1 236 ? 11.219 -6.789 -23.109 1 91.75 236 PHE B O 1
ATOM 6344 N N . PHE B 1 237 ? 12.609 -5.078 -23.469 1 90.25 237 PHE B N 1
ATOM 6345 C CA . PHE B 1 237 ? 11.547 -4.086 -23.594 1 90.25 237 PHE B CA 1
ATOM 6346 C C . PHE B 1 237 ? 10.602 -4.449 -24.734 1 90.25 237 PHE B C 1
ATOM 6348 O O . PHE B 1 237 ? 9.383 -4.43 -24.562 1 90.25 237 PHE B O 1
ATOM 6355 N N . VAL B 1 238 ? 11.133 -4.797 -25.812 1 92.75 238 VAL B N 1
ATOM 6356 C CA . VAL B 1 238 ? 10.344 -5.105 -27 1 92.75 238 VAL B CA 1
ATOM 6357 C C . VAL B 1 238 ? 9.516 -6.363 -26.75 1 92.75 238 VAL B C 1
ATOM 6359 O O . VAL B 1 238 ? 8.336 -6.414 -27.109 1 92.75 238 VAL B O 1
ATOM 6362 N N . TRP B 1 239 ? 10.117 -7.371 -26.156 1 95 239 TRP B N 1
ATOM 6363 C CA . TRP B 1 239 ? 9.383 -8.602 -25.875 1 95 239 TRP B CA 1
ATOM 6364 C C . TRP B 1 239 ? 8.219 -8.336 -24.922 1 95 239 TRP B C 1
ATOM 6366 O O . TRP B 1 239 ? 7.141 -8.906 -25.078 1 95 239 TRP B O 1
ATOM 6376 N N . ILE B 1 240 ? 8.422 -7.48 -23.953 1 94.62 240 ILE B N 1
ATOM 6377 C CA . ILE B 1 240 ? 7.355 -7.16 -23.016 1 94.62 240 ILE B CA 1
ATOM 6378 C C . ILE B 1 240 ? 6.207 -6.484 -23.75 1 94.62 240 ILE B C 1
ATOM 6380 O O . ILE B 1 240 ? 5.039 -6.809 -23.531 1 94.62 240 ILE B O 1
ATOM 6384 N N . ILE B 1 241 ? 6.523 -5.551 -24.641 1 94.44 241 ILE B N 1
ATOM 6385 C CA . ILE B 1 241 ? 5.492 -4.84 -25.391 1 94.44 241 ILE B CA 1
ATOM 6386 C C . ILE B 1 241 ? 4.727 -5.82 -26.266 1 94.44 241 ILE B C 1
ATOM 6388 O O . ILE B 1 241 ? 3.494 -5.785 -26.328 1 94.44 241 ILE B O 1
ATOM 6392 N N . ILE B 1 242 ? 5.438 -6.695 -26.906 1 95.5 242 ILE B N 1
ATOM 6393 C CA . ILE B 1 242 ? 4.805 -7.68 -27.781 1 95.5 242 ILE B CA 1
ATOM 6394 C C . ILE B 1 242 ? 3.891 -8.586 -26.953 1 95.5 242 ILE B C 1
ATOM 6396 O O . ILE B 1 242 ? 2.752 -8.852 -27.359 1 95.5 242 ILE B O 1
ATOM 6400 N N . LEU B 1 243 ? 4.414 -9.023 -25.828 1 95.75 243 LEU B N 1
ATOM 6401 C CA . LEU B 1 243 ? 3.641 -9.906 -24.969 1 95.75 243 LEU B CA 1
ATOM 6402 C C . LEU B 1 243 ? 2.387 -9.211 -24.453 1 95.75 243 LEU B C 1
ATOM 6404 O O . LEU B 1 243 ? 1.312 -9.812 -24.406 1 95.75 243 LEU B O 1
ATOM 6408 N N . MET B 1 244 ? 2.551 -7.926 -24.094 1 95.94 244 MET B N 1
ATOM 6409 C CA . MET B 1 244 ? 1.417 -7.184 -23.547 1 95.94 244 MET B CA 1
ATOM 6410 C C . MET B 1 244 ? 0.363 -6.938 -24.625 1 95.94 244 MET B C 1
ATOM 6412 O O . MET B 1 244 ? -0.837 -7.012 -24.359 1 95.94 244 MET B O 1
ATOM 6416 N N . VAL B 1 245 ? 0.774 -6.617 -25.812 1 95.81 245 VAL B N 1
ATOM 6417 C CA . VAL B 1 245 ? -0.156 -6.449 -26.922 1 95.81 245 VAL B CA 1
ATOM 6418 C C . VAL B 1 245 ? -0.876 -7.766 -27.203 1 95.81 245 VAL B C 1
ATOM 6420 O O . VAL B 1 245 ? -2.094 -7.789 -27.391 1 95.81 245 VAL B O 1
ATOM 6423 N N . TYR B 1 246 ? -0.125 -8.812 -27.234 1 95.69 246 TYR B N 1
ATOM 6424 C CA . TYR B 1 246 ? -0.707 -10.141 -27.406 1 95.69 246 TYR B CA 1
ATOM 6425 C C . TYR B 1 246 ? -1.733 -10.438 -26.328 1 95.69 246 TYR B C 1
ATOM 6427 O O . TYR B 1 246 ? -2.84 -10.891 -26.625 1 95.69 246 TYR B O 1
ATOM 6435 N N . CYS B 1 247 ? -1.374 -10.211 -25.078 1 94.75 247 CYS B N 1
ATOM 6436 C CA . CYS B 1 247 ? -2.27 -10.492 -23.953 1 94.75 247 CYS B CA 1
ATOM 6437 C C . CYS B 1 247 ? -3.539 -9.656 -24.047 1 94.75 247 CYS B C 1
ATOM 6439 O O . CYS B 1 247 ? -4.617 -10.117 -23.672 1 94.75 247 CYS B O 1
ATOM 6441 N N . TYR B 1 248 ? -3.381 -8.406 -24.547 1 95.06 248 TYR B N 1
ATOM 6442 C CA . TYR B 1 248 ? -4.551 -7.562 -24.75 1 95.06 248 TYR B CA 1
ATOM 6443 C C . TYR B 1 248 ? -5.535 -8.211 -25.719 1 95.06 248 TYR B C 1
ATOM 6445 O O . TYR B 1 248 ? -6.73 -8.297 -25.422 1 95.06 248 TYR B O 1
ATOM 6453 N N . ILE B 1 249 ? -5.027 -8.695 -26.719 1 93.31 249 ILE B N 1
ATOM 6454 C CA . ILE B 1 249 ? -5.855 -9.312 -27.75 1 93.31 249 ILE B CA 1
ATOM 6455 C C . ILE B 1 249 ? -6.438 -10.625 -27.234 1 93.31 249 ILE B C 1
ATOM 6457 O O . ILE B 1 249 ? -7.637 -10.883 -27.375 1 93.31 249 ILE B O 1
ATOM 6461 N N . ALA B 1 250 ? -5.629 -11.406 -26.641 1 89.75 250 ALA B N 1
ATOM 6462 C CA . ALA B 1 250 ? -6.051 -12.711 -26.141 1 89.75 250 ALA B CA 1
ATOM 6463 C C . ALA B 1 250 ? -7.133 -12.57 -25.078 1 89.75 250 ALA B C 1
ATOM 6465 O O . ALA B 1 250 ? -8.055 -13.383 -25 1 89.75 250 ALA B O 1
ATOM 6466 N N . SER B 1 251 ? -7.039 -11.562 -24.234 1 88.19 251 SER B N 1
ATOM 6467 C CA . SER B 1 251 ? -7.977 -11.375 -23.141 1 88.19 251 SER B CA 1
ATOM 6468 C C . SER B 1 251 ? -9.328 -10.875 -23.641 1 88.19 251 SER B C 1
ATOM 6470 O O . SER B 1 251 ? -10.344 -11.039 -22.953 1 88.19 251 SER B O 1
ATOM 6472 N N . THR B 1 252 ? -9.375 -10.211 -24.797 1 89.25 252 THR B N 1
ATOM 6473 C CA . THR B 1 252 ? -10.609 -9.617 -25.312 1 89.25 252 THR B CA 1
ATOM 6474 C C . THR B 1 252 ? -11.305 -10.562 -26.281 1 89.25 252 THR B C 1
ATOM 6476 O O . THR B 1 252 ? -12.492 -10.406 -26.562 1 89.25 252 THR B O 1
ATOM 6479 N N . LEU B 1 253 ? -10.609 -11.57 -26.75 1 85 253 LEU B N 1
ATOM 6480 C CA . LEU B 1 253 ? -11.195 -12.539 -27.672 1 85 253 LEU B CA 1
ATOM 6481 C C . LEU B 1 253 ? -12 -13.594 -26.922 1 85 253 LEU B C 1
ATOM 6483 O O . LEU B 1 253 ? -11.688 -13.914 -25.766 1 85 253 LEU B O 1
ATOM 6487 N N . PRO B 1 254 ? -13.016 -14.039 -27.594 1 79.75 254 PRO B N 1
ATOM 6488 C CA . PRO B 1 254 ? -13.719 -15.172 -26.984 1 79.75 254 PRO B CA 1
ATOM 6489 C C . PRO B 1 254 ? -12.797 -16.359 -26.719 1 79.75 254 PRO B C 1
ATOM 6491 O O . PRO B 1 254 ? -11.906 -16.641 -27.516 1 79.75 254 PRO B O 1
ATOM 6494 N N . VAL B 1 255 ? -13.078 -17.094 -25.703 1 75.25 255 VAL B N 1
ATOM 6495 C CA . VAL B 1 255 ? -12.203 -18.156 -25.188 1 75.25 255 VAL B CA 1
ATOM 6496 C C . VAL B 1 255 ? -12.023 -19.234 -26.25 1 75.25 255 VAL B C 1
ATOM 6498 O O . VAL B 1 255 ? -10.938 -19.797 -26.391 1 75.25 255 VAL B O 1
ATOM 6501 N N . TRP B 1 256 ? -13.023 -19.469 -27.031 1 75 256 TRP B N 1
ATOM 6502 C CA . TRP B 1 256 ? -12.984 -20.562 -28 1 75 256 TRP B CA 1
ATOM 6503 C C . TRP B 1 256 ? -12.086 -20.219 -29.172 1 75 256 TRP B C 1
ATOM 6505 O O . TRP B 1 256 ? -11.633 -21.109 -29.906 1 75 256 TRP B O 1
ATOM 6515 N N . LYS B 1 257 ? -11.812 -18.969 -29.359 1 83.38 257 LYS B N 1
ATOM 6516 C CA . LYS B 1 257 ? -11.102 -18.531 -30.562 1 83.38 257 LYS B CA 1
ATOM 6517 C C . LYS B 1 257 ? -9.594 -18.734 -30.406 1 83.38 257 LYS B C 1
ATOM 6519 O O . LYS B 1 257 ? -8.906 -19.031 -31.391 1 83.38 257 LYS B O 1
ATOM 6524 N N . LEU B 1 258 ? -9.078 -18.625 -29.281 1 86.5 258 LEU B N 1
ATOM 6525 C CA . LEU B 1 258 ? -7.629 -18.688 -29.141 1 86.5 258 LEU B CA 1
ATOM 6526 C C . LEU B 1 258 ? -7.242 -19.422 -27.859 1 86.5 258 LEU B C 1
ATOM 6528 O O . LEU B 1 258 ? -6.535 -20.438 -27.906 1 86.5 258 LEU B O 1
ATOM 6532 N N . LEU B 1 259 ? -7.781 -19 -26.719 1 81 259 LEU B N 1
ATOM 6533 C CA . LEU B 1 259 ? -7.309 -19.5 -25.422 1 81 259 LEU B CA 1
ATOM 6534 C C . LEU B 1 259 ? -7.562 -21 -25.281 1 81 259 LEU B C 1
ATOM 6536 O O . LEU B 1 259 ? -6.664 -21.75 -24.922 1 81 259 LEU B O 1
ATOM 6540 N N . GLN B 1 260 ? -8.75 -21.422 -25.547 1 77.19 260 GLN B N 1
ATOM 6541 C CA . GLN B 1 260 ? -9.125 -22.828 -25.375 1 77.19 260 GLN B CA 1
ATOM 6542 C C . GLN B 1 260 ? -8.312 -23.734 -26.281 1 77.19 260 GLN B C 1
ATOM 6544 O O . GLN B 1 260 ? -7.711 -24.703 -25.828 1 77.19 260 GLN B O 1
ATOM 6549 N N . PRO B 1 261 ? -8.258 -23.453 -27.578 1 85.88 261 PRO B N 1
ATOM 6550 C CA . PRO B 1 261 ? -7.461 -24.328 -28.438 1 85.88 261 PRO B CA 1
ATOM 6551 C C . PRO B 1 261 ? -5.977 -24.297 -28.094 1 85.88 261 PRO B C 1
ATOM 6553 O O . PRO B 1 261 ? -5.305 -25.328 -28.156 1 85.88 261 PRO B O 1
ATOM 6556 N N . ARG B 1 262 ? -5.449 -23.203 -27.844 1 89.5 262 ARG B N 1
ATOM 6557 C CA . ARG B 1 262 ? -4.039 -23.094 -27.469 1 89.5 262 ARG B CA 1
ATOM 6558 C C . ARG B 1 262 ? -3.754 -23.875 -26.188 1 89.5 262 ARG B C 1
ATOM 6560 O O . ARG B 1 262 ? -2.736 -24.562 -26.078 1 89.5 262 ARG B O 1
ATOM 6567 N N . ASP B 1 263 ? -4.598 -23.766 -25.25 1 83.75 263 ASP B N 1
ATOM 6568 C CA . ASP B 1 263 ? -4.445 -24.5 -23.984 1 83.75 263 ASP B CA 1
ATOM 6569 C C . ASP B 1 263 ? -4.5 -26 -24.219 1 83.75 263 ASP B C 1
ATOM 6571 O O . ASP B 1 263 ? -3.803 -26.766 -23.531 1 83.75 263 ASP B O 1
ATOM 6575 N N . TYR B 1 264 ? -5.34 -26.344 -25.109 1 83.31 264 TYR B N 1
ATOM 6576 C CA . TYR B 1 264 ? -5.445 -27.766 -25.406 1 83.31 264 TYR B CA 1
ATOM 6577 C C . TYR B 1 264 ? -4.164 -28.297 -26.047 1 83.31 264 TYR B C 1
ATOM 6579 O O . TYR B 1 264 ? -3.695 -29.391 -25.719 1 83.31 264 TYR B O 1
ATOM 6587 N N . ILE B 1 265 ? -3.596 -27.562 -26.922 1 90.38 265 ILE B N 1
ATOM 6588 C CA . ILE B 1 265 ? -2.307 -27.922 -27.516 1 90.38 265 ILE B CA 1
ATOM 6589 C C . ILE B 1 265 ? -1.253 -28.031 -26.406 1 90.38 265 ILE B C 1
ATOM 6591 O O . ILE B 1 265 ? -0.5 -29 -26.359 1 90.38 265 ILE B O 1
ATOM 6595 N N . ASN B 1 266 ? -1.258 -27.078 -25.547 1 89.94 266 ASN B N 1
ATOM 6596 C CA . ASN B 1 266 ? -0.254 -27.016 -24.484 1 89.94 266 ASN B CA 1
ATOM 6597 C C . ASN B 1 266 ? -0.419 -28.156 -23.484 1 89.94 266 ASN B C 1
ATOM 6599 O O . ASN B 1 266 ? 0.558 -28.609 -22.875 1 89.94 266 ASN B O 1
ATOM 6603 N N . SER B 1 267 ? -1.64 -28.594 -23.312 1 86.94 267 SER B N 1
ATOM 6604 C CA . SER B 1 267 ? -1.848 -29.734 -22.422 1 86.94 267 SER B CA 1
ATOM 6605 C C . SER B 1 267 ? -1.145 -30.984 -22.938 1 86.94 267 SER B C 1
ATOM 6607 O O . SER B 1 267 ? -0.55 -31.734 -22.172 1 86.94 267 SER B O 1
ATOM 6609 N N . HIS B 1 268 ? -1.219 -31.141 -24.234 1 89.62 268 HIS B N 1
ATOM 6610 C CA . HIS B 1 268 ? -0.49 -32.25 -24.844 1 89.62 268 HIS B CA 1
ATOM 6611 C C . HIS B 1 268 ? 1.017 -32.031 -24.734 1 89.62 268 HIS B C 1
ATOM 6613 O O . HIS B 1 268 ? 1.767 -33 -24.516 1 89.62 268 HIS B O 1
ATOM 6619 N N . GLN B 1 269 ? 1.358 -30.828 -24.906 1 91.81 269 GLN B N 1
ATOM 6620 C CA . GLN B 1 269 ? 2.773 -30.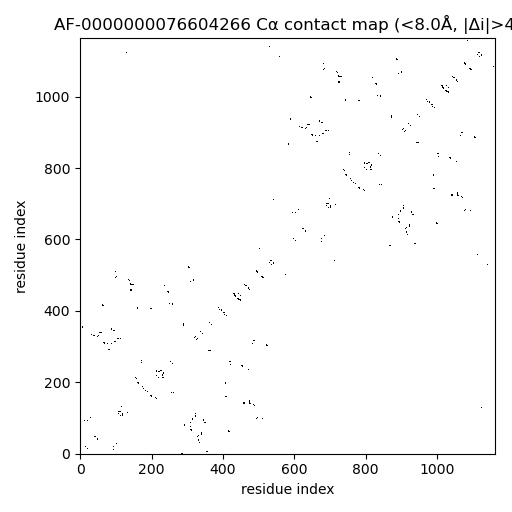5 -24.797 1 91.81 269 GLN B CA 1
ATOM 6621 C C . GLN B 1 269 ? 3.312 -30.828 -23.422 1 91.81 269 GLN B C 1
ATOM 6623 O O . GLN B 1 269 ? 4.422 -31.344 -23.281 1 91.81 269 GLN B O 1
ATOM 6628 N N . LEU B 1 270 ? 2.574 -30.516 -22.453 1 88.25 270 LEU B N 1
ATOM 6629 C CA . LEU B 1 270 ? 2.99 -30.766 -21.078 1 88.25 270 LEU B CA 1
ATOM 6630 C C . LEU B 1 270 ? 3.133 -32.25 -20.812 1 88.25 270 LEU B C 1
ATOM 6632 O O . LEU B 1 270 ? 4.105 -32.688 -20.203 1 88.25 270 LEU B O 1
ATOM 6636 N N . VAL B 1 271 ? 2.209 -33 -21.266 1 88.81 271 VAL B N 1
ATOM 6637 C CA . VAL B 1 271 ? 2.238 -34.438 -21.062 1 88.81 271 VAL B CA 1
ATOM 6638 C C . VAL B 1 271 ? 3.443 -35.031 -21.766 1 88.81 271 VAL B C 1
ATOM 6640 O O . VAL B 1 271 ? 4.172 -35.844 -21.203 1 88.81 271 VAL B O 1
ATOM 6643 N N . VAL B 1 272 ? 3.617 -34.594 -22.953 1 90.81 272 VAL B N 1
ATOM 6644 C CA . VAL B 1 272 ? 4.758 -35.094 -23.734 1 90.81 272 VAL B CA 1
ATOM 6645 C C . VAL B 1 272 ? 6.059 -34.688 -23.031 1 90.81 272 VAL B C 1
ATOM 6647 O O . VAL B 1 272 ? 6.992 -35.5 -22.938 1 90.81 272 VAL B O 1
ATOM 6650 N N . GLY B 1 273 ? 6.137 -33.469 -22.609 1 91.62 273 GLY B N 1
ATOM 6651 C CA . GLY B 1 273 ? 7.309 -33 -21.891 1 91.62 273 GLY B CA 1
ATOM 6652 C C . GLY B 1 273 ? 7.617 -33.812 -20.656 1 91.62 273 GLY B C 1
ATOM 6653 O O . GLY B 1 273 ? 8.773 -34.188 -20.422 1 91.62 273 GLY B O 1
ATOM 6654 N N . LEU B 1 274 ? 6.602 -34.125 -19.891 1 93.69 274 LEU B N 1
ATOM 6655 C CA . LEU B 1 274 ? 6.777 -34.938 -18.703 1 93.69 274 LEU B CA 1
ATOM 6656 C C . LEU B 1 274 ? 7.23 -36.344 -19.062 1 93.69 274 LEU B C 1
ATOM 6658 O O . LEU B 1 274 ? 8.156 -36.906 -18.453 1 93.69 274 LEU B O 1
ATOM 6662 N N . VAL B 1 275 ? 6.609 -36.875 -20.094 1 95.06 275 VAL B N 1
ATOM 6663 C CA . VAL B 1 275 ? 6.91 -38.25 -20.5 1 95.06 275 VAL B CA 1
ATOM 6664 C C . VAL B 1 275 ? 8.359 -38.344 -20.953 1 95.06 275 VAL B C 1
ATOM 6666 O O . VAL B 1 275 ? 9.086 -39.25 -20.562 1 95.06 275 VAL B O 1
ATOM 6669 N N . ILE B 1 276 ? 8.82 -37.406 -21.734 1 95.69 276 ILE B N 1
ATOM 6670 C CA . ILE B 1 276 ? 10.164 -37.5 -22.281 1 95.69 276 ILE B CA 1
ATOM 6671 C C . ILE B 1 276 ? 11.195 -37.281 -21.188 1 95.69 276 ILE B C 1
ATOM 6673 O O . ILE B 1 276 ? 12.258 -37.906 -21.172 1 95.69 276 ILE B O 1
ATOM 6677 N N . MET B 1 277 ? 10.945 -36.406 -20.25 1 96.88 277 MET B N 1
ATOM 6678 C CA . MET B 1 277 ? 11.891 -36.156 -19.156 1 96.88 277 MET B CA 1
ATOM 6679 C C . MET B 1 277 ? 11.969 -37.344 -18.203 1 96.88 277 MET B C 1
ATOM 6681 O O . MET B 1 277 ? 13.055 -37.75 -17.812 1 96.88 277 MET B O 1
ATOM 6685 N N . TYR B 1 278 ? 10.82 -37.938 -17.812 1 97.44 278 TYR B N 1
ATOM 6686 C CA . TYR B 1 278 ? 10.828 -39.094 -16.922 1 97.44 278 TYR B CA 1
ATOM 6687 C C . TYR B 1 278 ? 11.414 -40.312 -17.625 1 97.44 278 TYR B C 1
ATOM 6689 O O . TYR B 1 278 ? 12.094 -41.125 -16.984 1 97.44 278 TYR B O 1
ATOM 6697 N N . ALA B 1 279 ? 11.078 -40.469 -18.938 1 97.44 279 ALA B N 1
ATOM 6698 C CA . ALA B 1 279 ? 11.719 -41.531 -19.703 1 97.44 279 ALA B CA 1
ATOM 6699 C C . ALA B 1 279 ? 13.227 -41.344 -19.734 1 97.44 279 ALA B C 1
ATOM 6701 O O . ALA B 1 279 ? 13.984 -42.312 -19.578 1 97.44 279 ALA B O 1
ATOM 6702 N N . GLY B 1 280 ? 13.633 -40.094 -20 1 97.5 280 GLY B N 1
ATOM 6703 C CA . GLY B 1 280 ? 15.055 -39.812 -19.969 1 97.5 280 GLY B CA 1
ATOM 6704 C C . GLY B 1 280 ? 15.695 -40.125 -18.625 1 97.5 280 GLY B C 1
ATOM 6705 O O . GLY B 1 280 ? 16.828 -40.594 -18.578 1 97.5 280 GLY B O 1
ATOM 6706 N N . LEU B 1 281 ? 15.031 -39.844 -17.578 1 97.31 281 LEU B N 1
ATOM 6707 C CA . LEU B 1 281 ? 15.5 -40.156 -16.234 1 97.31 281 LEU B CA 1
ATOM 6708 C C . LEU B 1 281 ? 15.711 -41.688 -16.062 1 97.31 281 LEU B C 1
ATOM 6710 O O . LEU B 1 281 ? 16.719 -42.094 -15.508 1 97.31 281 LEU B O 1
ATOM 6714 N N . LEU B 1 282 ? 14.773 -42.469 -16.547 1 96.31 282 LEU B N 1
ATOM 6715 C CA . LEU B 1 282 ? 14.82 -43.906 -16.422 1 96.31 282 LEU B CA 1
ATOM 6716 C C . LEU B 1 282 ? 16.016 -44.469 -17.188 1 96.31 282 LEU B C 1
ATOM 6718 O O . LEU B 1 282 ? 16.703 -45.375 -16.688 1 96.31 282 LEU B O 1
ATOM 6722 N N . PHE B 1 283 ? 16.312 -43.969 -18.344 1 96.5 283 PHE B N 1
ATOM 6723 C CA . PHE B 1 283 ? 17.344 -44.531 -19.203 1 96.5 283 PHE B CA 1
ATOM 6724 C C . PHE B 1 283 ? 18.719 -44 -18.812 1 96.5 283 PHE B C 1
ATOM 6726 O O . PHE B 1 283 ? 19.719 -44.719 -18.828 1 96.5 283 PHE B O 1
ATOM 6733 N N . LEU B 1 284 ? 18.781 -42.75 -18.406 1 94.69 284 LEU B N 1
ATOM 6734 C CA . LEU B 1 284 ? 20.062 -42.156 -18.031 1 94.69 284 LEU B CA 1
ATOM 6735 C C . LEU B 1 284 ? 20.453 -42.562 -16.609 1 94.69 284 LEU B C 1
ATOM 6737 O O . LEU B 1 284 ? 21.641 -42.75 -16.328 1 94.69 284 LEU B O 1
ATOM 6741 N N . ASN B 1 285 ? 19.531 -42.688 -15.664 1 95.31 285 ASN B N 1
ATOM 6742 C CA . ASN B 1 285 ? 19.734 -43.031 -14.266 1 95.31 285 ASN B CA 1
ATOM 6743 C C . ASN B 1 285 ? 20.875 -42.25 -13.641 1 95.31 285 ASN B C 1
ATOM 6745 O O . ASN B 1 285 ? 21.812 -42.844 -13.094 1 95.31 285 ASN B O 1
ATOM 6749 N N . PRO B 1 286 ? 20.734 -40.969 -13.719 1 95.69 286 PRO B N 1
ATOM 6750 C CA . PRO B 1 286 ? 21.828 -40.125 -13.203 1 95.69 286 PRO B CA 1
ATOM 6751 C C . PRO B 1 286 ? 21.922 -40.156 -11.68 1 95.69 286 PRO B C 1
ATOM 6753 O O . PRO B 1 286 ? 20.953 -40.531 -11 1 95.69 286 PRO B O 1
ATOM 6756 N N . GLU B 1 287 ? 23.109 -39.75 -11.172 1 96.38 287 GLU B N 1
ATOM 6757 C CA . GLU B 1 287 ? 23.328 -39.656 -9.734 1 96.38 287 GLU B CA 1
ATOM 6758 C C . GLU B 1 287 ? 23 -38.25 -9.227 1 96.38 287 GLU B C 1
ATOM 6760 O O . GLU B 1 287 ? 23.156 -37.25 -9.953 1 96.38 287 GLU B O 1
ATOM 6765 N N . ILE B 1 288 ? 22.516 -38.188 -7.98 1 97.44 288 ILE B N 1
ATOM 6766 C CA . ILE B 1 288 ? 22.234 -36.906 -7.336 1 97.44 288 ILE B CA 1
ATOM 6767 C C . ILE B 1 288 ? 23.531 -36.219 -6.902 1 97.44 288 ILE B C 1
ATOM 6769 O O . ILE B 1 288 ? 24.344 -36.844 -6.211 1 97.44 288 ILE B O 1
ATOM 6773 N N . THR B 1 289 ? 23.703 -35.062 -7.328 1 96.62 289 THR B N 1
ATOM 6774 C CA . THR B 1 289 ? 24.953 -34.375 -7.027 1 96.62 289 THR B CA 1
ATOM 6775 C C . THR B 1 289 ? 24.688 -33.188 -6.117 1 96.62 289 THR B C 1
ATOM 6777 O O . THR B 1 289 ? 25.594 -32.406 -5.836 1 96.62 289 THR B O 1
ATOM 6780 N N . ALA B 1 290 ? 23.469 -32.969 -5.711 1 96.94 290 ALA B N 1
ATOM 6781 C CA . ALA B 1 290 ? 23.094 -31.953 -4.742 1 96.94 290 ALA B CA 1
ATOM 6782 C C . ALA B 1 290 ? 23 -32.531 -3.334 1 96.94 290 ALA B C 1
ATOM 6784 O O . ALA B 1 290 ? 22.734 -33.719 -3.164 1 96.94 290 ALA B O 1
ATOM 6785 N N . PRO B 1 291 ? 23.281 -31.734 -2.33 1 96.38 291 PRO B N 1
ATOM 6786 C CA . PRO B 1 291 ? 23.188 -32.25 -0.963 1 96.38 291 PRO B CA 1
ATOM 6787 C C . PRO B 1 291 ? 21.75 -32.531 -0.524 1 96.38 291 PRO B C 1
ATOM 6789 O O . PRO B 1 291 ? 20.828 -31.891 -1.001 1 96.38 291 PRO B O 1
ATOM 6792 N N . MET B 1 292 ? 21.609 -33.469 0.352 1 96.19 292 MET B N 1
ATOM 6793 C CA . MET B 1 292 ? 20.312 -33.781 0.93 1 96.19 292 MET B CA 1
ATOM 6794 C C . MET B 1 292 ? 19.766 -32.625 1.726 1 96.19 292 MET B C 1
ATOM 679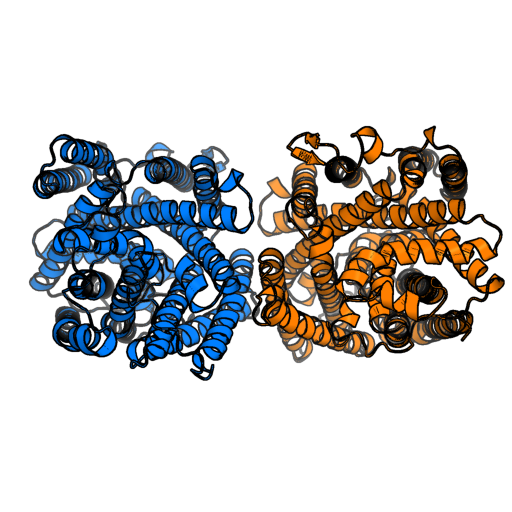6 O O . MET B 1 292 ? 18.594 -32.25 1.592 1 96.19 292 MET B O 1
ATOM 6800 N N . THR B 1 293 ? 20.516 -32.062 2.58 1 95.88 293 THR B N 1
ATOM 6801 C CA . THR B 1 293 ? 20.328 -30.781 3.264 1 95.88 293 THR B CA 1
ATOM 6802 C C . THR B 1 293 ? 21.547 -29.891 3.102 1 95.88 293 THR B C 1
ATOM 6804 O O . THR B 1 293 ? 22.688 -30.391 3.094 1 95.88 293 THR B O 1
ATOM 6807 N N . ASN B 1 294 ? 21.344 -28.609 2.893 1 95.31 294 ASN B N 1
ATOM 6808 C CA . ASN B 1 294 ? 22.453 -27.703 2.656 1 95.31 294 ASN B CA 1
ATOM 6809 C C . ASN B 1 294 ? 22.688 -26.781 3.846 1 95.31 294 ASN B C 1
ATOM 6811 O O . ASN B 1 294 ? 22.203 -25.656 3.859 1 95.31 294 ASN B O 1
ATOM 6815 N N . PRO B 1 295 ? 23.5 -27.141 4.781 1 90.75 295 PRO B N 1
ATOM 6816 C CA . PRO B 1 295 ? 23.781 -26.297 5.941 1 90.75 295 PRO B CA 1
ATOM 6817 C C . PRO B 1 295 ? 24.5 -25 5.562 1 90.75 295 PRO B C 1
ATOM 6819 O O . PRO B 1 295 ? 24.484 -24.047 6.336 1 90.75 295 PRO B O 1
ATOM 6822 N N . ASP B 1 296 ? 25.094 -25 4.387 1 90.75 296 ASP B N 1
ATOM 6823 C CA . ASP B 1 296 ? 25.844 -23.828 3.949 1 90.75 296 ASP B CA 1
ATOM 6824 C C . ASP B 1 296 ? 24.906 -22.719 3.482 1 90.75 296 ASP B C 1
ATOM 6826 O O . ASP B 1 296 ? 25.328 -21.578 3.268 1 90.75 296 ASP B O 1
ATOM 6830 N N . ALA B 1 297 ? 23.672 -23.047 3.303 1 92.56 297 ALA B N 1
ATOM 6831 C CA . ALA B 1 297 ? 22.688 -22.047 2.938 1 92.56 297 ALA B CA 1
ATOM 6832 C C . ALA B 1 297 ? 22.344 -21.141 4.125 1 92.56 297 ALA B C 1
ATOM 6834 O O . ALA B 1 297 ? 21.219 -21.172 4.633 1 92.56 297 ALA B O 1
ATOM 6835 N N . ALA B 1 298 ? 23.219 -20.266 4.562 1 85.12 298 ALA B N 1
ATOM 6836 C CA . ALA B 1 298 ? 23.141 -19.516 5.816 1 85.12 298 ALA B CA 1
ATOM 6837 C C . ALA B 1 298 ? 22.516 -18.141 5.598 1 85.12 298 ALA B C 1
ATOM 6839 O O . ALA B 1 298 ? 22.031 -17.516 6.543 1 85.12 298 ALA B O 1
ATOM 6840 N N . ASP B 1 299 ? 22.484 -17.75 4.352 1 88.06 299 ASP B N 1
ATOM 6841 C CA . ASP B 1 299 ? 22.016 -16.391 4.117 1 88.06 299 ASP B CA 1
ATOM 6842 C C . ASP B 1 299 ? 20.5 -16.297 4.281 1 88.06 299 ASP B C 1
ATOM 6844 O O . ASP B 1 299 ? 19.984 -15.234 4.637 1 88.06 299 ASP B O 1
ATOM 6848 N N . LYS B 1 300 ? 19.828 -17.375 3.953 1 89.94 300 LYS B N 1
ATOM 6849 C CA . LYS B 1 300 ? 18.375 -17.438 4.133 1 89.94 300 LYS B CA 1
ATOM 6850 C C . LYS B 1 300 ? 17.953 -18.781 4.723 1 89.94 300 LYS B C 1
ATOM 6852 O O . LYS B 1 300 ? 18.297 -19.844 4.188 1 89.94 300 LYS B O 1
ATOM 6857 N N . SER B 1 301 ? 17.203 -18.656 5.766 1 90.81 301 SER B N 1
ATOM 6858 C CA . SER B 1 301 ? 16.719 -19.875 6.395 1 90.81 301 SER B CA 1
ATOM 6859 C C . SER B 1 301 ? 15.594 -20.5 5.582 1 90.81 301 SER B C 1
ATOM 6861 O O . SER B 1 301 ? 14.766 -19.797 5.004 1 90.81 301 SER B O 1
ATOM 6863 N N . TRP B 1 302 ? 15.547 -21.859 5.535 1 92.88 302 TRP B N 1
ATOM 6864 C CA . TRP B 1 302 ? 14.5 -22.531 4.785 1 92.88 302 TRP B CA 1
ATOM 6865 C C . TRP B 1 302 ? 13.156 -22.422 5.492 1 92.88 302 TRP B C 1
ATOM 6867 O O . TRP B 1 302 ? 12.102 -22.406 4.848 1 92.88 302 TRP B O 1
ATOM 6877 N N . LEU B 1 303 ? 13.203 -22.359 6.824 1 91.31 303 LEU B N 1
ATOM 6878 C CA . LEU B 1 303 ? 11.984 -22.172 7.609 1 91.31 303 LEU B CA 1
ATOM 6879 C C . LEU B 1 303 ? 11.781 -20.703 7.965 1 91.31 303 LEU B C 1
ATOM 6881 O O . LEU B 1 303 ? 12.586 -20.125 8.703 1 91.31 303 LEU B O 1
ATOM 6885 N N . PRO B 1 304 ? 10.789 -20.109 7.461 1 94.44 304 PRO B N 1
ATOM 6886 C CA . PRO B 1 304 ? 9.617 -20.625 6.75 1 94.44 304 PRO B CA 1
ATOM 6887 C C . PRO B 1 304 ? 9.695 -20.406 5.242 1 94.44 304 PRO B C 1
ATOM 6889 O O . PRO B 1 304 ? 8.758 -20.75 4.516 1 94.44 304 PRO B O 1
ATOM 6892 N N . LEU B 1 305 ? 10.711 -20 4.719 1 92.94 305 LEU B N 1
ATOM 6893 C CA . LEU B 1 305 ? 10.797 -19.406 3.385 1 92.94 305 LEU B CA 1
ATOM 6894 C C . LEU B 1 305 ? 10.617 -20.484 2.312 1 92.94 305 LEU B C 1
ATOM 6896 O O . LEU B 1 305 ? 10.117 -20.188 1.22 1 92.94 305 LEU B O 1
ATOM 6900 N N . MET B 1 306 ? 10.938 -21.656 2.572 1 95.25 306 MET B N 1
ATOM 6901 C CA . MET B 1 306 ? 10.836 -22.719 1.589 1 95.25 306 MET B CA 1
ATOM 6902 C C . MET B 1 306 ? 9.383 -22.969 1.191 1 95.25 306 MET B C 1
ATOM 6904 O O . MET B 1 306 ? 9.094 -23.219 0.024 1 95.25 306 MET B O 1
ATOM 6908 N N . PHE B 1 307 ? 8.469 -22.797 2.113 1 95.31 307 PHE B N 1
ATOM 6909 C CA . PHE B 1 307 ? 7.059 -23.094 1.895 1 95.31 307 PHE B CA 1
ATOM 6910 C C . PHE B 1 307 ? 6.398 -22.031 1.026 1 95.31 307 PHE B C 1
ATOM 6912 O O . PHE B 1 307 ? 5.344 -22.281 0.437 1 95.31 307 PHE B O 1
ATOM 6919 N N . ILE B 1 308 ? 7.047 -20.906 0.905 1 92.62 308 ILE B N 1
ATOM 6920 C CA . ILE B 1 308 ? 6.527 -19.859 0.044 1 92.62 308 ILE B CA 1
ATOM 6921 C C . ILE B 1 308 ? 7.266 -19.875 -1.292 1 92.62 308 ILE B C 1
ATOM 6923 O O . ILE B 1 308 ? 6.73 -19.422 -2.309 1 92.62 308 ILE B O 1
ATOM 6927 N N . THR B 1 309 ? 8.508 -20.359 -1.244 1 93.62 309 THR B N 1
ATOM 6928 C CA . THR B 1 309 ? 9.289 -20.469 -2.473 1 93.62 309 THR B CA 1
ATOM 6929 C C . THR B 1 309 ? 8.68 -21.516 -3.402 1 93.62 309 THR B C 1
ATOM 6931 O O . THR B 1 309 ? 8.57 -21.297 -4.609 1 93.62 309 THR B O 1
ATOM 6934 N N . ILE B 1 310 ? 8.289 -22.594 -2.734 1 96.06 310 ILE B N 1
ATOM 6935 C CA . ILE B 1 310 ? 7.531 -23.594 -3.484 1 96.06 310 ILE B CA 1
ATOM 6936 C C . ILE B 1 310 ? 6.035 -23.375 -3.248 1 96.06 310 ILE B C 1
ATOM 6938 O O . ILE B 1 310 ? 5.422 -24.078 -2.438 1 96.06 310 ILE B O 1
ATOM 6942 N N . ALA B 1 311 ? 5.582 -22.406 -3.922 1 92.44 311 ALA B N 1
ATOM 6943 C CA . ALA B 1 311 ? 4.137 -22.203 -3.875 1 92.44 311 ALA B CA 1
ATOM 6944 C C . ALA B 1 311 ? 3.412 -23.156 -4.812 1 92.44 311 ALA B C 1
ATOM 6946 O O . ALA B 1 311 ? 3.16 -24.312 -4.453 1 92.44 311 ALA B O 1
ATOM 6947 N N . CYS B 1 312 ? 3.408 -22.766 -6.066 1 90.5 312 CYS B N 1
ATOM 6948 C CA . CYS B 1 312 ? 2.904 -23.719 -7.043 1 90.5 312 CYS B CA 1
ATOM 6949 C C . CYS B 1 312 ? 3.783 -24.969 -7.09 1 90.5 312 CYS B C 1
ATOM 6951 O O . CYS B 1 312 ? 5.012 -24.859 -7.051 1 90.5 312 CYS B O 1
ATOM 6953 N N . GLY B 1 313 ? 3.223 -26.094 -7.047 1 92.38 313 GLY B N 1
ATOM 6954 C CA . GLY B 1 313 ? 3.918 -27.375 -6.938 1 92.38 313 GLY B CA 1
ATOM 6955 C C . GLY B 1 313 ? 3.568 -28.141 -5.676 1 92.38 313 GLY B C 1
ATOM 6956 O O . GLY B 1 313 ? 3.727 -29.359 -5.617 1 92.38 313 GLY B O 1
ATOM 6957 N N . ALA B 1 314 ? 3.242 -27.328 -4.711 1 94.44 314 ALA B N 1
ATOM 6958 C CA . ALA B 1 314 ? 2.758 -27.922 -3.467 1 94.44 314 ALA B CA 1
ATOM 6959 C C . ALA B 1 314 ? 1.336 -27.453 -3.156 1 94.44 314 ALA B C 1
ATOM 6961 O O . ALA B 1 314 ? 0.475 -28.266 -2.809 1 94.44 314 ALA B O 1
ATOM 6962 N N . ILE B 1 315 ? 1.082 -26.203 -3.277 1 95.88 315 ILE B N 1
ATOM 6963 C CA . ILE B 1 315 ? -0.254 -25.625 -3.158 1 95.88 315 ILE B CA 1
ATOM 6964 C C . ILE B 1 315 ? -0.261 -24.203 -3.732 1 95.88 315 ILE B C 1
ATOM 6966 O O . ILE B 1 315 ? 0.726 -23.484 -3.615 1 95.88 315 ILE B O 1
ATOM 6970 N N . SER B 1 316 ? -1.377 -23.844 -4.371 1 95.44 316 SER B N 1
ATOM 6971 C CA . SER B 1 316 ? -1.444 -22.516 -4.992 1 95.44 316 SER B CA 1
ATOM 6972 C C . SER B 1 316 ? -2.854 -21.938 -4.91 1 95.44 316 SER B C 1
ATOM 6974 O O . SER B 1 316 ? -3.828 -22.625 -5.23 1 95.44 316 SER B O 1
ATOM 6976 N N . GLY B 1 317 ? -2.908 -20.75 -4.5 1 94.12 317 GLY B N 1
ATOM 6977 C CA . GLY B 1 317 ? -4.18 -20.031 -4.488 1 94.12 317 GLY B CA 1
ATOM 6978 C C . GLY B 1 317 ? -4.738 -19.781 -5.875 1 94.12 317 GLY B C 1
ATOM 6979 O O . GLY B 1 317 ? -5.957 -19.781 -6.066 1 94.12 317 GLY B O 1
ATOM 6980 N N . PHE B 1 318 ? -3.852 -19.594 -6.824 1 91.69 318 PHE B N 1
ATOM 6981 C CA . PHE B 1 318 ? -4.25 -19.375 -8.211 1 91.69 318 PHE B CA 1
ATOM 6982 C C . PHE B 1 318 ? -5.109 -20.516 -8.719 1 91.69 318 PHE B C 1
ATOM 6984 O O . PHE B 1 318 ? -6.031 -20.312 -9.508 1 91.69 318 PHE B O 1
ATOM 6991 N N . HIS B 1 319 ? -4.855 -21.672 -8.219 1 94.38 319 HIS B N 1
ATOM 6992 C CA . HIS B 1 319 ? -5.602 -22.844 -8.648 1 94.38 319 HIS B CA 1
ATOM 6993 C C . HIS B 1 319 ? -7.074 -22.734 -8.266 1 94.38 319 HIS B C 1
ATOM 6995 O O . HIS B 1 319 ? -7.949 -23.188 -9 1 94.38 319 HIS B O 1
ATOM 7001 N N . GLY B 1 320 ? -7.27 -22.109 -7.133 1 94.25 320 GLY B N 1
ATOM 7002 C CA . GLY B 1 320 ? -8.641 -21.891 -6.703 1 94.25 320 GLY B CA 1
ATOM 7003 C C . GLY B 1 320 ? -9.406 -20.969 -7.625 1 94.25 320 GLY B C 1
ATOM 7004 O O . GLY B 1 320 ? -10.609 -21.141 -7.828 1 94.25 320 GLY B O 1
ATOM 7005 N N . LEU B 1 321 ? -8.703 -20.047 -8.18 1 90.94 321 LEU B N 1
ATOM 7006 C CA . LEU B 1 321 ? -9.32 -19.109 -9.117 1 90.94 321 LEU B CA 1
ATOM 7007 C C . LEU B 1 321 ? -9.703 -19.828 -10.414 1 90.94 321 LEU B C 1
ATOM 7009 O O . LEU B 1 321 ? -10.781 -19.578 -10.961 1 90.94 321 LEU B O 1
ATOM 7013 N N . VAL B 1 322 ? -8.852 -20.672 -10.82 1 88.88 322 VAL B N 1
ATOM 7014 C CA . VAL B 1 322 ? -9.117 -21.438 -12.039 1 88.88 322 VAL B CA 1
ATOM 7015 C C . VAL B 1 322 ? -10.242 -22.438 -11.797 1 88.88 322 VAL B C 1
ATOM 7017 O O . VAL B 1 322 ? -11.164 -22.547 -12.609 1 88.88 322 VAL B O 1
ATOM 7020 N N . SER B 1 323 ? -10.18 -23.109 -10.656 1 94.25 323 SER B N 1
ATOM 7021 C CA . SER B 1 323 ? -11.18 -24.109 -10.312 1 94.25 323 SER B CA 1
ATOM 7022 C C . SER B 1 323 ? -12.57 -23.5 -10.219 1 94.25 323 SER B C 1
ATOM 7024 O O . SER B 1 323 ? -13.539 -24.062 -10.719 1 94.25 323 SER B O 1
ATOM 7026 N N . SER B 1 324 ? -12.68 -22.344 -9.602 1 91.44 324 SER B N 1
ATOM 7027 C CA . SER B 1 324 ? -13.977 -21.719 -9.344 1 91.44 324 SER B CA 1
ATOM 7028 C C . SER B 1 324 ? -14.398 -20.828 -10.508 1 91.44 324 SER B C 1
ATOM 7030 O O . SER B 1 324 ? -15.594 -20.625 -10.742 1 91.44 324 SER B O 1
ATOM 7032 N N . GLY B 1 325 ? -13.531 -20.344 -11.258 1 81.81 325 GLY B N 1
ATOM 7033 C CA . GLY B 1 325 ? -13.844 -19.359 -12.266 1 81.81 325 GLY B CA 1
ATOM 7034 C C . GLY B 1 325 ? -14.078 -19.953 -13.641 1 81.81 325 GLY B C 1
ATOM 7035 O O . GLY B 1 325 ? -14.789 -19.375 -14.469 1 81.81 325 GLY B O 1
ATOM 7036 N N . THR B 1 326 ? -13.406 -21.016 -13.906 1 81.81 326 THR B N 1
ATOM 7037 C CA . THR B 1 326 ? -13.492 -21.562 -15.258 1 81.81 326 THR B CA 1
ATOM 7038 C C . THR B 1 326 ? -13.859 -23.047 -15.219 1 81.81 326 THR B C 1
ATOM 7040 O O . THR B 1 326 ? -14.898 -23.453 -15.742 1 81.81 326 THR B O 1
ATOM 7043 N N . THR B 1 327 ? -13.141 -23.844 -14.508 1 90.06 327 THR B N 1
ATOM 7044 C CA . THR B 1 327 ? -13.312 -25.297 -14.5 1 90.06 327 THR B CA 1
ATOM 7045 C C . THR B 1 327 ? -14.703 -25.672 -13.992 1 90.06 327 THR B C 1
ATOM 7047 O O . THR B 1 327 ? -15.336 -26.594 -14.516 1 90.06 327 THR B O 1
ATOM 7050 N N . SER B 1 328 ? -15.203 -24.969 -13.07 1 94.69 328 SER B N 1
ATOM 7051 C CA . SER B 1 328 ? -16.484 -25.281 -12.445 1 94.69 328 SER B CA 1
ATOM 7052 C C . SER B 1 328 ? -17.641 -25.094 -13.43 1 94.69 328 SER B C 1
ATOM 7054 O O . SER B 1 328 ? -18.672 -25.75 -13.312 1 94.69 328 SER B O 1
ATOM 7056 N N . LYS B 1 329 ? -17.469 -24.328 -14.375 1 89.38 329 LYS B N 1
ATOM 7057 C CA . LYS B 1 329 ? -18.531 -24 -15.328 1 89.38 329 LYS B CA 1
ATOM 7058 C C . LYS B 1 329 ? -18.594 -25.031 -16.453 1 89.38 329 LYS B C 1
ATOM 7060 O O . LYS B 1 329 ? -19.562 -25.062 -17.219 1 89.38 329 LYS B O 1
ATOM 7065 N N . GLN B 1 330 ? -17.641 -25.891 -16.438 1 89.69 330 GLN B N 1
ATOM 7066 C CA . GLN B 1 330 ? -17.562 -26.844 -17.531 1 89.69 330 GLN B CA 1
ATOM 7067 C C . GLN B 1 330 ? -17.641 -28.281 -17.016 1 89.69 330 GLN B C 1
ATOM 7069 O O . GLN B 1 330 ? -17.656 -29.234 -17.797 1 89.69 330 GLN B O 1
ATOM 7074 N N . LEU B 1 331 ? -17.734 -28.469 -15.742 1 94.69 331 LEU B N 1
ATOM 7075 C CA . LEU B 1 331 ? -17.766 -29.797 -15.148 1 94.69 331 LEU B CA 1
ATOM 7076 C C . LEU B 1 331 ? -19.031 -30.547 -15.523 1 94.69 331 LEU B C 1
ATOM 7078 O O . LEU B 1 331 ? -20.141 -30.094 -15.211 1 94.69 331 LEU B O 1
ATOM 7082 N N . ASP B 1 332 ? -18.938 -31.672 -16.141 1 95.12 332 ASP B N 1
ATOM 7083 C CA . ASP B 1 332 ? -20.078 -32.438 -16.609 1 95.12 332 ASP B CA 1
ATOM 7084 C C . ASP B 1 332 ? -20.797 -33.125 -15.461 1 95.12 332 ASP B C 1
ATOM 7086 O O . ASP B 1 332 ? -22 -32.969 -15.266 1 95.12 332 ASP B O 1
ATOM 7090 N N . LYS B 1 333 ? -20.031 -33.938 -14.719 1 97.5 333 LYS B N 1
ATOM 7091 C CA . LYS B 1 333 ? -20.547 -34.625 -13.539 1 97.5 333 LYS B CA 1
ATOM 7092 C C . LYS B 1 333 ? -19.781 -34.219 -12.281 1 97.5 333 LYS B C 1
ATOM 7094 O O . LYS B 1 333 ? -18.562 -34.031 -12.32 1 97.5 333 LYS B O 1
ATOM 7099 N N . GLU B 1 334 ? -20.516 -34.125 -11.273 1 97.56 334 GLU B N 1
ATOM 7100 C CA . GLU B 1 334 ? -19.875 -33.688 -10.031 1 97.56 334 GLU B CA 1
ATOM 7101 C C . GLU B 1 334 ? -18.766 -34.625 -9.617 1 97.56 334 GLU B C 1
ATOM 7103 O O . GLU B 1 334 ? -17.734 -34.219 -9.07 1 97.56 334 GLU B O 1
ATOM 7108 N N . THR B 1 335 ? -18.922 -35.938 -9.898 1 97.5 335 THR B N 1
ATOM 7109 C CA . THR B 1 335 ? -17.938 -36.938 -9.492 1 97.5 335 THR B CA 1
ATOM 7110 C C . THR B 1 335 ? -16.641 -36.781 -10.258 1 97.5 335 THR B C 1
ATOM 7112 O O . THR B 1 335 ? -15.594 -37.281 -9.836 1 97.5 335 THR B O 1
ATOM 7115 N N . ASP B 1 336 ? -16.719 -36.062 -11.398 1 97.75 336 ASP B N 1
ATOM 7116 C CA . ASP B 1 336 ? -15.523 -35.812 -12.188 1 97.75 336 ASP B CA 1
ATOM 7117 C C . ASP B 1 336 ? -14.594 -34.812 -11.484 1 97.75 336 ASP B C 1
ATOM 7119 O O . ASP B 1 336 ? -13.43 -34.688 -11.859 1 97.75 336 ASP B O 1
ATOM 7123 N N . ALA B 1 337 ? -15.094 -34.188 -10.43 1 98.12 337 ALA B N 1
ATOM 7124 C CA . ALA B 1 337 ? -14.328 -33.156 -9.734 1 98.12 337 ALA B CA 1
ATOM 7125 C C . ALA B 1 337 ? -13.062 -33.75 -9.117 1 98.12 337 ALA B C 1
ATOM 7127 O O . ALA B 1 337 ? -12.031 -33.094 -9.031 1 98.12 337 ALA B O 1
ATOM 7128 N N . ARG B 1 338 ? -13.141 -35 -8.68 1 98.19 338 ARG B N 1
ATOM 7129 C CA . ARG B 1 338 ? -11.969 -35.656 -8.133 1 98.19 338 ARG B CA 1
ATOM 7130 C C . ARG B 1 338 ? -10.875 -35.812 -9.18 1 98.19 338 ARG B C 1
ATOM 7132 O O . ARG B 1 338 ? -9.719 -35.469 -8.93 1 98.19 338 ARG B O 1
ATOM 7139 N N . PHE B 1 339 ? -11.289 -36.281 -10.336 1 97.31 339 PHE B N 1
ATOM 7140 C CA . PHE B 1 339 ? -10.352 -36.5 -11.43 1 97.31 339 PHE B CA 1
ATOM 7141 C C . PHE B 1 339 ? -9.805 -35.156 -11.945 1 97.31 339 PHE B C 1
ATOM 7143 O O . PHE B 1 339 ? -8.594 -35 -12.133 1 97.31 339 PHE B O 1
ATOM 7150 N N . VAL B 1 340 ? -10.602 -34.188 -12.109 1 95.75 340 VAL B N 1
ATOM 7151 C CA . VAL B 1 340 ? -10.195 -32.906 -12.711 1 95.75 340 VAL B CA 1
ATOM 7152 C C . VAL B 1 340 ? -9.414 -32.094 -11.695 1 95.75 340 VAL B C 1
ATOM 7154 O O . VAL B 1 340 ? -8.312 -31.609 -11.992 1 95.75 340 VAL B O 1
ATOM 7157 N N . GLY B 1 341 ? -9.953 -31.984 -10.516 1 96.44 341 GLY B N 1
ATOM 7158 C CA . GLY B 1 341 ? -9.352 -31.125 -9.508 1 96.44 341 GLY B CA 1
ATOM 7159 C C . GLY B 1 341 ? -8.18 -31.781 -8.797 1 96.44 341 GLY B C 1
ATOM 7160 O O . GLY B 1 341 ? -7.055 -31.281 -8.859 1 96.44 341 GLY B O 1
ATOM 7161 N N . TYR B 1 342 ? -8.367 -32.938 -8.148 1 97.94 342 TYR B N 1
ATOM 7162 C CA . TYR B 1 342 ? -7.332 -33.594 -7.359 1 97.94 342 TYR B CA 1
ATOM 7163 C C . TYR B 1 342 ? -6.238 -34.156 -8.258 1 97.94 342 TYR B C 1
ATOM 7165 O O . TYR B 1 342 ? -5.047 -33.938 -7.992 1 97.94 342 TYR B O 1
ATOM 7173 N N . PHE B 1 343 ? -6.641 -34.844 -9.266 1 96.81 343 PHE B N 1
ATOM 7174 C CA . PHE B 1 343 ? -5.641 -35.438 -10.148 1 96.81 343 PHE B CA 1
ATOM 7175 C C . PHE B 1 343 ? -4.91 -34.375 -10.93 1 96.81 343 PHE B C 1
ATOM 7177 O O . PHE B 1 343 ? -3.742 -34.531 -11.297 1 96.81 343 PHE B O 1
ATOM 7184 N N . GLY B 1 344 ? -5.555 -33.25 -11.242 1 94.06 344 GLY B N 1
ATOM 7185 C CA . GLY B 1 344 ? -4.852 -32.094 -11.797 1 94.06 344 GLY B CA 1
ATOM 7186 C C . GLY B 1 344 ? -3.725 -31.609 -10.914 1 94.06 344 GLY B C 1
ATOM 7187 O O . GLY B 1 344 ? -2.635 -31.297 -11.406 1 94.06 344 GLY B O 1
ATOM 7188 N N . ALA B 1 345 ? -3.992 -31.578 -9.633 1 95.62 345 ALA B N 1
ATOM 7189 C CA . ALA B 1 345 ? -2.973 -31.172 -8.664 1 95.62 345 ALA B CA 1
ATOM 7190 C C . ALA B 1 345 ? -1.822 -32.188 -8.633 1 95.62 345 ALA B C 1
ATOM 7192 O O . ALA B 1 345 ? -0.66 -31.797 -8.484 1 95.62 345 ALA B O 1
ATOM 7193 N N . VAL B 1 346 ? -2.162 -33.406 -8.773 1 96.25 346 VAL B N 1
ATOM 7194 C CA . VAL B 1 346 ? -1.143 -34.438 -8.797 1 96.25 346 VAL B CA 1
ATOM 7195 C C . VAL B 1 346 ? -0.262 -34.281 -10.039 1 96.25 346 VAL B C 1
ATOM 7197 O O . VAL B 1 346 ? 0.952 -34.469 -9.977 1 96.25 346 VAL B O 1
ATOM 7200 N N . GLY B 1 347 ? -0.88 -33.938 -11.141 1 94 347 GLY B N 1
ATOM 7201 C CA . GLY B 1 347 ? -0.11 -33.656 -12.336 1 94 347 GLY B CA 1
ATOM 7202 C C . GLY B 1 347 ? 0.923 -32.562 -12.125 1 94 347 GLY B C 1
ATOM 7203 O O . GLY B 1 347 ? 2.07 -32.688 -12.555 1 94 347 GLY B O 1
ATOM 7204 N N . GLU B 1 348 ? 0.551 -31.5 -11.5 1 93.81 348 GLU B N 1
ATOM 7205 C CA . GLU B 1 348 ? 1.491 -30.422 -11.188 1 93.81 348 GLU B CA 1
ATOM 7206 C C . GLU B 1 348 ? 2.586 -30.906 -10.242 1 93.81 348 GLU B C 1
ATOM 7208 O O . GLU B 1 348 ? 3.734 -30.469 -10.336 1 93.81 348 GLU B O 1
ATOM 7213 N N . GLY B 1 349 ? 2.158 -31.766 -9.297 1 96.56 349 GLY B N 1
ATOM 7214 C CA . GLY B 1 349 ? 3.148 -32.375 -8.422 1 96.56 349 GLY B CA 1
ATOM 7215 C C . GLY B 1 349 ? 4.242 -33.094 -9.18 1 96.56 349 GLY B C 1
ATOM 7216 O O . GLY B 1 349 ? 5.418 -33 -8.828 1 96.56 349 GLY B O 1
ATOM 7217 N N . PHE B 1 350 ? 3.844 -33.812 -10.203 1 96.62 350 PHE B N 1
ATOM 7218 C CA . PHE B 1 350 ? 4.809 -34.531 -11.031 1 96.62 350 PHE B CA 1
ATOM 7219 C C . PHE B 1 350 ? 5.746 -33.562 -11.734 1 96.62 350 PHE B C 1
ATOM 7221 O O . PHE B 1 350 ? 6.93 -33.844 -11.922 1 96.62 350 PHE B O 1
ATOM 7228 N N . LEU B 1 351 ? 5.184 -32.469 -12.141 1 95.81 351 LEU B N 1
ATOM 7229 C CA . LEU B 1 351 ? 6.004 -31.438 -12.781 1 95.81 351 LEU B CA 1
ATOM 7230 C C . LEU B 1 351 ? 7.02 -30.859 -11.797 1 95.81 351 LEU B C 1
ATOM 7232 O O . LEU B 1 351 ? 8.188 -30.688 -12.141 1 95.81 351 LEU B O 1
ATOM 7236 N N . ALA B 1 352 ? 6.59 -30.578 -10.609 1 97.75 352 ALA B N 1
ATOM 7237 C CA . ALA B 1 352 ? 7.477 -30.047 -9.578 1 97.75 352 ALA B CA 1
ATOM 7238 C C . ALA B 1 352 ? 8.547 -31.062 -9.203 1 97.75 352 ALA B C 1
ATOM 7240 O O . ALA B 1 352 ? 9.703 -30.703 -8.969 1 97.75 352 ALA B O 1
ATOM 7241 N N . LEU B 1 353 ? 8.156 -32.312 -9.164 1 98.12 353 LEU B N 1
ATOM 7242 C CA . LEU B 1 353 ? 9.078 -33.406 -8.805 1 98.12 353 LEU B CA 1
ATOM 7243 C C . LEU B 1 353 ? 10.195 -33.531 -9.844 1 98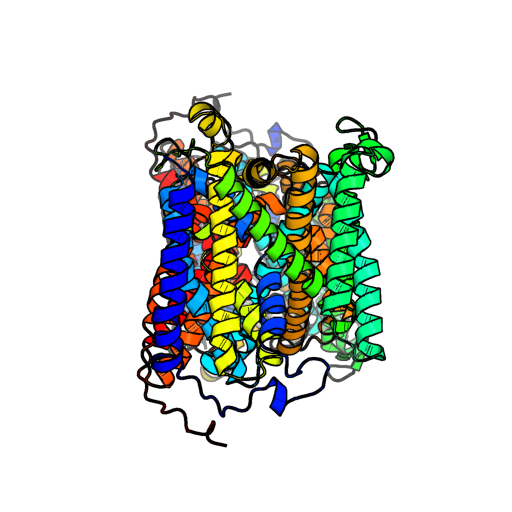.12 353 LEU B C 1
ATOM 7245 O O . LEU B 1 353 ? 11.367 -33.625 -9.484 1 98.12 353 LEU B O 1
ATOM 7249 N N . ILE B 1 354 ? 9.852 -33.5 -11.102 1 97.69 354 ILE B N 1
ATOM 7250 C CA . ILE B 1 354 ? 10.859 -33.625 -12.141 1 97.69 354 ILE B CA 1
ATOM 7251 C C . ILE B 1 354 ? 11.75 -32.406 -12.18 1 97.69 354 ILE B C 1
ATOM 7253 O O . ILE B 1 354 ? 12.922 -32.469 -12.562 1 97.69 354 ILE B O 1
ATOM 7257 N N . SER B 1 355 ? 11.219 -31.234 -11.789 1 97.56 355 SER B N 1
ATOM 7258 C CA . SER B 1 355 ? 12.031 -30.016 -11.688 1 97.56 355 SER B CA 1
ATOM 7259 C C . SER B 1 355 ? 13.133 -30.188 -10.641 1 97.56 355 SER B C 1
ATOM 7261 O O . SER B 1 355 ? 14.281 -29.828 -10.883 1 97.56 355 SER B O 1
ATOM 7263 N N . ILE B 1 356 ? 12.781 -30.75 -9.5 1 98.19 356 ILE B N 1
ATOM 7264 C CA . ILE B 1 356 ? 13.766 -31.016 -8.461 1 98.19 356 ILE B CA 1
ATOM 7265 C C . ILE B 1 356 ? 14.836 -31.969 -9 1 98.19 356 ILE B C 1
ATOM 7267 O O . ILE B 1 356 ? 16.031 -31.688 -8.891 1 98.19 356 ILE B O 1
ATOM 7271 N N . ILE B 1 357 ? 14.406 -33 -9.648 1 98.31 357 ILE B N 1
ATOM 7272 C CA . ILE B 1 357 ? 15.305 -34.062 -10.117 1 98.31 357 ILE B CA 1
ATOM 7273 C C . ILE B 1 357 ? 16.234 -33.5 -11.18 1 98.31 357 ILE B C 1
ATOM 7275 O O . ILE B 1 357 ? 17.453 -33.75 -11.156 1 98.31 357 ILE B O 1
ATOM 7279 N N . ALA B 1 358 ? 15.695 -32.719 -12.07 1 97.88 358 ALA B N 1
ATOM 7280 C CA . ALA B 1 358 ? 16.5 -32.094 -13.141 1 97.88 358 ALA B CA 1
ATOM 7281 C C . ALA B 1 358 ? 17.594 -31.219 -12.57 1 97.88 358 ALA B C 1
ATOM 7283 O O . ALA B 1 358 ? 18.734 -31.234 -13.047 1 97.88 358 ALA B O 1
ATOM 7284 N N . CYS B 1 359 ? 17.312 -30.469 -11.539 1 97.94 359 CYS B N 1
ATOM 7285 C CA . CYS B 1 359 ? 18.266 -29.516 -10.977 1 97.94 359 CYS B CA 1
ATOM 7286 C C . CYS B 1 359 ? 19.312 -30.234 -10.141 1 97.94 359 CYS B C 1
ATOM 7288 O O . CYS B 1 359 ? 20.484 -29.844 -10.148 1 97.94 359 CYS B O 1
ATOM 7290 N N . VAL B 1 360 ? 18.969 -31.328 -9.461 1 98 360 VAL B N 1
ATOM 7291 C CA . VAL B 1 360 ? 19.891 -31.938 -8.508 1 98 360 VAL B CA 1
ATOM 7292 C C . VAL B 1 360 ? 20.766 -32.938 -9.234 1 98 360 VAL B C 1
ATOM 7294 O O . VAL B 1 360 ? 21.75 -33.438 -8.664 1 98 360 VAL B O 1
ATOM 7297 N N . THR B 1 361 ? 20.5 -33.25 -10.516 1 97.56 361 THR B N 1
ATOM 7298 C CA . THR B 1 361 ? 21.312 -34.188 -11.297 1 97.56 361 THR B CA 1
ATOM 7299 C C . THR B 1 361 ? 22.062 -33.469 -12.398 1 97.56 361 THR B C 1
ATOM 7301 O O . THR B 1 361 ? 22.75 -34.094 -13.203 1 97.56 361 THR B O 1
ATOM 7304 N N . LEU B 1 362 ? 21.922 -32.219 -12.484 1 96.94 362 LEU B N 1
ATOM 7305 C CA . LEU B 1 362 ? 22.469 -31.422 -13.57 1 96.94 362 LEU B CA 1
ATOM 7306 C C . LEU B 1 362 ? 23.984 -31.359 -13.5 1 96.94 362 LEU B C 1
ATOM 7308 O O . LEU B 1 362 ? 24.672 -31.469 -14.523 1 96.94 362 LEU B O 1
ATOM 7312 N N . PHE B 1 363 ? 24.531 -31.297 -12.32 1 96.38 363 PHE B N 1
ATOM 7313 C CA . PHE B 1 363 ? 25.938 -30.969 -12.133 1 96.38 363 PHE B CA 1
ATOM 7314 C C . PHE B 1 363 ? 26.766 -32.25 -12.008 1 96.38 363 PHE B C 1
ATOM 7316 O O . PHE B 1 363 ? 26.266 -33.281 -11.609 1 96.38 363 PHE B O 1
ATOM 7323 N N . ALA B 1 364 ? 28.078 -32.062 -12.258 1 94 364 ALA B N 1
ATOM 7324 C CA . ALA B 1 364 ? 28.969 -33.219 -12.258 1 94 364 ALA B CA 1
ATOM 7325 C C . ALA B 1 364 ? 29.281 -33.656 -10.836 1 94 364 ALA B C 1
ATOM 7327 O O . ALA B 1 364 ? 29.5 -34.844 -10.594 1 94 364 ALA B O 1
ATOM 7328 N N . ASN B 1 365 ? 29.344 -32.719 -9.93 1 94.56 365 ASN B N 1
ATOM 7329 C CA . ASN B 1 365 ? 29.672 -33 -8.531 1 94.56 365 ASN B CA 1
ATOM 7330 C C . ASN B 1 365 ? 29.062 -31.984 -7.586 1 94.56 365 ASN B C 1
ATOM 7332 O O . ASN B 1 365 ? 28.469 -31 -8.023 1 94.56 365 ASN B O 1
ATOM 7336 N N . ILE B 1 366 ? 29.203 -32.25 -6.344 1 94.75 366 ILE B N 1
ATOM 7337 C CA . ILE B 1 366 ? 28.594 -31.422 -5.305 1 94.75 366 ILE B CA 1
ATOM 7338 C C . ILE B 1 366 ? 29.219 -30.031 -5.309 1 94.75 366 ILE B C 1
ATOM 7340 O O . ILE B 1 366 ? 28.562 -29.047 -5.016 1 94.75 366 ILE B O 1
ATOM 7344 N N . GLY B 1 367 ? 30.516 -29.922 -5.645 1 94.88 367 GLY B N 1
ATOM 7345 C CA . GLY B 1 367 ? 31.203 -28.641 -5.723 1 94.88 367 GLY B CA 1
ATOM 7346 C C . GLY B 1 367 ? 30.609 -27.719 -6.758 1 94.88 367 GLY B C 1
ATOM 7347 O O . GLY B 1 367 ? 30.406 -26.531 -6.492 1 94.88 367 GLY B O 1
ATOM 7348 N N . GLU B 1 368 ? 30.312 -28.25 -7.906 1 96.31 368 GLU B N 1
ATOM 7349 C CA . GLU B 1 368 ? 29.719 -27.469 -8.977 1 96.31 368 GLU B CA 1
ATOM 7350 C C . GLU B 1 368 ? 28.297 -27.016 -8.609 1 96.31 368 GLU B C 1
ATOM 7352 O O . GLU B 1 368 ? 27.875 -25.922 -8.953 1 96.31 368 GLU B O 1
ATOM 7357 N N . PHE B 1 369 ? 27.625 -27.906 -7.938 1 96.75 369 PHE B N 1
ATOM 7358 C CA . PHE B 1 369 ? 26.297 -27.547 -7.465 1 96.75 369 PHE B CA 1
ATOM 7359 C C . PHE B 1 369 ? 26.375 -26.375 -6.5 1 96.75 369 PHE B C 1
ATOM 7361 O O . PHE B 1 369 ? 25.625 -25.406 -6.637 1 96.75 369 PHE B O 1
ATOM 7368 N N . LYS B 1 370 ? 27.281 -26.469 -5.586 1 95.62 370 LYS B N 1
ATOM 7369 C CA . LYS B 1 370 ? 27.422 -25.438 -4.559 1 95.62 370 LYS B CA 1
ATOM 7370 C C . LYS B 1 370 ? 27.844 -24.109 -5.164 1 95.62 370 LYS B C 1
ATOM 7372 O O . LYS B 1 370 ? 27.453 -23.047 -4.68 1 95.62 370 LYS B O 1
ATOM 7377 N N . GLU B 1 371 ? 28.562 -24.156 -6.258 1 95.25 371 GLU B N 1
ATOM 7378 C CA . GLU B 1 371 ? 28.969 -22.938 -6.949 1 95.25 371 GLU B CA 1
ATOM 7379 C C . GLU B 1 371 ? 27.766 -22.266 -7.625 1 95.25 371 GLU B C 1
ATOM 7381 O O . GLU B 1 371 ? 27.609 -21.047 -7.574 1 95.25 371 GLU B O 1
ATOM 7386 N N . ALA B 1 372 ? 26.953 -23.109 -8.203 1 95.12 372 ALA B N 1
ATOM 7387 C CA . ALA B 1 372 ? 25.766 -22.594 -8.891 1 95.12 372 ALA B CA 1
ATOM 7388 C C . ALA B 1 372 ? 24.719 -22.109 -7.895 1 95.12 372 ALA B C 1
ATOM 7390 O O . ALA B 1 372 ? 23.969 -21.172 -8.18 1 95.12 372 ALA B O 1
ATOM 7391 N N . TYR B 1 373 ? 24.703 -22.734 -6.75 1 96.5 373 TYR B N 1
ATOM 7392 C CA . TYR B 1 373 ? 23.766 -22.391 -5.684 1 96.5 373 TYR B CA 1
ATOM 7393 C C . TYR B 1 373 ? 24.484 -21.797 -4.488 1 96.5 373 TYR B C 1
ATOM 7395 O O . TYR B 1 373 ? 24.266 -22.219 -3.35 1 96.5 373 TYR B O 1
ATOM 7403 N N . SER B 1 374 ? 25.359 -20.797 -4.703 1 94.81 374 SER B N 1
ATOM 7404 C CA . SER B 1 374 ? 26.25 -20.219 -3.703 1 94.81 374 SER B CA 1
ATOM 7405 C C . SER B 1 374 ? 25.484 -19.312 -2.75 1 94.81 374 SER B C 1
ATOM 7407 O O . SER B 1 374 ? 25.922 -19.078 -1.622 1 94.81 374 SER B O 1
ATOM 7409 N N . SER B 1 375 ? 24.375 -18.812 -3.193 1 93.62 375 SER B N 1
ATOM 7410 C CA . SER B 1 375 ? 23.5 -17.953 -2.4 1 93.62 375 SER B CA 1
ATOM 7411 C C . SER B 1 375 ? 22.047 -18.078 -2.854 1 93.62 375 SER B C 1
ATOM 7413 O O . SER B 1 375 ? 21.766 -18.641 -3.918 1 93.62 375 SER B O 1
ATOM 7415 N N . PHE B 1 376 ? 21.188 -17.609 -2.006 1 91.31 376 PHE B N 1
ATOM 7416 C CA . PHE B 1 376 ? 19.781 -17.609 -2.395 1 91.31 376 PHE B CA 1
ATOM 7417 C C . PHE B 1 376 ? 19.547 -16.75 -3.633 1 91.31 376 PHE B C 1
ATOM 7419 O O . PHE B 1 376 ? 18.734 -17.094 -4.488 1 91.31 376 PHE B O 1
ATOM 7426 N N . GLY B 1 377 ? 20.297 -15.664 -3.715 1 86.81 377 GLY B N 1
ATOM 7427 C CA . GLY B 1 377 ? 20.25 -14.82 -4.902 1 86.81 377 GLY B CA 1
ATOM 7428 C C . GLY B 1 377 ? 20.688 -15.547 -6.16 1 86.81 377 GLY B C 1
ATOM 7429 O O . GLY B 1 377 ? 20.062 -15.398 -7.215 1 86.81 377 GLY B O 1
ATOM 7430 N N . ALA B 1 378 ? 21.734 -16.312 -6.059 1 90.88 378 ALA B N 1
ATOM 7431 C CA . ALA B 1 378 ? 22.219 -17.094 -7.188 1 90.88 378 ALA B CA 1
ATOM 7432 C C . ALA B 1 378 ? 21.203 -18.156 -7.602 1 90.88 378 ALA B C 1
ATOM 7434 O O . ALA B 1 378 ? 21.016 -18.406 -8.797 1 90.88 378 ALA B O 1
ATOM 7435 N N . ALA B 1 379 ? 20.594 -18.75 -6.613 1 92.75 379 ALA B N 1
ATOM 7436 C CA . ALA B 1 379 ? 19.562 -19.75 -6.879 1 92.75 379 ALA B CA 1
ATOM 7437 C C . ALA B 1 379 ? 18.375 -19.125 -7.617 1 92.75 379 ALA B C 1
ATOM 7439 O O . ALA B 1 379 ? 17.828 -19.734 -8.539 1 92.75 379 ALA B O 1
ATOM 7440 N N . ASN B 1 380 ? 18.016 -17.969 -7.188 1 88.19 380 ASN B N 1
ATOM 7441 C CA . ASN B 1 380 ? 16.891 -17.266 -7.801 1 88.19 380 ASN B CA 1
ATOM 7442 C C . ASN B 1 380 ? 17.188 -16.891 -9.242 1 88.19 380 ASN B C 1
ATOM 7444 O O . ASN B 1 380 ? 16.328 -16.984 -10.109 1 88.19 380 ASN B O 1
ATOM 7448 N N . GLN B 1 381 ? 18.391 -16.516 -9.484 1 83.38 381 GLN B N 1
ATOM 7449 C CA . GLN B 1 381 ? 18.781 -16.062 -10.812 1 83.38 381 GLN B CA 1
ATOM 7450 C C . GLN B 1 381 ? 18.984 -17.234 -11.766 1 83.38 381 GLN B C 1
ATOM 7452 O O . GLN B 1 381 ? 18.672 -17.141 -12.953 1 83.38 381 GLN B O 1
ATOM 7457 N N . GLY B 1 382 ? 19.484 -18.25 -11.227 1 88.88 382 GLY B N 1
ATOM 7458 C CA . GLY B 1 382 ? 19.906 -19.359 -12.086 1 88.88 382 GLY B CA 1
ATOM 7459 C C . GLY B 1 382 ? 18.938 -20.516 -12.102 1 88.88 382 GLY B C 1
ATOM 7460 O O . GLY B 1 382 ? 19.047 -21.422 -12.938 1 88.88 382 GLY B O 1
ATOM 7461 N N . GLY B 1 383 ? 17.922 -20.484 -11.25 1 91.31 383 GLY B N 1
ATOM 7462 C CA . GLY B 1 383 ? 17.047 -21.625 -11.047 1 91.31 383 GLY B CA 1
ATOM 7463 C C . GLY B 1 383 ? 16.375 -22.109 -12.328 1 91.31 383 GLY B C 1
ATOM 7464 O O . GLY B 1 383 ? 16.453 -23.281 -12.664 1 91.31 383 GLY B O 1
ATOM 7465 N N . LEU B 1 384 ? 15.812 -21.25 -13.078 1 89.62 384 LEU B N 1
ATOM 7466 C CA . LEU B 1 384 ? 15.102 -21.625 -14.297 1 89.62 384 LEU B CA 1
ATOM 7467 C C . LEU B 1 384 ? 16.062 -22.156 -15.352 1 89.62 384 LEU B C 1
ATOM 7469 O O . LEU B 1 384 ? 15.758 -23.141 -16.031 1 89.62 384 LEU B O 1
ATOM 7473 N N . GLY B 1 385 ? 17.188 -21.516 -15.461 1 91.31 385 GLY B N 1
ATOM 7474 C CA . GLY B 1 385 ? 18.219 -22 -16.359 1 91.31 385 GLY B CA 1
ATOM 7475 C C . GLY B 1 385 ? 18.719 -23.391 -16 1 91.31 385 GLY B C 1
ATOM 7476 O O . GLY B 1 385 ? 18.953 -24.219 -16.891 1 91.31 385 GLY B O 1
ATOM 7477 N N . ASN B 1 386 ? 18.906 -23.594 -14.734 1 95.44 386 ASN B N 1
ATOM 7478 C CA . ASN B 1 386 ? 19.344 -24.906 -14.273 1 95.44 386 ASN B CA 1
ATOM 7479 C C . ASN B 1 386 ? 18.312 -25.984 -14.602 1 95.44 386 ASN B C 1
ATOM 7481 O O . ASN B 1 386 ? 18.688 -27.109 -14.945 1 95.44 386 ASN B O 1
ATOM 7485 N N . PHE B 1 387 ? 17.078 -25.656 -14.469 1 96.44 387 PHE B N 1
ATOM 7486 C CA . PHE B 1 387 ? 16.047 -26.609 -14.836 1 96.44 387 PHE B CA 1
ATOM 7487 C C . PHE B 1 387 ? 16.109 -26.953 -16.328 1 96.44 387 PHE B C 1
ATOM 7489 O O . PHE B 1 387 ? 16.031 -28.109 -16.703 1 96.44 387 PHE B O 1
ATOM 7496 N N . ILE B 1 388 ? 16.203 -25.938 -17.125 1 94.81 388 ILE B N 1
ATOM 7497 C CA . ILE B 1 388 ? 16.219 -26.156 -18.578 1 94.81 388 ILE B CA 1
ATOM 7498 C C . ILE B 1 388 ? 17.422 -27.016 -18.953 1 94.81 388 ILE B C 1
ATOM 7500 O O . ILE B 1 388 ? 17.297 -27.969 -19.719 1 94.81 388 ILE B O 1
ATOM 7504 N N . ALA B 1 389 ? 18.578 -26.719 -18.344 1 95.38 389 ALA B N 1
ATOM 7505 C CA . ALA B 1 389 ? 19.797 -27.484 -18.609 1 95.38 389 ALA B CA 1
ATOM 7506 C C . ALA B 1 389 ? 19.656 -28.906 -18.094 1 95.38 389 ALA B C 1
ATOM 7508 O O . ALA B 1 389 ? 20.016 -29.875 -18.797 1 95.38 389 ALA B O 1
ATOM 7509 N N . GLY B 1 390 ? 19.172 -29.031 -16.906 1 97.06 390 GLY B N 1
ATOM 7510 C CA . GLY B 1 390 ? 18.969 -30.359 -16.328 1 97.06 390 GLY B CA 1
ATOM 7511 C C . GLY B 1 390 ? 17.922 -31.172 -17.047 1 97.06 390 GLY B C 1
ATOM 7512 O O . GLY B 1 390 ? 18.094 -32.375 -17.234 1 97.06 390 GLY B O 1
ATOM 7513 N N . GLY B 1 391 ? 16.828 -30.562 -17.375 1 96.94 391 GLY B N 1
ATOM 7514 C CA . GLY B 1 391 ? 15.812 -31.219 -18.172 1 96.94 391 GLY B CA 1
ATOM 7515 C C . GLY B 1 391 ? 16.312 -31.703 -19.516 1 96.94 391 GLY B C 1
ATOM 7516 O O . GLY B 1 391 ? 15.992 -32.812 -19.953 1 96.94 391 GLY B O 1
ATOM 7517 N N . ALA B 1 392 ? 17.047 -30.812 -20.109 1 96.25 392 ALA B N 1
ATOM 7518 C CA . ALA B 1 392 ? 17.641 -31.188 -21.391 1 96.25 392 ALA B CA 1
ATOM 7519 C C . ALA B 1 392 ? 18.562 -32.406 -21.25 1 96.25 392 ALA B C 1
ATOM 7521 O O . ALA B 1 392 ? 18.578 -33.281 -22.109 1 96.25 392 ALA B O 1
ATOM 7522 N N . GLN B 1 393 ? 19.359 -32.375 -20.25 1 96.75 393 GLN B N 1
ATOM 7523 C CA . GLN B 1 393 ? 20.25 -33.5 -19.984 1 96.75 393 GLN B CA 1
ATOM 7524 C C . GLN B 1 393 ? 19.469 -34.781 -19.812 1 96.75 393 GLN B C 1
ATOM 7526 O O . GLN B 1 393 ? 19.859 -35.844 -20.328 1 96.75 393 GLN B O 1
ATOM 7531 N N . LEU B 1 394 ? 18.391 -34.781 -19.062 1 97.06 394 LEU B N 1
ATOM 7532 C CA . LEU B 1 394 ? 17.562 -35.969 -18.875 1 97.06 394 LEU B CA 1
ATOM 7533 C C . LEU B 1 394 ? 17.047 -36.469 -20.219 1 97.06 394 LEU B C 1
ATOM 7535 O O . LEU B 1 394 ? 17.078 -37.656 -20.484 1 97.06 394 LEU B O 1
ATOM 7539 N N . VAL B 1 395 ? 16.609 -35.594 -21.062 1 96.69 395 VAL B N 1
ATOM 7540 C CA . VAL B 1 395 ? 15.977 -35.938 -22.328 1 96.69 395 VAL B CA 1
ATOM 7541 C C . VAL B 1 395 ? 16.984 -36.594 -23.25 1 96.69 395 VAL B C 1
ATOM 7543 O O . VAL B 1 395 ? 16.625 -37.375 -24.125 1 96.69 395 VAL B O 1
ATOM 7546 N N . THR B 1 396 ? 18.25 -36.312 -23.109 1 96.19 396 THR B N 1
ATOM 7547 C CA . THR B 1 396 ? 19.266 -36.969 -23.922 1 96.19 396 THR B CA 1
ATOM 7548 C C . THR B 1 396 ? 19.25 -38.469 -23.688 1 96.19 396 THR B C 1
ATOM 7550 O O . THR B 1 396 ? 19.719 -39.219 -24.531 1 96.19 396 THR B O 1
ATOM 7553 N N . GLY B 1 397 ? 18.719 -38.906 -22.562 1 95.62 397 GLY B N 1
ATOM 7554 C CA . GLY B 1 397 ? 18.609 -40.312 -22.25 1 95.62 397 GLY B CA 1
ATOM 7555 C C . GLY B 1 397 ? 17.781 -41.094 -23.25 1 95.62 397 GLY B C 1
ATOM 7556 O O . GLY B 1 397 ? 17.953 -42.312 -23.391 1 95.62 397 GLY B O 1
ATOM 7557 N N . ILE B 1 398 ? 16.969 -40.438 -23.984 1 95.94 398 ILE B N 1
ATOM 7558 C CA . ILE B 1 398 ? 16.141 -41.125 -24.953 1 95.94 398 ILE B CA 1
ATOM 7559 C C . ILE B 1 398 ? 16.641 -40.844 -26.359 1 95.94 398 ILE B C 1
ATOM 7561 O O . ILE B 1 398 ? 15.938 -41.062 -27.344 1 95.94 398 ILE B O 1
ATOM 7565 N N . GLY B 1 399 ? 17.766 -40.25 -26.484 1 94.5 399 GLY B N 1
ATOM 7566 C CA . GLY B 1 399 ? 18.438 -40.156 -27.766 1 94.5 399 GLY B CA 1
ATOM 7567 C C . GLY B 1 399 ? 18.266 -38.812 -28.438 1 94.5 399 GLY B C 1
ATOM 7568 O O . GLY B 1 399 ? 18.672 -38.625 -29.594 1 94.5 399 GLY B O 1
ATOM 7569 N N . ILE B 1 400 ? 17.734 -37.844 -27.812 1 94.69 400 ILE B N 1
ATOM 7570 C CA . ILE B 1 400 ? 17.594 -36.531 -28.375 1 94.69 400 ILE B CA 1
ATOM 7571 C C . ILE B 1 400 ? 18.828 -35.688 -28.047 1 94.69 400 ILE B C 1
ATOM 7573 O O . ILE B 1 400 ? 19.234 -35.594 -26.891 1 94.69 400 ILE B O 1
ATOM 7577 N N . PRO B 1 401 ? 19.391 -35.094 -29.062 1 94.75 401 PRO B N 1
ATOM 7578 C CA . PRO B 1 401 ? 20.609 -34.312 -28.812 1 94.75 401 PRO B CA 1
ATOM 7579 C C . PRO B 1 401 ? 20.359 -33.156 -27.859 1 94.75 401 PRO B C 1
ATOM 7581 O O . PRO B 1 401 ? 19.266 -32.562 -27.844 1 94.75 401 PRO B O 1
ATOM 7584 N N . ALA B 1 402 ? 21.406 -32.781 -27.188 1 92.12 402 ALA B N 1
ATOM 7585 C CA . ALA B 1 402 ? 21.328 -31.812 -26.094 1 92.12 402 ALA B CA 1
ATOM 7586 C C . ALA B 1 402 ? 20.812 -30.469 -26.594 1 92.12 402 ALA B C 1
ATOM 7588 O O . ALA B 1 402 ? 20.062 -29.781 -25.891 1 92.12 402 ALA B O 1
ATOM 7589 N N . ASP B 1 403 ? 21.234 -30 -27.703 1 91.5 403 ASP B N 1
ATOM 7590 C CA . ASP B 1 403 ? 20.844 -28.703 -28.234 1 91.5 403 ASP B CA 1
ATOM 7591 C C . ASP B 1 403 ? 19.344 -28.688 -28.578 1 91.5 403 ASP B C 1
ATOM 7593 O O . ASP B 1 403 ? 18.656 -27.719 -28.266 1 91.5 403 ASP B O 1
ATOM 7597 N N . ILE B 1 404 ? 18.922 -29.766 -29.172 1 93.88 404 ILE B N 1
ATOM 7598 C CA . ILE B 1 404 ? 17.5 -29.891 -29.5 1 93.88 404 ILE B CA 1
ATOM 7599 C C . ILE B 1 404 ? 16.688 -30.016 -28.219 1 93.88 404 ILE B C 1
ATOM 7601 O O . ILE B 1 404 ? 15.617 -29.406 -28.094 1 93.88 404 ILE B O 1
ATOM 7605 N N . ALA B 1 405 ? 17.219 -30.75 -27.25 1 95.62 405 ALA B N 1
ATOM 7606 C CA . ALA B 1 405 ? 16.531 -30.953 -25.984 1 95.62 405 ALA B CA 1
ATOM 7607 C C . ALA B 1 405 ? 16.344 -29.625 -25.234 1 95.62 405 ALA B C 1
ATOM 7609 O O . ALA B 1 405 ? 15.281 -29.375 -24.672 1 95.62 405 ALA B O 1
ATOM 7610 N N . ARG B 1 406 ? 17.359 -28.812 -25.281 1 94.44 406 ARG B N 1
ATOM 7611 C CA . ARG B 1 406 ? 17.281 -27.516 -24.625 1 94.44 406 ARG B CA 1
ATOM 7612 C C . ARG B 1 406 ? 16.188 -26.656 -25.25 1 94.44 406 ARG B C 1
ATOM 7614 O O . ARG B 1 406 ? 15.453 -25.953 -24.531 1 94.44 406 ARG B O 1
ATOM 7621 N N . THR B 1 407 ? 16.125 -26.656 -26.5 1 94.12 407 THR B N 1
ATOM 7622 C CA . THR B 1 407 ? 15.109 -25.891 -27.203 1 94.12 407 THR B CA 1
ATOM 7623 C C . THR B 1 407 ? 13.711 -26.406 -26.891 1 94.12 407 THR B C 1
ATOM 7625 O O . THR B 1 407 ? 12.797 -25.625 -26.625 1 94.12 407 THR B O 1
ATOM 7628 N N . ILE B 1 408 ? 13.609 -27.688 -26.875 1 93.94 408 ILE B N 1
ATOM 7629 C CA . ILE B 1 408 ? 12.32 -28.312 -26.625 1 93.94 408 ILE B CA 1
ATOM 7630 C C . ILE B 1 408 ? 11.852 -27.969 -25.203 1 93.94 408 ILE B C 1
ATOM 7632 O O . ILE B 1 408 ? 10.703 -27.578 -25 1 93.94 408 ILE B O 1
ATOM 7636 N N . ILE B 1 409 ? 12.719 -28.062 -24.234 1 94.44 409 ILE B N 1
ATOM 7637 C CA . ILE B 1 409 ? 12.359 -27.781 -22.844 1 94.44 409 ILE B CA 1
ATOM 7638 C C . ILE B 1 409 ? 12.031 -26.297 -22.688 1 94.44 409 ILE B C 1
ATOM 7640 O O . ILE B 1 409 ? 11.102 -25.938 -21.969 1 94.44 409 ILE B O 1
ATOM 7644 N N . SER B 1 410 ? 12.805 -25.484 -23.375 1 94.31 410 SER B N 1
ATOM 7645 C CA . SER B 1 410 ? 12.523 -24.062 -23.328 1 94.31 410 SER B CA 1
ATOM 7646 C C . SER B 1 410 ? 11.148 -23.75 -23.906 1 94.31 410 SER B C 1
ATOM 7648 O O . SER B 1 410 ? 10.406 -22.922 -23.359 1 94.31 410 SER B O 1
ATOM 7650 N N . VAL B 1 411 ? 10.797 -24.359 -25 1 94.62 411 VAL B N 1
ATOM 7651 C CA . VAL B 1 411 ? 9.5 -24.188 -25.625 1 94.62 411 VAL B CA 1
ATOM 7652 C C . VAL B 1 411 ? 8.391 -24.594 -24.656 1 94.62 411 VAL B C 1
ATOM 7654 O O . VAL B 1 411 ? 7.363 -23.922 -24.562 1 94.62 411 VAL B O 1
ATOM 7657 N N . ILE B 1 412 ? 8.609 -25.656 -23.984 1 92.56 412 ILE B N 1
ATOM 7658 C CA . ILE B 1 412 ? 7.629 -26.156 -23.016 1 92.56 412 ILE B CA 1
ATOM 7659 C C . ILE B 1 412 ? 7.43 -25.141 -21.906 1 92.56 412 ILE B C 1
ATOM 7661 O O . ILE B 1 412 ? 6.293 -24.781 -21.578 1 92.56 412 ILE B O 1
ATOM 7665 N N . VAL B 1 413 ? 8.492 -24.641 -21.312 1 92.25 413 VAL B N 1
ATOM 7666 C CA . VAL B 1 413 ? 8.422 -23.719 -20.188 1 92.25 413 VAL B CA 1
ATOM 7667 C C . VAL B 1 413 ? 7.758 -22.406 -20.625 1 92.25 413 VAL B C 1
ATOM 7669 O O . VAL B 1 413 ? 6.902 -21.875 -19.922 1 92.25 413 VAL B O 1
ATOM 7672 N N . VAL B 1 414 ? 8.109 -21.906 -21.781 1 94.06 414 VAL B N 1
ATOM 7673 C CA . VAL B 1 414 ? 7.551 -20.656 -22.281 1 94.06 414 VAL B CA 1
ATOM 7674 C C . VAL B 1 414 ? 6.059 -20.828 -22.562 1 94.06 414 VAL B C 1
ATOM 7676 O O . VAL B 1 414 ? 5.262 -19.938 -22.25 1 94.06 414 VAL B O 1
ATOM 7679 N N . SER B 1 415 ? 5.707 -21.922 -23.141 1 92.44 415 SER B N 1
ATOM 7680 C CA . SER B 1 415 ? 4.309 -22.172 -23.469 1 92.44 415 SER B CA 1
ATOM 7681 C C . SER B 1 415 ? 3.443 -22.234 -22.219 1 92.44 415 SER B C 1
ATOM 7683 O O . SER B 1 415 ? 2.338 -21.703 -22.18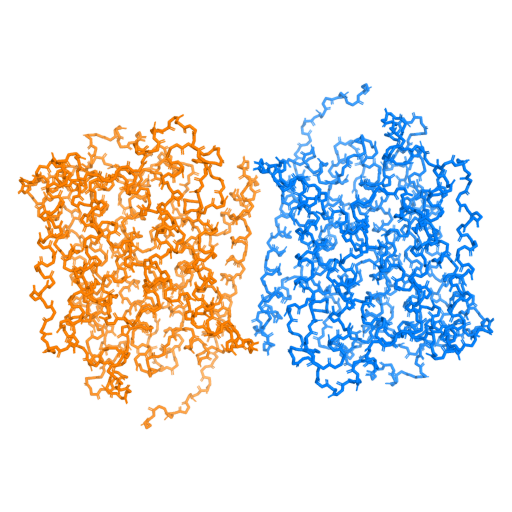8 1 92.44 415 SER B O 1
ATOM 7685 N N . PHE B 1 416 ? 3.953 -22.859 -21.219 1 89.62 416 PHE B N 1
ATOM 7686 C CA . PHE B 1 416 ? 3.203 -22.953 -19.984 1 89.62 416 PHE B CA 1
ATOM 7687 C C . PHE B 1 416 ? 3.102 -21.609 -19.297 1 89.62 416 PHE B C 1
ATOM 7689 O O . PHE B 1 416 ? 2.047 -21.25 -18.766 1 89.62 416 PHE B O 1
ATOM 7696 N N . ALA B 1 417 ? 4.184 -20.922 -19.297 1 91.12 417 ALA B N 1
ATOM 7697 C CA . ALA B 1 417 ? 4.18 -19.578 -18.703 1 91.12 417 ALA B CA 1
ATOM 7698 C C . ALA B 1 417 ? 3.195 -18.672 -19.438 1 91.12 417 ALA B C 1
ATOM 7700 O O . ALA B 1 417 ? 2.496 -17.859 -18.812 1 91.12 417 ALA B O 1
ATOM 7701 N N . ALA B 1 418 ? 3.141 -18.828 -20.734 1 91.62 418 ALA B N 1
ATOM 7702 C CA . ALA B 1 418 ? 2.256 -18 -21.547 1 91.62 418 ALA B CA 1
ATOM 7703 C C . ALA B 1 418 ? 0.791 -18.344 -21.281 1 91.62 418 ALA B C 1
ATOM 7705 O O . ALA B 1 418 ? -0.068 -17.453 -21.297 1 91.62 418 ALA B O 1
ATOM 7706 N N . THR B 1 419 ? 0.529 -19.594 -21.094 1 88 419 THR B N 1
ATOM 7707 C CA . THR B 1 419 ? -0.835 -19.984 -20.781 1 88 419 THR B CA 1
ATOM 7708 C C . THR B 1 419 ? -1.282 -19.375 -19.453 1 88 419 THR B C 1
ATOM 7710 O O . THR B 1 419 ? -2.398 -18.859 -19.344 1 88 419 THR B O 1
ATOM 7713 N N . THR B 1 420 ? -0.475 -19.484 -18.469 1 88.38 420 THR B N 1
ATOM 7714 C CA . THR B 1 420 ? -0.796 -18.891 -17.172 1 88.38 420 THR B CA 1
ATOM 7715 C C . THR B 1 420 ? -0.953 -17.375 -17.297 1 88.38 420 THR B C 1
ATOM 7717 O O . THR B 1 420 ? -1.852 -16.797 -16.703 1 88.38 420 THR B O 1
ATOM 7720 N N . LEU B 1 421 ? -0.07 -16.781 -18.094 1 91.62 421 LEU B N 1
A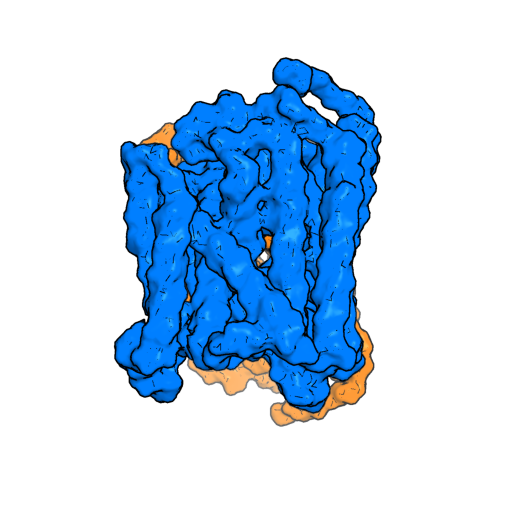TOM 7721 C CA . LEU B 1 421 ? -0.126 -15.336 -18.297 1 91.62 421 LEU B CA 1
ATOM 7722 C C . LEU B 1 421 ? -1.447 -14.93 -18.938 1 91.62 421 LEU B C 1
ATOM 7724 O O . LEU B 1 421 ? -2.086 -13.969 -18.5 1 91.62 421 LEU B O 1
ATOM 7728 N N . ASP B 1 422 ? -1.888 -15.688 -19.922 1 89.94 422 ASP B N 1
ATOM 7729 C CA . ASP B 1 422 ? -3.154 -15.422 -20.594 1 89.94 422 ASP B CA 1
ATOM 7730 C C . ASP B 1 422 ? -4.324 -15.5 -19.609 1 89.94 422 ASP B C 1
ATOM 7732 O O . ASP B 1 422 ? -5.176 -14.609 -19.594 1 89.94 422 ASP B O 1
ATOM 7736 N N . SER B 1 423 ? -4.285 -16.562 -18.922 1 85.81 423 SER B N 1
ATOM 7737 C CA . SER B 1 423 ? -5.363 -16.781 -17.969 1 85.81 423 SER B CA 1
ATOM 7738 C C . SER B 1 423 ? -5.355 -15.703 -16.875 1 85.81 423 SER B C 1
ATOM 7740 O O . SER B 1 423 ? -6.414 -15.227 -16.453 1 85.81 423 SER B O 1
ATOM 7742 N N . SER B 1 424 ? -4.215 -15.352 -16.484 1 91.12 424 SER B N 1
ATOM 7743 C CA . SER B 1 424 ? -4.078 -14.383 -15.398 1 91.12 424 SER B CA 1
ATOM 7744 C C . SER B 1 424 ? -4.559 -13 -15.836 1 91.12 424 SER B C 1
ATOM 7746 O O . SER B 1 424 ? -5.219 -12.297 -15.07 1 91.12 424 SER B O 1
ATOM 7748 N N . VAL B 1 425 ? -4.246 -12.555 -17.047 1 92.69 425 VAL B N 1
ATOM 7749 C CA . VAL B 1 425 ? -4.664 -11.25 -17.547 1 92.69 425 VAL B CA 1
ATOM 7750 C C . VAL B 1 425 ? -6.188 -11.211 -17.688 1 92.69 425 VAL B C 1
ATOM 7752 O O . VAL B 1 425 ? -6.82 -10.203 -17.359 1 92.69 425 VAL B O 1
ATOM 7755 N N . ARG B 1 426 ? -6.738 -12.273 -18.125 1 85.44 426 ARG B N 1
ATOM 7756 C CA . ARG B 1 426 ? -8.188 -12.359 -18.234 1 85.44 426 ARG B CA 1
ATOM 7757 C C . ARG B 1 426 ? -8.844 -12.289 -16.859 1 85.44 426 ARG B C 1
ATOM 7759 O O . ARG B 1 426 ? -9.852 -11.594 -16.672 1 85.44 426 ARG B O 1
ATOM 7766 N N . LEU B 1 427 ? -8.266 -13.047 -15.984 1 85.62 427 LEU B N 1
ATOM 7767 C CA . LEU B 1 427 ? -8.781 -13.031 -14.617 1 85.62 427 LEU B CA 1
ATOM 7768 C C . LEU B 1 427 ? -8.688 -11.625 -14.023 1 85.62 427 LEU B C 1
ATOM 7770 O O . LEU B 1 427 ? -9.578 -11.188 -13.297 1 85.62 427 LEU B O 1
ATOM 7774 N N . MET B 1 428 ? -7.578 -10.992 -14.305 1 92 428 MET B N 1
ATOM 7775 C CA . MET B 1 428 ? -7.398 -9.633 -13.797 1 92 428 MET B CA 1
ATOM 7776 C C . MET B 1 428 ? -8.469 -8.695 -14.352 1 92 428 MET B C 1
ATOM 7778 O O . MET B 1 428 ? -9.008 -7.863 -13.625 1 92 428 MET B O 1
ATOM 7782 N N . ARG B 1 429 ? -8.766 -8.844 -15.609 1 90 429 ARG B N 1
ATOM 7783 C CA . ARG B 1 429 ? -9.836 -8.055 -16.219 1 90 429 ARG B CA 1
ATOM 7784 C C . ARG B 1 429 ? -11.164 -8.281 -15.5 1 90 429 ARG B C 1
ATOM 7786 O O . ARG B 1 429 ? -11.883 -7.328 -15.203 1 90 429 ARG B O 1
ATOM 7793 N N . TYR B 1 430 ? -11.461 -9.508 -15.203 1 83.31 430 TYR B N 1
ATOM 7794 C CA . TYR B 1 430 ? -12.703 -9.844 -14.516 1 83.31 430 TYR B CA 1
ATOM 7795 C C . TYR B 1 430 ? -12.75 -9.219 -13.125 1 83.31 430 TYR B C 1
ATOM 7797 O O . TYR B 1 430 ? -13.789 -8.703 -12.711 1 83.31 430 TYR B O 1
ATOM 7805 N N . ILE B 1 431 ? -11.672 -9.32 -12.453 1 87.38 431 ILE B N 1
ATOM 7806 C CA . ILE B 1 431 ? -11.609 -8.797 -11.094 1 87.38 431 ILE B CA 1
ATOM 7807 C C . ILE B 1 431 ? -11.773 -7.277 -11.109 1 87.38 431 ILE B C 1
ATOM 7809 O O . ILE B 1 431 ? -12.469 -6.711 -10.266 1 87.38 431 ILE B O 1
ATOM 7813 N N . ILE B 1 432 ? -11.141 -6.582 -12.07 1 90.5 432 ILE B N 1
ATOM 7814 C CA . ILE B 1 432 ? -11.266 -5.133 -12.219 1 90.5 432 ILE B CA 1
ATOM 7815 C C . ILE B 1 432 ? -12.727 -4.77 -12.5 1 90.5 432 ILE B C 1
ATOM 7817 O O . ILE B 1 432 ? -13.258 -3.834 -11.898 1 90.5 432 ILE B O 1
ATOM 7821 N N . SER B 1 433 ? -13.367 -5.539 -13.344 1 87.62 433 SER B N 1
ATOM 7822 C CA . SER B 1 433 ? -14.773 -5.316 -13.664 1 87.62 433 SER B CA 1
ATOM 7823 C C . SER B 1 433 ? -15.656 -5.512 -12.438 1 87.62 433 SER B C 1
ATOM 7825 O O . SER B 1 433 ? -16.594 -4.75 -12.219 1 87.62 433 SER B O 1
ATOM 7827 N N . GLU B 1 434 ? -15.359 -6.559 -11.688 1 85.31 434 GLU B N 1
ATOM 7828 C CA . GLU B 1 434 ? -16.141 -6.832 -10.484 1 85.31 434 GLU B CA 1
ATOM 7829 C C . GLU B 1 434 ? -15.977 -5.715 -9.461 1 85.31 434 GLU B C 1
ATOM 7831 O O . GLU B 1 434 ? -16.938 -5.344 -8.781 1 85.31 434 GLU B O 1
ATOM 7836 N N . LEU B 1 435 ? -14.82 -5.246 -9.289 1 86.06 435 LEU B N 1
ATOM 7837 C CA . LEU B 1 435 ? -14.578 -4.121 -8.398 1 86.06 435 LEU B CA 1
ATOM 7838 C C . LEU B 1 435 ? -15.305 -2.869 -8.883 1 86.06 435 LEU B C 1
ATOM 7840 O O . LEU B 1 435 ? -15.812 -2.09 -8.078 1 86.06 435 LEU B O 1
ATOM 7844 N N . GLY B 1 436 ? -15.32 -2.668 -10.172 1 86.31 436 GLY B N 1
ATOM 7845 C CA . GLY B 1 436 ? -16.062 -1.56 -10.742 1 86.31 436 GLY B CA 1
ATOM 7846 C C . GLY B 1 436 ? -17.547 -1.614 -10.422 1 86.31 436 GLY B C 1
ATOM 7847 O O . GLY B 1 436 ? -18.172 -0.583 -10.156 1 86.31 436 GLY B O 1
ATOM 7848 N N . VAL B 1 437 ? -18.078 -2.805 -10.453 1 84.25 437 VAL B N 1
ATOM 7849 C CA . VAL B 1 437 ? -19.484 -2.99 -10.133 1 84.25 437 VAL B CA 1
ATOM 7850 C C . VAL B 1 437 ? -19.719 -2.707 -8.648 1 84.25 437 VAL B C 1
ATOM 7852 O O . VAL B 1 437 ? -20.672 -2.021 -8.289 1 84.25 437 VAL B O 1
ATOM 7855 N N . GLU B 1 438 ? -18.844 -3.207 -7.797 1 81.25 438 GLU B N 1
ATOM 7856 C CA . GLU B 1 438 ? -18.969 -3.043 -6.355 1 81.25 438 GLU B CA 1
ATOM 7857 C C . GLU B 1 438 ? -18.875 -1.573 -5.953 1 81.25 438 GLU B C 1
ATOM 7859 O O . GLU B 1 438 ? -19.578 -1.128 -5.039 1 81.25 438 GLU B O 1
ATOM 7864 N N . TYR B 1 439 ? -18.062 -0.775 -6.613 1 78.69 439 TYR B N 1
ATOM 7865 C CA . TYR B 1 439 ? -17.859 0.623 -6.254 1 78.69 439 TYR B CA 1
ATOM 7866 C C . TYR B 1 439 ? -18.656 1.545 -7.164 1 78.69 439 TYR B C 1
ATOM 7868 O O . TYR B 1 439 ? -18.469 2.766 -7.141 1 78.69 439 TYR B O 1
ATOM 7876 N N . LYS B 1 440 ? -19.484 0.992 -8 1 80.12 440 LYS B N 1
ATOM 7877 C CA . LYS B 1 440 ? -20.406 1.7 -8.883 1 80.12 440 LYS B CA 1
ATOM 7878 C C . LYS B 1 440 ? -19.656 2.646 -9.82 1 80.12 440 LYS B C 1
ATOM 7880 O O . LYS B 1 440 ? -20.016 3.82 -9.938 1 80.12 440 LYS B O 1
ATOM 7885 N N . VAL B 1 441 ? -18.609 2.123 -10.391 1 82.12 441 VAL B N 1
ATOM 7886 C CA . VAL B 1 441 ? -17.859 2.822 -11.43 1 82.12 441 VAL B CA 1
ATOM 7887 C C . VAL B 1 441 ? -18 2.076 -12.758 1 82.12 441 VAL B C 1
ATOM 7889 O O . VAL B 1 441 ? -17.109 1.319 -13.141 1 82.12 441 VAL B O 1
ATOM 7892 N N . PRO B 1 442 ? -18.906 2.441 -13.508 1 84.94 442 PRO B N 1
ATOM 7893 C CA . PRO B 1 442 ? -19.234 1.672 -14.719 1 84.94 442 PRO B CA 1
ATOM 7894 C C . PRO B 1 442 ? -18.141 1.757 -15.773 1 84.94 442 PRO B C 1
ATOM 7896 O O . PRO B 1 442 ? -17.969 0.824 -16.562 1 84.94 442 PRO B O 1
ATOM 7899 N N . THR B 1 443 ? -17.375 2.746 -15.773 1 83.5 443 THR B N 1
ATOM 7900 C CA . THR B 1 443 ? -16.344 2.934 -16.781 1 83.5 443 THR B CA 1
ATOM 7901 C C . THR B 1 443 ? -15.297 1.817 -16.719 1 83.5 443 THR B C 1
ATOM 7903 O O . THR B 1 443 ? -14.812 1.353 -17.75 1 83.5 443 THR B O 1
ATOM 7906 N N . ILE B 1 444 ? -15.047 1.357 -15.57 1 88.88 444 ILE B N 1
ATOM 7907 C CA . ILE B 1 444 ? -13.984 0.376 -15.414 1 88.88 444 ILE B CA 1
ATOM 7908 C C . ILE B 1 444 ? -14.539 -1.029 -15.641 1 88.88 444 ILE B C 1
ATOM 7910 O O . ILE B 1 444 ? -13.773 -1.995 -15.734 1 88.88 444 ILE B O 1
ATOM 7914 N N . THR B 1 445 ? -15.852 -1.153 -15.828 1 88.31 445 THR B N 1
ATOM 7915 C CA . THR B 1 445 ? -16.469 -2.447 -16.094 1 88.31 445 THR B CA 1
ATOM 7916 C C . THR B 1 445 ? -16.391 -2.795 -17.578 1 88.31 445 THR B C 1
ATOM 7918 O O . THR B 1 445 ? -16.594 -3.949 -17.953 1 88.31 445 THR B O 1
ATOM 7921 N N . LYS B 1 446 ? -16.125 -1.771 -18.328 1 90.75 446 LYS B N 1
ATOM 7922 C CA . LYS B 1 446 ? -16.016 -1.994 -19.766 1 90.75 446 LYS B CA 1
ATOM 7923 C C . LYS B 1 446 ? -14.805 -2.852 -20.109 1 90.75 446 LYS B C 1
ATOM 7925 O O . LYS B 1 446 ? -13.719 -2.646 -19.547 1 90.75 446 LYS B O 1
ATOM 7930 N N . THR B 1 447 ? -14.914 -3.773 -21 1 90.38 447 THR B N 1
ATOM 7931 C CA . THR B 1 447 ? -13.922 -4.789 -21.344 1 90.38 447 THR B CA 1
ATOM 7932 C C . THR B 1 447 ? -12.602 -4.145 -21.75 1 90.38 447 THR B C 1
ATOM 7934 O O . THR B 1 447 ? -11.547 -4.5 -21.234 1 90.38 447 THR B O 1
ATOM 7937 N N . HIS B 1 448 ? -12.664 -3.197 -22.609 1 92.19 448 HIS B N 1
ATOM 7938 C CA . HIS B 1 448 ? -11.438 -2.617 -23.141 1 92.19 448 HIS B CA 1
ATOM 7939 C C . HIS B 1 448 ? -10.75 -1.733 -22.109 1 92.19 448 HIS B C 1
ATOM 7941 O O . HIS B 1 448 ? -9.523 -1.636 -22.094 1 92.19 448 HIS B O 1
ATOM 7947 N N . VAL B 1 449 ? -11.531 -1.106 -21.281 1 91.5 449 VAL B N 1
ATOM 7948 C CA . VAL B 1 449 ? -10.945 -0.275 -20.234 1 91.5 449 VAL B CA 1
ATOM 7949 C C . VAL B 1 449 ? -10.289 -1.16 -19.172 1 91.5 449 VAL B C 1
ATOM 7951 O O . VAL B 1 449 ? -9.133 -0.934 -18.797 1 91.5 449 VAL B O 1
ATOM 7954 N N . ALA B 1 450 ? -11.023 -2.121 -18.75 1 92.5 450 ALA B N 1
ATOM 7955 C CA . ALA B 1 450 ? -10.5 -3.047 -17.75 1 92.5 450 ALA B CA 1
ATOM 7956 C C . ALA B 1 450 ? -9.242 -3.754 -18.25 1 92.5 450 ALA B C 1
ATOM 7958 O O . ALA B 1 450 ? -8.266 -3.906 -17.516 1 92.5 450 ALA B O 1
ATOM 7959 N N . THR B 1 451 ? -9.266 -4.109 -19.516 1 93.69 451 THR B N 1
ATOM 7960 C CA . THR B 1 451 ? -8.125 -4.801 -20.109 1 93.69 451 THR B CA 1
ATOM 7961 C C . THR B 1 451 ? -6.926 -3.859 -20.219 1 93.69 451 THR B C 1
ATOM 7963 O O . THR B 1 451 ? -5.789 -4.262 -19.969 1 93.69 451 THR B O 1
ATOM 7966 N N . SER B 1 452 ? -7.176 -2.668 -20.641 1 95 452 SER B N 1
ATOM 7967 C CA . SER B 1 452 ? -6.098 -1.695 -20.75 1 95 452 SER B CA 1
ATOM 7968 C C . SER B 1 452 ? -5.43 -1.455 -19.406 1 95 452 SER B C 1
ATOM 7970 O O . SER B 1 452 ? -4.203 -1.37 -19.312 1 95 452 SER B O 1
ATOM 7972 N N . ILE B 1 453 ? -6.23 -1.371 -18.391 1 93 453 ILE B N 1
ATOM 7973 C CA . ILE B 1 453 ? -5.695 -1.182 -17.047 1 93 453 ILE B CA 1
ATOM 7974 C C . ILE B 1 453 ? -4.852 -2.391 -16.656 1 93 453 ILE B C 1
ATOM 7976 O O . ILE B 1 453 ? -3.754 -2.24 -16.109 1 93 453 ILE B O 1
ATOM 7980 N N . ALA B 1 454 ? -5.348 -3.547 -16.953 1 93.56 454 ALA B N 1
ATOM 7981 C CA . ALA B 1 454 ? -4.652 -4.781 -16.609 1 93.56 454 ALA B CA 1
ATOM 7982 C C . ALA B 1 454 ? -3.297 -4.867 -17.297 1 93.56 454 ALA B C 1
ATOM 7984 O O . ALA B 1 454 ? -2.273 -5.098 -16.656 1 93.56 454 ALA B O 1
ATOM 7985 N N . VAL B 1 455 ? -3.283 -4.586 -18.547 1 95.69 455 VAL B N 1
ATOM 7986 C CA . VAL B 1 455 ? -2.088 -4.766 -19.375 1 95.69 455 VAL B CA 1
ATOM 7987 C C . VAL B 1 455 ? -1.086 -3.652 -19.078 1 95.69 455 VAL B C 1
ATOM 7989 O O . VAL B 1 455 ? 0.113 -3.906 -18.938 1 95.69 455 VAL B O 1
ATOM 7992 N N . LEU B 1 456 ? -1.53 -2.432 -18.938 1 93.44 456 LEU B N 1
ATOM 7993 C CA . LEU B 1 456 ? -0.641 -1.299 -18.719 1 93.44 456 LEU B CA 1
ATOM 7994 C C . LEU B 1 456 ? -0.025 -1.36 -17.312 1 93.44 456 LEU B C 1
ATOM 7996 O O . LEU B 1 456 ? 1.16 -1.067 -17.141 1 93.44 456 LEU B O 1
ATOM 8000 N N . SER B 1 457 ? -0.839 -1.709 -16.359 1 93.19 457 SER B N 1
ATOM 8001 C CA . SER B 1 457 ? -0.312 -1.825 -15.008 1 93.19 457 SER B CA 1
ATOM 8002 C C . SER B 1 457 ? 0.689 -2.971 -14.898 1 93.19 457 SER B C 1
ATOM 8004 O O . SER B 1 457 ? 1.701 -2.854 -14.203 1 93.19 457 SER B O 1
ATOM 8006 N N . SER B 1 458 ? 0.445 -4.078 -15.586 1 94.38 458 SER B N 1
ATOM 8007 C CA . SER B 1 458 ? 1.373 -5.203 -15.594 1 94.38 458 SER B CA 1
ATOM 8008 C C . SER B 1 458 ? 2.688 -4.832 -16.281 1 94.38 458 SER B C 1
ATOM 8010 O O . SER B 1 458 ? 3.764 -5.176 -15.789 1 94.38 458 SER B O 1
ATOM 8012 N N . ALA B 1 459 ? 2.555 -4.105 -17.375 1 93.06 459 ALA B N 1
ATOM 8013 C CA . ALA B 1 459 ? 3.742 -3.654 -18.094 1 93.06 459 ALA B CA 1
ATOM 8014 C C . ALA B 1 459 ? 4.586 -2.717 -17.234 1 93.06 459 ALA B C 1
ATOM 8016 O O . ALA B 1 459 ? 5.812 -2.828 -17.203 1 93.06 459 ALA B O 1
ATOM 8017 N N . ALA B 1 460 ? 3.928 -1.853 -16.562 1 88.62 460 ALA B N 1
ATOM 8018 C CA . ALA B 1 460 ? 4.625 -0.903 -15.703 1 88.62 460 ALA B CA 1
ATOM 8019 C C . ALA B 1 460 ? 5.352 -1.623 -14.57 1 88.62 460 ALA B C 1
ATOM 8021 O O . ALA B 1 460 ? 6.484 -1.271 -14.227 1 88.62 460 ALA B O 1
ATOM 8022 N N . LEU B 1 461 ? 4.715 -2.58 -14.062 1 88.19 461 LEU B N 1
ATOM 8023 C CA . LEU B 1 461 ? 5.277 -3.291 -12.914 1 88.19 461 LEU B CA 1
ATOM 8024 C C . LEU B 1 461 ? 6.492 -4.117 -13.328 1 88.19 461 LEU B C 1
ATOM 8026 O O . LEU B 1 461 ? 7.422 -4.293 -12.547 1 88.19 461 LEU B O 1
ATOM 8030 N N . VAL B 1 462 ? 6.492 -4.605 -14.531 1 89.38 462 VAL B N 1
ATOM 8031 C CA . VAL B 1 462 ? 7.605 -5.43 -14.992 1 89.38 462 VAL B CA 1
ATOM 8032 C C . VAL B 1 462 ? 8.766 -4.535 -15.43 1 89.38 462 VAL B C 1
ATOM 8034 O O . VAL B 1 462 ? 9.93 -4.863 -15.195 1 89.38 462 VAL B O 1
ATOM 8037 N N . LEU B 1 463 ? 8.531 -3.352 -15.969 1 85.19 463 LEU B N 1
ATOM 8038 C CA . LEU B 1 463 ? 9.539 -2.541 -16.641 1 85.19 463 LEU B CA 1
ATOM 8039 C C . LEU B 1 463 ? 10.141 -1.521 -15.68 1 85.19 463 LEU B C 1
ATOM 8041 O O . LEU B 1 463 ? 11.328 -1.187 -15.781 1 85.19 463 LEU B O 1
ATOM 8045 N N . LEU B 1 464 ? 9.461 -1.062 -14.711 1 71.38 464 LEU B N 1
ATOM 8046 C CA . LEU B 1 464 ? 9.852 0.15 -13.992 1 71.38 464 LEU B CA 1
ATOM 8047 C C . LEU B 1 464 ? 10.859 -0.168 -12.898 1 71.38 464 LEU B C 1
ATOM 8049 O O . LEU B 1 464 ? 11.852 0.546 -12.734 1 71.38 464 LEU B O 1
ATOM 8053 N N . PRO B 1 465 ? 10.68 -1.188 -12.203 1 69.25 465 PRO B N 1
ATOM 8054 C CA . PRO B 1 465 ? 11.633 -1.412 -11.109 1 69.25 465 PRO B CA 1
ATOM 8055 C C . PRO B 1 465 ? 13.039 -1.734 -11.609 1 69.25 465 PRO B C 1
ATOM 8057 O O . PRO B 1 465 ? 13.195 -2.441 -12.609 1 69.25 465 PRO B O 1
ATOM 8060 N N . LYS B 1 466 ? 14.023 -1.057 -11.008 1 67 466 LYS B N 1
ATOM 8061 C CA . LYS B 1 466 ? 15.414 -1.325 -11.344 1 67 466 LYS B CA 1
ATOM 8062 C C . LYS B 1 466 ? 16.047 -2.297 -10.352 1 67 466 LYS B C 1
ATOM 8064 O O . LYS B 1 466 ? 15.852 -2.162 -9.141 1 67 466 LYS B O 1
ATOM 8069 N N . GLY B 1 467 ? 16.375 -3.424 -10.82 1 62.44 467 GLY B N 1
ATOM 8070 C CA . GLY B 1 467 ? 17.031 -4.426 -9.984 1 62.44 467 GLY B CA 1
ATOM 8071 C C . GLY B 1 467 ? 18.484 -4.641 -10.336 1 62.44 467 GLY B C 1
ATOM 8072 O O . GLY B 1 467 ? 19.109 -3.781 -10.961 1 62.44 467 GLY B O 1
ATOM 8073 N N . PRO B 1 468 ? 19.047 -5.641 -9.742 1 55.09 468 PRO B N 1
ATOM 8074 C CA . PRO B 1 468 ? 20.469 -5.938 -9.945 1 55.09 468 PRO B CA 1
ATOM 8075 C C . PRO B 1 468 ? 20.844 -6.031 -11.422 1 55.09 468 PRO B C 1
ATOM 8077 O O . PRO B 1 468 ? 21.984 -5.73 -11.789 1 55.09 468 PRO B O 1
ATOM 8080 N N . ASN B 1 469 ? 19.828 -6.426 -12.156 1 58.28 469 ASN B N 1
ATOM 8081 C CA . ASN B 1 469 ? 20.156 -6.594 -13.57 1 58.28 469 ASN B CA 1
ATOM 8082 C C . ASN B 1 469 ? 19.75 -5.367 -14.383 1 58.28 469 ASN B C 1
ATOM 8084 O O . ASN B 1 469 ? 19.75 -5.406 -15.617 1 58.28 469 ASN B O 1
ATOM 8088 N N . GLY B 1 470 ? 19.469 -4.395 -13.625 1 62.53 470 GLY B N 1
ATOM 8089 C CA . GLY B 1 470 ? 19.203 -3.148 -14.32 1 62.53 470 GLY B CA 1
ATOM 8090 C C . GLY B 1 470 ? 17.719 -2.961 -14.641 1 62.53 470 GLY B C 1
ATOM 8091 O O . GLY B 1 470 ? 16.859 -3.252 -13.812 1 62.53 470 GLY B O 1
ATOM 8092 N N . PHE B 1 471 ? 17.531 -2.662 -15.938 1 70.25 471 PHE B N 1
ATOM 8093 C CA . PHE B 1 471 ? 16.203 -2.309 -16.438 1 70.25 471 PHE B CA 1
ATOM 8094 C C . PHE B 1 471 ? 15.312 -3.539 -16.516 1 70.25 471 PHE B C 1
ATOM 8096 O O . PHE B 1 471 ? 15.742 -4.605 -16.953 1 70.25 471 PHE B O 1
ATOM 8103 N N . GLY B 1 472 ? 14.164 -3.389 -15.945 1 74.31 472 GLY B N 1
ATOM 8104 C CA . GLY B 1 472 ? 13.164 -4.43 -16.109 1 74.31 472 GLY B CA 1
ATOM 8105 C C . GLY B 1 472 ? 13.312 -5.566 -15.117 1 74.31 472 GLY B C 1
ATOM 8106 O O . GLY B 1 472 ? 13.289 -6.738 -15.5 1 74.31 472 GLY B O 1
ATOM 8107 N N . SER B 1 473 ? 13.547 -5.336 -13.867 1 76.69 473 SER B N 1
ATOM 8108 C CA . SER B 1 473 ? 13.781 -6.371 -12.867 1 76.69 473 SER B CA 1
ATOM 8109 C C . SER B 1 473 ? 12.555 -6.59 -12 1 76.69 473 SER B C 1
ATOM 8111 O O . SER B 1 473 ? 12.625 -7.281 -10.977 1 76.69 473 SER B O 1
ATOM 8113 N N . GLY B 1 474 ? 11.477 -6.027 -12.469 1 77.38 474 GLY B N 1
ATOM 8114 C CA . GLY B 1 474 ? 10.281 -6.113 -11.648 1 77.38 474 GLY B CA 1
ATOM 8115 C C . GLY B 1 474 ? 9.852 -7.543 -11.367 1 77.38 474 GLY B C 1
ATOM 8116 O O . GLY B 1 474 ? 9.539 -7.891 -10.227 1 77.38 474 GLY B O 1
ATOM 8117 N N . GLY B 1 475 ? 9.891 -8.375 -12.383 1 77.31 475 GLY B N 1
ATOM 8118 C CA . GLY B 1 475 ? 9.5 -9.758 -12.203 1 77.31 475 GLY B CA 1
ATOM 8119 C C . GLY B 1 475 ? 10.383 -10.516 -11.234 1 77.31 475 GLY B C 1
ATOM 8120 O O . GLY B 1 475 ? 9.898 -11.281 -10.398 1 77.31 475 GLY B O 1
ATOM 8121 N N . TYR B 1 476 ? 11.602 -10.234 -11.297 1 75.06 476 TYR B N 1
ATOM 8122 C CA . TYR B 1 476 ? 12.586 -10.875 -10.43 1 75.06 476 TYR B CA 1
ATOM 8123 C C . TYR B 1 476 ? 12.391 -10.438 -8.977 1 75.06 476 TYR B C 1
ATOM 8125 O O . TYR B 1 476 ? 12.367 -11.273 -8.07 1 75.06 476 TYR B O 1
ATOM 8133 N N . ILE B 1 477 ? 12.148 -9.219 -8.812 1 79.69 477 ILE B N 1
ATOM 8134 C CA . ILE B 1 477 ? 12.062 -8.633 -7.477 1 79.69 477 ILE B CA 1
ATOM 8135 C C . ILE B 1 477 ? 10.758 -9.07 -6.809 1 79.69 477 ILE B C 1
ATOM 8137 O O . ILE B 1 477 ? 10.719 -9.289 -5.598 1 79.69 477 ILE B O 1
ATOM 8141 N N . LEU B 1 478 ? 9.766 -9.383 -7.602 1 84.12 478 LEU B N 1
ATOM 8142 C CA . LEU B 1 478 ? 8.43 -9.602 -7.055 1 84.12 478 LEU B CA 1
ATOM 8143 C C . LEU B 1 478 ? 8.188 -11.086 -6.793 1 84.12 478 LEU B C 1
ATOM 8145 O O . LEU B 1 478 ? 7.207 -11.453 -6.145 1 84.12 478 LEU B O 1
ATOM 8149 N N . TRP B 1 479 ? 9.07 -11.906 -7.164 1 81.25 479 TRP B N 1
ATOM 8150 C CA . TRP B 1 479 ? 8.875 -13.352 -7.066 1 81.25 479 TRP B CA 1
ATOM 8151 C C . TRP B 1 479 ? 8.555 -13.758 -5.633 1 81.25 479 TRP B C 1
ATOM 8153 O O . TRP B 1 479 ? 7.59 -14.484 -5.391 1 81.25 479 TRP B O 1
ATOM 8163 N N . PRO B 1 480 ? 9.336 -13.289 -4.652 1 81.81 480 PRO B N 1
ATOM 8164 C CA . PRO B 1 480 ? 9.023 -13.695 -3.283 1 81.81 480 PRO B CA 1
ATOM 8165 C C . PRO B 1 480 ? 7.641 -13.234 -2.834 1 81.81 480 PRO B C 1
ATOM 8167 O O . PRO B 1 480 ? 6.945 -13.953 -2.113 1 81.81 480 PRO B O 1
ATOM 8170 N N . LEU B 1 481 ? 7.301 -12.07 -3.281 1 88.19 481 LEU B N 1
ATOM 8171 C CA . LEU B 1 481 ? 5.992 -11.547 -2.918 1 88.19 481 LEU B CA 1
ATOM 8172 C C . LEU B 1 481 ? 4.879 -12.312 -3.629 1 88.19 481 LEU B C 1
ATOM 8174 O O . LEU B 1 481 ? 3.791 -12.484 -3.076 1 88.19 481 LEU B O 1
ATOM 8178 N N . PHE B 1 482 ? 5.188 -12.758 -4.805 1 89.88 482 PHE B N 1
ATOM 8179 C CA . PHE B 1 482 ? 4.25 -13.594 -5.543 1 89.88 482 PHE B CA 1
ATOM 8180 C C . PHE B 1 482 ? 3.934 -14.867 -4.77 1 89.88 482 PHE B C 1
ATOM 8182 O O . PHE B 1 482 ? 2.766 -15.219 -4.59 1 89.88 482 PHE B O 1
ATOM 8189 N N . GLY B 1 483 ? 4.93 -15.5 -4.285 1 91.31 483 GLY B N 1
ATOM 8190 C CA . GLY B 1 483 ? 4.734 -16.734 -3.529 1 91.31 483 GLY B CA 1
ATOM 8191 C C . GLY B 1 483 ? 3.9 -16.531 -2.277 1 91.31 483 GLY B C 1
ATOM 8192 O O . GLY B 1 483 ? 2.984 -17.312 -2.004 1 91.31 483 GLY B O 1
ATOM 8193 N N . THR B 1 484 ? 4.184 -15.492 -1.588 1 91.56 484 THR B N 1
ATOM 8194 C CA . THR B 1 484 ? 3.48 -15.227 -0.339 1 91.56 484 THR B CA 1
ATOM 8195 C C . THR B 1 484 ? 2.016 -14.891 -0.604 1 91.56 484 THR B C 1
ATOM 8197 O O . THR B 1 484 ? 1.126 -15.367 0.104 1 91.56 484 THR B O 1
ATOM 8200 N N . THR B 1 485 ? 1.831 -14.086 -1.594 1 93 485 THR B N 1
ATOM 8201 C CA . THR B 1 485 ? 0.463 -13.703 -1.92 1 93 485 THR B CA 1
ATOM 8202 C C . THR B 1 485 ? -0.34 -14.906 -2.398 1 93 485 THR B C 1
ATOM 8204 O O . THR B 1 485 ? -1.514 -15.055 -2.051 1 93 485 THR B O 1
ATOM 8207 N N . ASN B 1 486 ? 0.313 -15.711 -3.195 1 94.44 486 ASN B N 1
ATOM 8208 C CA . ASN B 1 486 ? -0.327 -16.922 -3.682 1 94.44 486 ASN B CA 1
ATOM 8209 C C . ASN B 1 486 ? -0.708 -17.859 -2.533 1 94.44 486 ASN B C 1
ATOM 8211 O O . ASN B 1 486 ? -1.798 -18.438 -2.527 1 94.44 486 ASN B O 1
ATOM 8215 N N . GLN B 1 487 ? 0.177 -17.969 -1.562 1 95.31 487 GLN B N 1
ATOM 8216 C CA . GLN B 1 487 ? -0.086 -18.828 -0.414 1 95.31 487 GLN B CA 1
ATOM 8217 C C . GLN B 1 487 ? -1.202 -18.266 0.456 1 95.31 487 GLN B C 1
ATOM 8219 O O . GLN B 1 487 ? -1.991 -19.016 1.033 1 95.31 487 GLN B O 1
ATOM 8224 N N . LEU B 1 488 ? -1.281 -17 0.555 1 93.06 488 LEU B N 1
ATOM 8225 C CA . LEU B 1 488 ? -2.367 -16.375 1.301 1 93.06 488 LEU B CA 1
ATOM 8226 C C . LEU B 1 488 ? -3.711 -16.641 0.628 1 93.06 488 LEU B C 1
ATOM 8228 O O . LEU B 1 488 ? -4.707 -16.906 1.305 1 93.06 488 LEU B O 1
ATOM 8232 N N . LEU B 1 489 ? -3.699 -16.562 -0.678 1 93.44 489 LEU B N 1
ATOM 8233 C CA . LEU B 1 489 ? -4.93 -16.844 -1.41 1 93.44 489 LEU B CA 1
ATOM 8234 C C . LEU B 1 489 ? -5.352 -18.297 -1.222 1 93.44 489 LEU B C 1
ATOM 8236 O O . LEU B 1 489 ? -6.543 -18.594 -1.123 1 93.44 489 LEU B O 1
ATOM 8240 N N . ALA B 1 490 ? -4.352 -19.125 -1.205 1 96.5 490 ALA B N 1
ATOM 8241 C CA . ALA B 1 490 ? -4.66 -20.531 -0.921 1 96.5 490 ALA B CA 1
ATOM 8242 C C . ALA B 1 490 ? -5.285 -20.672 0.463 1 96.5 490 ALA B C 1
ATOM 8244 O O . ALA B 1 490 ? -6.23 -21.453 0.643 1 96.5 490 ALA B O 1
ATOM 8245 N N . GLY B 1 491 ? -4.754 -19.953 1.382 1 94.81 491 GLY B N 1
ATOM 8246 C CA . GLY B 1 491 ? -5.32 -19.969 2.723 1 94.81 491 GLY B CA 1
ATOM 8247 C C . GLY B 1 491 ? -6.762 -19.5 2.766 1 94.81 491 GLY B C 1
ATOM 8248 O O . GLY B 1 491 ? -7.586 -20.078 3.479 1 94.81 491 GLY B O 1
ATOM 8249 N N . ILE B 1 492 ? -7.082 -18.547 2 1 92.12 492 ILE B N 1
ATOM 8250 C CA . ILE B 1 492 ? -8.438 -18.016 1.927 1 92.12 492 ILE B CA 1
ATOM 8251 C C . ILE B 1 492 ? -9.375 -19.078 1.342 1 92.12 492 ILE B C 1
ATOM 8253 O O . ILE B 1 492 ? -10.469 -19.297 1.863 1 92.12 492 ILE B O 1
ATOM 8257 N N . SER B 1 493 ? -8.945 -19.609 0.273 1 96 493 SER B N 1
ATOM 8258 C CA . SER B 1 493 ? -9.766 -20.656 -0.345 1 96 493 SER B CA 1
ATOM 8259 C C . SER B 1 493 ? -10.031 -21.797 0.623 1 96 493 SER B C 1
ATOM 8261 O O . SER B 1 493 ? -11.156 -22.297 0.719 1 96 493 SER B O 1
ATOM 8263 N N . LEU B 1 494 ? -8.992 -22.188 1.29 1 97.38 494 LEU B N 1
ATOM 8264 C CA . LEU B 1 494 ? -9.156 -23.25 2.268 1 97.38 494 LEU B CA 1
ATOM 8265 C C . LEU B 1 494 ? -10.07 -22.828 3.404 1 97.38 494 LEU B C 1
ATOM 8267 O O . LEU B 1 494 ? -10.82 -23.641 3.945 1 97.38 494 LEU B O 1
ATOM 8271 N N . LEU B 1 495 ? -10 -21.594 3.793 1 95.62 495 LEU B N 1
ATOM 8272 C CA . LEU B 1 495 ? -10.898 -21.062 4.809 1 95.62 495 LEU B CA 1
ATOM 8273 C C . LEU B 1 495 ? -12.352 -21.156 4.352 1 95.62 495 LEU B C 1
ATOM 8275 O O . LEU B 1 495 ? -13.219 -21.578 5.121 1 95.62 495 LEU B O 1
ATOM 8279 N N . LEU B 1 496 ? -12.648 -20.797 3.127 1 96.12 496 LEU B N 1
ATOM 8280 C CA . LEU B 1 496 ? -14 -20.859 2.596 1 96.12 496 LEU B CA 1
ATOM 8281 C C . LEU B 1 496 ? -14.523 -22.281 2.584 1 96.12 496 LEU B C 1
ATOM 8283 O O . LEU B 1 496 ? -15.664 -22.547 2.961 1 96.12 496 LEU B O 1
ATOM 8287 N N . ILE B 1 497 ? -13.672 -23.234 2.184 1 97.75 497 ILE B N 1
ATOM 8288 C CA . ILE B 1 497 ? -14.07 -24.625 2.166 1 97.75 497 ILE B CA 1
ATOM 8289 C C . ILE B 1 497 ? -14.32 -25.109 3.594 1 97.75 497 ILE B C 1
ATOM 8291 O O . ILE B 1 497 ? -15.289 -25.828 3.854 1 97.75 497 ILE B O 1
ATOM 8295 N N . SER B 1 498 ? -13.414 -24.703 4.488 1 97.19 498 SER B N 1
ATOM 8296 C CA . SER B 1 498 ? -13.547 -25.125 5.879 1 97.19 498 SER B CA 1
ATOM 8297 C C . SER B 1 498 ? -14.844 -24.594 6.492 1 97.19 498 SER B C 1
ATOM 8299 O O . SER B 1 498 ? -15.539 -25.312 7.199 1 97.19 498 SER B O 1
ATOM 8301 N N . VAL B 1 499 ? -15.133 -23.344 6.25 1 95.62 499 VAL B N 1
ATOM 8302 C CA . VAL B 1 499 ? -16.359 -22.75 6.754 1 95.62 499 VAL B CA 1
ATOM 8303 C C . VAL B 1 499 ? -17.578 -23.469 6.152 1 95.62 499 VAL B C 1
ATOM 8305 O O . VAL B 1 499 ? -18.531 -23.766 6.859 1 95.62 499 VAL B O 1
ATOM 8308 N N . TRP B 1 500 ? -17.547 -23.766 4.875 1 96.19 500 TRP B N 1
ATOM 8309 C CA . TRP B 1 500 ? -18.609 -24.469 4.184 1 96.19 500 TRP B CA 1
ATOM 8310 C C . TRP B 1 500 ? -18.812 -25.859 4.785 1 96.19 500 TRP B C 1
ATOM 8312 O O . TRP B 1 500 ? -19.938 -26.266 5.062 1 96.19 500 TRP B O 1
ATOM 8322 N N . LEU B 1 501 ? -17.781 -26.609 5.016 1 96.88 501 LEU B N 1
ATOM 8323 C CA . LEU B 1 501 ? -17.859 -27.938 5.594 1 96.88 501 LEU B CA 1
ATOM 8324 C C . LEU B 1 501 ? -18.375 -27.891 7.023 1 96.88 501 LEU B C 1
ATOM 8326 O O . LEU B 1 501 ? -19.234 -28.703 7.406 1 96.88 501 LEU B O 1
ATOM 8330 N N . LYS B 1 502 ? -17.891 -26.953 7.75 1 95.38 502 LYS B N 1
ATOM 8331 C CA . LYS B 1 502 ? -18.344 -26.797 9.133 1 95.38 502 LYS B CA 1
ATOM 8332 C C . LYS B 1 502 ? -19.844 -26.531 9.195 1 95.38 502 LYS B C 1
ATOM 8334 O O . LYS B 1 502 ? -20.562 -27.125 10.016 1 95.38 502 LYS B O 1
ATOM 8339 N N . ARG B 1 503 ? -20.281 -25.75 8.32 1 93.25 503 ARG B N 1
ATOM 8340 C CA . ARG B 1 503 ? -21.703 -25.406 8.281 1 93.25 503 ARG B CA 1
ATOM 8341 C C . ARG B 1 503 ? -22.547 -26.609 7.887 1 93.25 503 ARG B C 1
ATOM 8343 O O . ARG B 1 503 ? -23.703 -26.719 8.289 1 93.25 503 ARG B O 1
ATOM 8350 N N . GLN B 1 504 ? -22.016 -27.547 7.18 1 93.94 504 GLN B N 1
ATOM 8351 C CA . GLN B 1 504 ? -22.703 -28.75 6.758 1 93.94 504 GLN B CA 1
ATOM 8352 C C . GLN B 1 504 ? -22.562 -29.859 7.801 1 93.94 504 GLN B C 1
ATOM 8354 O O . GLN B 1 504 ? -23.094 -30.969 7.621 1 93.94 504 GLN B O 1
ATOM 8359 N N . GLY B 1 505 ? -21.844 -29.547 8.859 1 93.38 505 GLY B N 1
ATOM 8360 C CA . GLY B 1 505 ? -21.641 -30.531 9.914 1 93.38 505 GLY B CA 1
ATOM 8361 C C . GLY B 1 505 ? -20.672 -31.625 9.531 1 93.38 505 GLY B C 1
ATOM 8362 O O . GLY B 1 505 ? -20.75 -32.75 10.047 1 93.38 505 GLY B O 1
ATOM 8363 N N . ARG B 1 506 ? -19.844 -31.375 8.586 1 95.88 506 ARG B N 1
ATOM 8364 C CA . ARG B 1 506 ? -18.859 -32.344 8.117 1 95.88 506 ARG B CA 1
ATOM 8365 C C . ARG B 1 506 ? -17.484 -32.062 8.703 1 95.88 506 ARG B C 1
ATOM 8367 O O . ARG B 1 506 ? -17.234 -30.984 9.234 1 95.88 506 ARG B O 1
ATOM 8374 N N . ASN B 1 507 ? -16.656 -33.062 8.648 1 96 507 ASN B N 1
ATOM 8375 C CA . ASN B 1 507 ? -15.281 -32.906 9.133 1 96 507 ASN B CA 1
ATOM 8376 C C . ASN B 1 507 ? -14.484 -31.953 8.258 1 96 507 ASN B C 1
ATOM 8378 O O . ASN B 1 507 ? -14.281 -32.219 7.066 1 96 507 ASN B O 1
ATOM 8382 N N . TYR B 1 508 ? -14.039 -30.859 8.805 1 96.69 508 TYR B N 1
ATOM 8383 C CA . TYR B 1 508 ? -13.32 -29.859 8.008 1 96.69 508 TYR B CA 1
ATOM 8384 C C . TYR B 1 508 ? -11.828 -29.891 8.32 1 96.69 508 TYR B C 1
ATOM 8386 O O . TYR B 1 508 ? -11.086 -29 7.883 1 96.69 508 TYR B O 1
ATOM 8394 N N . LEU B 1 509 ? -11.266 -30.844 9.039 1 97.06 509 LEU B N 1
ATOM 8395 C CA . LEU B 1 509 ? -9.867 -30.906 9.438 1 97.06 509 LEU B CA 1
ATOM 8396 C C . LEU B 1 509 ? -8.961 -31.078 8.227 1 97.06 509 LEU B C 1
ATOM 8398 O O . LEU B 1 509 ? -7.828 -30.594 8.219 1 97.06 509 LEU B O 1
ATOM 8402 N N . VAL B 1 510 ? -9.5 -31.766 7.176 1 96.88 510 VAL B N 1
ATOM 8403 C CA . VAL B 1 510 ? -8.727 -32.031 5.973 1 96.88 510 VAL B CA 1
ATOM 8404 C C . VAL B 1 510 ? -8.328 -30.734 5.293 1 96.88 510 VAL B C 1
ATOM 8406 O O . VAL B 1 510 ? -7.254 -30.625 4.699 1 96.88 510 VAL B O 1
ATOM 8409 N N . THR B 1 511 ? -9.164 -29.672 5.434 1 97.62 511 THR B N 1
ATOM 8410 C CA . THR B 1 511 ? -8.875 -28.359 4.848 1 97.62 511 THR B CA 1
ATOM 8411 C C . THR B 1 511 ? -8.328 -27.406 5.898 1 97.62 511 THR B C 1
ATOM 8413 O O . THR B 1 511 ? -7.523 -26.516 5.582 1 97.62 511 THR B O 1
ATOM 8416 N N . PHE B 1 512 ? -8.656 -27.609 7.117 1 97.12 512 PHE B N 1
ATOM 8417 C CA . PHE B 1 512 ? -8.281 -26.719 8.219 1 97.12 512 PHE B CA 1
ATOM 8418 C C . PHE B 1 512 ? -6.793 -26.844 8.531 1 97.12 512 PHE B C 1
ATOM 8420 O O . PHE B 1 512 ? -6.109 -25.844 8.758 1 97.12 512 PHE B O 1
ATOM 8427 N N . ILE B 1 513 ? -6.277 -28.031 8.555 1 97.56 513 ILE B N 1
ATOM 8428 C CA . ILE B 1 513 ? -4.895 -28.281 8.953 1 97.56 513 ILE B CA 1
ATOM 8429 C C . ILE B 1 513 ? -3.949 -27.641 7.941 1 97.56 513 ILE B C 1
ATOM 8431 O O . ILE B 1 513 ? -3.062 -26.859 8.312 1 97.56 513 ILE B O 1
ATOM 8435 N N . PRO B 1 514 ? -4.113 -27.938 6.656 1 97.31 514 PRO B N 1
ATOM 8436 C CA . PRO B 1 514 ? -3.232 -27.234 5.711 1 97.31 514 PRO B CA 1
ATOM 8437 C C . PRO B 1 514 ? -3.436 -25.734 5.711 1 97.31 514 PRO B C 1
ATOM 8439 O O . PRO B 1 514 ? -2.486 -24.969 5.48 1 97.31 514 PRO B O 1
ATOM 8442 N N . MET B 1 515 ? -4.617 -25.25 5.973 1 97.19 515 MET B N 1
ATOM 8443 C CA . MET B 1 515 ? -4.887 -23.828 6.051 1 97.19 515 MET B CA 1
ATOM 8444 C C . MET B 1 515 ? -4.051 -23.172 7.148 1 97.19 515 MET B C 1
ATOM 8446 O O . MET B 1 515 ? -3.369 -22.172 6.906 1 97.19 515 MET B O 1
ATOM 8450 N N . VAL B 1 516 ? -4.098 -23.734 8.352 1 96.94 516 VAL B N 1
ATOM 8451 C CA . VAL B 1 516 ? -3.385 -23.203 9.5 1 96.94 516 VAL B CA 1
ATOM 8452 C C . VAL B 1 516 ? -1.88 -23.234 9.242 1 96.94 516 VAL B C 1
ATOM 8454 O O . VAL B 1 516 ? -1.172 -22.266 9.531 1 96.94 516 VAL B O 1
ATOM 8457 N N . PHE B 1 517 ? -1.44 -24.375 8.711 1 96.75 517 PHE B N 1
ATOM 8458 C CA . PHE B 1 517 ? -0.024 -24.516 8.391 1 96.75 517 PHE B CA 1
ATOM 8459 C C . PHE B 1 517 ? 0.42 -23.422 7.434 1 96.75 517 PHE B C 1
ATOM 8461 O O . PHE B 1 517 ? 1.419 -22.734 7.68 1 96.75 517 PHE B O 1
ATOM 8468 N N . LEU B 1 518 ? -0.319 -23.234 6.402 1 95.69 518 LEU B N 1
ATOM 8469 C CA . LEU B 1 518 ? 0.032 -22.266 5.367 1 95.69 518 LEU B CA 1
ATOM 8470 C C . LEU B 1 518 ? -0.006 -20.844 5.918 1 95.69 518 LEU B C 1
ATOM 8472 O O . LEU B 1 518 ? 0.889 -20.031 5.641 1 95.69 518 LEU B O 1
ATOM 8476 N N . LEU B 1 519 ? -1.056 -20.516 6.652 1 95.44 519 LEU B N 1
ATOM 8477 C CA . LEU B 1 519 ? -1.205 -19.156 7.164 1 95.44 519 LEU B CA 1
ATOM 8478 C C . LEU B 1 519 ? -0.101 -18.828 8.164 1 95.44 519 LEU B C 1
ATOM 8480 O O . LEU B 1 519 ? 0.424 -17.703 8.164 1 95.44 519 LEU B O 1
ATOM 8484 N N . VAL B 1 520 ? 0.28 -19.781 8.969 1 95.69 520 VAL B N 1
ATOM 8485 C CA . VAL B 1 520 ? 1.331 -19.562 9.961 1 95.69 520 VAL B CA 1
ATOM 8486 C C . VAL B 1 520 ? 2.672 -19.375 9.25 1 95.69 520 VAL B C 1
ATOM 8488 O O . VAL B 1 520 ? 3.404 -18.438 9.547 1 95.69 520 VAL B O 1
ATOM 8491 N N . MET B 1 521 ? 2.996 -20.297 8.336 1 95.31 521 MET B N 1
ATOM 8492 C CA . MET B 1 521 ? 4.273 -20.219 7.633 1 95.31 521 MET B CA 1
ATOM 8493 C C . MET B 1 521 ? 4.367 -18.938 6.809 1 95.31 521 MET B C 1
ATOM 8495 O O . MET B 1 521 ? 5.414 -18.281 6.777 1 95.31 521 MET B O 1
ATOM 8499 N N . THR B 1 522 ? 3.307 -18.562 6.16 1 94.56 522 THR B N 1
ATOM 8500 C CA . THR B 1 522 ? 3.291 -17.391 5.293 1 94.56 522 THR B CA 1
ATOM 8501 C C . THR B 1 522 ? 3.412 -16.109 6.121 1 94.56 522 THR B C 1
ATOM 8503 O O . THR B 1 522 ? 4.191 -15.219 5.777 1 94.56 522 THR B O 1
ATOM 8506 N N . THR B 1 523 ? 2.65 -15.992 7.211 1 94.75 523 THR B N 1
ATOM 8507 C CA . THR B 1 523 ? 2.707 -14.812 8.062 1 94.75 523 THR B CA 1
ATOM 8508 C C . THR B 1 523 ? 4.082 -14.672 8.711 1 94.75 523 THR B C 1
ATOM 8510 O O . THR B 1 523 ? 4.625 -13.562 8.797 1 94.75 523 THR B O 1
ATOM 8513 N N . TRP B 1 524 ? 4.578 -15.82 9.133 1 94.81 524 TRP B N 1
ATOM 8514 C CA . TRP B 1 524 ? 5.914 -15.828 9.719 1 94.81 524 TRP B CA 1
ATOM 8515 C C . TRP B 1 524 ? 6.953 -15.336 8.711 1 94.81 524 TRP B C 1
ATOM 8517 O O . TRP B 1 524 ? 7.785 -14.484 9.039 1 94.81 524 TRP B O 1
ATOM 8527 N N . ALA B 1 525 ? 6.926 -15.828 7.555 1 93.31 525 ALA B N 1
ATOM 8528 C CA . ALA B 1 525 ? 7.852 -15.414 6.504 1 93.31 525 ALA B CA 1
ATOM 8529 C C . ALA B 1 525 ? 7.699 -13.93 6.195 1 93.31 525 ALA B C 1
ATOM 8531 O O . ALA B 1 525 ? 8.695 -13.227 5.996 1 93.31 525 ALA B O 1
ATOM 8532 N N . MET B 1 526 ? 6.52 -13.422 6.164 1 93.12 526 MET B N 1
ATOM 8533 C CA . MET B 1 526 ? 6.25 -12.023 5.832 1 93.12 526 MET B CA 1
ATOM 8534 C C . MET B 1 526 ? 6.785 -11.094 6.918 1 93.12 526 MET B C 1
ATOM 8536 O O . MET B 1 526 ? 7.32 -10.031 6.617 1 93.12 526 MET B O 1
ATOM 8540 N N . ILE B 1 527 ? 6.59 -11.469 8.141 1 92.75 527 ILE B N 1
ATOM 8541 C CA . ILE B 1 527 ? 7.102 -10.648 9.242 1 92.75 527 ILE B CA 1
ATOM 8542 C C . ILE B 1 527 ? 8.617 -10.531 9.133 1 92.75 527 ILE B C 1
ATOM 8544 O O . ILE B 1 527 ? 9.172 -9.438 9.234 1 92.75 527 ILE B O 1
ATOM 8548 N N . GLN B 1 528 ? 9.281 -11.648 8.828 1 90.38 528 GLN B N 1
ATOM 8549 C CA . GLN B 1 528 ? 10.734 -11.656 8.695 1 90.38 528 GLN B CA 1
ATOM 8550 C C . GLN B 1 528 ? 11.18 -10.805 7.508 1 90.38 528 GLN B C 1
ATOM 8552 O O . GLN B 1 528 ? 12.125 -10.023 7.617 1 90.38 528 GLN B O 1
ATOM 8557 N N . GLN B 1 529 ? 10.516 -10.969 6.418 1 90.19 529 GLN B N 1
ATOM 8558 C CA . GLN B 1 529 ? 10.93 -10.289 5.195 1 90.19 529 GLN B CA 1
ATOM 8559 C C . GLN B 1 529 ? 10.625 -8.797 5.262 1 90.19 529 GLN B C 1
ATOM 8561 O O . GLN B 1 529 ? 11.484 -7.969 4.938 1 90.19 529 GLN B O 1
ATOM 8566 N N . VAL B 1 530 ? 9.5 -8.398 5.73 1 90.94 530 VAL B N 1
ATOM 8567 C CA . VAL B 1 530 ? 9.055 -7.008 5.719 1 90.94 530 VAL B CA 1
ATOM 8568 C C . VAL B 1 530 ? 9.859 -6.203 6.738 1 90.94 530 VAL B C 1
ATOM 8570 O O . VAL B 1 530 ? 10.391 -5.133 6.418 1 90.94 530 VAL B O 1
ATOM 8573 N N . PHE B 1 531 ? 10.039 -6.68 7.949 1 88.75 531 PHE B N 1
ATOM 8574 C CA . PHE B 1 531 ? 10.625 -5.875 9.016 1 88.75 531 PHE B CA 1
ATOM 8575 C C . PHE B 1 531 ? 12.141 -6.012 9.023 1 88.75 531 PHE B C 1
ATOM 8577 O O . PHE B 1 531 ? 12.852 -5.082 9.414 1 88.75 531 PHE B O 1
ATOM 8584 N N . PHE B 1 532 ? 12.672 -7.113 8.516 1 84.5 532 PHE B N 1
ATOM 8585 C CA . PHE B 1 532 ? 14.102 -7.32 8.727 1 84.5 532 PHE B CA 1
ATOM 8586 C C . PHE B 1 532 ? 14.844 -7.34 7.395 1 84.5 532 PHE B C 1
ATOM 8588 O O . PHE B 1 532 ? 16.016 -6.977 7.328 1 84.5 532 PHE B O 1
ATOM 8595 N N . GLU B 1 533 ? 14.234 -7.723 6.348 1 86.44 533 GLU B N 1
ATOM 8596 C CA . GLU B 1 533 ? 14.93 -7.809 5.07 1 86.44 533 GLU B CA 1
ATOM 8597 C C . GLU B 1 533 ? 14.617 -6.602 4.188 1 86.44 533 GLU B C 1
ATOM 8599 O O . GLU B 1 533 ? 15.516 -5.828 3.846 1 86.44 533 GLU B O 1
ATOM 8604 N N . TRP B 1 534 ? 13.422 -6.336 3.971 1 85.81 534 TRP B N 1
ATOM 8605 C CA . TRP B 1 534 ? 13.047 -5.332 2.979 1 85.81 534 TRP B CA 1
ATOM 8606 C C . TRP B 1 534 ? 13.109 -3.928 3.574 1 85.81 534 TRP B C 1
ATOM 8608 O O . TRP B 1 534 ? 13.227 -2.941 2.844 1 85.81 534 TRP B O 1
ATOM 8618 N N . SER B 1 535 ? 12.992 -3.809 4.906 1 84.69 535 SER B N 1
ATOM 8619 C CA . SER B 1 535 ? 13.133 -2.518 5.574 1 84.69 535 SER B CA 1
ATOM 8620 C C . SER B 1 535 ? 14.602 -2.146 5.75 1 84.69 535 SER B C 1
ATOM 8622 O O . SER B 1 535 ? 14.938 -0.977 5.957 1 84.69 535 SER B O 1
ATOM 8624 N N . GLY B 1 536 ? 15.539 -3.109 5.762 1 76.62 536 GLY B N 1
ATOM 8625 C CA . GLY B 1 536 ? 16.969 -2.873 5.93 1 76.62 536 GLY B CA 1
ATOM 8626 C C . GLY B 1 536 ? 17.406 -2.848 7.383 1 76.62 536 GLY B C 1
ATOM 8627 O O . GLY B 1 536 ? 18.531 -2.477 7.688 1 76.62 536 GLY B O 1
ATOM 8628 N N . LEU B 1 537 ? 16.562 -3.203 8.273 1 74.69 537 LEU B N 1
ATOM 8629 C CA . LEU B 1 537 ? 16.906 -3.191 9.695 1 74.69 537 LEU B CA 1
ATOM 8630 C C . LEU B 1 537 ? 18.047 -4.152 9.984 1 74.69 537 LEU B C 1
ATOM 8632 O O . LEU B 1 537 ? 18.797 -3.961 10.953 1 74.69 537 LEU B O 1
ATOM 8636 N N . GLN B 1 538 ? 18.266 -5.195 9.094 1 68.75 538 GLN B N 1
ATOM 8637 C CA . GLN B 1 538 ? 19.344 -6.156 9.297 1 68.75 538 GLN B CA 1
ATOM 8638 C C . GLN B 1 538 ? 20.578 -5.793 8.469 1 68.75 538 GLN B C 1
ATOM 8640 O O . GLN B 1 538 ? 21.453 -6.633 8.25 1 68.75 538 GLN B O 1
ATOM 8645 N N . GLY B 1 539 ? 20.594 -4.59 8.023 1 70.88 539 GLY B N 1
ATOM 8646 C CA . GLY B 1 539 ? 21.797 -4.164 7.328 1 70.88 539 GLY B CA 1
ATOM 8647 C C . GLY B 1 539 ? 21.688 -4.312 5.824 1 70.88 539 GLY B C 1
ATOM 8648 O O . GLY B 1 539 ? 22.641 -4 5.098 1 70.88 539 GLY B O 1
ATOM 8649 N N . THR B 1 540 ? 20.609 -4.852 5.406 1 72.69 540 THR B N 1
ATOM 8650 C CA . THR B 1 540 ? 20.422 -4.961 3.965 1 72.69 540 THR B CA 1
ATOM 8651 C C . THR B 1 540 ? 19.859 -3.664 3.395 1 72.69 540 THR B C 1
ATOM 8653 O O . THR B 1 540 ? 19.391 -2.799 4.141 1 72.69 540 THR B O 1
ATOM 8656 N N . ASN B 1 541 ? 20.047 -3.516 2.102 1 79.25 541 ASN B N 1
ATOM 8657 C CA . ASN B 1 541 ? 19.469 -2.334 1.459 1 79.25 541 ASN B CA 1
ATOM 8658 C C . ASN B 1 541 ? 17.953 -2.385 1.431 1 79.25 541 ASN B C 1
ATOM 8660 O O . ASN B 1 541 ? 17.359 -3.404 1.062 1 79.25 541 ASN B O 1
ATOM 8664 N N . ALA B 1 542 ? 17.438 -1.346 1.872 1 79.19 542 ALA B N 1
ATOM 8665 C CA . ALA B 1 542 ? 15.977 -1.259 1.867 1 79.19 542 ALA B CA 1
ATOM 8666 C C . ALA B 1 542 ? 15.43 -1.273 0.442 1 79.19 542 ALA B C 1
ATOM 8668 O O . ALA B 1 542 ? 16.016 -0.674 -0.461 1 79.19 542 ALA B O 1
ATOM 8669 N N . ASN B 1 543 ? 14.43 -2.07 0.215 1 83.75 543 ASN B N 1
ATOM 8670 C CA . ASN B 1 543 ? 13.664 -2.076 -1.029 1 83.75 543 ASN B CA 1
ATOM 8671 C C . ASN B 1 543 ? 12.258 -1.53 -0.825 1 83.75 543 ASN B C 1
ATOM 8673 O O . ASN B 1 543 ? 11.375 -2.246 -0.348 1 83.75 543 ASN B O 1
ATOM 8677 N N . LEU B 1 544 ? 12 -0.297 -1.267 1 81.62 544 LEU B N 1
ATOM 8678 C CA . LEU B 1 544 ? 10.75 0.399 -0.981 1 81.62 544 LEU B CA 1
ATOM 8679 C C . LEU B 1 544 ? 9.57 -0.312 -1.635 1 81.62 544 LEU B C 1
ATOM 8681 O O . LEU B 1 544 ? 8.492 -0.399 -1.047 1 81.62 544 LEU B O 1
ATOM 8685 N N . LEU B 1 545 ? 9.789 -0.835 -2.838 1 82.44 545 LEU B N 1
ATOM 8686 C CA . LEU B 1 545 ? 8.711 -1.512 -3.549 1 82.44 545 LEU B CA 1
ATOM 8687 C C . LEU B 1 545 ? 8.25 -2.752 -2.789 1 82.44 545 LEU B C 1
ATOM 8689 O O . LEU B 1 545 ? 7.055 -2.928 -2.545 1 82.44 545 LEU B O 1
ATOM 8693 N N . LEU B 1 546 ? 9.227 -3.572 -2.428 1 87.31 546 LEU B N 1
ATOM 8694 C CA . LEU B 1 546 ? 8.906 -4.793 -1.7 1 87.31 546 LEU B CA 1
ATOM 8695 C C . LEU B 1 546 ? 8.344 -4.473 -0.32 1 87.31 546 LEU B C 1
ATOM 8697 O O . LEU B 1 546 ? 7.449 -5.168 0.17 1 87.31 546 LEU B O 1
ATOM 8701 N N . PHE B 1 547 ? 8.812 -3.434 0.283 1 88.69 547 PHE B N 1
ATOM 8702 C CA . PHE B 1 547 ? 8.328 -3.047 1.605 1 88.69 547 PHE B CA 1
ATOM 8703 C C . PHE B 1 547 ? 6.879 -2.59 1.543 1 88.69 547 PHE B C 1
ATOM 8705 O O . PHE B 1 547 ? 6.062 -2.975 2.385 1 88.69 547 PHE B O 1
ATOM 8712 N N . ILE B 1 548 ? 6.52 -1.813 0.57 1 87.25 548 ILE B N 1
ATOM 8713 C CA . ILE B 1 548 ? 5.18 -1.254 0.452 1 87.25 548 ILE B CA 1
ATOM 8714 C C . ILE B 1 548 ? 4.176 -2.371 0.168 1 87.25 548 ILE B C 1
ATOM 8716 O O . ILE B 1 548 ? 3.201 -2.539 0.903 1 87.25 548 ILE B O 1
ATOM 8720 N N . PHE B 1 549 ? 4.422 -3.15 -0.838 1 89 549 PHE B N 1
ATOM 8721 C CA . PHE B 1 549 ? 3.518 -4.246 -1.171 1 89 549 PHE B CA 1
ATOM 8722 C C . PHE B 1 549 ? 3.488 -5.281 -0.054 1 89 549 PHE B C 1
ATOM 8724 O O . PHE B 1 549 ? 2.432 -5.832 0.26 1 89 549 PHE B O 1
ATOM 8731 N N . GLY B 1 550 ? 4.699 -5.484 0.454 1 92.12 550 GLY B N 1
ATOM 8732 C CA . GLY B 1 550 ? 4.77 -6.426 1.559 1 92.12 550 GLY B CA 1
ATOM 8733 C C . GLY B 1 550 ? 3.971 -5.988 2.77 1 92.12 550 GLY B C 1
ATOM 8734 O O . GLY B 1 550 ? 3.342 -6.812 3.436 1 92.12 550 GLY B O 1
ATOM 8735 N N . ALA B 1 551 ? 3.973 -4.715 3.066 1 91.88 551 ALA B N 1
ATOM 8736 C CA . ALA B 1 551 ? 3.223 -4.18 4.199 1 91.88 551 ALA B CA 1
ATOM 8737 C C . ALA B 1 551 ? 1.724 -4.406 4.02 1 91.88 551 ALA B C 1
ATOM 8739 O O . ALA B 1 551 ? 1.042 -4.852 4.949 1 91.88 551 ALA B O 1
ATOM 8740 N N . ILE B 1 552 ? 1.268 -4.141 2.85 1 91.69 552 ILE B N 1
ATOM 8741 C CA . ILE B 1 552 ? -0.148 -4.324 2.549 1 91.69 552 ILE B CA 1
ATOM 8742 C C . ILE B 1 552 ? -0.525 -5.797 2.721 1 91.69 552 ILE B C 1
ATOM 8744 O O . ILE B 1 552 ? -1.504 -6.117 3.398 1 91.69 552 ILE B O 1
ATOM 8748 N N . ILE B 1 553 ? 0.301 -6.633 2.215 1 91.56 553 ILE B N 1
ATOM 8749 C CA . ILE B 1 553 ? 0.006 -8.062 2.223 1 91.56 553 ILE B CA 1
ATOM 8750 C C . ILE B 1 553 ? 0.104 -8.602 3.648 1 91.56 553 ILE B C 1
ATOM 8752 O O . ILE B 1 553 ? -0.671 -9.477 4.043 1 91.56 553 ILE B O 1
ATOM 8756 N N . LEU B 1 554 ? 1.064 -8.125 4.434 1 93.06 554 LEU B N 1
ATOM 8757 C CA . LEU B 1 554 ? 1.212 -8.57 5.816 1 93.06 554 LEU B CA 1
ATOM 8758 C C . LEU B 1 554 ? -0.037 -8.25 6.629 1 93.06 554 LEU B C 1
ATOM 8760 O O . LEU B 1 554 ? -0.544 -9.102 7.359 1 93.06 554 LEU B O 1
ATOM 8764 N N . VAL B 1 555 ? -0.497 -7.059 6.527 1 92 555 VAL B N 1
ATOM 8765 C CA . VAL B 1 555 ? -1.687 -6.652 7.266 1 92 555 VAL B CA 1
ATOM 8766 C C . VAL B 1 555 ? -2.889 -7.473 6.805 1 92 555 VAL B C 1
ATOM 8768 O O . VAL B 1 555 ? -3.725 -7.871 7.617 1 92 555 VAL B O 1
ATOM 8771 N N . PHE B 1 556 ? -2.926 -7.715 5.531 1 89.5 556 PHE B N 1
ATOM 8772 C CA . PHE B 1 556 ? -3.977 -8.57 5 1 89.5 556 PHE B CA 1
ATOM 8773 C C . PHE B 1 556 ? -3.887 -9.977 5.594 1 89.5 556 PHE B C 1
ATOM 8775 O O . PHE B 1 556 ? -4.906 -10.594 5.902 1 89.5 556 PHE B O 1
ATOM 8782 N N . ALA B 1 557 ? -2.691 -10.492 5.633 1 90.88 557 ALA B N 1
ATOM 8783 C CA . ALA B 1 557 ? -2.482 -11.82 6.191 1 90.88 557 ALA B CA 1
ATOM 8784 C C . ALA B 1 557 ? -3.006 -11.906 7.621 1 90.88 557 ALA B C 1
ATOM 8786 O O . ALA B 1 557 ? -3.697 -12.867 7.98 1 90.88 557 ALA B O 1
ATOM 8787 N N . ILE B 1 558 ? -2.709 -10.93 8.391 1 91.25 558 ILE B N 1
ATOM 8788 C CA . ILE B 1 558 ? -3.166 -10.898 9.773 1 91.25 558 ILE B CA 1
ATOM 8789 C C . ILE B 1 558 ? -4.688 -10.789 9.812 1 91.25 558 ILE B C 1
ATOM 8791 O O . ILE B 1 558 ? -5.344 -11.445 10.625 1 91.25 558 ILE B O 1
ATOM 8795 N N . TRP B 1 559 ? -5.223 -9.969 8.977 1 89.25 559 TRP B N 1
ATOM 8796 C CA . TRP B 1 559 ? -6.672 -9.82 8.891 1 89.25 559 TRP B CA 1
ATOM 8797 C C . TRP B 1 559 ? -7.34 -11.148 8.555 1 89.25 559 TRP B C 1
ATOM 8799 O O . TRP B 1 559 ? -8.391 -11.477 9.109 1 89.25 559 TRP B O 1
ATOM 8809 N N . ILE B 1 560 ? -6.82 -11.953 7.637 1 88.19 560 ILE B N 1
ATOM 8810 C CA . ILE B 1 560 ? -7.371 -13.25 7.262 1 88.19 560 ILE B CA 1
ATOM 8811 C C . ILE B 1 560 ? -7.34 -14.195 8.469 1 88.19 560 ILE B C 1
ATOM 8813 O O . ILE B 1 560 ? -8.281 -14.953 8.695 1 88.19 560 ILE B O 1
ATOM 8817 N N . VAL B 1 561 ? -6.199 -14.195 9.156 1 89.31 561 VAL B N 1
ATOM 8818 C CA . VAL B 1 561 ? -6.066 -15.039 10.344 1 89.31 561 VAL B CA 1
ATOM 8819 C C . VAL B 1 561 ? -7.148 -14.68 11.359 1 89.31 561 VAL B C 1
ATOM 8821 O O . VAL B 1 561 ? -7.812 -15.57 11.898 1 89.31 561 VAL B O 1
ATOM 8824 N N . LEU B 1 562 ? -7.398 -13.391 11.555 1 88.94 562 LEU B N 1
ATOM 8825 C CA . LEU B 1 562 ? -8.422 -12.945 12.484 1 88.94 562 LEU B CA 1
ATOM 8826 C C . LEU B 1 562 ? -9.812 -13.336 12 1 88.94 562 LEU B C 1
ATOM 8828 O O . LEU B 1 562 ? -10.656 -13.766 12.797 1 88.94 562 LEU B O 1
ATOM 8832 N N . THR B 1 563 ? -10.062 -13.195 10.742 1 86.56 563 THR B N 1
ATOM 8833 C CA . THR B 1 563 ? -11.336 -13.586 10.148 1 86.56 563 THR B CA 1
ATOM 8834 C C . THR B 1 563 ? -11.562 -15.086 10.297 1 86.56 563 THR B C 1
ATOM 8836 O O . THR B 1 563 ? -12.672 -15.523 10.602 1 86.56 563 THR B O 1
ATOM 8839 N N . ALA B 1 564 ? -10.492 -15.859 10.023 1 88.06 564 ALA B N 1
ATOM 8840 C CA . ALA B 1 564 ? -10.586 -17.312 10.172 1 88.06 564 ALA B CA 1
ATOM 8841 C C . ALA B 1 564 ? -10.945 -17.688 11.602 1 88.06 564 ALA B C 1
ATOM 8843 O O . ALA B 1 564 ? -11.82 -18.531 11.828 1 88.06 564 ALA B O 1
ATOM 8844 N N . ILE B 1 565 ? -10.273 -17.078 12.562 1 88.56 565 ILE B N 1
ATOM 8845 C CA . ILE B 1 565 ? -10.539 -17.344 13.969 1 88.56 565 ILE B CA 1
ATOM 8846 C C . ILE B 1 565 ? -11.969 -16.953 14.312 1 88.56 565 ILE B C 1
ATOM 8848 O O . ILE B 1 565 ? -12.695 -17.719 14.953 1 88.56 565 ILE B O 1
ATOM 8852 N N . TYR B 1 566 ? -12.398 -15.82 13.812 1 87.06 566 TYR B N 1
ATOM 8853 C CA . TYR B 1 566 ? -13.727 -15.297 14.102 1 87.06 566 TYR B CA 1
ATOM 8854 C C . TYR B 1 566 ? -14.805 -16.203 13.5 1 87.06 566 TYR B C 1
ATOM 8856 O O . TYR B 1 566 ? -15.758 -16.578 14.188 1 87.06 566 TYR B O 1
ATOM 8864 N N . GLU B 1 567 ? -14.68 -16.625 12.266 1 87.31 567 GLU B N 1
ATOM 8865 C CA . GLU B 1 567 ? -15.703 -17.391 11.555 1 87.31 567 GLU B CA 1
ATOM 8866 C C . GLU B 1 567 ? -15.75 -18.828 12.047 1 87.31 567 GLU B C 1
ATOM 8868 O O . GLU B 1 567 ? -16.828 -19.438 12.125 1 87.31 567 GLU B O 1
ATOM 8873 N N . LEU B 1 568 ? -14.641 -19.391 12.398 1 90.5 568 LEU B N 1
ATOM 8874 C CA . LEU B 1 568 ? -14.602 -20.812 12.766 1 90.5 568 LEU B CA 1
ATOM 8875 C C . LEU B 1 568 ? -14.875 -20.984 14.258 1 90.5 568 LEU B C 1
ATOM 8877 O O . LEU B 1 568 ? -15.164 -22.094 14.711 1 90.5 568 LEU B O 1
ATOM 8881 N N . SER B 1 569 ? -14.805 -19.828 15.016 1 88.75 569 SER B N 1
ATOM 8882 C CA . SER B 1 569 ? -15.141 -19.891 16.438 1 88.75 569 SER B CA 1
ATOM 8883 C C . SER B 1 569 ? -16.625 -19.656 16.656 1 88.75 569 SER B C 1
ATOM 8885 O O . SER B 1 569 ? -17.156 -19.953 17.734 1 88.75 569 SER B O 1
ATOM 8887 N N . LYS B 1 570 ? -17.344 -18.984 15.742 1 82.56 570 LYS B N 1
ATOM 8888 C CA . LYS B 1 570 ? -18.781 -18.75 15.859 1 82.56 570 LYS B CA 1
ATOM 8889 C C . LYS B 1 570 ? -19.531 -20.062 16.125 1 82.56 570 LYS B C 1
ATOM 8891 O O . LYS B 1 570 ? -19.219 -21.094 15.539 1 82.56 570 LYS B O 1
ATOM 8896 N N . LYS B 1 571 ? -20.312 -19.922 17.297 1 65.88 571 LYS B N 1
ATOM 8897 C CA . LYS B 1 571 ? -21.156 -21.047 17.656 1 65.88 571 LYS B CA 1
ATOM 8898 C C . LYS B 1 571 ? -22.266 -21.266 16.625 1 65.88 571 LYS B C 1
ATOM 8900 O O . LYS B 1 571 ? -22.766 -20.297 16.047 1 65.88 571 LYS B O 1
ATOM 8905 N N . ASP B 1 572 ? -22.375 -22.422 15.945 1 57.47 572 ASP B N 1
ATOM 8906 C CA . ASP B 1 572 ? -23.219 -22.875 14.852 1 57.47 572 ASP B CA 1
ATOM 8907 C C . ASP B 1 572 ? -24.688 -22.547 15.102 1 57.47 572 ASP B C 1
ATOM 8909 O O . ASP B 1 572 ? -25.5 -23.422 15.422 1 57.47 572 ASP B O 1
ATOM 8913 N N . ASN B 1 573 ? -25.031 -21.469 15.875 1 47.28 573 ASN B N 1
ATOM 8914 C CA . ASN B 1 573 ? -26.484 -21.516 16.016 1 47.28 573 ASN B CA 1
ATOM 8915 C C . ASN B 1 573 ? -27.172 -21.562 14.648 1 47.28 573 ASN B C 1
ATOM 8917 O O . ASN B 1 573 ? -28.391 -21.719 14.578 1 47.28 573 ASN B O 1
ATOM 8921 N N . ASN B 1 574 ? -26.828 -20.703 13.812 1 41.44 574 ASN B N 1
ATOM 8922 C CA . ASN B 1 574 ? -27.766 -20.484 12.703 1 41.44 574 ASN B CA 1
ATOM 8923 C C . ASN B 1 574 ? -27.734 -21.656 11.727 1 41.44 574 ASN B C 1
ATOM 8925 O O . ASN B 1 574 ? -26.719 -21.922 11.086 1 41.44 574 ASN B O 1
ATOM 8929 N N . SER B 1 575 ? -28.438 -22.672 12.102 1 39.31 575 SER B N 1
ATOM 8930 C CA . SER B 1 575 ? -28.922 -23.641 11.133 1 39.31 575 SER B CA 1
ATOM 8931 C C . SER B 1 575 ? -29.219 -22.984 9.789 1 39.31 575 SER B C 1
ATOM 8933 O O . SER B 1 575 ? -30 -22.031 9.711 1 39.31 575 SER B O 1
ATOM 8935 N N . LEU B 1 576 ? -28.391 -22.781 8.945 1 37.38 576 LEU B N 1
ATOM 8936 C CA . LEU B 1 576 ? -28.75 -22.453 7.574 1 37.38 576 LEU B CA 1
ATOM 8937 C C . LEU B 1 576 ? -30.078 -23.078 7.191 1 37.38 576 LEU B C 1
ATOM 8939 O O . LEU B 1 576 ? -30.297 -24.266 7.426 1 37.38 576 LEU B O 1
ATOM 8943 N N . ASP B 1 577 ? -31.203 -22.453 7.164 1 33.59 577 ASP B N 1
ATOM 8944 C CA . ASP B 1 577 ? -32.375 -22.906 6.418 1 33.59 577 ASP B CA 1
ATOM 8945 C C . ASP B 1 577 ? -31.969 -23.609 5.121 1 33.59 577 ASP B C 1
ATOM 8947 O O . ASP B 1 577 ? -31 -23.188 4.469 1 33.59 577 ASP B O 1
ATOM 8951 N N . ASN B 1 578 ? -32.281 -24.891 4.934 1 32.94 578 ASN B N 1
ATOM 8952 C CA . ASN B 1 578 ? -32.344 -25.844 3.824 1 32.94 578 ASN B CA 1
ATOM 8953 C C . ASN B 1 578 ? -32.719 -25.156 2.514 1 32.94 578 ASN B C 1
ATOM 8955 O O . ASN B 1 578 ? -33.531 -25.641 1.754 1 32.94 578 ASN B O 1
ATOM 8959 N N . THR B 1 579 ? -32.688 -23.969 2.281 1 29.38 579 THR B N 1
ATOM 8960 C CA . THR B 1 579 ? -33.125 -23.5 0.972 1 29.38 579 THR B CA 1
ATOM 8961 C C . THR B 1 579 ? -32.188 -24 -0.126 1 29.38 579 THR B C 1
ATOM 8963 O O . THR B 1 579 ? -32.312 -23.594 -1.284 1 29.38 579 THR B O 1
ATOM 8966 N N . PHE B 1 580 ? -31.094 -24.594 0.13 1 27.44 580 PHE B N 1
ATOM 8967 C CA . PHE B 1 580 ? -30.516 -25.297 -1.011 1 27.44 580 PHE B CA 1
ATOM 8968 C C . PHE B 1 580 ? -31.344 -26.531 -1.356 1 27.44 580 PHE B C 1
ATOM 8970 O O . PHE B 1 580 ? -30.781 -27.594 -1.596 1 27.44 580 PHE B O 1
ATOM 8977 N N . LYS B 1 581 ? -32.5 -26.938 -0.665 1 28.56 581 LYS B N 1
ATOM 8978 C CA . LYS B 1 581 ? -33.312 -28.062 -1.084 1 28.56 581 LYS B CA 1
ATOM 8979 C C . LYS B 1 581 ? -33.812 -27.875 -2.518 1 28.56 581 LYS B C 1
ATOM 8981 O O . LYS B 1 581 ? -34.344 -28.812 -3.123 1 28.56 581 LYS B O 1
ATOM 8986 N N . GLN B 1 582 ? -34.5 -26.625 -2.912 1 22.59 582 GLN B N 1
ATOM 8987 C CA . GLN B 1 582 ? -34.938 -26.766 -4.297 1 22.59 582 GLN B CA 1
ATOM 8988 C C . GLN B 1 582 ? -33.781 -26.609 -5.262 1 22.59 582 GLN B C 1
ATOM 8990 O O . GLN B 1 582 ? -32.938 -25.734 -5.086 1 22.59 582 GLN B O 1
#

Radius of gyration: 33.14 Å; Cα contacts (8 Å, |Δi|>4): 2092; chains: 2; bounding box: 71×93×73 Å